Protein AF-0000000073605135 (afdb_homodimer)

Secondary structure (DSSP, 8-state):
-----S-EEEEEEE----TTT-SSS-GGG-EETTEEHHHHHHHHHHT-TTEEEEEEEE-GGGHHHHHHHHHHTT--SEEEEE--SSHHHHHHHHHHHHHS---SSS-PPPPSEEEE--TT-----HHHHHHHHHHHHHHSEEEEEEE-SSEEEEE-TTSBEEEE--GGGEEEEEEEEEEEHHHHHHHHHH--HHHHHH---HHHHHHHHH---PEEEEPPGGG----SHHHHHHHHHHHHHHHTTEEEEEE-S-HHHHHHHHHHHHHHTTTSEEEEEE----TT-HHHHHHHHTT--EEEEEESSPSS-HHHHHHHHHHHHHTGGGTSPEEEEEEEEE--SSS--EEEHHHHHHHHHHHHHHHTTTEEEEEEEEE--SHHHHHHHHHHHHHHHHHHHHH--GGGTT-EEE-/-----S-EEEEEEE----TTT-SSS-GGG-EETTEEHHHHHHHHHHT-TTEEEEEEEE-GGGHHHHHHHHHHTT--SEEEEE--SSHHHHHHHHHHHHHS--SSSS-PPPPSEEEE--TT-----HHHHHHHHHHHHHHSEEEEEEE-SSEEEEE-TTSBEEEE--GGGEEEEEEEEEEEHHHHHHHHHH--HHHHHH---HHHHHHHHH---PEEEEPPGGG----SHHHHHHHHHHHHHHHTTEEEEEE-S-HHHHHHHHHHHHHHTTTSEEEEEE----TT-HHHHHHHHTT--EEEEEESSPSS-HHHHHHHHHHHHHTGGGTSPEEEEEEEEEE-SSS--EEEHHHHHHHHHHHHHHHTTTEEEEEEEEEE-STHHHHHHHHHHHHHHHHHHHH--GGGTT-EEE-

Organism: Cairina moschata (NCBI:txid8855)

Sequence (822 aa):
MEPVSVAVSAVLPAGGSGERLGGATPKQFCGLQGRPLVSYAVRAMERVSWISDIIVVVSPENIETMKSIIEKYGHKRVTVVKGGVTRHRSIFNGLKVFAENQSSNRLLQKPEVVIIHDAVRPFVEEDILLKVVTAAKEHGAAGAIRPLVSTVIASGEDGCLDHSLERARYRASEMPQAFLFDIIYQAYQQCTDHDLDYGTECLHLALKYCKTNAKLVEGTADLWKVTYKRDLYAAESIIKDNLSQQICIITDLKEAVAQVGFLLHESLKSQVKVEAISISLSKNDSHLQNIFSGECYNFLCINDKEYATEEIQQLVDMLEKSNIPLLYPIVLILVHLSISENIFFSIELEELTKIKKFAREVKKKNILVYGLLIQCKDHFSLQETVNSAAALTMALIKDRNPELIGQLLVAMEPVSVAVSAVLPAGGSGERLGGATPKQFCGLQGRPLVSYAVRAMERVSWISDIIVVVSPENIETMKSIIEKYGHKRVTVVKGGVTRHRSIFNGLKVFAENQSSNRLLQKPEVVIIHDAVRPFVEEDILLKVVTAAKEHGAAGAIRPLVSTVIASGEDGCLDHSLERARYRASEMPQAFLFDIIYQAYQQCTDHDLDYGTECLHLALKYCKTNAKLVEGTADLWKVTYKRDLYAAESIIKDNLSQQICIITDLKEAVAQVGFLLHESLKSQVKVEAISISLSKNDSHLQNIFSGECYNFLCINDKEYATEEIQQLVDMLEKSNIPLLYPIVLILVHLSISENIFFSIELEELTKIKKFAREVKKKNILVYGLLIQCKDHFSLQETVNSAAALTMALIKDRNPELIGQLLVA

Nearest PDB structures (foldseek):
  6xht-assembly3_E  TM=8.960E-01  e=1.028E-17  Staphylococcus aureus
  6xhs-assembly1_B  TM=9.029E-01  e=2.037E-17  Staphylococcus aureus
  6xhr-assembly3_E  TM=8.830E-01  e=2.867E-17  Staphylococcus aureus
  4kt7-assembly1_A  TM=8.295E-01  e=2.708E-17  Anaerococcus prevotii DSM 20548
  4kt7-assembly1_B  TM=8.406E-01  e=1.261E-16  Anaerococcus prevotii DSM 20548

InterPro domains:
  IPR018294 4-diphosphocytidyl-2C-methyl-D-erythritol synthase, conserved site [PS01295] (114-121)
  IPR029044 Nucleotide-diphospho-sugar transferases [G3DSA:3.90.550.10] (6-249)
  IPR029044 Nucleotide-diphospho-sugar transferases [SSF53448] (8-240)
  IPR034683 Cytidylyltransferase IspD/TarI [PF01128] (8-240)
  IPR034683 Cytidylyltransferase IspD/TarI [cd02516] (8-235)
  IPR040635 D-ribitol-5-phosphate cytidylyltransferase, C-terminal [PF18706] (245-389)

Radius of gyration: 29.73 Å; Cα contacts (8 Å, |Δi|>4): 1706; chains: 2; bounding box: 79×82×63 Å

Structure (mmCIF, N/CA/C/O backbone):
data_AF-0000000073605135-model_v1
#
loop_
_entity.id
_entity.type
_entity.pdbx_description
1 polymer 'D-ribitol-5-phosphate cytidylyltransferase'
#
loop_
_atom_site.group_PDB
_atom_site.id
_atom_site.type_symbol
_atom_site.label_atom_id
_atom_site.label_alt_id
_atom_site.label_comp_id
_atom_site.label_asym_id
_atom_site.label_entity_id
_atom_site.label_seq_id
_atom_site.pdbx_PDB_ins_code
_atom_site.Cartn_x
_atom_site.Cartn_y
_atom_site.Cartn_z
_atom_site.occupancy
_atom_site.B_iso_or_equiv
_atom_site.auth_seq_id
_atom_site.auth_comp_id
_atom_site.auth_asym_id
_atom_site.auth_atom_id
_atom_site.pdbx_PDB_model_num
ATOM 1 N N . MET A 1 1 ? 27.062 -13.938 12.211 1 37.06 1 MET A N 1
ATOM 2 C CA . MET A 1 1 ? 27.25 -14.844 11.078 1 37.06 1 MET A CA 1
ATOM 3 C C . MET A 1 1 ? 28.609 -14.617 10.43 1 37.06 1 MET A C 1
ATOM 5 O O . MET A 1 1 ? 29.109 -13.484 10.375 1 37.06 1 MET A O 1
ATOM 9 N N . GLU A 1 2 ? 29.406 -15.523 10.266 1 46.75 2 GLU A N 1
ATOM 10 C CA . GLU A 1 2 ? 30.766 -15.461 9.734 1 46.75 2 GLU A CA 1
ATOM 11 C C . GLU A 1 2 ? 30.797 -14.734 8.398 1 46.75 2 GLU A C 1
ATOM 13 O O . GLU A 1 2 ? 29.875 -14.859 7.59 1 46.75 2 GLU A O 1
ATOM 18 N N . PRO A 1 3 ? 31.578 -13.648 8.281 1 54.5 3 PRO A N 1
ATOM 19 C CA . PRO A 1 3 ? 31.797 -12.992 6.988 1 54.5 3 PRO A CA 1
ATOM 20 C C . PRO A 1 3 ? 31.953 -13.992 5.848 1 54.5 3 PRO A C 1
ATOM 22 O O . PRO A 1 3 ? 32.469 -15.102 6.055 1 54.5 3 PRO A O 1
ATOM 25 N N . VAL A 1 4 ? 30.984 -13.984 4.883 1 63.31 4 VAL A N 1
ATOM 26 C CA . VAL A 1 4 ? 31.125 -14.805 3.682 1 63.31 4 VAL A CA 1
ATOM 27 C C . VAL A 1 4 ? 32.562 -14.719 3.162 1 63.31 4 VAL A C 1
ATOM 29 O O . VAL A 1 4 ? 33.094 -13.625 2.947 1 63.31 4 VAL A O 1
ATOM 32 N N . SER A 1 5 ? 33.375 -15.602 3.43 1 73.19 5 SER A N 1
ATOM 33 C CA . SER A 1 5 ? 34.781 -15.672 3.047 1 73.19 5 SER A CA 1
ATOM 34 C C . SER A 1 5 ? 34.938 -15.789 1.535 1 73.19 5 SER A C 1
ATOM 36 O O . SER A 1 5 ? 36.062 -15.945 1.032 1 73.19 5 SER A O 1
ATOM 38 N N . VAL A 1 6 ? 33.812 -15.641 0.83 1 82.94 6 VAL A N 1
ATOM 39 C CA . VAL A 1 6 ? 33.906 -15.82 -0.616 1 82.94 6 VAL A CA 1
ATOM 40 C C . VAL A 1 6 ? 33.562 -14.508 -1.322 1 82.94 6 VAL A C 1
ATOM 42 O O . VAL A 1 6 ? 32.875 -13.656 -0.767 1 82.94 6 VAL A O 1
ATOM 45 N N . ALA A 1 7 ? 34.094 -14.406 -2.508 1 92.5 7 ALA A N 1
ATOM 46 C CA . ALA A 1 7 ? 33.812 -13.242 -3.336 1 92.5 7 ALA A CA 1
ATOM 47 C C . ALA A 1 7 ? 32.406 -13.281 -3.867 1 92.5 7 ALA A C 1
ATOM 49 O O . ALA A 1 7 ? 32.031 -14.211 -4.582 1 92.5 7 ALA A O 1
ATOM 50 N N . VAL A 1 8 ? 31.594 -12.328 -3.482 1 97.88 8 VAL A N 1
ATOM 51 C CA . VAL A 1 8 ? 30.188 -12.305 -3.861 1 97.88 8 VAL A CA 1
ATOM 52 C C . VAL A 1 8 ? 29.875 -11.016 -4.617 1 97.88 8 VAL A C 1
ATOM 54 O O . VAL A 1 8 ? 30.328 -9.93 -4.23 1 97.88 8 VAL A O 1
ATOM 57 N N . SER A 1 9 ? 29.203 -11.078 -5.711 1 98.12 9 SER A N 1
ATOM 58 C CA . SER A 1 9 ? 28.688 -9.938 -6.461 1 98.12 9 SER A CA 1
ATOM 59 C C . SER A 1 9 ? 27.203 -10.062 -6.723 1 98.12 9 SER A C 1
ATOM 61 O O . SER A 1 9 ? 26.609 -11.125 -6.48 1 98.12 9 SER A O 1
ATOM 63 N N . ALA A 1 10 ? 26.578 -9.023 -7.121 1 98.69 10 ALA A N 1
ATOM 64 C CA . ALA A 1 10 ? 25.141 -9.023 -7.391 1 98.69 10 ALA A CA 1
ATOM 65 C C . ALA A 1 10 ? 24.844 -8.477 -8.789 1 98.69 10 ALA A C 1
ATOM 67 O O . ALA A 1 10 ? 25.516 -7.547 -9.25 1 98.69 10 ALA A O 1
ATOM 68 N N . VAL A 1 11 ? 23.922 -9.07 -9.492 1 98.75 11 VAL A N 1
ATOM 69 C CA . VAL A 1 11 ? 23.391 -8.594 -10.766 1 98.75 11 VAL A CA 1
ATOM 70 C C . VAL A 1 11 ? 21.906 -8.258 -10.602 1 98.75 11 VAL A C 1
ATOM 72 O O . VAL A 1 11 ? 21.109 -9.109 -10.211 1 98.75 11 VAL A O 1
ATOM 75 N N . LEU A 1 12 ? 21.547 -7.039 -10.875 1 98.75 12 LEU A N 1
ATOM 76 C CA . LEU A 1 12 ? 20.188 -6.559 -10.758 1 98.75 12 LEU A CA 1
ATOM 77 C C . LEU A 1 12 ? 19.609 -6.199 -12.133 1 98.75 12 LEU A C 1
ATOM 79 O O . LEU A 1 12 ? 19.891 -5.117 -12.656 1 98.75 12 LEU A O 1
ATOM 83 N N . PRO A 1 13 ? 18.828 -7.117 -12.695 1 98.19 13 PRO A N 1
ATOM 84 C CA . PRO A 1 13 ? 18.156 -6.75 -13.945 1 98.19 13 PRO A CA 1
ATOM 85 C C . PRO A 1 13 ? 17.125 -5.637 -13.758 1 98.19 13 PRO A C 1
ATOM 87 O O . PRO A 1 13 ? 16.234 -5.754 -12.914 1 98.19 13 PRO A O 1
ATOM 90 N N . ALA A 1 14 ? 17.188 -4.594 -14.484 1 96.75 14 ALA A N 1
ATOM 91 C CA . ALA A 1 14 ? 16.344 -3.416 -14.391 1 96.75 14 ALA A CA 1
ATOM 92 C C . ALA A 1 14 ? 15.984 -2.891 -15.781 1 96.75 14 ALA A C 1
ATOM 94 O O . ALA A 1 14 ? 15.828 -1.683 -15.977 1 96.75 14 ALA A O 1
ATOM 95 N N . GLY A 1 15 ? 15.906 -3.791 -16.734 1 92.69 15 GLY A N 1
ATOM 96 C CA . GLY A 1 15 ? 15.711 -3.367 -18.109 1 92.69 15 GLY A CA 1
ATOM 97 C C . GLY A 1 15 ? 14.258 -3.439 -18.547 1 92.69 15 GLY A C 1
ATOM 98 O O . GLY A 1 15 ? 13.93 -3.07 -19.672 1 92.69 15 GLY A O 1
ATOM 99 N N . GLY A 1 16 ? 13.398 -3.879 -17.672 1 87.81 16 GLY A N 1
ATOM 100 C CA . GLY A 1 16 ? 12.008 -4.062 -18.047 1 87.81 16 GLY A CA 1
ATOM 101 C C . GLY A 1 16 ? 11.273 -2.754 -18.266 1 87.81 16 GLY A C 1
ATOM 102 O O . GLY A 1 16 ? 11.609 -1.736 -17.656 1 87.81 16 GLY A O 1
ATOM 103 N N . SER A 1 17 ? 10.203 -2.797 -19.062 1 83.31 17 SER A N 1
ATOM 104 C CA . SER A 1 17 ? 9.438 -1.597 -19.391 1 83.31 17 SER A CA 1
ATOM 105 C C . SER A 1 17 ? 8.375 -1.31 -18.328 1 83.31 17 SER A C 1
ATOM 107 O O . SER A 1 17 ? 7.855 -0.195 -18.266 1 83.31 17 SER A O 1
ATOM 109 N N . GLY A 1 18 ? 8.016 -2.293 -17.594 1 81.88 18 GLY A N 1
ATOM 110 C CA . GLY A 1 18 ? 7 -2.107 -16.578 1 81.88 18 GLY A CA 1
ATOM 111 C C . GLY A 1 18 ? 5.598 -1.966 -17.141 1 81.88 18 GLY A C 1
ATOM 112 O O . GLY A 1 18 ? 4.82 -1.131 -16.672 1 81.88 18 GLY A O 1
ATOM 113 N N . GLU A 1 19 ? 5.191 -2.775 -18.047 1 82.5 19 GLU A N 1
ATOM 114 C CA . GLU A 1 19 ? 3.924 -2.666 -18.766 1 82.5 19 GLU A CA 1
ATOM 115 C C . GLU A 1 19 ? 2.738 -2.873 -17.828 1 82.5 19 GLU A C 1
ATOM 117 O O . GLU A 1 19 ? 1.712 -2.203 -17.953 1 82.5 19 GLU A O 1
ATOM 122 N N . ARG A 1 20 ? 2.811 -3.635 -16.828 1 80.25 20 ARG A N 1
ATOM 123 C CA . ARG A 1 20 ? 1.713 -3.986 -15.938 1 80.25 20 ARG A CA 1
ATOM 124 C C . ARG A 1 20 ? 1.376 -2.826 -15.008 1 80.25 20 ARG A C 1
ATOM 126 O O . ARG A 1 20 ? 0.245 -2.717 -14.531 1 80.25 20 ARG A O 1
ATOM 133 N N . LEU A 1 21 ? 2.299 -2.086 -14.68 1 83.31 21 LEU A N 1
ATOM 134 C CA . LEU A 1 21 ? 2.064 -0.922 -13.828 1 83.31 21 LEU A CA 1
ATOM 135 C C . LEU A 1 21 ? 1.376 0.191 -14.609 1 83.31 21 LEU A C 1
ATOM 137 O O . LEU A 1 21 ? 0.599 0.964 -14.047 1 83.31 21 LEU A O 1
ATOM 141 N N . GLY A 1 22 ? 1.683 0.14 -15.812 1 77.75 22 GLY A N 1
ATOM 142 C CA . GLY A 1 22 ? 1.156 1.211 -16.641 1 77.75 22 GLY A CA 1
ATOM 143 C C . GLY A 1 22 ? 1.899 2.521 -16.469 1 77.75 22 GLY A C 1
ATOM 144 O O . GLY A 1 22 ? 2.846 2.605 -15.688 1 77.75 22 GLY A O 1
ATOM 145 N N . GLY A 1 23 ? 1.722 3.494 -17.25 1 77.5 23 GLY A N 1
ATOM 146 C CA . GLY A 1 23 ? 2.357 4.801 -17.203 1 77.5 23 GLY A CA 1
ATOM 147 C C . GLY A 1 23 ? 3.514 4.945 -18.172 1 77.5 23 GLY A C 1
ATOM 148 O O . GLY A 1 23 ? 3.914 3.971 -18.812 1 77.5 23 GLY A O 1
ATOM 149 N N . ALA A 1 24 ? 4.094 6.059 -18.094 1 82.94 24 ALA A N 1
ATOM 150 C CA . ALA A 1 24 ? 5.16 6.371 -19.047 1 82.94 24 ALA A CA 1
ATOM 151 C C . ALA A 1 24 ? 6.531 6.035 -18.469 1 82.94 24 ALA A C 1
ATOM 153 O O . ALA A 1 24 ? 7.465 5.711 -19.203 1 82.94 24 ALA A O 1
ATOM 154 N N . THR A 1 25 ? 6.645 5.992 -17.203 1 88.56 25 THR A N 1
ATOM 155 C CA . THR A 1 25 ? 7.91 5.734 -16.531 1 88.56 25 THR A CA 1
ATOM 156 C C . THR A 1 25 ? 8.031 4.262 -16.141 1 88.56 25 THR A C 1
ATOM 158 O O . THR A 1 25 ? 7.152 3.723 -15.461 1 88.56 25 THR A O 1
ATOM 161 N N . PRO A 1 26 ? 9.102 3.656 -16.609 1 93 26 PRO A N 1
ATOM 162 C CA . PRO A 1 26 ? 9.305 2.279 -16.156 1 93 26 PRO A CA 1
ATOM 163 C C . PRO A 1 26 ? 9.266 2.146 -14.641 1 93 26 PRO A C 1
ATOM 165 O O . PRO A 1 26 ? 9.719 3.045 -13.922 1 93 26 PRO A O 1
ATOM 168 N N . LYS A 1 27 ? 8.781 1.013 -14.156 1 94 27 LYS A N 1
ATOM 169 C CA . LYS A 1 27 ? 8.461 0.85 -12.742 1 94 27 LYS A CA 1
ATOM 170 C C . LYS A 1 27 ? 9.703 1.008 -11.875 1 94 27 LYS A C 1
ATOM 172 O O . LYS A 1 27 ? 9.633 1.544 -10.766 1 94 27 LYS A O 1
ATOM 177 N N . GLN A 1 28 ? 10.906 0.542 -12.359 1 96.5 28 GLN A N 1
ATOM 178 C CA . GLN A 1 28 ? 12.117 0.605 -11.555 1 96.5 28 GLN A CA 1
ATOM 179 C C . GLN A 1 28 ? 12.555 2.051 -11.328 1 96.5 28 GLN A C 1
ATOM 181 O O . GLN A 1 28 ? 13.359 2.328 -10.438 1 96.5 28 GLN A O 1
ATOM 186 N N . PHE A 1 29 ? 11.969 3.014 -12.125 1 96.94 29 PHE A N 1
ATOM 187 C CA . PHE A 1 29 ? 12.375 4.41 -12 1 96.94 29 PHE A CA 1
ATOM 188 C C . PHE A 1 29 ? 11.266 5.242 -11.375 1 96.94 29 PHE A C 1
ATOM 190 O O . PHE A 1 29 ? 11.391 6.461 -11.258 1 96.94 29 PHE A O 1
ATOM 197 N N . CYS A 1 30 ? 10.172 4.57 -10.984 1 95.44 30 CYS A N 1
ATOM 198 C CA . CYS A 1 30 ? 9.109 5.273 -10.281 1 95.44 30 CYS A CA 1
ATOM 199 C C . CYS A 1 30 ? 9.586 5.75 -8.914 1 95.44 30 CYS A C 1
ATOM 201 O O . CYS A 1 30 ? 10.336 5.043 -8.227 1 95.44 30 CYS A O 1
ATOM 203 N N . GLY A 1 31 ? 9.164 6.93 -8.547 1 94.31 31 GLY A N 1
ATOM 204 C CA . GLY A 1 31 ? 9.633 7.559 -7.32 1 94.31 31 GLY A CA 1
ATOM 205 C C . GLY A 1 31 ? 8.852 7.113 -6.094 1 94.31 31 GLY A C 1
ATOM 206 O O . GLY A 1 31 ? 7.625 7.035 -6.125 1 94.31 31 GLY A O 1
ATOM 207 N N . LEU A 1 32 ? 9.523 6.789 -5.047 1 94.44 32 LEU A N 1
ATOM 208 C CA . LEU A 1 32 ? 9.023 6.543 -3.701 1 94.44 32 LEU A CA 1
ATOM 209 C C . LEU A 1 32 ? 9.688 7.477 -2.695 1 94.44 32 LEU A C 1
ATOM 211 O O . LEU A 1 32 ? 10.867 7.316 -2.377 1 94.44 32 LEU A O 1
ATOM 215 N N . GLN A 1 33 ? 8.93 8.383 -2.18 1 92 33 GLN A N 1
ATOM 216 C CA . GLN A 1 33 ? 9.484 9.422 -1.321 1 92 33 GLN A CA 1
ATOM 217 C C . GLN A 1 33 ? 10.609 10.18 -2.029 1 92 33 GLN A C 1
ATOM 219 O O . GLN A 1 33 ? 11.664 10.43 -1.439 1 92 33 GLN A O 1
ATOM 224 N N . GLY A 1 34 ? 10.445 10.359 -3.309 1 90.44 34 GLY A N 1
ATOM 225 C CA . GLY A 1 34 ? 11.359 11.156 -4.109 1 90.44 34 GLY A CA 1
ATOM 226 C C . GLY A 1 34 ? 12.555 10.367 -4.605 1 90.44 34 GLY A C 1
ATOM 227 O O . GLY A 1 34 ? 13.414 10.914 -5.305 1 90.44 34 GLY A O 1
ATOM 228 N N . ARG A 1 35 ? 12.672 9.219 -4.262 1 95.5 35 ARG A N 1
ATOM 229 C CA . ARG A 1 35 ? 13.797 8.359 -4.621 1 95.5 35 ARG A CA 1
ATOM 230 C C . ARG A 1 35 ? 13.344 7.211 -5.512 1 95.5 35 ARG A C 1
ATOM 232 O O . ARG A 1 35 ? 12.359 6.531 -5.203 1 95.5 35 ARG A O 1
ATOM 239 N N . PRO A 1 36 ? 14.023 6.988 -6.68 1 97.44 36 PRO A N 1
ATOM 240 C CA . PRO A 1 36 ? 13.578 5.926 -7.586 1 97.44 36 PRO A CA 1
ATOM 241 C C . PRO A 1 36 ? 13.672 4.539 -6.957 1 97.44 36 PRO A C 1
ATOM 243 O O . PRO A 1 36 ? 14.602 4.266 -6.188 1 97.44 36 PRO A O 1
ATOM 246 N N . LEU A 1 37 ? 12.766 3.664 -7.355 1 97.81 37 LEU A N 1
ATOM 247 C CA . LEU A 1 37 ? 12.641 2.312 -6.82 1 97.81 37 LEU A CA 1
ATOM 248 C C . LEU A 1 37 ? 13.953 1.549 -6.965 1 97.81 37 LEU A C 1
ATOM 250 O O . LEU A 1 37 ? 14.375 0.849 -6.039 1 97.81 37 LEU A O 1
ATOM 254 N N . VAL A 1 38 ? 14.672 1.71 -8.055 1 98.31 38 VAL A N 1
ATOM 255 C CA . VAL A 1 38 ? 15.906 0.98 -8.336 1 98.31 38 VAL A CA 1
ATOM 256 C C . VAL A 1 38 ? 16.984 1.363 -7.32 1 98.31 38 VAL A C 1
ATOM 258 O O . VAL A 1 38 ? 17.797 0.53 -6.934 1 98.31 38 VAL A O 1
ATOM 261 N N . SER A 1 39 ? 16.969 2.607 -6.887 1 98.25 39 SER A N 1
ATOM 262 C CA . SER A 1 39 ? 17.922 3.074 -5.891 1 98.25 39 SER A CA 1
ATOM 263 C C . SER A 1 39 ? 17.766 2.328 -4.57 1 98.25 39 SER A C 1
ATOM 265 O O . SER A 1 39 ? 18.75 2.004 -3.908 1 98.25 39 SER A O 1
ATOM 267 N N . TYR A 1 40 ? 16.547 2.035 -4.227 1 97.88 40 TYR A N 1
ATOM 268 C CA . TYR A 1 40 ? 16.281 1.269 -3.014 1 97.88 40 TYR A CA 1
ATOM 269 C C . TYR A 1 40 ? 16.859 -0.139 -3.123 1 97.88 40 TYR A C 1
ATOM 271 O O . TYR A 1 40 ? 17.453 -0.647 -2.174 1 97.88 40 TYR A O 1
ATOM 279 N N . ALA A 1 41 ? 16.625 -0.77 -4.246 1 98 41 ALA A N 1
ATOM 280 C CA . ALA A 1 41 ? 17.125 -2.123 -4.473 1 98 41 ALA A CA 1
ATOM 281 C C . ALA A 1 41 ? 18.656 -2.15 -4.453 1 98 41 ALA A C 1
ATOM 283 O O . ALA A 1 41 ? 19.25 -3.055 -3.871 1 98 41 ALA A O 1
ATOM 284 N N . VAL A 1 42 ? 19.266 -1.156 -5.086 1 98.38 42 VAL A N 1
ATOM 285 C CA . VAL A 1 42 ? 20.719 -1.06 -5.105 1 98.38 42 VAL A CA 1
ATOM 286 C C . VAL A 1 42 ? 21.25 -0.893 -3.684 1 98.38 42 VAL A C 1
ATOM 288 O O . VAL A 1 42 ? 22.203 -1.559 -3.289 1 98.38 42 VAL A O 1
ATOM 291 N N . ARG A 1 43 ? 20.609 -0.02 -2.916 1 96.81 43 ARG A N 1
ATOM 292 C CA . ARG A 1 43 ? 21.016 0.234 -1.541 1 96.81 43 ARG A CA 1
ATOM 293 C C . ARG A 1 43 ? 20.938 -1.034 -0.698 1 96.81 43 ARG A C 1
ATOM 295 O O . ARG A 1 43 ? 21.766 -1.264 0.18 1 96.81 43 ARG A O 1
ATOM 302 N N . ALA A 1 44 ? 19.938 -1.84 -0.955 1 96.69 44 ALA A N 1
ATOM 303 C CA . ALA A 1 44 ? 19.75 -3.088 -0.216 1 96.69 44 ALA A CA 1
ATOM 304 C C . ALA A 1 44 ? 20.953 -4.012 -0.393 1 96.69 44 ALA A C 1
ATOM 306 O O . ALA A 1 44 ? 21.344 -4.727 0.536 1 96.69 44 ALA A O 1
ATOM 307 N N . MET A 1 45 ? 21.594 -4.008 -1.585 1 97.88 45 MET A N 1
ATOM 308 C CA . MET A 1 45 ? 22.797 -4.781 -1.844 1 97.88 45 MET A CA 1
ATOM 309 C C . MET A 1 45 ? 24.031 -4.082 -1.27 1 97.88 45 MET A C 1
ATOM 311 O O . MET A 1 45 ? 24.906 -4.727 -0.682 1 97.88 45 MET A O 1
ATOM 315 N N . GLU A 1 46 ? 23.984 -2.809 -1.413 1 96.62 46 GLU A N 1
ATOM 316 C CA . GLU A 1 46 ? 25.125 -1.976 -1.053 1 96.62 46 GLU A CA 1
ATOM 317 C C . GLU A 1 46 ? 25.391 -2.021 0.449 1 96.62 46 GLU A C 1
ATOM 319 O O . GLU A 1 46 ? 26.547 -1.951 0.884 1 96.62 46 GLU A O 1
ATOM 324 N N . ARG A 1 47 ? 24.406 -2.082 1.226 1 94.12 47 ARG A N 1
ATOM 325 C CA . ARG A 1 47 ? 24.547 -2.064 2.678 1 94.12 47 ARG A CA 1
ATOM 326 C C . ARG A 1 47 ? 25.203 -3.348 3.176 1 94.12 47 ARG A C 1
ATOM 328 O O . ARG A 1 47 ? 25.625 -3.43 4.336 1 94.12 47 ARG A O 1
ATOM 335 N N . VAL A 1 48 ? 25.188 -4.379 2.33 1 96.62 48 VAL A N 1
ATOM 336 C CA . VAL A 1 48 ? 25.828 -5.645 2.674 1 96.62 48 VAL A CA 1
ATOM 337 C C . VAL A 1 48 ? 27.312 -5.59 2.32 1 96.62 48 VAL A C 1
ATOM 339 O O . VAL A 1 48 ? 27.672 -5.617 1.143 1 96.62 48 VAL A O 1
ATOM 342 N N . SER A 1 49 ? 28.156 -5.629 3.291 1 95.31 49 SER A N 1
ATOM 343 C CA . SER A 1 49 ? 29.562 -5.312 3.121 1 95.31 49 SER A CA 1
ATOM 344 C C . SER A 1 49 ? 30.281 -6.406 2.338 1 95.31 49 SER A C 1
ATOM 346 O O . SER A 1 49 ? 31.281 -6.141 1.669 1 95.31 49 SER A O 1
ATOM 348 N N . TRP A 1 50 ? 29.719 -7.609 2.406 1 96.12 50 TRP A N 1
ATOM 349 C CA . TRP A 1 50 ? 30.438 -8.711 1.772 1 96.12 50 TRP A CA 1
ATOM 350 C C . TRP A 1 50 ? 30.031 -8.844 0.306 1 96.12 50 TRP A C 1
ATOM 352 O O . TRP A 1 50 ? 30.5 -9.75 -0.388 1 96.12 50 TRP A O 1
ATOM 362 N N . ILE A 1 51 ? 29.203 -8.047 -0.217 1 97.62 51 ILE A N 1
ATOM 363 C CA . ILE A 1 51 ? 28.953 -7.953 -1.649 1 97.62 51 ILE A CA 1
ATOM 364 C C . ILE A 1 51 ? 29.922 -6.961 -2.285 1 97.62 51 ILE A C 1
ATOM 366 O O . ILE A 1 51 ? 29.875 -5.762 -1.999 1 97.62 51 ILE A O 1
ATOM 370 N N . SER A 1 52 ? 30.734 -7.406 -3.182 1 95.69 52 SER A N 1
ATOM 371 C CA . SER A 1 52 ? 31.859 -6.609 -3.66 1 95.69 52 SER A CA 1
ATOM 372 C C . SER A 1 52 ? 31.453 -5.711 -4.82 1 95.69 52 SER A C 1
ATOM 374 O O . SER A 1 52 ? 31.938 -4.586 -4.941 1 95.69 52 SER A O 1
ATOM 376 N N . ASP A 1 53 ? 30.625 -6.246 -5.719 1 96.62 53 ASP A N 1
ATOM 377 C CA . ASP A 1 53 ? 30.234 -5.516 -6.922 1 96.62 53 ASP A CA 1
ATOM 378 C C . ASP A 1 53 ? 28.734 -5.672 -7.191 1 96.62 53 ASP A C 1
ATOM 380 O O . ASP A 1 53 ? 28.172 -6.754 -6.996 1 96.62 53 ASP A O 1
ATOM 384 N N . ILE A 1 54 ? 28.172 -4.605 -7.59 1 98.44 54 ILE A N 1
ATOM 385 C CA . ILE A 1 54 ? 26.766 -4.586 -7.926 1 98.44 54 ILE A CA 1
ATOM 386 C C . ILE A 1 54 ? 26.578 -4.156 -9.383 1 98.44 54 ILE A C 1
ATOM 388 O O . ILE A 1 54 ? 26.906 -3.027 -9.75 1 98.44 54 ILE A O 1
ATOM 392 N N . ILE A 1 55 ? 26.094 -5.035 -10.211 1 98.31 55 ILE A N 1
ATOM 393 C CA . ILE A 1 55 ? 25.844 -4.758 -11.617 1 98.31 55 ILE A CA 1
ATOM 394 C C . ILE A 1 55 ? 24.359 -4.434 -11.82 1 98.31 55 ILE A C 1
ATOM 396 O O . ILE A 1 55 ? 23.484 -5.246 -11.492 1 98.31 55 ILE A O 1
ATOM 400 N N . VAL A 1 56 ? 24.047 -3.293 -12.297 1 98.69 56 VAL A N 1
ATOM 401 C CA . VAL A 1 56 ? 22.688 -2.918 -12.625 1 98.69 56 VAL A CA 1
ATOM 402 C C . VAL A 1 56 ? 22.5 -2.918 -14.141 1 98.69 56 VAL A C 1
ATOM 404 O O . VAL A 1 56 ? 23.219 -2.209 -14.859 1 98.69 56 VAL A O 1
ATOM 407 N N . VAL A 1 57 ? 21.578 -3.713 -14.617 1 98.5 57 VAL A N 1
ATOM 408 C CA . VAL A 1 57 ? 21.359 -3.883 -16.047 1 98.5 57 VAL A CA 1
ATOM 409 C C . VAL A 1 57 ? 20.109 -3.125 -16.484 1 98.5 57 VAL A C 1
ATOM 411 O O . VAL A 1 57 ? 19 -3.469 -16.078 1 98.5 57 VAL A O 1
ATOM 414 N N . VAL A 1 58 ? 20.25 -2.15 -17.297 1 98.06 58 VAL A N 1
ATOM 415 C CA . VAL A 1 58 ? 19.125 -1.315 -17.703 1 98.06 58 VAL A CA 1
ATOM 416 C C . VAL A 1 58 ? 19.016 -1.308 -19.234 1 98.06 58 VAL A C 1
ATOM 418 O O . VAL A 1 58 ? 19.938 -1.727 -19.922 1 98.06 58 VAL A O 1
ATOM 421 N N . SER A 1 59 ? 17.859 -0.929 -19.703 1 96.62 59 SER A N 1
ATOM 422 C CA . SER A 1 59 ? 17.688 -0.758 -21.141 1 96.62 59 SER A CA 1
ATOM 423 C C . SER A 1 59 ? 18.625 0.317 -21.688 1 96.62 59 SER A C 1
ATOM 425 O O . SER A 1 59 ? 19.031 1.222 -20.953 1 96.62 59 SER A O 1
ATOM 427 N N . PRO A 1 60 ? 18.906 0.229 -22.938 1 96 60 PRO A N 1
ATOM 428 C CA . PRO A 1 60 ? 19.859 1.182 -23.516 1 96 60 PRO A CA 1
ATOM 429 C C . PRO A 1 60 ? 19.438 2.635 -23.328 1 96 60 PRO A C 1
ATOM 431 O O . PRO A 1 60 ? 20.266 3.5 -23.062 1 96 60 PRO A O 1
ATOM 434 N N . GLU A 1 61 ? 18.188 2.908 -23.391 1 95.5 61 GLU A N 1
ATOM 435 C CA . GLU A 1 61 ? 17.688 4.277 -23.312 1 95.5 61 GLU A CA 1
ATOM 436 C C . GLU A 1 61 ? 17.766 4.816 -21.891 1 95.5 61 GLU A C 1
ATOM 438 O O . GLU A 1 61 ? 17.625 6.023 -21.672 1 95.5 61 GLU A O 1
ATOM 443 N N . ASN A 1 62 ? 18.062 3.93 -20.938 1 96.88 62 ASN A N 1
ATOM 444 C CA . ASN A 1 62 ? 18 4.367 -19.547 1 96.88 62 ASN A CA 1
ATOM 445 C C . ASN A 1 62 ? 19.391 4.328 -18.891 1 96.88 62 ASN A C 1
ATOM 447 O O . ASN A 1 62 ? 19.5 4.441 -17.672 1 96.88 62 ASN A O 1
ATOM 451 N N . ILE A 1 63 ? 20.453 4.184 -19.656 1 97.81 63 ILE A N 1
ATOM 452 C CA . ILE A 1 63 ? 21.812 4.113 -19.141 1 97.81 63 ILE A CA 1
ATOM 453 C C . ILE A 1 63 ? 22.172 5.418 -18.438 1 97.81 63 ILE A C 1
ATOM 455 O O . ILE A 1 63 ? 22.625 5.406 -17.281 1 97.81 63 ILE A O 1
ATOM 459 N N . GLU A 1 64 ? 21.891 6.516 -19.078 1 97.81 64 GLU A N 1
ATOM 460 C CA . GLU A 1 64 ? 22.25 7.809 -18.5 1 97.81 64 GLU A CA 1
ATOM 461 C C . GLU A 1 64 ? 21.391 8.117 -17.281 1 97.81 64 GLU A C 1
ATOM 463 O O . GLU A 1 64 ? 21.875 8.688 -16.297 1 97.81 64 GLU A O 1
ATOM 468 N N . THR A 1 65 ? 20.141 7.727 -17.391 1 97.5 65 THR A N 1
ATOM 469 C CA . THR A 1 65 ? 19.266 7.887 -16.234 1 97.5 65 THR A CA 1
ATOM 470 C C . THR A 1 65 ? 19.812 7.145 -15.023 1 97.5 65 THR A C 1
ATOM 472 O O . THR A 1 65 ? 19.891 7.703 -13.93 1 97.5 65 THR A O 1
ATOM 475 N N . MET A 1 66 ? 20.297 5.93 -15.219 1 98.38 66 MET A N 1
ATOM 476 C CA . MET A 1 66 ? 20.812 5.113 -14.117 1 98.38 66 MET A CA 1
ATOM 477 C C . MET A 1 66 ? 22.109 5.695 -13.57 1 98.38 66 MET A C 1
ATOM 479 O O . MET A 1 66 ? 22.312 5.727 -12.359 1 98.38 66 MET A O 1
ATOM 483 N N . LYS A 1 67 ? 22.953 6.156 -14.43 1 98.31 67 LYS A N 1
ATOM 484 C CA . LYS A 1 67 ? 24.203 6.785 -14 1 98.31 67 LYS A CA 1
ATOM 485 C C . LYS A 1 67 ? 23.922 8.008 -13.133 1 98.31 67 LYS A C 1
ATOM 487 O O . LYS A 1 67 ? 24.578 8.219 -12.109 1 98.31 67 LYS A O 1
ATOM 492 N N . SER A 1 68 ? 22.953 8.773 -13.539 1 98.12 68 SER A N 1
ATOM 493 C CA . SER A 1 68 ? 22.562 9.961 -12.781 1 98.12 68 SER A CA 1
ATOM 494 C C . SER A 1 68 ? 22.062 9.586 -11.391 1 98.12 68 SER A C 1
ATOM 496 O O . SER A 1 68 ? 22.344 10.281 -10.414 1 98.12 68 SER A O 1
ATOM 498 N N . ILE A 1 69 ? 21.344 8.547 -11.336 1 97.94 69 ILE A N 1
ATOM 499 C CA . ILE A 1 69 ? 20.828 8.07 -10.062 1 97.94 69 ILE A CA 1
ATOM 500 C C . ILE A 1 69 ? 21.984 7.656 -9.156 1 97.94 69 ILE A C 1
ATOM 502 O O . ILE A 1 69 ? 22 8.008 -7.973 1 97.94 69 ILE A O 1
ATOM 506 N N . ILE A 1 70 ? 22.938 6.93 -9.695 1 98 70 ILE A N 1
ATOM 507 C CA . ILE A 1 70 ? 24.109 6.477 -8.938 1 98 70 ILE A CA 1
ATOM 508 C C . ILE A 1 70 ? 24.844 7.68 -8.367 1 98 70 ILE A C 1
ATOM 510 O O . ILE A 1 70 ? 25.234 7.684 -7.191 1 98 70 ILE A O 1
ATOM 514 N N . GLU A 1 71 ? 24.984 8.664 -9.156 1 97.38 71 GLU A N 1
ATOM 515 C CA . GLU A 1 71 ? 25.688 9.875 -8.75 1 97.38 71 GLU A CA 1
ATOM 516 C C . GLU A 1 71 ? 24.891 10.656 -7.707 1 97.38 71 GLU A C 1
ATOM 518 O O . GLU A 1 71 ? 25.422 11.031 -6.66 1 97.38 71 GLU A O 1
ATOM 523 N N . LYS A 1 72 ? 23.688 10.828 -7.961 1 95.31 72 LYS A N 1
ATOM 524 C CA . LYS A 1 72 ? 22.828 11.641 -7.109 1 95.31 72 LYS A CA 1
ATOM 525 C C . LYS A 1 72 ? 22.75 11.062 -5.695 1 95.31 72 LYS A C 1
ATOM 527 O O . LYS A 1 72 ? 22.781 11.812 -4.715 1 95.31 72 LYS A O 1
ATOM 532 N N . TYR A 1 73 ? 22.656 9.797 -5.664 1 95.44 73 TYR A N 1
ATOM 533 C CA . TYR A 1 73 ? 22.406 9.188 -4.363 1 95.44 73 TYR A CA 1
ATOM 534 C C . TYR A 1 73 ? 23.672 8.562 -3.801 1 95.44 73 TYR A C 1
ATOM 536 O O . TYR A 1 73 ? 23.641 7.871 -2.783 1 95.44 73 TYR A O 1
ATOM 544 N N . GLY A 1 74 ? 24.766 8.719 -4.449 1 94.94 74 GLY A N 1
ATOM 545 C CA . GLY A 1 74 ? 26.078 8.344 -3.955 1 94.94 74 GLY A CA 1
ATOM 546 C C . GLY A 1 74 ? 26.266 6.844 -3.818 1 94.94 74 GLY A C 1
ATOM 547 O O . GLY A 1 74 ? 26.844 6.371 -2.844 1 94.94 74 GLY A O 1
ATOM 548 N N . HIS A 1 75 ? 25.625 6.074 -4.727 1 96.75 75 HIS A N 1
ATOM 549 C CA . HIS A 1 75 ? 25.797 4.625 -4.684 1 96.75 75 HIS A CA 1
ATOM 550 C C . HIS A 1 75 ? 27.234 4.242 -5.016 1 96.75 75 HIS A C 1
ATOM 552 O O . HIS A 1 75 ? 27.859 4.82 -5.914 1 96.75 75 HIS A O 1
ATOM 558 N N . LYS A 1 76 ? 27.672 3.248 -4.27 1 95.25 76 LYS A N 1
ATOM 559 C CA . LYS A 1 76 ? 29.031 2.773 -4.465 1 95.25 76 LYS A CA 1
ATOM 560 C C . LYS A 1 76 ? 29.047 1.337 -4.984 1 95.25 76 LYS A C 1
ATOM 562 O O . LYS A 1 76 ? 28.047 0.621 -4.871 1 95.25 76 LYS A O 1
ATOM 567 N N . ARG A 1 77 ? 30.172 0.962 -5.664 1 95.69 77 ARG A N 1
ATOM 568 C CA . ARG A 1 77 ? 30.422 -0.394 -6.148 1 95.69 77 ARG A CA 1
ATOM 569 C C . ARG A 1 77 ? 29.391 -0.782 -7.211 1 95.69 77 ARG A C 1
ATOM 571 O O . ARG A 1 77 ? 28.969 -1.938 -7.281 1 95.69 77 ARG A O 1
ATOM 578 N N . VAL A 1 78 ? 28.859 0.216 -7.914 1 97.81 78 VAL A N 1
ATOM 579 C CA . VAL A 1 78 ? 27.797 -0.058 -8.875 1 97.81 78 VAL A CA 1
ATOM 580 C C . VAL A 1 78 ? 28.312 0.121 -10.297 1 97.81 78 VAL A C 1
ATOM 582 O O . VAL A 1 78 ? 28.969 1.119 -10.602 1 97.81 78 VAL A O 1
ATOM 585 N N . THR A 1 79 ? 28.156 -0.83 -11.141 1 97 79 THR A N 1
ATOM 586 C CA . THR A 1 79 ? 28.438 -0.76 -12.57 1 97 79 THR A CA 1
ATOM 587 C C . THR A 1 79 ? 27.156 -0.868 -13.383 1 97 79 THR A C 1
ATOM 589 O O . THR A 1 79 ? 26.344 -1.761 -13.148 1 97 79 THR A O 1
ATOM 592 N N . VAL A 1 80 ? 26.953 0.04 -14.328 1 97.94 80 VAL A N 1
ATOM 593 C CA . VAL A 1 80 ? 25.766 0.032 -15.18 1 97.94 80 VAL A CA 1
ATOM 594 C C . VAL A 1 80 ? 26.062 -0.691 -16.484 1 97.94 80 VAL A C 1
ATOM 596 O O . VAL A 1 80 ? 27.094 -0.43 -17.125 1 97.94 80 VAL A O 1
ATOM 599 N N . VAL A 1 81 ? 25.203 -1.587 -16.828 1 97.06 81 VAL A N 1
ATOM 600 C CA . VAL A 1 81 ? 25.391 -2.398 -18.016 1 97.06 81 VAL A CA 1
ATOM 601 C C . VAL A 1 81 ? 24.156 -2.301 -18.906 1 97.06 81 VAL A C 1
ATOM 603 O O . VAL A 1 81 ? 23.031 -2.221 -18.406 1 97.06 81 VAL A O 1
ATOM 606 N N . LYS A 1 82 ? 24.375 -2.359 -20.203 1 97.12 82 LYS A N 1
ATOM 607 C CA . LYS A 1 82 ? 23.281 -2.377 -21.172 1 97.12 82 LYS A CA 1
ATOM 608 C C . LYS A 1 82 ? 22.594 -3.742 -21.203 1 97.12 82 LYS A C 1
ATOM 610 O O . LYS A 1 82 ? 23.266 -4.773 -21.312 1 97.12 82 LYS A O 1
ATOM 615 N N . GLY A 1 83 ? 21.266 -3.672 -21.016 1 95.88 83 GLY A N 1
ATOM 616 C CA . GLY A 1 83 ? 20.5 -4.91 -21.031 1 95.88 83 GLY A CA 1
ATOM 617 C C . GLY A 1 83 ? 20.094 -5.348 -22.422 1 95.88 83 GLY A C 1
ATOM 618 O O . GLY A 1 83 ? 20.422 -4.68 -23.406 1 95.88 83 GLY A O 1
ATOM 619 N N . GLY A 1 84 ? 19.516 -6.566 -22.484 1 94.5 84 GLY A N 1
ATOM 620 C CA . GLY A 1 84 ? 18.938 -7.09 -23.719 1 94.5 84 GLY A CA 1
ATOM 621 C C . GLY A 1 84 ? 17.438 -6.848 -23.812 1 94.5 84 GLY A C 1
ATOM 622 O O . GLY A 1 84 ? 16.891 -6.008 -23.109 1 94.5 84 GLY A O 1
ATOM 623 N N . VAL A 1 85 ? 16.812 -7.523 -24.719 1 93.38 85 VAL A N 1
ATOM 624 C CA . VAL A 1 85 ? 15.398 -7.328 -25.031 1 93.38 85 VAL A CA 1
ATOM 625 C C . VAL A 1 85 ? 14.539 -8.078 -24.016 1 93.38 85 VAL A C 1
ATOM 627 O O . VAL A 1 85 ? 13.352 -7.77 -23.844 1 93.38 85 VAL A O 1
ATOM 630 N N . THR A 1 86 ? 15.148 -9.055 -23.453 1 95.62 86 THR A N 1
ATOM 631 C CA . THR A 1 86 ? 14.391 -9.859 -22.5 1 95.62 86 THR A CA 1
ATOM 632 C C . THR A 1 86 ? 15.117 -9.922 -21.156 1 95.62 86 THR A C 1
ATOM 634 O O . THR A 1 86 ? 16.266 -9.5 -21.047 1 95.62 86 THR A O 1
ATOM 637 N N . ARG A 1 87 ? 14.445 -10.477 -20.234 1 95 87 ARG A N 1
ATOM 638 C CA . ARG A 1 87 ? 14.984 -10.594 -18.875 1 95 87 ARG A CA 1
ATOM 639 C C . ARG A 1 87 ? 16.25 -11.445 -18.859 1 95 87 ARG A C 1
ATOM 641 O O . ARG A 1 87 ? 17.281 -11.031 -18.328 1 95 87 ARG A O 1
ATOM 648 N N . HIS A 1 88 ? 16.219 -12.617 -19.438 1 97.62 88 HIS A N 1
ATOM 649 C CA . HIS A 1 88 ? 17.359 -13.523 -19.406 1 97.62 88 HIS A CA 1
ATOM 650 C C . HIS A 1 88 ? 18.531 -12.938 -20.188 1 97.62 88 HIS A C 1
ATOM 652 O O . HIS A 1 88 ? 19.688 -13.047 -19.734 1 97.62 88 HIS A O 1
ATOM 658 N N . ARG A 1 89 ? 18.203 -12.32 -21.312 1 97.69 89 ARG A N 1
ATOM 659 C CA . ARG A 1 89 ? 19.281 -11.711 -22.078 1 97.69 89 ARG A CA 1
ATOM 660 C C . ARG A 1 89 ? 19.938 -10.57 -21.297 1 97.69 89 ARG A C 1
ATOM 662 O O . ARG A 1 89 ? 21.156 -10.375 -21.375 1 97.69 89 ARG A O 1
ATOM 669 N N . SER A 1 90 ? 19.156 -9.828 -20.547 1 97.62 90 SER A N 1
ATOM 670 C CA . SER A 1 90 ? 19.672 -8.766 -19.688 1 97.62 90 SER A CA 1
ATOM 671 C C . SER A 1 90 ? 20.562 -9.328 -18.578 1 97.62 90 SER A C 1
ATOM 673 O O . SER A 1 90 ? 21.656 -8.82 -18.344 1 97.62 90 SER A O 1
ATOM 675 N N . ILE A 1 91 ? 20.094 -10.344 -17.922 1 98.5 91 ILE A N 1
ATOM 676 C CA . ILE A 1 91 ? 20.859 -10.969 -16.859 1 98.5 91 ILE A CA 1
ATOM 677 C C . ILE A 1 91 ? 22.188 -11.484 -17.406 1 98.5 91 ILE A C 1
ATOM 679 O O . ILE A 1 91 ? 23.25 -11.281 -16.812 1 98.5 91 ILE A O 1
ATOM 683 N N . PHE A 1 92 ? 22.109 -12.109 -18.562 1 98.25 92 PHE A N 1
ATOM 684 C CA . PHE A 1 92 ? 23.312 -12.641 -19.203 1 98.25 92 PHE A CA 1
ATOM 685 C C . PHE A 1 92 ? 24.312 -11.531 -19.484 1 98.25 92 PHE A C 1
ATOM 687 O O . PHE A 1 92 ? 25.516 -11.68 -19.219 1 98.25 92 PHE A O 1
ATOM 694 N N . ASN A 1 93 ? 23.828 -10.445 -20.031 1 97.19 93 ASN A N 1
ATOM 695 C CA . ASN A 1 93 ? 24.703 -9.297 -20.266 1 97.19 93 ASN A CA 1
ATOM 696 C C . ASN A 1 93 ? 25.391 -8.836 -18.984 1 97.19 93 ASN A C 1
ATOM 698 O O . ASN A 1 93 ? 26.562 -8.469 -19 1 97.19 93 ASN A O 1
ATOM 702 N N . GLY A 1 94 ? 24.656 -8.875 -17.891 1 97.75 94 GLY A N 1
ATOM 703 C CA . GLY A 1 94 ? 25.234 -8.508 -16.609 1 97.75 94 GLY A CA 1
ATOM 704 C C . GLY A 1 94 ? 26.312 -9.469 -16.141 1 97.75 94 GLY A C 1
ATOM 705 O O . GLY A 1 94 ? 27.312 -9.047 -15.547 1 97.75 94 GLY A O 1
ATOM 706 N N . LEU A 1 95 ? 26.109 -10.734 -16.422 1 97.56 95 LEU A N 1
ATOM 707 C CA . LEU A 1 95 ? 27.078 -11.75 -16.016 1 97.56 95 LEU A CA 1
ATOM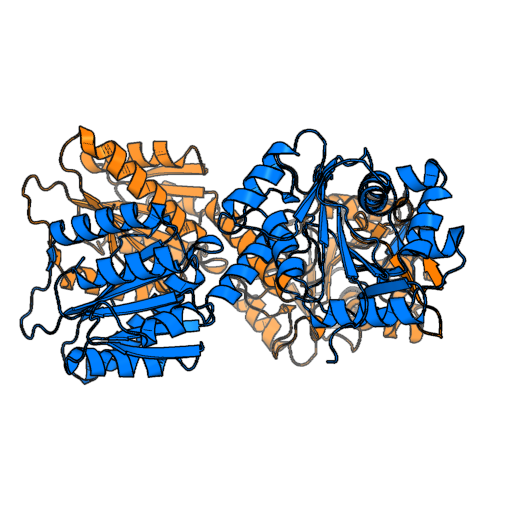 708 C C . LEU A 1 95 ? 28.344 -11.664 -16.859 1 97.56 95 LEU A C 1
ATOM 710 O O . LEU A 1 95 ? 29.438 -11.898 -16.359 1 97.56 95 LEU A O 1
ATOM 714 N N . LYS A 1 96 ? 28.219 -11.281 -18.062 1 96.31 96 LYS A N 1
ATOM 715 C CA . LYS A 1 96 ? 29.328 -11.242 -19.016 1 96.31 96 LYS A CA 1
ATOM 716 C C . LYS A 1 96 ? 30.406 -10.273 -18.547 1 96.31 96 LYS A C 1
ATOM 718 O O . LYS A 1 96 ? 31.594 -10.438 -18.891 1 96.31 96 LYS A O 1
ATOM 723 N N . VAL A 1 97 ? 30.016 -9.32 -17.766 1 94.31 97 VAL A N 1
ATOM 724 C CA . VAL A 1 97 ? 30.953 -8.273 -17.375 1 94.31 97 VAL A CA 1
ATOM 725 C C . VAL A 1 97 ? 32.062 -8.883 -16.5 1 94.31 97 VAL A C 1
ATOM 727 O O . VAL A 1 97 ? 33.156 -8.344 -16.438 1 94.31 97 VAL A O 1
ATOM 730 N N . PHE A 1 98 ? 31.766 -9.961 -15.82 1 94.12 98 PHE A N 1
ATOM 731 C CA . PHE A 1 98 ? 32.719 -10.617 -14.945 1 94.12 98 PHE A CA 1
ATOM 732 C C . PHE A 1 98 ? 33.625 -11.539 -15.734 1 94.12 98 PHE A C 1
ATOM 734 O O . PHE A 1 98 ? 34.688 -11.961 -15.242 1 94.12 98 PHE A O 1
ATOM 741 N N . ALA A 1 99 ? 33.219 -12.047 -16.844 1 88 99 ALA A N 1
ATOM 742 C CA . ALA A 1 99 ? 33.969 -13 -17.641 1 88 99 ALA A CA 1
ATOM 743 C C . ALA A 1 99 ? 34.844 -12.289 -18.672 1 88 99 ALA A C 1
ATOM 745 O O . ALA A 1 99 ? 35.938 -12.758 -19 1 88 99 ALA A O 1
ATOM 746 N N . GLU A 1 100 ? 34.219 -11.359 -19.484 1 71.38 100 GLU A N 1
ATOM 747 C CA . GLU A 1 100 ? 34.906 -10.727 -20.594 1 71.38 100 GLU A CA 1
ATOM 748 C C . GLU A 1 100 ? 36 -9.773 -20.109 1 71.38 100 GLU A C 1
ATOM 750 O O . 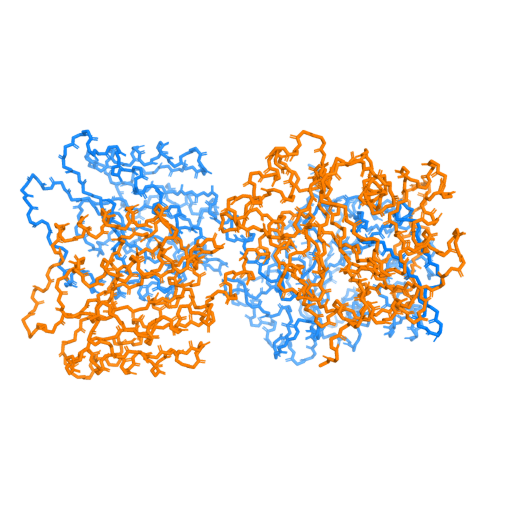GLU A 1 100 ? 35.781 -9.055 -19.125 1 71.38 100 GLU A O 1
ATOM 755 N N . ASN A 1 101 ? 37.25 -10.375 -20.125 1 57.34 101 ASN A N 1
ATOM 756 C CA . ASN A 1 101 ? 38.406 -9.547 -19.875 1 57.34 101 ASN A CA 1
ATOM 757 C C . ASN A 1 101 ? 38.281 -8.164 -20.516 1 57.34 101 ASN A C 1
ATOM 759 O O . ASN A 1 101 ? 38.812 -7.93 -21.609 1 57.34 101 ASN A O 1
ATOM 763 N N . GLN A 1 102 ? 37.062 -7.691 -20.516 1 50.53 102 GLN A N 1
ATOM 764 C CA . GLN A 1 102 ? 37.062 -6.418 -21.219 1 50.53 102 GLN A CA 1
ATOM 765 C C . GLN A 1 102 ? 38.094 -5.449 -20.641 1 50.53 102 GLN A C 1
ATOM 767 O O . GLN A 1 102 ? 38.438 -5.535 -19.453 1 50.53 102 GLN A O 1
ATOM 772 N N . SER A 1 103 ? 38.844 -4.82 -21.547 1 42.44 103 SER A N 1
ATOM 773 C CA . SER A 1 103 ? 39.938 -3.887 -21.516 1 42.44 103 SER A CA 1
ATOM 774 C C . SER A 1 103 ? 39.75 -2.838 -20.422 1 42.44 103 SER A C 1
ATOM 776 O O . SER A 1 103 ? 40.625 -1.977 -20.219 1 42.44 103 SER A O 1
ATOM 778 N N . SER A 1 104 ? 38.531 -2.41 -20.156 1 45.12 104 SER A N 1
ATOM 779 C CA . SER A 1 104 ? 38.625 -1.131 -19.469 1 45.12 104 SER A CA 1
ATOM 780 C C . SER A 1 104 ? 39.156 -1.307 -18.047 1 45.12 104 SER A C 1
ATOM 782 O O . SER A 1 104 ? 39.188 -2.424 -17.531 1 45.12 104 SER A O 1
ATOM 784 N N . ASN A 1 105 ? 39.531 -0.15 -17.25 1 49.03 105 ASN A N 1
ATOM 785 C CA . ASN A 1 105 ? 40.281 0.186 -16.062 1 49.03 105 ASN A CA 1
ATOM 786 C C . ASN A 1 105 ? 39.875 -0.669 -14.867 1 49.03 105 ASN A C 1
ATOM 788 O O . ASN A 1 105 ? 40.656 -0.879 -13.938 1 49.03 105 ASN A O 1
ATOM 792 N N . ARG A 1 106 ? 38.656 -0.553 -14.406 1 53.72 106 ARG A N 1
ATOM 793 C CA . ARG A 1 106 ? 38.406 -1.247 -13.141 1 53.72 106 ARG A CA 1
ATOM 794 C C . ARG A 1 106 ? 38.125 -2.723 -13.375 1 53.72 106 ARG A C 1
ATOM 796 O O . ARG A 1 106 ? 37 -3.076 -13.773 1 53.72 106 ARG A O 1
ATOM 803 N N . LEU A 1 107 ? 39.031 -3.67 -13.68 1 64.44 107 LEU A N 1
ATOM 804 C CA . LEU A 1 107 ? 38.906 -5.109 -13.875 1 64.44 107 LEU A CA 1
ATOM 805 C C . LEU A 1 107 ? 38.094 -5.75 -12.758 1 64.44 107 LEU A C 1
ATOM 807 O O . LEU A 1 107 ? 38.531 -5.75 -11.602 1 64.44 107 LEU A O 1
ATOM 811 N N . LEU A 1 108 ? 36.719 -5.895 -13.008 1 83.75 108 LEU A N 1
ATOM 812 C CA . LEU A 1 108 ? 35.906 -6.621 -12.031 1 83.75 108 LEU A CA 1
ATOM 813 C C . LEU A 1 108 ? 36.406 -8.062 -11.898 1 83.75 108 LEU A C 1
ATOM 815 O O . LEU A 1 108 ? 36.688 -8.719 -12.898 1 83.75 108 LEU A O 1
ATOM 819 N N . GLN A 1 109 ? 36.625 -8.391 -10.719 1 88 109 GLN A N 1
ATOM 820 C CA . GLN A 1 109 ? 37.031 -9.766 -10.43 1 88 109 GLN A CA 1
ATOM 821 C C . GLN A 1 109 ? 35.844 -10.703 -10.453 1 88 109 GLN A C 1
ATOM 823 O O . GLN A 1 109 ? 34.75 -10.367 -9.953 1 88 109 GLN A O 1
ATOM 828 N N . LYS A 1 110 ? 36.094 -11.805 -11.148 1 93.75 110 LYS A N 1
ATOM 829 C CA . LYS A 1 110 ? 35.062 -12.836 -11.18 1 93.75 110 LYS A CA 1
ATOM 830 C C . LYS A 1 110 ? 34.688 -13.289 -9.766 1 93.75 110 LYS A C 1
ATOM 832 O O . LYS A 1 110 ? 35.562 -13.719 -9.008 1 93.75 110 LYS A O 1
ATOM 837 N N . PRO A 1 111 ? 33.438 -13.258 -9.469 1 96.62 111 PRO A N 1
ATOM 838 C CA . PRO A 1 111 ? 33.062 -13.727 -8.141 1 96.62 111 PRO A CA 1
ATOM 839 C C . PRO A 1 111 ? 32.906 -15.25 -8.07 1 96.62 111 PRO A C 1
ATOM 841 O O . PRO A 1 111 ? 32.75 -15.906 -9.102 1 96.62 111 PRO A O 1
ATOM 844 N N . GLU A 1 112 ? 33 -15.727 -6.879 1 97.5 112 GLU A N 1
ATOM 845 C CA . GLU A 1 112 ? 32.688 -17.141 -6.66 1 97.5 112 GLU A CA 1
ATOM 846 C C . GLU A 1 112 ? 31.172 -17.375 -6.703 1 97.5 112 GLU A C 1
ATOM 848 O O . GLU A 1 112 ? 30.703 -18.344 -7.32 1 97.5 112 GLU A O 1
ATOM 853 N N . VAL A 1 113 ? 30.453 -16.531 -6.012 1 98.5 113 VAL A N 1
ATOM 854 C CA . VAL A 1 113 ? 29 -16.594 -5.973 1 98.5 113 VAL A CA 1
ATOM 855 C C . VAL A 1 113 ? 28.406 -15.297 -6.52 1 98.5 113 VAL A C 1
ATOM 857 O O . VAL A 1 113 ? 28.906 -14.211 -6.23 1 98.5 113 VAL A O 1
ATOM 860 N N . VAL A 1 114 ? 27.406 -15.414 -7.332 1 98.75 114 VAL A N 1
ATOM 861 C CA . VAL A 1 114 ? 26.703 -14.242 -7.855 1 98.75 114 VAL A CA 1
ATOM 862 C C . VAL A 1 114 ? 25.234 -14.281 -7.422 1 98.75 114 VAL A C 1
ATOM 864 O O . VAL A 1 114 ? 24.594 -15.328 -7.465 1 98.75 114 VAL A O 1
ATOM 867 N N . ILE A 1 115 ? 24.766 -13.195 -6.922 1 98.88 115 ILE A N 1
ATOM 868 C CA . ILE A 1 115 ? 23.375 -13.008 -6.551 1 98.88 115 ILE A CA 1
ATOM 869 C C . ILE A 1 115 ? 22.609 -12.367 -7.707 1 98.88 115 ILE A C 1
ATOM 871 O O . ILE A 1 115 ? 23.094 -11.414 -8.32 1 98.88 115 ILE A O 1
ATOM 875 N N . ILE A 1 116 ? 21.531 -12.883 -8.102 1 98.88 116 ILE A N 1
ATOM 876 C CA . ILE A 1 116 ? 20.609 -12.25 -9.031 1 98.88 116 ILE A CA 1
ATOM 877 C C . ILE A 1 116 ? 19.375 -11.773 -8.281 1 98.88 116 ILE A C 1
ATOM 879 O O . ILE A 1 116 ? 18.719 -12.555 -7.586 1 98.88 116 ILE A O 1
ATOM 883 N N . HIS A 1 117 ? 19.031 -10.547 -8.359 1 98.69 117 HIS A N 1
ATOM 884 C CA . HIS A 1 117 ? 17.938 -9.945 -7.609 1 98.69 117 HIS A CA 1
ATOM 885 C C . HIS A 1 117 ? 17.234 -8.875 -8.43 1 98.69 117 HIS A C 1
ATOM 887 O O . HIS A 1 117 ? 17.875 -8.055 -9.086 1 98.69 117 HIS A O 1
ATOM 893 N N . ASP A 1 118 ? 15.914 -8.906 -8.422 1 96.81 118 ASP A N 1
ATOM 894 C CA . ASP A 1 118 ? 15.133 -7.941 -9.195 1 96.81 118 ASP A CA 1
ATOM 895 C C . ASP A 1 118 ? 15.289 -6.531 -8.633 1 96.81 118 ASP A C 1
ATOM 897 O O . ASP A 1 118 ? 15.195 -6.328 -7.422 1 96.81 118 ASP A O 1
ATOM 901 N N . ALA A 1 119 ? 15.367 -5.566 -9.508 1 97.38 119 ALA A N 1
ATOM 902 C CA . ALA A 1 119 ? 15.594 -4.18 -9.117 1 97.38 119 ALA A CA 1
ATOM 903 C C . ALA A 1 119 ? 14.305 -3.535 -8.609 1 97.38 119 ALA A C 1
ATOM 905 O O . ALA A 1 119 ? 14.297 -2.371 -8.203 1 97.38 119 ALA A O 1
ATOM 906 N N . VAL A 1 120 ? 13.25 -4.27 -8.586 1 97.06 120 VAL A N 1
ATOM 907 C CA . VAL A 1 120 ? 11.969 -3.746 -8.117 1 97.06 120 VAL A CA 1
ATOM 908 C C . VAL A 1 120 ? 11.555 -4.457 -6.832 1 97.06 120 VAL A C 1
ATOM 910 O O . VAL A 1 120 ? 10.367 -4.516 -6.504 1 97.06 120 VAL A O 1
ATOM 913 N N . ARG A 1 121 ? 12.445 -5.117 -6.191 1 97.56 121 ARG A N 1
ATOM 914 C CA . ARG A 1 121 ? 12.305 -5.703 -4.863 1 97.56 121 ARG A CA 1
ATOM 915 C C . ARG A 1 121 ? 13.148 -4.941 -3.838 1 97.56 121 ARG A C 1
ATOM 917 O O . ARG A 1 121 ? 14.211 -5.406 -3.428 1 97.56 121 ARG A O 1
ATOM 924 N N . PRO A 1 122 ? 12.656 -3.857 -3.352 1 96.88 122 PRO A N 1
ATOM 925 C CA . PRO A 1 122 ? 13.484 -2.969 -2.529 1 96.88 122 PRO A CA 1
ATOM 926 C C . PRO A 1 122 ? 13.695 -3.504 -1.115 1 96.88 122 PRO A C 1
ATOM 928 O O . PRO A 1 122 ? 14.586 -3.033 -0.403 1 96.88 122 PRO A O 1
ATOM 931 N N . PHE A 1 123 ? 12.891 -4.496 -0.718 1 96.81 123 PHE A N 1
ATOM 932 C CA . PHE A 1 123 ? 12.945 -4.93 0.674 1 96.81 123 PHE A CA 1
ATOM 933 C C . PHE A 1 123 ? 13.641 -6.281 0.792 1 96.81 123 PHE A C 1
ATOM 935 O O . PHE A 1 123 ? 13.023 -7.324 0.583 1 96.81 123 PHE A O 1
ATOM 942 N N . VAL A 1 124 ? 14.867 -6.332 0.927 1 96.94 124 VAL A N 1
ATOM 943 C CA . VAL A 1 124 ? 15.625 -7.566 1.126 1 96.94 124 VAL A CA 1
ATOM 944 C C . VAL A 1 124 ? 16.625 -7.383 2.268 1 96.94 124 VAL A C 1
ATOM 946 O O . VAL A 1 124 ? 17.344 -6.391 2.309 1 96.94 124 VAL A O 1
ATOM 949 N N . GLU A 1 125 ? 16.594 -8.289 3.156 1 95.81 125 GLU A N 1
ATOM 950 C CA . GLU A 1 125 ? 17.469 -8.211 4.32 1 95.81 125 GLU A CA 1
ATOM 951 C C . GLU A 1 125 ? 18.766 -9.008 4.098 1 95.81 125 GLU A C 1
ATOM 953 O O . GLU A 1 125 ? 18.781 -9.945 3.293 1 95.81 125 GLU A O 1
ATOM 958 N N . GLU A 1 126 ? 19.703 -8.656 4.859 1 97.31 126 GLU A N 1
ATOM 959 C CA . GLU A 1 126 ? 21 -9.312 4.738 1 97.31 126 GLU A CA 1
ATOM 960 C C . GLU A 1 126 ? 20.906 -10.789 5.09 1 97.31 126 GLU A C 1
ATOM 962 O O . GLU A 1 126 ? 21.594 -11.625 4.488 1 97.31 126 GLU A O 1
ATOM 967 N N . ASP A 1 127 ? 20.062 -11.094 6.027 1 97.38 127 ASP A N 1
ATOM 968 C CA . ASP A 1 127 ? 19.938 -12.477 6.488 1 97.38 127 ASP A CA 1
ATOM 969 C C . ASP A 1 127 ? 19.531 -13.406 5.348 1 97.38 127 ASP A C 1
ATOM 971 O O . ASP A 1 127 ? 20.094 -14.492 5.195 1 97.38 127 ASP A O 1
ATOM 975 N N . ILE A 1 128 ? 18.547 -13.008 4.566 1 97.81 128 ILE A N 1
ATOM 976 C CA . ILE A 1 128 ? 18.094 -13.844 3.465 1 97.81 128 ILE A CA 1
ATOM 977 C C . ILE A 1 128 ? 19.172 -13.945 2.398 1 97.81 128 ILE A C 1
ATOM 979 O O . ILE A 1 128 ? 19.359 -15 1.792 1 97.81 128 ILE A O 1
ATOM 983 N N . LEU A 1 129 ? 19.938 -12.883 2.158 1 98.19 129 LEU A N 1
ATOM 984 C CA . LEU A 1 129 ? 21.047 -12.898 1.209 1 98.19 129 LEU A CA 1
ATOM 985 C C . LEU A 1 129 ? 22.125 -13.883 1.654 1 98.19 129 LEU A C 1
ATOM 987 O O . LEU A 1 129 ? 22.625 -14.664 0.849 1 98.19 129 LEU A O 1
ATOM 991 N N . LEU A 1 130 ? 22.375 -13.844 2.918 1 98.06 130 LEU A N 1
ATOM 992 C CA . LEU A 1 130 ? 23.391 -14.734 3.471 1 98.06 130 LEU A CA 1
ATOM 993 C C . LEU A 1 130 ? 22.953 -16.188 3.338 1 98.06 130 LEU A C 1
ATOM 995 O O . LEU A 1 130 ? 23.766 -17.047 2.947 1 98.06 130 LEU A O 1
ATOM 999 N N . LYS A 1 131 ? 21.703 -16.453 3.625 1 98.19 131 LYS A N 1
ATOM 1000 C CA . LYS A 1 131 ? 21.172 -17.812 3.545 1 98.19 131 LYS A CA 1
ATOM 1001 C C . LYS A 1 131 ? 21.25 -18.344 2.117 1 98.19 131 LYS A C 1
ATOM 1003 O O . LYS A 1 131 ? 21.703 -19.469 1.893 1 98.19 131 LYS A O 1
ATOM 1008 N N . VAL A 1 132 ? 20.859 -17.547 1.179 1 98.31 132 VAL A N 1
ATOM 1009 C CA . VAL A 1 132 ? 20.828 -17.984 -0.213 1 98.31 132 VAL A CA 1
ATOM 1010 C C . VAL A 1 132 ? 22.25 -18.156 -0.74 1 98.31 132 VAL A C 1
ATOM 1012 O O . VAL A 1 132 ? 22.531 -19.125 -1.462 1 98.31 132 VAL A O 1
ATOM 1015 N N . VAL A 1 133 ? 23.172 -17.297 -0.397 1 98.56 133 VAL A N 1
ATOM 1016 C CA . VAL A 1 133 ? 24.562 -17.359 -0.849 1 98.56 133 VAL A CA 1
ATOM 1017 C C . VAL A 1 133 ? 25.234 -18.594 -0.251 1 98.56 133 VAL A C 1
ATOM 1019 O O . VAL A 1 133 ? 25.922 -19.328 -0.954 1 98.56 133 VAL A O 1
ATOM 1022 N N . THR A 1 134 ? 25.016 -18.812 1.056 1 98.25 134 THR A N 1
ATOM 1023 C CA . THR A 1 134 ? 25.594 -19.969 1.727 1 98.25 134 THR A CA 1
ATOM 1024 C C . THR A 1 134 ? 25.078 -21.266 1.102 1 98.25 134 THR A C 1
ATOM 1026 O O . THR A 1 134 ? 25.875 -22.188 0.827 1 98.25 134 THR A O 1
ATOM 1029 N N . ALA A 1 135 ? 23.812 -21.281 0.842 1 98.44 135 ALA A N 1
ATOM 1030 C CA . ALA A 1 135 ? 23.219 -22.469 0.218 1 98.44 135 ALA A CA 1
ATOM 1031 C C . ALA A 1 135 ? 23.75 -22.672 -1.197 1 98.44 135 ALA A C 1
ATOM 1033 O O . ALA A 1 135 ? 24 -23.797 -1.617 1 98.44 135 ALA A O 1
ATOM 1034 N N . ALA A 1 136 ? 23.891 -21.625 -1.913 1 98.56 136 ALA A N 1
ATOM 1035 C CA . ALA A 1 136 ? 24.406 -21.719 -3.275 1 98.56 136 ALA A CA 1
ATOM 1036 C C . ALA A 1 136 ? 25.844 -22.219 -3.285 1 98.56 136 ALA A C 1
ATOM 1038 O O . ALA A 1 136 ? 26.234 -22.984 -4.18 1 98.56 136 ALA A O 1
ATOM 1039 N N . LYS A 1 137 ? 26.625 -21.766 -2.363 1 97.75 137 LYS A N 1
ATOM 1040 C CA . LYS A 1 137 ? 28 -22.234 -2.25 1 97.75 137 LYS A CA 1
ATOM 1041 C C . LYS A 1 137 ? 28.062 -23.734 -2.045 1 97.75 137 LYS A C 1
ATOM 1043 O O . LYS A 1 137 ? 28.906 -24.422 -2.629 1 97.75 137 LYS A O 1
ATOM 1048 N N . GLU A 1 138 ? 27.109 -24.203 -1.312 1 97.19 138 GLU A N 1
ATOM 1049 C CA . GLU A 1 138 ? 27.094 -25.625 -0.952 1 97.19 138 GLU A CA 1
ATOM 1050 C C . GLU A 1 138 ? 26.469 -26.469 -2.059 1 97.19 138 GLU A C 1
ATOM 1052 O O . GLU A 1 138 ? 26.938 -27.578 -2.34 1 97.19 138 GLU A O 1
ATOM 1057 N N . HIS A 1 139 ? 25.453 -25.969 -2.77 1 98 139 HIS A N 1
ATOM 1058 C CA . HIS A 1 139 ? 24.641 -26.797 -3.654 1 98 139 HIS A CA 1
ATOM 1059 C C . HIS A 1 139 ? 24.797 -26.375 -5.109 1 98 139 HIS A C 1
ATOM 1061 O O . HIS A 1 139 ? 24.25 -27.016 -6.012 1 98 139 HIS A O 1
ATOM 1067 N N . GLY A 1 140 ? 25.531 -25.25 -5.324 1 98.62 140 GLY A N 1
ATOM 1068 C CA . GLY A 1 140 ? 25.719 -24.734 -6.668 1 98.62 140 GLY A CA 1
ATOM 1069 C C . GLY A 1 140 ? 24.75 -23.625 -7.02 1 98.62 140 GLY A C 1
ATOM 1070 O O . GLY A 1 140 ? 25.078 -22.734 -7.805 1 98.62 140 GLY A O 1
ATOM 1071 N N . ALA A 1 141 ? 23.516 -23.75 -6.504 1 98.81 141 ALA A N 1
ATOM 1072 C CA . ALA A 1 141 ? 22.453 -22.766 -6.719 1 98.81 141 ALA A CA 1
ATOM 1073 C C . ALA A 1 141 ? 21.453 -22.766 -5.562 1 98.81 141 ALA A C 1
ATOM 1075 O O . ALA A 1 141 ? 21.281 -23.781 -4.887 1 98.81 141 ALA A O 1
ATOM 1076 N N . ALA A 1 142 ? 20.859 -21.656 -5.379 1 98.88 142 ALA A N 1
ATOM 1077 C CA . ALA A 1 142 ? 19.828 -21.531 -4.348 1 98.88 142 ALA A CA 1
ATOM 1078 C C . ALA A 1 142 ? 18.891 -20.375 -4.645 1 98.88 142 ALA A C 1
ATOM 1080 O O . ALA A 1 142 ? 19.266 -19.406 -5.312 1 98.88 142 ALA A O 1
ATOM 1081 N N . GLY A 1 143 ? 17.688 -20.484 -4.211 1 98.69 143 GLY A N 1
ATOM 1082 C CA . GLY A 1 143 ? 16.734 -19.422 -4.414 1 98.69 143 GLY A CA 1
ATOM 1083 C C . GLY A 1 143 ? 15.703 -19.312 -3.301 1 98.69 143 GLY A C 1
ATOM 1084 O O . GLY A 1 143 ? 15.367 -20.328 -2.666 1 98.69 143 GLY A O 1
ATOM 1085 N N . ALA A 1 144 ? 15.234 -18.125 -3.082 1 98.62 144 ALA A N 1
ATOM 1086 C CA . ALA A 1 144 ? 14.172 -17.891 -2.102 1 98.62 144 ALA A CA 1
ATOM 1087 C C . ALA A 1 144 ? 12.812 -18.312 -2.645 1 98.62 144 ALA A C 1
ATOM 1089 O O . ALA A 1 144 ? 12.531 -18.141 -3.832 1 98.62 144 ALA A O 1
ATOM 1090 N N . ILE A 1 145 ? 12.008 -18.875 -1.812 1 98.25 145 ILE A N 1
ATOM 1091 C CA . ILE A 1 145 ? 10.656 -19.297 -2.193 1 98.25 145 ILE A CA 1
ATOM 1092 C C . ILE A 1 145 ? 9.648 -18.797 -1.161 1 98.25 145 ILE A C 1
ATOM 1094 O O . ILE A 1 145 ? 10.023 -18.484 -0.026 1 98.25 145 ILE A O 1
ATOM 1098 N N . ARG A 1 146 ? 8.484 -18.688 -1.557 1 96.69 146 ARG A N 1
ATOM 1099 C CA . ARG A 1 146 ? 7.355 -18.328 -0.698 1 96.69 146 ARG A CA 1
ATOM 1100 C C . ARG A 1 146 ? 6.133 -19.188 -1.012 1 96.69 146 ARG A C 1
ATOM 1102 O O . ARG A 1 146 ? 5.973 -19.656 -2.141 1 96.69 146 ARG A O 1
ATOM 1109 N N . PRO A 1 147 ? 5.262 -19.406 0 1 94.56 147 PRO A N 1
ATOM 1110 C CA . PRO A 1 147 ? 4.012 -20.109 -0.308 1 94.56 147 PRO A CA 1
ATOM 1111 C C . PRO A 1 147 ? 3.166 -19.391 -1.348 1 94.56 147 PRO A C 1
ATOM 1113 O O . PRO A 1 147 ? 3.223 -18.156 -1.442 1 94.56 147 PRO A O 1
ATOM 1116 N N . LEU A 1 148 ? 2.42 -20.156 -2.094 1 95 148 LEU A N 1
ATOM 1117 C CA . LEU A 1 148 ? 1.49 -19.562 -3.045 1 95 148 LEU A CA 1
ATOM 1118 C C . LEU A 1 148 ? 0.349 -18.859 -2.316 1 95 148 LEU A C 1
ATOM 1120 O O . LEU A 1 148 ? -0.141 -19.344 -1.298 1 95 148 LEU A O 1
ATOM 1124 N N . VAL A 1 149 ? -0.03 -17.734 -2.885 1 91 149 VAL A N 1
ATOM 1125 C CA . VAL A 1 149 ? -1.164 -17 -2.33 1 91 149 VAL A CA 1
ATOM 1126 C C . VAL A 1 149 ? -2.455 -17.469 -3 1 91 149 VAL A C 1
ATOM 1128 O O . VAL A 1 149 ? -3.447 -17.75 -2.322 1 91 149 VAL A O 1
ATOM 1131 N N . SER A 1 150 ? -2.477 -17.609 -4.297 1 93.25 150 SER A N 1
ATOM 1132 C CA . SER A 1 150 ? -3.621 -18.094 -5.066 1 93.25 150 SER A CA 1
ATOM 1133 C C . SER A 1 150 ? -3.369 -19.484 -5.629 1 93.25 150 SER A C 1
ATOM 1135 O O . SER A 1 150 ? -2.219 -19.875 -5.828 1 93.25 150 SER A O 1
ATOM 1137 N N . THR A 1 151 ? -4.453 -20.172 -5.793 1 96.06 151 THR A N 1
ATOM 1138 C CA . THR A 1 151 ? -4.332 -21.453 -6.48 1 96.06 151 THR A CA 1
ATOM 1139 C C . THR A 1 151 ? -3.955 -21.25 -7.945 1 96.06 151 THR A C 1
ATOM 1141 O O . THR A 1 151 ? -4.406 -20.297 -8.578 1 96.06 151 THR A O 1
ATOM 1144 N N . VAL A 1 152 ? -3.084 -22.141 -8.367 1 97.69 152 VAL A N 1
ATOM 1145 C CA . VAL A 1 152 ? -2.629 -22.062 -9.75 1 97.69 152 VAL A CA 1
ATOM 1146 C C . VAL A 1 152 ? -3.396 -23.078 -10.609 1 97.69 152 VAL A C 1
ATOM 1148 O O . VAL A 1 152 ? -3.57 -24.234 -10.211 1 97.69 152 VAL A O 1
ATOM 1151 N N . ILE A 1 153 ? -3.891 -22.562 -11.766 1 97.81 153 ILE A N 1
ATOM 1152 C CA . ILE A 1 153 ? -4.668 -23.438 -12.641 1 97.81 153 ILE A CA 1
ATOM 1153 C C . ILE A 1 153 ? -4.109 -23.359 -14.062 1 97.81 153 ILE A C 1
ATOM 1155 O O . ILE A 1 153 ? -3.377 -22.438 -14.406 1 97.81 153 ILE A O 1
ATOM 1159 N N . ALA A 1 154 ? -4.426 -24.391 -14.805 1 96.75 154 ALA A N 1
ATOM 1160 C CA . ALA A 1 154 ? -4.105 -24.438 -16.234 1 96.75 154 ALA A CA 1
ATOM 1161 C C . ALA A 1 154 ? -5.355 -24.219 -17.078 1 96.75 154 ALA A C 1
ATOM 1163 O O . ALA A 1 154 ? -6.422 -24.75 -16.766 1 96.75 154 ALA A O 1
ATOM 1164 N N . SER A 1 155 ? -5.227 -23.406 -18 1 94.75 155 SER A N 1
ATOM 1165 C CA . SER A 1 155 ? -6.32 -23.156 -18.922 1 94.75 155 SER A CA 1
ATOM 1166 C C . SER A 1 155 ? -6.219 -24.047 -20.156 1 94.75 155 SER A C 1
ATOM 1168 O O . SER A 1 155 ? -5.129 -24.266 -20.688 1 94.75 155 SER A O 1
ATOM 1170 N N . GLY A 1 156 ? -7.355 -24.531 -20.594 1 93.56 156 GLY A N 1
ATOM 1171 C CA . GLY A 1 156 ? -7.387 -25.281 -21.844 1 93.56 156 GLY A CA 1
ATOM 1172 C C . GLY A 1 156 ? -7.434 -24.391 -23.062 1 93.56 156 GLY A C 1
ATOM 1173 O O . GLY A 1 156 ? -7.574 -23.172 -22.938 1 93.56 156 GLY A O 1
ATOM 1174 N N . GLU A 1 157 ? -7.297 -24.969 -24.234 1 92.25 157 GLU A N 1
ATOM 1175 C CA . GLU A 1 157 ? -7.344 -24.234 -25.484 1 92.25 157 GLU A CA 1
ATOM 1176 C C . GLU A 1 157 ? -8.703 -23.562 -25.688 1 92.25 157 GLU A C 1
ATOM 1178 O O . GLU A 1 157 ? -8.797 -22.531 -26.344 1 92.25 157 GLU A O 1
ATOM 1183 N N . ASP A 1 158 ? -9.703 -24.094 -25.062 1 93.81 158 ASP A N 1
ATOM 1184 C CA . ASP A 1 158 ? -11.055 -23.578 -25.219 1 93.81 158 ASP A CA 1
ATOM 1185 C C . ASP A 1 158 ? -11.336 -22.469 -24.219 1 93.81 158 ASP A C 1
ATOM 1187 O O . ASP A 1 158 ? -12.453 -21.938 -24.172 1 93.81 158 ASP A O 1
ATOM 1191 N N . GLY A 1 159 ? -10.398 -22.188 -23.406 1 94.94 159 GLY A N 1
ATOM 1192 C CA . GLY A 1 159 ? -10.578 -21.125 -22.438 1 94.94 159 GLY A CA 1
ATOM 1193 C C . GLY A 1 159 ? -11.234 -21.594 -21.156 1 94.94 159 GLY A C 1
ATOM 1194 O O . GLY A 1 159 ? -11.656 -20.781 -20.328 1 94.94 159 GLY A O 1
ATOM 1195 N N . CYS A 1 160 ? -11.328 -22.891 -21.031 1 97.69 160 CYS A N 1
ATOM 1196 C CA . CYS A 1 160 ? -11.922 -23.469 -19.828 1 97.69 160 CYS A CA 1
ATOM 1197 C C . CYS A 1 160 ? -10.859 -24.125 -18.953 1 97.69 160 CYS A C 1
ATOM 1199 O O . CYS A 1 160 ? -9.719 -24.312 -19.391 1 97.69 160 CYS A O 1
ATOM 1201 N N . LEU A 1 161 ? -11.258 -24.406 -17.734 1 97.88 161 LEU A N 1
ATOM 1202 C CA . LEU A 1 161 ? -10.352 -25.016 -16.766 1 97.88 161 LEU A CA 1
ATOM 1203 C C . LEU A 1 161 ? -9.891 -26.391 -17.25 1 97.88 161 LEU A C 1
ATOM 1205 O O . LEU A 1 161 ? -10.711 -27.234 -17.594 1 97.88 161 LEU A O 1
ATOM 1209 N N . ASP A 1 162 ? -8.578 -26.516 -17.391 1 96.62 162 ASP A N 1
ATOM 1210 C CA . ASP A 1 162 ? -8.016 -27.828 -17.688 1 96.62 162 ASP A CA 1
ATOM 1211 C C . ASP A 1 162 ? -7.781 -28.625 -16.406 1 96.62 162 ASP A C 1
ATOM 1213 O O . ASP A 1 162 ? -8.352 -29.703 -16.219 1 96.62 162 ASP A O 1
ATOM 1217 N N . HIS A 1 163 ? -6.957 -28.094 -15.555 1 95.88 163 HIS A N 1
ATOM 1218 C CA . HIS A 1 163 ? -6.754 -28.688 -14.242 1 95.88 163 HIS A CA 1
ATOM 1219 C C . HIS A 1 163 ? -6.262 -27.656 -13.234 1 95.88 163 HIS A C 1
ATOM 1221 O O . HIS A 1 163 ? -5.863 -26.562 -13.609 1 95.88 163 HIS A O 1
ATOM 1227 N N . SER A 1 164 ? -6.422 -28.047 -11.977 1 95.56 164 SER A N 1
ATOM 1228 C CA . SER A 1 164 ? -5.969 -27.234 -10.859 1 95.56 164 SER A CA 1
ATOM 1229 C C . SER A 1 164 ? -4.777 -27.875 -10.148 1 95.56 164 SER A C 1
ATOM 1231 O O . SER A 1 164 ? -4.727 -29.094 -9.992 1 95.56 164 SER A O 1
ATOM 1233 N N . LEU A 1 165 ? -3.803 -27.047 -9.789 1 94.62 165 LEU A N 1
ATOM 1234 C CA . LEU A 1 165 ? -2.656 -27.562 -9.047 1 94.62 165 LEU A CA 1
ATOM 1235 C C . LEU A 1 165 ? -2.945 -27.578 -7.551 1 94.62 165 LEU A C 1
ATOM 1237 O O . LEU A 1 165 ? -3.658 -26.719 -7.039 1 94.62 165 LEU A O 1
ATOM 1241 N N . GLU A 1 166 ? -2.35 -28.609 -6.953 1 90.12 166 GLU A N 1
ATOM 1242 C CA . GLU A 1 166 ? -2.416 -28.641 -5.496 1 90.12 166 GLU A CA 1
ATOM 1243 C C . GLU A 1 166 ? -1.488 -27.594 -4.883 1 90.12 166 GLU A C 1
ATOM 1245 O O . GLU A 1 166 ? -0.266 -27.75 -4.906 1 90.12 166 GLU A O 1
ATOM 1250 N N . ARG A 1 167 ? -2.027 -26.672 -4.355 1 89.44 167 ARG A N 1
ATOM 1251 C CA . ARG A 1 167 ? -1.312 -25.484 -3.898 1 89.44 167 ARG A CA 1
ATOM 1252 C C . ARG A 1 167 ? -0.182 -25.859 -2.945 1 89.44 167 ARG A C 1
ATOM 1254 O O . ARG A 1 167 ? 0.899 -25.266 -2.99 1 89.44 167 ARG A O 1
ATOM 1261 N N . ALA A 1 168 ? -0.353 -26.875 -2.098 1 88.38 168 ALA A N 1
ATOM 1262 C CA . ALA A 1 168 ? 0.607 -27.234 -1.06 1 88.38 168 ALA A CA 1
ATOM 1263 C C . ALA A 1 168 ? 1.882 -27.812 -1.67 1 88.38 168 ALA A C 1
ATOM 1265 O O . ALA A 1 168 ? 2.936 -27.828 -1.028 1 88.38 168 ALA A O 1
ATOM 1266 N N . ARG A 1 169 ? 1.836 -28.219 -2.898 1 91.44 169 ARG A N 1
ATOM 1267 C CA . ARG A 1 169 ? 2.959 -28.906 -3.537 1 91.44 169 ARG A CA 1
ATOM 1268 C C . ARG A 1 169 ? 3.84 -27.922 -4.293 1 91.44 169 ARG A C 1
ATOM 1270 O O . ARG A 1 169 ? 4.914 -28.281 -4.773 1 91.44 169 ARG A O 1
ATOM 1277 N N . TYR A 1 170 ? 3.404 -26.719 -4.367 1 96.38 170 TYR A N 1
ATOM 1278 C CA . TYR A 1 170 ? 4.109 -25.75 -5.199 1 96.38 170 TYR A CA 1
ATOM 1279 C C . TYR A 1 170 ? 4.438 -24.5 -4.406 1 96.38 170 TYR A C 1
ATOM 1281 O O . TYR A 1 170 ? 3.873 -24.266 -3.336 1 96.38 170 TYR A O 1
ATOM 1289 N N . ARG A 1 171 ? 5.438 -23.828 -4.859 1 97.5 171 ARG A N 1
ATOM 1290 C CA . ARG A 1 171 ? 5.906 -22.594 -4.238 1 97.5 171 ARG A CA 1
ATOM 1291 C C . ARG A 1 171 ? 6.121 -21.5 -5.281 1 97.5 171 ARG A C 1
ATOM 1293 O O . ARG A 1 171 ? 6.32 -21.797 -6.461 1 97.5 171 ARG A O 1
ATOM 1300 N N . ALA A 1 172 ? 5.965 -20.281 -4.84 1 97.12 172 ALA A N 1
ATOM 1301 C CA . ALA A 1 172 ? 6.375 -19.156 -5.672 1 97.12 172 ALA A CA 1
ATOM 1302 C C . ALA A 1 172 ? 7.891 -18.984 -5.648 1 97.12 172 ALA A C 1
ATOM 1304 O O . ALA A 1 172 ? 8.5 -18.906 -4.574 1 97.12 172 ALA A O 1
ATOM 1305 N N . SER A 1 173 ? 8.484 -18.984 -6.797 1 97.94 173 SER A N 1
ATOM 1306 C CA . SER A 1 173 ? 9.906 -18.672 -6.902 1 97.94 173 SER A CA 1
ATOM 1307 C C . SER A 1 173 ? 10.148 -17.172 -6.805 1 97.94 173 SER A C 1
ATOM 1309 O O . SER A 1 173 ? 9.625 -16.406 -7.613 1 97.94 173 SER A O 1
ATOM 1311 N N . GLU A 1 174 ? 10.867 -16.781 -5.824 1 97.31 174 GLU A N 1
ATOM 1312 C CA . GLU A 1 174 ? 11.156 -15.359 -5.609 1 97.31 174 GLU A CA 1
ATOM 1313 C C . GLU A 1 174 ? 12.648 -15.07 -5.719 1 97.31 174 GLU A C 1
ATOM 1315 O O . GLU A 1 174 ? 13.422 -15.938 -6.117 1 97.31 174 GLU A O 1
ATOM 1320 N N . MET A 1 175 ? 12.992 -13.859 -5.637 1 97.94 175 MET A N 1
ATOM 1321 C CA . MET A 1 175 ? 14.383 -13.406 -5.543 1 97.94 175 MET A CA 1
ATOM 1322 C C . MET A 1 175 ? 14.656 -12.797 -4.172 1 97.94 175 MET A C 1
ATOM 1324 O O . MET A 1 175 ? 13.742 -12.305 -3.508 1 97.94 175 MET A O 1
ATOM 1328 N N . PRO A 1 176 ? 15.922 -12.953 -3.695 1 98.56 176 PRO A N 1
ATOM 1329 C CA . PRO A 1 176 ? 17.188 -13.203 -4.402 1 98.56 176 PRO A CA 1
ATOM 1330 C C . PRO A 1 176 ? 17.406 -14.68 -4.699 1 98.56 176 PRO A C 1
ATOM 1332 O O . PRO A 1 176 ? 16.844 -15.547 -4.031 1 98.56 176 PRO A O 1
ATOM 1335 N N . GLN A 1 177 ? 18.125 -14.867 -5.719 1 98.88 177 GLN A N 1
ATOM 1336 C CA . GLN A 1 177 ? 18.719 -16.156 -6.059 1 98.88 177 GLN A CA 1
ATOM 1337 C C . GLN A 1 177 ? 20.234 -16.062 -6.16 1 98.88 177 GLN A C 1
ATOM 1339 O O . GLN A 1 177 ? 20.781 -14.992 -6.43 1 98.88 177 GLN A O 1
ATOM 1344 N N . ALA A 1 178 ? 20.875 -17.109 -5.852 1 98.88 178 ALA A N 1
ATOM 1345 C CA . ALA A 1 178 ? 22.328 -17.109 -5.887 1 98.88 178 ALA A CA 1
ATOM 1346 C C . ALA A 1 178 ? 22.859 -18.375 -6.574 1 98.88 178 ALA A C 1
ATOM 1348 O O . ALA A 1 178 ? 22.234 -19.422 -6.523 1 98.88 178 ALA A O 1
ATOM 1349 N N . PHE A 1 179 ? 24.016 -18.203 -7.18 1 98.88 179 PHE A N 1
ATOM 1350 C CA . PHE A 1 179 ? 24.625 -19.266 -7.961 1 98.88 179 PHE A CA 1
ATOM 1351 C C . PHE A 1 179 ? 26.141 -19.234 -7.832 1 98.88 179 PHE A C 1
ATOM 1353 O O . PHE A 1 179 ? 26.734 -18.156 -7.746 1 98.88 179 PHE A O 1
ATOM 1360 N N . LEU A 1 180 ? 26.719 -20.391 -7.785 1 98.75 180 LEU A N 1
ATOM 1361 C CA . LEU A 1 180 ? 28.109 -20.344 -8.234 1 98.75 180 LEU A CA 1
ATOM 1362 C C . LEU A 1 180 ? 28.219 -19.703 -9.609 1 98.75 180 LEU A C 1
ATOM 1364 O O . LEU A 1 180 ? 27.469 -20.062 -10.531 1 98.75 180 LEU A O 1
ATOM 1368 N N . PHE A 1 181 ? 29.172 -18.812 -9.719 1 98.38 181 PHE A N 1
ATOM 1369 C CA . PHE A 1 181 ? 29.25 -18.016 -10.938 1 98.38 181 PHE A CA 1
ATOM 1370 C C . PHE A 1 181 ? 29.391 -18.906 -12.164 1 98.38 181 PHE A C 1
ATOM 1372 O O . PHE A 1 181 ? 28.656 -18.75 -13.148 1 98.38 181 PHE A O 1
ATOM 1379 N N . ASP A 1 182 ? 30.203 -19.859 -12.094 1 98.06 182 ASP A N 1
ATOM 1380 C CA . ASP A 1 182 ? 30.5 -20.719 -13.234 1 98.06 182 ASP A CA 1
ATOM 1381 C C . ASP A 1 182 ? 29.266 -21.516 -13.648 1 98.06 182 ASP A C 1
ATOM 1383 O O . ASP A 1 182 ? 29.047 -21.766 -14.836 1 98.06 182 ASP A O 1
ATOM 1387 N N . ILE A 1 183 ? 28.484 -21.875 -12.719 1 98.62 183 ILE A N 1
ATOM 1388 C CA . ILE A 1 183 ? 27.297 -22.672 -13.008 1 98.62 183 ILE A CA 1
ATOM 1389 C C . ILE A 1 183 ? 26.281 -21.844 -13.789 1 98.62 183 ILE A C 1
ATOM 1391 O O . ILE A 1 183 ? 25.844 -22.25 -14.867 1 98.62 183 ILE A O 1
ATOM 1395 N N . ILE A 1 184 ? 25.984 -20.688 -13.352 1 98.81 184 ILE A N 1
ATOM 1396 C CA . ILE A 1 184 ? 24.938 -19.906 -13.992 1 98.81 184 ILE A CA 1
ATOM 1397 C C . ILE A 1 184 ? 25.453 -19.328 -15.305 1 98.81 184 ILE A C 1
ATOM 1399 O O . ILE A 1 184 ? 24.719 -19.219 -16.281 1 98.81 184 ILE A O 1
ATOM 1403 N N . TYR A 1 185 ? 26.719 -18.953 -15.297 1 98.38 185 TYR A N 1
ATOM 1404 C CA . TYR A 1 185 ? 27.297 -18.422 -16.531 1 98.38 185 TYR A CA 1
ATOM 1405 C C . TYR A 1 185 ? 27.312 -19.484 -17.625 1 98.38 185 TYR A C 1
ATOM 1407 O O . TYR A 1 185 ? 26.922 -19.219 -18.766 1 98.38 185 TYR A O 1
ATOM 1415 N N . GLN A 1 186 ? 27.703 -20.672 -17.25 1 98.25 186 GLN A N 1
ATOM 1416 C CA . GLN A 1 186 ? 27.703 -21.781 -18.203 1 98.25 186 GLN A CA 1
ATOM 1417 C C . GLN A 1 186 ? 26.297 -22.094 -18.688 1 98.25 186 GLN A C 1
ATOM 1419 O O . GLN A 1 186 ? 26.078 -22.375 -19.875 1 98.25 186 GLN A O 1
ATOM 1424 N N . ALA A 1 187 ? 25.359 -22.062 -17.75 1 98.56 187 ALA A N 1
ATOM 1425 C CA . ALA A 1 187 ? 23.969 -22.281 -18.141 1 98.56 187 ALA A CA 1
ATOM 1426 C C . ALA A 1 187 ? 23.531 -21.281 -19.203 1 98.56 187 ALA A C 1
ATOM 1428 O O . ALA A 1 187 ? 22.969 -21.672 -20.234 1 98.56 187 ALA A O 1
ATOM 1429 N N . TYR A 1 188 ? 23.828 -20.047 -19.016 1 98.38 188 TYR A N 1
ATOM 1430 C CA . TYR A 1 188 ? 23.438 -19.016 -19.969 1 98.38 188 TYR A CA 1
ATOM 1431 C C . TYR A 1 188 ? 24.156 -19.188 -21.312 1 98.38 188 TYR A C 1
ATOM 1433 O O . TYR A 1 188 ? 23.578 -18.953 -22.375 1 98.38 188 TYR A O 1
ATOM 1441 N N . GLN A 1 189 ? 25.375 -19.609 -21.266 1 97.62 189 GLN A N 1
ATOM 1442 C CA . GLN A 1 189 ? 26.125 -19.844 -22.5 1 97.62 189 GLN A CA 1
ATOM 1443 C C . GLN A 1 189 ? 25.484 -20.938 -23.328 1 97.62 189 GLN A C 1
ATOM 1445 O O . GLN A 1 189 ? 25.562 -20.922 -24.562 1 97.62 189 GLN A O 1
ATOM 1450 N N . GLN A 1 190 ? 24.828 -21.797 -22.656 1 98.06 190 GLN A N 1
ATOM 1451 C CA . GLN A 1 190 ? 24.266 -22.984 -23.312 1 98.06 190 GLN A CA 1
ATOM 1452 C C . GLN A 1 190 ? 22.797 -22.781 -23.656 1 98.06 190 GLN A C 1
ATOM 1454 O O . GLN A 1 190 ? 22.203 -23.578 -24.391 1 98.06 190 GLN A O 1
ATOM 1459 N N . CYS A 1 191 ? 22.172 -21.734 -23.172 1 96.81 191 CYS A N 1
ATOM 1460 C CA . CYS A 1 191 ? 20.734 -21.516 -23.312 1 96.81 191 CYS A CA 1
ATOM 1461 C C . CYS A 1 191 ? 20.344 -21.391 -24.781 1 96.81 191 CYS A C 1
ATOM 1463 O O . CYS A 1 191 ? 21.062 -20.766 -25.562 1 96.81 191 CYS A O 1
ATOM 1465 N N . THR A 1 192 ? 19.219 -21.875 -25.141 1 97.44 192 THR A N 1
ATOM 1466 C CA . THR A 1 192 ? 18.641 -21.656 -26.469 1 97.44 192 THR A CA 1
ATOM 1467 C C . THR A 1 192 ? 18.016 -20.266 -26.547 1 97.44 192 THR A C 1
ATOM 1469 O O . THR A 1 192 ? 17.703 -19.656 -25.531 1 97.44 192 THR A O 1
ATOM 1472 N N . ASP A 1 193 ? 17.781 -19.875 -27.734 1 96.88 193 ASP A N 1
ATOM 1473 C CA . ASP A 1 193 ? 17.109 -18.609 -27.953 1 96.88 193 ASP A CA 1
ATOM 1474 C C . ASP A 1 193 ? 15.695 -18.625 -27.359 1 96.88 193 ASP A C 1
ATOM 1476 O O . ASP A 1 193 ? 15.211 -17.625 -26.844 1 96.88 193 ASP A O 1
ATOM 1480 N N . HIS A 1 194 ? 15.125 -19.766 -27.469 1 95.31 194 HIS A N 1
ATOM 1481 C CA . HIS A 1 194 ? 13.781 -19.891 -26.922 1 95.31 194 HIS A CA 1
ATOM 1482 C C . HIS A 1 194 ? 13.766 -19.625 -25.422 1 95.31 194 HIS A C 1
ATOM 1484 O O . HIS A 1 194 ? 12.922 -18.875 -24.922 1 95.31 194 HIS A O 1
ATOM 1490 N N . ASP A 1 195 ? 14.695 -20.25 -24.766 1 95.75 195 ASP A N 1
ATOM 1491 C CA . ASP A 1 195 ? 14.766 -20.062 -23.312 1 95.75 195 ASP A CA 1
ATOM 1492 C C . ASP A 1 195 ? 15.125 -18.609 -22.969 1 95.75 195 ASP A C 1
ATOM 1494 O O . ASP A 1 195 ? 14.602 -18.047 -22.016 1 95.75 195 ASP A O 1
ATOM 1498 N N . LEU A 1 196 ? 16 -18.031 -23.734 1 97.12 196 LEU A N 1
ATOM 1499 C CA . LEU A 1 196 ? 16.406 -16.656 -23.5 1 97.12 196 LEU A CA 1
ATOM 1500 C C . LEU A 1 196 ? 15.242 -15.695 -23.75 1 97.12 196 LEU A C 1
ATOM 1502 O O . LEU A 1 196 ? 15.094 -14.695 -23.062 1 97.12 196 LEU A O 1
ATOM 1506 N N . ASP A 1 197 ? 14.398 -16.016 -24.641 1 94.81 197 ASP A N 1
ATOM 1507 C CA . ASP A 1 197 ? 13.344 -15.109 -25.078 1 94.81 197 ASP A CA 1
ATOM 1508 C C . ASP A 1 197 ? 12.078 -15.305 -24.25 1 94.81 197 ASP A C 1
ATOM 1510 O O . ASP A 1 197 ? 11.32 -14.352 -24.031 1 94.81 197 ASP A O 1
ATOM 1514 N N . TYR A 1 198 ? 11.82 -16.531 -23.703 1 92 198 TYR A N 1
ATOM 1515 C CA . TYR A 1 198 ? 10.516 -16.797 -23.125 1 92 198 TYR A CA 1
ATOM 1516 C C . TYR A 1 198 ? 10.656 -17.344 -21.703 1 92 198 TYR A C 1
ATOM 1518 O O . TYR A 1 198 ? 9.68 -17.406 -20.953 1 92 198 TYR A O 1
ATOM 1526 N N . GLY A 1 199 ? 11.836 -17.734 -21.359 1 92.75 199 GLY A N 1
ATOM 1527 C CA . GLY A 1 199 ? 12.047 -18.234 -20.016 1 92.75 199 GLY A CA 1
ATOM 1528 C C . GLY A 1 199 ? 11.984 -17.125 -18.969 1 92.75 199 GLY A C 1
ATOM 1529 O O . GLY A 1 199 ? 12.211 -15.961 -19.266 1 92.75 199 GLY A O 1
ATOM 1530 N N . THR A 1 200 ? 11.664 -17.594 -17.672 1 92.19 200 THR A N 1
ATOM 1531 C CA . THR A 1 200 ? 11.539 -16.578 -16.625 1 92.19 200 THR A CA 1
ATOM 1532 C C . THR A 1 200 ? 12.297 -17 -15.367 1 92.19 200 THR A C 1
ATOM 1534 O O . THR A 1 200 ? 12.539 -16.188 -14.469 1 92.19 200 THR A O 1
ATOM 1537 N N . GLU A 1 201 ? 12.766 -18.219 -15.305 1 97 201 GLU A N 1
ATOM 1538 C CA . GLU A 1 201 ? 13.305 -18.766 -14.062 1 97 201 GLU A CA 1
ATOM 1539 C C . GLU A 1 201 ? 14.781 -19.125 -14.211 1 97 201 GLU A C 1
ATOM 1541 O O . GLU A 1 201 ? 15.141 -20.031 -14.953 1 97 201 GLU A O 1
ATOM 1546 N N . CYS A 1 202 ? 15.594 -18.453 -13.461 1 98.19 202 CYS A N 1
ATOM 1547 C CA . CYS A 1 202 ? 17.031 -18.703 -13.508 1 98.19 202 CYS A CA 1
ATOM 1548 C C . CYS A 1 202 ? 17.375 -20.078 -12.945 1 98.19 202 CYS A C 1
ATOM 1550 O O . CYS A 1 202 ? 18.266 -20.75 -13.461 1 98.19 202 CYS A O 1
ATOM 1552 N N . LEU A 1 203 ? 16.703 -20.469 -11.898 1 98.62 203 LEU A N 1
ATOM 1553 C CA . LEU A 1 203 ? 16.953 -21.781 -11.305 1 98.62 203 LEU A CA 1
ATOM 1554 C C . LEU A 1 203 ? 16.703 -22.891 -12.312 1 98.62 203 LEU A C 1
ATOM 1556 O O . LEU A 1 203 ? 17.391 -23.906 -12.305 1 98.62 203 LEU A O 1
ATOM 1560 N N . HIS A 1 204 ? 15.703 -22.656 -13.125 1 97.69 204 HIS A N 1
ATOM 1561 C CA . HIS A 1 204 ? 15.391 -23.625 -14.172 1 97.69 204 HIS A CA 1
ATOM 1562 C C . HIS A 1 204 ? 16.547 -23.766 -15.156 1 97.69 204 HIS A C 1
ATOM 1564 O O . HIS A 1 204 ? 16.844 -24.875 -15.609 1 97.69 204 HIS A O 1
ATOM 1570 N N . LEU A 1 205 ? 17.188 -22.656 -15.547 1 98.19 205 LEU A N 1
ATOM 1571 C CA . LEU A 1 205 ? 18.312 -22.703 -16.469 1 98.19 205 LEU A CA 1
ATOM 1572 C C . LEU A 1 205 ? 19.469 -23.5 -15.867 1 98.19 205 LEU A C 1
ATOM 1574 O O . LEU A 1 205 ? 20.078 -24.312 -16.562 1 98.19 205 LEU A O 1
ATOM 1578 N N . ALA A 1 206 ? 19.781 -23.25 -14.57 1 98.62 206 ALA A N 1
ATOM 1579 C CA . ALA A 1 206 ? 20.844 -24 -13.891 1 98.62 206 ALA A CA 1
ATOM 1580 C C . ALA A 1 206 ? 20.547 -25.484 -13.875 1 98.62 206 ALA A C 1
ATOM 1582 O O . ALA A 1 206 ? 21.438 -26.312 -14.062 1 98.62 206 ALA A O 1
ATOM 1583 N N . LEU A 1 207 ? 19.297 -25.812 -13.633 1 98.31 207 LEU A N 1
ATOM 1584 C CA . LEU A 1 207 ? 18.875 -27.219 -13.617 1 98.31 207 LEU A CA 1
ATOM 1585 C C . LEU A 1 207 ? 18.984 -27.828 -15.016 1 98.31 207 LEU A C 1
ATOM 1587 O O . LEU A 1 207 ? 19.594 -28.891 -15.188 1 98.31 207 LEU A O 1
ATOM 1591 N N . LYS A 1 208 ? 18.422 -27.172 -16 1 97.94 208 LYS A N 1
ATOM 1592 C CA . LYS A 1 208 ? 18.281 -27.688 -17.359 1 97.94 208 LYS A CA 1
ATOM 1593 C C . LYS A 1 208 ? 19.641 -27.844 -18.031 1 97.94 208 LYS A C 1
ATOM 1595 O O . LYS A 1 208 ? 19.922 -28.844 -18.688 1 97.94 208 LYS A O 1
ATOM 1600 N N . TYR A 1 209 ? 20.562 -26.922 -17.828 1 98.31 209 TYR A N 1
ATOM 1601 C CA . TYR A 1 209 ? 21.766 -26.859 -18.656 1 98.31 209 TYR A CA 1
ATOM 1602 C C . TYR A 1 209 ? 23 -27.281 -17.859 1 98.31 209 TYR A C 1
ATOM 1604 O O . TYR A 1 209 ? 24.031 -27.609 -18.438 1 98.31 209 TYR A O 1
ATOM 1612 N N . CYS A 1 210 ? 22.922 -27.281 -16.484 1 98.31 210 CYS A N 1
ATOM 1613 C CA . CYS A 1 210 ? 24.078 -27.625 -15.68 1 98.31 210 CYS A CA 1
ATOM 1614 C C . CYS A 1 210 ? 23.75 -28.734 -14.688 1 98.31 210 CYS A C 1
ATOM 1616 O O . CYS A 1 210 ? 24.562 -29.078 -13.836 1 98.31 210 CYS A O 1
ATOM 1618 N N . LYS A 1 211 ? 22.516 -29.234 -14.727 1 98 211 LYS A N 1
ATOM 1619 C CA . LYS A 1 211 ? 22.062 -30.328 -13.875 1 98 211 LYS A CA 1
ATOM 1620 C C . LYS A 1 211 ? 22.234 -30 -12.398 1 98 211 LYS A C 1
ATOM 1622 O O . LYS A 1 211 ? 22.609 -30.875 -11.609 1 98 211 LYS A O 1
ATOM 1627 N N . THR A 1 212 ? 22.047 -28.766 -12.094 1 98.06 212 THR A N 1
ATOM 1628 C CA . THR A 1 212 ? 22.172 -28.312 -10.711 1 98.06 212 THR A CA 1
ATOM 1629 C C . THR A 1 212 ? 20.797 -28.141 -10.07 1 98.06 212 THR A C 1
ATOM 1631 O O . THR A 1 212 ? 20 -27.312 -10.508 1 98.06 212 THR A O 1
ATOM 1634 N N . ASN A 1 213 ? 20.5 -28.938 -9.047 1 97.38 213 ASN A N 1
ATOM 1635 C CA . ASN A 1 213 ? 19.266 -28.781 -8.273 1 97.38 213 ASN A CA 1
ATOM 1636 C C . ASN A 1 213 ? 19.422 -27.719 -7.184 1 97.38 213 ASN A C 1
ATOM 1638 O O . ASN A 1 213 ? 20 -28 -6.133 1 97.38 213 ASN A O 1
ATOM 1642 N N . ALA A 1 214 ? 18.844 -26.672 -7.406 1 98.75 214 ALA A N 1
ATOM 1643 C CA . ALA A 1 214 ? 19.016 -25.531 -6.504 1 98.75 214 ALA A CA 1
ATOM 1644 C C . ALA A 1 214 ? 18.375 -25.812 -5.148 1 98.75 214 ALA A C 1
ATOM 1646 O O . ALA A 1 214 ? 17.297 -26.406 -5.074 1 98.75 214 ALA A O 1
ATOM 1647 N N . LYS A 1 215 ? 19.062 -25.438 -4.086 1 98.81 215 LYS A N 1
ATOM 1648 C CA . LYS A 1 215 ? 18.469 -25.453 -2.752 1 98.81 215 LYS A CA 1
ATOM 1649 C C . LYS A 1 215 ? 17.422 -24.359 -2.6 1 98.81 215 LYS A C 1
ATOM 1651 O O . LYS A 1 215 ? 17.656 -23.203 -2.973 1 98.81 215 LYS A O 1
ATOM 1656 N N . LEU A 1 216 ? 16.266 -24.719 -2.154 1 98.62 216 LEU A N 1
ATOM 1657 C CA . LEU A 1 216 ? 15.188 -23.766 -1.958 1 98.62 216 LEU A CA 1
ATOM 1658 C C . LEU A 1 216 ? 15.164 -23.25 -0.519 1 98.62 216 LEU A C 1
ATOM 1660 O O . LEU A 1 216 ? 15.102 -24.047 0.421 1 98.62 216 LEU A O 1
ATOM 1664 N N . VAL A 1 217 ? 15.258 -21.938 -0.367 1 98.31 217 VAL A N 1
ATOM 1665 C CA . VAL A 1 217 ? 15.336 -21.297 0.941 1 98.31 217 VAL A CA 1
ATOM 1666 C C . VAL A 1 217 ? 14.039 -20.547 1.228 1 98.31 217 VAL A C 1
ATOM 1668 O O . VAL A 1 217 ? 13.586 -19.75 0.405 1 98.31 217 VAL A O 1
ATOM 1671 N N . GLU A 1 218 ? 13.438 -20.797 2.391 1 97.38 218 GLU A N 1
ATOM 1672 C CA . GLU A 1 218 ? 12.219 -20.078 2.764 1 97.38 218 GLU A CA 1
ATOM 1673 C C . GLU A 1 218 ? 12.492 -18.594 2.986 1 97.38 218 GLU A C 1
ATOM 1675 O O . GLU A 1 218 ? 13.328 -18.234 3.82 1 97.38 218 GLU A O 1
ATOM 1680 N N . GLY A 1 219 ? 11.844 -17.781 2.189 1 96.62 219 GLY A N 1
ATOM 1681 C CA . GLY A 1 219 ? 12.016 -16.344 2.301 1 96.62 219 GLY A CA 1
ATOM 1682 C C . GLY A 1 219 ? 10.992 -15.695 3.215 1 96.62 219 GLY A C 1
ATOM 1683 O O . GLY A 1 219 ? 10.047 -16.344 3.658 1 96.62 219 GLY A O 1
ATOM 1684 N N . THR A 1 220 ? 11.195 -14.469 3.479 1 94.38 220 THR A N 1
ATOM 1685 C CA . THR A 1 220 ? 10.266 -13.688 4.289 1 94.38 220 THR A CA 1
ATOM 1686 C C . THR A 1 220 ? 9.148 -13.109 3.424 1 94.38 220 THR A C 1
ATOM 1688 O O . THR A 1 220 ? 9.25 -13.086 2.195 1 94.38 220 THR A O 1
ATOM 1691 N N . ALA A 1 221 ? 8.109 -12.578 4.055 1 91.94 221 ALA A N 1
ATOM 1692 C CA . ALA A 1 221 ? 6.969 -12 3.355 1 91.94 221 ALA A CA 1
ATOM 1693 C C . ALA A 1 221 ? 7.352 -10.703 2.658 1 91.94 221 ALA A C 1
ATOM 1695 O O . ALA A 1 221 ? 6.609 -10.203 1.811 1 91.94 221 ALA A O 1
ATOM 1696 N N . ASP A 1 222 ? 8.516 -10.227 2.848 1 92.81 222 ASP A N 1
ATOM 1697 C CA . ASP A 1 222 ? 8.938 -8.938 2.32 1 92.81 222 ASP A CA 1
ATOM 1698 C C . ASP A 1 222 ? 9.602 -9.086 0.955 1 92.81 222 ASP A C 1
ATOM 1700 O O . ASP A 1 222 ? 9.977 -8.094 0.326 1 92.81 222 ASP A O 1
ATOM 1704 N N . LEU A 1 223 ? 9.672 -10.281 0.43 1 95.88 223 LEU A N 1
ATOM 1705 C CA . LEU A 1 223 ? 10.43 -10.516 -0.794 1 95.88 223 LEU A CA 1
ATOM 1706 C C . LEU A 1 223 ? 9.562 -10.281 -2.025 1 95.88 223 LEU A C 1
ATOM 1708 O O . LEU A 1 223 ? 9.945 -10.641 -3.139 1 95.88 223 LEU A O 1
ATOM 1712 N N . TRP A 1 224 ? 8.469 -9.609 -1.865 1 94.69 224 TRP A N 1
ATOM 1713 C CA . TRP A 1 224 ? 7.57 -9.32 -2.982 1 94.69 224 TRP A CA 1
ATOM 1714 C C . TRP A 1 224 ? 8.156 -8.242 -3.883 1 94.69 224 TRP A C 1
ATOM 1716 O O . TRP A 1 224 ? 9.055 -7.504 -3.479 1 94.69 224 TRP A O 1
ATOM 1726 N N . LYS A 1 225 ? 7.738 -8.203 -5.148 1 94.56 225 LYS A N 1
ATOM 1727 C CA . LYS A 1 225 ? 8.219 -7.199 -6.094 1 94.56 225 LYS A CA 1
ATOM 1728 C C . LYS A 1 225 ? 7.125 -6.199 -6.445 1 94.56 225 LYS A C 1
ATOM 1730 O O . LYS A 1 225 ? 5.938 -6.512 -6.34 1 94.56 225 LYS A O 1
ATOM 1735 N N . VAL A 1 226 ? 7.504 -5.059 -6.809 1 96.06 226 VAL A N 1
ATOM 1736 C CA . VAL A 1 226 ? 6.582 -4.055 -7.328 1 96.06 226 VAL A CA 1
ATOM 1737 C C . VAL A 1 226 ? 6.223 -4.387 -8.773 1 96.06 226 VAL A C 1
ATOM 1739 O O . VAL A 1 226 ? 7.086 -4.375 -9.656 1 96.06 226 VAL A O 1
ATOM 1742 N N . THR A 1 227 ? 4.984 -4.738 -8.984 1 94.19 227 THR A N 1
ATOM 1743 C CA . THR A 1 227 ? 4.527 -5.121 -10.32 1 94.19 227 THR A CA 1
ATOM 1744 C C . THR A 1 227 ? 3.361 -4.246 -10.766 1 94.19 227 THR A C 1
ATOM 1746 O O . THR A 1 227 ? 3.299 -3.824 -11.922 1 94.19 227 THR A O 1
ATOM 1749 N N . TYR A 1 228 ? 2.449 -3.996 -9.812 1 93.81 228 TYR A N 1
ATOM 1750 C CA . TYR A 1 228 ? 1.26 -3.197 -10.086 1 93.81 228 TYR A CA 1
ATOM 1751 C C . TYR A 1 228 ? 1.256 -1.924 -9.25 1 93.81 228 TYR A C 1
ATOM 1753 O O . TYR A 1 228 ? 2.078 -1.767 -8.344 1 93.81 228 TYR A O 1
ATOM 1761 N N . LYS A 1 229 ? 0.34 -1.068 -9.547 1 92.62 229 LYS A N 1
ATOM 1762 C CA . LYS A 1 229 ? 0.232 0.21 -8.852 1 92.62 229 LYS A CA 1
ATOM 1763 C C . LYS A 1 229 ? 0.027 0.004 -7.352 1 92.62 229 LYS A C 1
ATOM 1765 O O . LYS A 1 229 ? 0.597 0.732 -6.535 1 92.62 229 LYS A O 1
ATOM 1770 N N . ARG A 1 230 ? -0.721 -0.984 -6.973 1 94.69 230 ARG A N 1
ATOM 1771 C CA . ARG A 1 230 ? -0.976 -1.261 -5.562 1 94.69 230 ARG A CA 1
ATOM 1772 C C . ARG A 1 230 ? 0.324 -1.544 -4.816 1 94.69 230 ARG A C 1
ATOM 1774 O O . ARG A 1 230 ? 0.44 -1.245 -3.627 1 94.69 230 ARG A O 1
ATOM 1781 N N . ASP A 1 231 ? 1.241 -2.168 -5.523 1 96.19 231 ASP A N 1
ATOM 1782 C CA . ASP A 1 231 ? 2.521 -2.492 -4.906 1 96.19 231 ASP A CA 1
ATOM 1783 C C . ASP A 1 231 ? 3.311 -1.226 -4.578 1 96.19 231 ASP A C 1
ATOM 1785 O O . ASP A 1 231 ? 4.027 -1.177 -3.578 1 96.19 231 ASP A O 1
ATOM 1789 N N . LEU A 1 232 ? 3.174 -0.21 -5.461 1 95.94 232 LEU A N 1
ATOM 1790 C CA . LEU A 1 232 ? 3.826 1.066 -5.188 1 95.94 232 LEU A CA 1
ATOM 1791 C C . LEU A 1 232 ? 3.264 1.708 -3.924 1 95.94 232 LEU A C 1
ATOM 1793 O O . LEU A 1 232 ? 4.02 2.221 -3.096 1 95.94 232 LEU A O 1
ATOM 1797 N N . TYR A 1 233 ? 1.95 1.628 -3.789 1 95.75 233 TYR A N 1
ATOM 1798 C CA . TYR A 1 233 ? 1.302 2.15 -2.59 1 95.75 233 TYR A CA 1
ATOM 1799 C C . TYR A 1 233 ? 1.807 1.436 -1.343 1 95.75 233 TYR A C 1
ATOM 1801 O O . TYR A 1 233 ? 2.115 2.076 -0.335 1 95.75 233 TYR A O 1
ATOM 1809 N N . ALA A 1 234 ? 1.893 0.172 -1.475 1 96.94 234 ALA A N 1
ATOM 1810 C CA . ALA A 1 234 ? 2.367 -0.621 -0.344 1 96.94 234 ALA A CA 1
ATOM 1811 C C . ALA A 1 234 ? 3.811 -0.272 0.004 1 96.94 234 ALA A C 1
ATOM 1813 O O . ALA A 1 234 ? 4.141 -0.062 1.173 1 96.94 234 ALA A O 1
ATOM 1814 N N . ALA A 1 235 ? 4.629 -0.198 -1.035 1 97.56 235 ALA A N 1
ATOM 1815 C CA . ALA A 1 235 ? 6.047 0.096 -0.828 1 97.56 235 ALA A CA 1
ATOM 1816 C C . ALA A 1 235 ? 6.23 1.452 -0.154 1 97.56 235 ALA A C 1
ATOM 1818 O O . ALA A 1 235 ? 7.008 1.58 0.795 1 97.56 235 ALA A O 1
ATOM 1819 N N . GLU A 1 236 ? 5.527 2.4 -0.626 1 96.75 236 GLU A N 1
ATOM 1820 C CA . GLU A 1 236 ? 5.625 3.742 -0.059 1 96.75 236 GLU A CA 1
ATOM 1821 C C . GLU A 1 236 ? 5.215 3.754 1.41 1 96.75 236 GLU A C 1
ATOM 1823 O O . GLU A 1 236 ? 5.887 4.355 2.246 1 96.75 236 GLU A O 1
ATOM 1828 N N . SER A 1 237 ? 4.164 3.1 1.717 1 96.38 237 SER A N 1
ATOM 1829 C CA . SER A 1 237 ? 3.666 3.053 3.088 1 96.38 237 SER A CA 1
ATOM 1830 C C . SER A 1 237 ? 4.648 2.336 4.008 1 96.38 237 SER A C 1
ATOM 1832 O O . SER A 1 237 ? 4.859 2.758 5.148 1 96.38 237 SER A O 1
ATOM 1834 N N . ILE A 1 238 ? 5.195 1.307 3.516 1 96.62 238 ILE A N 1
ATOM 1835 C CA . ILE A 1 238 ? 6.16 0.549 4.305 1 96.62 238 ILE A CA 1
ATOM 1836 C C . ILE A 1 238 ? 7.387 1.414 4.59 1 96.62 238 ILE A C 1
ATOM 1838 O O . ILE A 1 238 ? 7.883 1.444 5.719 1 96.62 238 ILE A O 1
ATOM 1842 N N . ILE A 1 239 ? 7.84 2.107 3.588 1 96.69 239 ILE A N 1
ATOM 1843 C CA . ILE A 1 239 ? 8.992 2.988 3.746 1 96.69 239 ILE A CA 1
ATOM 1844 C C . ILE A 1 239 ? 8.688 4.059 4.789 1 96.69 239 ILE A C 1
ATOM 1846 O O . ILE A 1 239 ? 9.477 4.289 5.707 1 96.69 239 ILE A O 1
ATOM 1850 N N . LYS A 1 240 ? 7.535 4.664 4.668 1 96.56 240 LYS A N 1
ATOM 1851 C CA . LYS A 1 240 ? 7.141 5.699 5.617 1 96.56 240 LYS A CA 1
ATOM 1852 C C . LYS A 1 240 ? 7.062 5.145 7.035 1 96.56 240 LYS A C 1
ATOM 1854 O O . LYS A 1 240 ? 7.516 5.789 7.988 1 96.56 240 LYS A O 1
ATOM 1859 N N . ASP A 1 241 ? 6.504 4.02 7.152 1 95.44 241 ASP A N 1
ATOM 1860 C CA . ASP A 1 241 ? 6.383 3.383 8.461 1 95.44 241 ASP A CA 1
ATOM 1861 C C 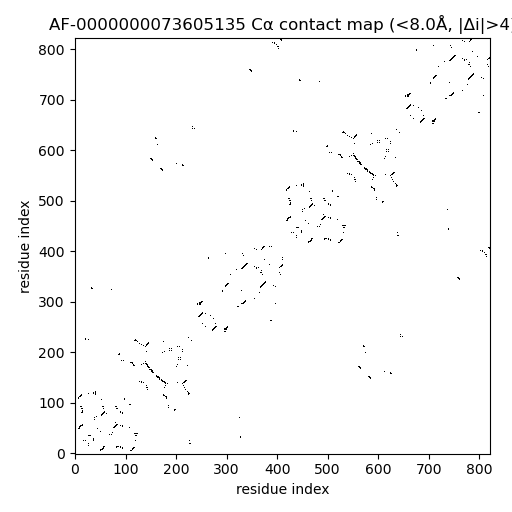. ASP A 1 241 ? 7.754 3.125 9.07 1 95.44 241 ASP A C 1
ATOM 1863 O O . ASP A 1 241 ? 7.973 3.396 10.258 1 95.44 241 ASP A O 1
ATOM 1867 N N . ASN A 1 242 ? 8.656 2.645 8.273 1 94.44 242 ASN A N 1
ATOM 1868 C CA . ASN A 1 242 ? 10.008 2.375 8.742 1 94.44 242 ASN A CA 1
ATOM 1869 C C . ASN A 1 242 ? 10.719 3.654 9.188 1 94.44 242 ASN A C 1
ATOM 1871 O O . ASN A 1 242 ? 11.406 3.666 10.203 1 94.44 242 ASN A O 1
ATOM 1875 N N . LEU A 1 243 ? 10.539 4.695 8.461 1 95.38 243 LEU A N 1
ATOM 1876 C CA . LEU A 1 243 ? 11.188 5.969 8.75 1 95.38 243 LEU A CA 1
ATOM 1877 C C . LEU A 1 243 ? 10.625 6.594 10.023 1 95.38 243 LEU A C 1
ATOM 1879 O O . LEU A 1 243 ? 11.266 7.445 10.633 1 95.38 243 LEU A O 1
ATOM 1883 N N . SER A 1 244 ? 9.453 6.234 10.438 1 96.81 244 SER A N 1
ATOM 1884 C CA . SER A 1 244 ? 8.75 6.906 11.523 1 96.81 244 SER A CA 1
ATOM 1885 C C . SER A 1 244 ? 9.047 6.238 12.867 1 96.81 244 SER A C 1
ATOM 1887 O O . SER A 1 244 ? 8.516 6.648 13.898 1 96.81 244 SER A O 1
ATOM 1889 N N . GLN A 1 245 ? 9.984 5.273 12.875 1 95.5 245 GLN A N 1
ATOM 1890 C CA . GLN A 1 245 ? 10.125 4.41 14.047 1 95.5 245 GLN A CA 1
ATOM 1891 C C . GLN A 1 245 ? 11.055 5.035 15.078 1 95.5 245 GLN A C 1
ATOM 1893 O O . GLN A 1 245 ? 11.188 4.52 16.188 1 95.5 245 GLN A O 1
ATOM 1898 N N . GLN A 1 246 ? 11.656 6.121 14.789 1 94.69 246 GLN A N 1
ATOM 1899 C CA . GLN A 1 246 ? 12.594 6.746 15.711 1 94.69 246 GLN A CA 1
ATOM 1900 C C . GLN A 1 246 ? 12.477 8.266 15.672 1 94.69 246 GLN A C 1
ATOM 1902 O O . GLN A 1 246 ? 12.352 8.859 14.602 1 94.69 246 GLN A O 1
ATOM 1907 N N . ILE A 1 247 ? 12.508 8.836 16.844 1 95.75 247 ILE A N 1
ATOM 1908 C CA . ILE A 1 247 ? 12.445 10.281 16.984 1 95.75 247 ILE A CA 1
ATOM 1909 C C . ILE A 1 247 ? 13.578 10.766 17.891 1 95.75 247 ILE A C 1
ATOM 1911 O O . ILE A 1 247 ? 13.891 10.117 18.891 1 95.75 247 ILE A O 1
ATOM 1915 N N . CYS A 1 248 ? 14.211 11.812 17.531 1 93.44 248 CYS A N 1
ATOM 1916 C CA . CYS A 1 248 ? 15.188 12.492 18.391 1 93.44 248 CYS A CA 1
ATOM 1917 C C . CYS A 1 248 ? 14.641 13.828 18.891 1 93.44 248 CYS A C 1
ATOM 1919 O O . CYS A 1 248 ? 14.32 14.703 18.078 1 93.44 248 CYS A O 1
ATOM 1921 N N . ILE A 1 249 ? 14.523 13.969 20.188 1 93 249 ILE A N 1
ATOM 1922 C CA . ILE A 1 249 ? 14.07 15.219 20.797 1 93 249 ILE A CA 1
ATOM 1923 C C . ILE A 1 249 ? 15.281 16.047 21.234 1 93 249 ILE A C 1
ATOM 1925 O O . ILE A 1 249 ? 16.125 15.57 22 1 93 249 ILE A O 1
ATOM 1929 N N . ILE A 1 250 ? 15.312 17.234 20.703 1 88.88 250 ILE A N 1
ATOM 1930 C CA . ILE A 1 250 ? 16.406 18.141 21.016 1 88.88 250 ILE A CA 1
ATOM 1931 C C . ILE A 1 250 ? 15.867 19.312 21.859 1 88.88 250 ILE A C 1
ATOM 1933 O O . ILE A 1 250 ? 14.93 20 21.453 1 88.88 250 ILE A O 1
ATOM 1937 N N . THR A 1 251 ? 16.344 19.469 23.016 1 86.56 251 THR A N 1
ATOM 1938 C CA . THR A 1 251 ? 15.906 20.531 23.922 1 86.56 251 THR A CA 1
ATOM 1939 C C . THR A 1 251 ? 17.094 21.391 24.344 1 86.56 251 THR A C 1
ATOM 1941 O O . THR A 1 251 ? 18.234 20.953 24.266 1 86.56 251 THR A O 1
ATOM 1944 N N . ASP A 1 252 ? 16.719 22.594 24.625 1 76.38 252 ASP A N 1
ATOM 1945 C CA . ASP A 1 252 ? 17.719 23.422 25.297 1 76.38 252 ASP A CA 1
ATOM 1946 C C . ASP A 1 252 ? 17.672 23.219 26.812 1 76.38 252 ASP A C 1
ATOM 1948 O O . ASP A 1 252 ? 16.922 22.375 27.312 1 76.38 252 ASP A O 1
ATOM 1952 N N . LEU A 1 253 ? 18.594 23.844 27.562 1 69.44 253 LEU A N 1
ATOM 1953 C CA . LEU A 1 253 ? 18.797 23.562 28.984 1 69.44 253 LEU A CA 1
ATOM 1954 C C . LEU A 1 253 ? 17.844 24.375 29.844 1 69.44 253 LEU A C 1
ATOM 1956 O O . LEU A 1 253 ? 17.859 24.25 31.078 1 69.44 253 LEU A O 1
ATOM 1960 N N . LYS A 1 254 ? 16.922 25.078 29.25 1 78.88 254 LYS A N 1
ATOM 1961 C CA . LYS A 1 254 ? 15.961 25.812 30.062 1 78.88 254 LYS A CA 1
ATOM 1962 C C . LYS A 1 254 ? 14.953 24.875 30.719 1 78.88 254 LYS A C 1
ATOM 1964 O O . LYS A 1 254 ? 14.5 23.906 30.109 1 78.88 254 LYS A O 1
ATOM 1969 N N . GLU A 1 255 ? 14.586 25.172 31.859 1 78 255 GLU A N 1
ATOM 1970 C CA . GLU A 1 255 ? 13.797 24.297 32.719 1 78 255 GLU A CA 1
ATOM 1971 C C . GLU A 1 255 ? 12.461 23.953 32.062 1 78 255 GLU A C 1
ATOM 1973 O O . GLU A 1 255 ? 12.094 22.781 31.953 1 78 255 GLU A O 1
ATOM 1978 N N . ALA A 1 256 ? 11.695 24.984 31.641 1 77.06 256 ALA A N 1
ATOM 1979 C CA . ALA A 1 256 ? 10.383 24.734 31.062 1 77.06 256 ALA A CA 1
ATOM 1980 C C . ALA A 1 256 ? 10.5 23.875 29.797 1 77.06 256 ALA A C 1
ATOM 1982 O O . ALA A 1 256 ? 9.672 22.984 29.562 1 77.06 256 ALA A O 1
ATOM 1983 N N . VAL A 1 257 ? 11.484 24.125 29.062 1 82.38 257 VAL A N 1
ATOM 1984 C CA . VAL A 1 257 ? 11.734 23.391 27.828 1 82.38 257 VAL A CA 1
ATOM 1985 C C . VAL A 1 257 ? 12.086 21.938 28.156 1 82.38 257 VAL A C 1
ATOM 1987 O O . VAL A 1 257 ? 11.578 21.016 27.516 1 82.38 257 VAL A O 1
ATOM 1990 N N . ALA A 1 258 ? 12.828 21.797 29.141 1 84.38 258 ALA A N 1
ATOM 1991 C CA . ALA A 1 258 ? 13.242 20.453 29.547 1 84.38 258 ALA A CA 1
ATOM 1992 C C . ALA A 1 258 ? 12.047 19.641 30.047 1 84.38 258 ALA A C 1
ATOM 1994 O O . ALA A 1 258 ? 11.961 18.438 29.781 1 84.38 258 ALA A O 1
ATOM 1995 N N . GLN A 1 259 ? 11.211 20.297 30.766 1 86.69 259 GLN A N 1
ATOM 1996 C CA . GLN A 1 259 ? 10.039 19.609 31.297 1 86.69 259 GLN A CA 1
ATOM 1997 C C . GLN A 1 259 ? 9.141 19.109 30.172 1 86.69 259 GLN A C 1
ATOM 1999 O O . GLN A 1 259 ? 8.695 17.953 30.172 1 86.69 259 GLN A O 1
ATOM 2004 N N . VAL A 1 260 ? 8.875 20 29.203 1 88.75 260 VAL A N 1
ATOM 2005 C CA . VAL A 1 260 ? 8.039 19.625 28.078 1 88.75 260 VAL A CA 1
ATOM 2006 C C . VAL A 1 260 ? 8.719 18.516 27.266 1 88.75 260 VAL A C 1
ATOM 2008 O O . VAL A 1 260 ? 8.062 17.578 26.812 1 88.75 260 VAL A O 1
ATOM 2011 N N . GLY A 1 261 ? 10.062 18.625 27.125 1 90.69 261 GLY A N 1
ATOM 2012 C CA . GLY A 1 261 ? 10.812 17.578 26.453 1 90.69 261 GLY A CA 1
ATOM 2013 C C . GLY A 1 261 ? 10.672 16.219 27.109 1 90.69 261 GLY A C 1
ATOM 2014 O O . GLY A 1 261 ? 10.516 15.211 26.422 1 90.69 261 GLY A O 1
ATOM 2015 N N . PHE A 1 262 ? 10.672 16.297 28.359 1 91.5 262 PHE A N 1
ATOM 2016 C CA . PHE A 1 262 ? 10.539 15.055 29.109 1 91.5 262 PHE A CA 1
ATOM 2017 C C . PHE A 1 262 ? 9.141 14.461 28.938 1 91.5 262 PHE A C 1
ATOM 2019 O O . PHE A 1 262 ? 9 13.258 28.719 1 91.5 262 PHE A O 1
ATOM 2026 N N . LEU A 1 263 ? 8.188 15.289 29.078 1 92.31 263 LEU A N 1
ATOM 2027 C CA . LEU A 1 263 ? 6.805 14.82 28.953 1 92.31 263 LEU A CA 1
ATOM 2028 C C . LEU A 1 263 ? 6.543 14.266 27.562 1 92.31 263 LEU A C 1
ATOM 2030 O O . LEU A 1 263 ? 5.859 13.25 27.406 1 92.31 263 LEU A O 1
ATOM 2034 N N . LEU A 1 264 ? 7.043 14.922 26.547 1 94.38 264 LEU A N 1
ATOM 2035 C CA . LEU A 1 264 ? 6.902 14.438 25.172 1 94.38 264 LEU A CA 1
ATOM 2036 C C . LEU A 1 264 ? 7.578 13.086 25 1 94.38 264 LEU A C 1
ATOM 2038 O O . LEU A 1 264 ? 7.027 12.18 24.375 1 94.38 264 LEU A O 1
ATOM 2042 N N . HIS A 1 265 ? 8.766 12.977 25.562 1 95.06 265 HIS A N 1
ATOM 2043 C CA . HIS A 1 265 ? 9.477 11.703 25.531 1 95.06 265 HIS A CA 1
ATOM 2044 C C . HIS A 1 265 ? 8.633 10.578 26.109 1 95.06 265 HIS A C 1
ATOM 2046 O O . HIS A 1 265 ? 8.477 9.523 25.484 1 95.06 265 HIS A O 1
ATOM 2052 N N . GLU A 1 266 ? 8.023 10.859 27.156 1 95.12 266 GLU A N 1
ATOM 2053 C CA . GLU A 1 266 ? 7.223 9.852 27.844 1 95.12 266 GLU A CA 1
ATOM 2054 C C . GLU A 1 266 ? 5.988 9.477 27.031 1 95.12 266 GLU A C 1
ATOM 2056 O O . GLU A 1 266 ? 5.582 8.312 27.016 1 95.12 266 GLU A O 1
ATOM 2061 N N . SER A 1 267 ? 5.457 10.445 26.453 1 95.5 267 SER A N 1
ATOM 2062 C CA . SER A 1 267 ? 4.254 10.203 25.672 1 95.5 267 SER A CA 1
ATOM 2063 C C . SER A 1 267 ? 4.574 9.43 24.391 1 95.5 267 SER A C 1
ATOM 2065 O O . SER A 1 267 ? 3.807 8.555 23.984 1 95.5 267 SER A O 1
ATOM 2067 N N . LEU A 1 268 ? 5.719 9.656 23.75 1 96.88 268 LEU A N 1
ATOM 2068 C CA . LEU A 1 268 ? 6.062 9.117 22.438 1 96.88 268 LEU A CA 1
ATOM 2069 C C . LEU A 1 268 ? 6.73 7.75 22.578 1 96.88 268 LEU A C 1
ATOM 2071 O O . LEU A 1 268 ? 6.645 6.922 21.656 1 96.88 268 LEU A O 1
ATOM 2075 N N . LYS A 1 269 ? 7.336 7.457 23.703 1 95.31 269 LYS A N 1
ATOM 2076 C CA . LYS A 1 269 ? 8.172 6.273 23.859 1 95.31 269 LYS A CA 1
ATOM 2077 C C . LYS A 1 269 ? 7.352 4.996 23.75 1 95.31 269 LYS A C 1
ATOM 2079 O O . LYS A 1 269 ? 7.895 3.922 23.469 1 95.31 269 LYS A O 1
ATOM 2084 N N . SER A 1 270 ? 6.07 5.09 24.016 1 93 270 SER A N 1
ATOM 2085 C CA . SER A 1 270 ? 5.211 3.916 23.906 1 93 270 SER A CA 1
ATOM 2086 C C . SER A 1 270 ? 5 3.516 22.453 1 93 270 SER A C 1
ATOM 2088 O O . SER A 1 270 ? 4.648 2.369 22.172 1 93 270 SER A O 1
ATOM 2090 N N . GLN A 1 271 ? 5.266 4.375 21.531 1 92.94 271 GLN A N 1
ATOM 2091 C CA . GLN A 1 271 ? 4.941 4.133 20.125 1 92.94 271 GLN A CA 1
ATOM 2092 C C . GLN A 1 271 ? 6.207 3.98 19.297 1 92.94 271 GLN A C 1
ATOM 2094 O O . GLN A 1 271 ? 6.23 3.219 18.328 1 92.94 271 GLN A O 1
ATOM 2099 N N . VAL A 1 272 ? 7.176 4.707 19.672 1 95.5 272 VAL A N 1
ATOM 2100 C CA . VAL A 1 272 ? 8.375 4.766 18.844 1 95.5 272 VAL A CA 1
ATOM 2101 C C . VAL A 1 272 ? 9.617 4.828 19.734 1 95.5 272 VAL A C 1
ATOM 2103 O O . VAL A 1 272 ? 9.516 5.113 20.922 1 95.5 272 VAL A O 1
ATOM 2106 N N . LYS A 1 273 ? 10.773 4.539 19.172 1 94.56 273 LYS A N 1
ATOM 2107 C CA . LYS A 1 273 ? 12.039 4.754 19.875 1 94.56 273 LYS A CA 1
ATOM 2108 C C . LYS A 1 273 ? 12.359 6.242 19.969 1 94.56 273 LYS A C 1
ATOM 2110 O O . LYS A 1 273 ? 12.352 6.957 18.969 1 94.56 273 LYS A O 1
ATOM 2115 N N . VAL A 1 274 ? 12.602 6.676 21.188 1 94.62 274 VAL A N 1
ATOM 2116 C CA . VAL A 1 274 ? 12.836 8.102 21.391 1 94.62 274 VAL A CA 1
ATOM 2117 C C . VAL A 1 274 ? 14.203 8.312 22.031 1 94.62 274 VAL A C 1
ATOM 2119 O O . VAL A 1 274 ? 14.547 7.656 23.016 1 94.62 274 VAL A O 1
ATOM 2122 N N . GLU A 1 275 ? 14.953 9.125 21.422 1 90 275 GLU A N 1
ATOM 2123 C CA . GLU A 1 275 ? 16.219 9.594 22 1 90 275 GLU A CA 1
ATOM 2124 C C . GLU A 1 275 ? 16.141 11.086 22.328 1 90 275 GLU A C 1
ATOM 2126 O O . GLU A 1 275 ? 15.633 11.875 21.531 1 90 275 GLU A O 1
ATOM 2131 N N . ALA A 1 276 ? 16.562 11.445 23.484 1 87.69 276 ALA A N 1
ATOM 2132 C CA . ALA A 1 276 ? 16.531 12.836 23.922 1 87.69 276 ALA A CA 1
ATOM 2133 C C . ALA A 1 276 ? 17.953 13.383 24.094 1 87.69 276 ALA A C 1
ATOM 2135 O O . ALA A 1 276 ? 18.812 12.719 24.672 1 87.69 276 ALA A O 1
ATOM 2136 N N . ILE A 1 277 ? 18.125 14.508 23.547 1 82.19 277 ILE A N 1
ATOM 2137 C CA . ILE A 1 277 ? 19.422 15.164 23.672 1 82.19 277 ILE A CA 1
ATOM 2138 C C . ILE A 1 277 ? 19.219 16.594 24.188 1 82.19 277 ILE A C 1
ATOM 2140 O O . ILE A 1 277 ? 18.359 17.328 23.703 1 82.19 277 ILE A O 1
ATOM 2144 N N . SER A 1 278 ? 19.828 16.844 25.25 1 75.31 278 SER A N 1
ATOM 2145 C CA . SER A 1 278 ? 19.828 18.219 25.781 1 75.31 278 SER A CA 1
ATOM 2146 C C . SER A 1 278 ? 21.094 18.969 25.375 1 75.31 278 SER A C 1
ATOM 2148 O O . SER A 1 278 ? 22.203 18.547 25.734 1 75.31 278 SER A O 1
ATOM 2150 N N . ILE A 1 279 ? 21.062 19.672 24.312 1 63 279 ILE A N 1
ATOM 2151 C CA . ILE A 1 279 ? 22.312 20.266 23.859 1 63 279 ILE A CA 1
ATOM 2152 C C . ILE A 1 279 ? 22.281 21.781 24.094 1 63 279 ILE A C 1
ATOM 2154 O O . ILE A 1 279 ? 21.234 22.406 23.969 1 63 279 ILE A O 1
ATOM 2158 N N . SER A 1 280 ? 23.203 22.344 24.812 1 56.97 280 SER A N 1
ATOM 2159 C CA . SER A 1 280 ? 23.531 23.719 24.469 1 56.97 280 SER A CA 1
ATOM 2160 C C . SER A 1 280 ? 24.062 23.828 23.047 1 56.97 280 SER A C 1
ATOM 2162 O O . SER A 1 280 ? 25.047 23.172 22.703 1 56.97 280 SER A O 1
ATOM 2164 N N . LEU A 1 281 ? 23.188 23.641 21.984 1 51.78 281 LEU A N 1
ATOM 2165 C CA . LEU A 1 281 ? 23.516 23.516 20.562 1 51.78 281 LEU A CA 1
ATOM 2166 C C . LEU A 1 281 ? 24.797 24.266 20.234 1 51.78 281 LEU A C 1
ATOM 2168 O O . LEU A 1 281 ? 24.75 25.438 19.859 1 51.78 281 LEU A O 1
ATOM 2172 N N . SER A 1 282 ? 25.844 24.328 21.047 1 50.72 282 SER A N 1
ATOM 2173 C CA . SER A 1 282 ? 27.109 24.875 20.594 1 50.72 282 SER A CA 1
ATOM 2174 C C . SER A 1 282 ? 27.703 24.016 19.484 1 50.72 282 SER A C 1
ATOM 2176 O O . SER A 1 282 ? 27.422 22.812 19.391 1 50.72 282 SER A O 1
ATOM 2178 N N . LYS A 1 283 ? 28.297 24.641 18.391 1 54.97 283 LYS A N 1
ATOM 2179 C CA . LYS A 1 283 ? 28.844 24.281 17.078 1 54.97 283 LYS A CA 1
ATOM 2180 C C . LYS A 1 283 ? 29.438 22.875 17.094 1 54.97 283 LYS A C 1
ATOM 2182 O O . LYS A 1 283 ? 29.406 22.172 16.078 1 54.97 283 LYS A O 1
ATOM 2187 N N . ASN A 1 284 ? 30.109 22.391 18.203 1 52.81 284 ASN A N 1
ATOM 2188 C CA . ASN A 1 284 ? 30.953 21.219 18.078 1 52.81 284 ASN A CA 1
ATOM 2189 C C . ASN A 1 284 ? 30.406 20.047 18.875 1 52.81 284 ASN A C 1
ATOM 2191 O O . ASN A 1 284 ? 31.172 19.281 19.469 1 52.81 284 ASN A O 1
ATOM 2195 N N . ASP A 1 285 ? 29.047 19.922 18.828 1 56.69 285 ASP A N 1
ATOM 2196 C CA . ASP A 1 285 ? 28.609 18.938 19.812 1 56.69 285 ASP A CA 1
ATOM 2197 C C . ASP A 1 285 ? 28.656 17.516 19.25 1 56.69 285 ASP A C 1
ATOM 2199 O O . ASP A 1 285 ? 27.922 17.188 18.328 1 56.69 285 ASP A O 1
ATOM 2203 N N . SER A 1 286 ? 29.75 16.703 19.531 1 59.62 286 SER A N 1
ATOM 2204 C CA . SER A 1 286 ? 30.016 15.312 19.203 1 59.62 286 SER A CA 1
ATOM 2205 C C . SER A 1 286 ? 28.781 14.445 19.391 1 59.62 286 SER A C 1
ATOM 2207 O O . SER A 1 286 ? 28.578 13.484 18.656 1 59.62 286 SER A O 1
ATOM 2209 N N . HIS A 1 287 ? 27.953 14.906 20.281 1 61.34 287 HIS A N 1
ATOM 2210 C CA . HIS A 1 287 ? 26.781 14.086 20.547 1 61.34 287 HIS A CA 1
ATOM 2211 C C . HIS A 1 287 ? 25.797 14.141 19.391 1 61.34 287 HIS A C 1
ATOM 2213 O O . HIS A 1 287 ? 25.219 13.117 19.016 1 61.34 287 HIS A O 1
ATOM 2219 N N . LEU A 1 288 ? 25.641 15.258 18.844 1 64.25 288 LEU A N 1
ATOM 2220 C CA . LEU A 1 288 ? 24.719 15.398 17.719 1 64.25 288 LEU A CA 1
ATOM 2221 C C . LEU A 1 288 ? 25.219 14.617 16.5 1 64.25 288 LEU A C 1
ATOM 2223 O O . LEU A 1 288 ? 24.438 14.016 15.773 1 64.25 288 LEU A O 1
ATOM 2227 N N . GLN A 1 289 ? 26.547 14.57 16.438 1 65.62 289 GLN A N 1
ATOM 2228 C CA . GLN A 1 289 ? 27.125 13.836 15.32 1 65.62 289 GLN A CA 1
ATOM 2229 C C . GLN A 1 289 ? 26.812 12.344 15.422 1 65.62 289 GLN A C 1
ATOM 2231 O O . GLN A 1 289 ? 26.562 11.688 14.414 1 65.62 289 GLN A O 1
ATOM 2236 N N . ASN A 1 290 ? 26.797 11.914 16.609 1 64.38 290 ASN A N 1
ATOM 2237 C CA . ASN A 1 290 ? 26.5 10.5 16.812 1 64.38 290 ASN A CA 1
ATOM 2238 C C . ASN A 1 290 ? 25.047 10.188 16.469 1 64.38 290 ASN A C 1
ATOM 2240 O O . ASN A 1 290 ? 24.734 9.102 15.977 1 64.38 290 ASN A O 1
ATOM 2244 N N . ILE A 1 291 ? 24.266 11.109 16.766 1 64.56 291 ILE A N 1
ATOM 2245 C CA . ILE A 1 291 ? 22.844 10.898 16.484 1 64.56 291 ILE A CA 1
ATOM 2246 C C . ILE A 1 291 ? 22.625 10.844 14.984 1 64.56 291 ILE A C 1
ATOM 2248 O O . ILE A 1 291 ? 21.859 10.016 14.492 1 64.56 291 ILE A O 1
ATOM 2252 N N . PHE A 1 292 ? 23.344 11.648 14.375 1 66.75 292 PHE A N 1
ATOM 2253 C CA . PHE A 1 292 ? 23.172 11.727 12.93 1 66.75 292 PHE A CA 1
ATOM 2254 C C . PHE A 1 292 ? 23.719 10.469 12.25 1 66.75 292 PHE A C 1
ATOM 2256 O O . PHE A 1 292 ? 23.281 10.102 11.156 1 66.75 292 PHE A O 1
ATOM 2263 N N . SER A 1 293 ? 24.562 9.766 13.062 1 62.44 293 SER A N 1
ATOM 2264 C CA . SER A 1 293 ? 25.094 8.523 12.516 1 62.44 293 SER A CA 1
ATOM 2265 C C . SER A 1 293 ? 24.062 7.402 12.602 1 62.44 293 SER A C 1
ATOM 2267 O O . SER A 1 293 ? 24.156 6.406 11.875 1 62.44 293 SER A O 1
ATOM 2269 N N . GLY A 1 294 ? 23 7.594 13.539 1 64.12 294 GLY A N 1
ATOM 2270 C CA . GLY A 1 294 ? 22.109 6.508 13.906 1 64.12 294 GLY A CA 1
ATOM 2271 C C . GLY A 1 294 ? 20.891 6.402 13.008 1 64.12 294 GLY A C 1
ATOM 2272 O O . GLY A 1 294 ? 19.969 5.645 13.297 1 64.12 294 GLY A O 1
ATOM 2273 N N . GLU A 1 295 ? 20.797 6.816 11.734 1 80 295 GLU A N 1
ATOM 2274 C CA . GLU A 1 295 ? 19.719 6.66 10.766 1 80 295 GLU A CA 1
ATOM 2275 C C . GLU A 1 295 ? 18.406 7.23 11.312 1 80 295 GLU A C 1
ATOM 2277 O O . GLU A 1 295 ? 17.344 6.605 11.188 1 80 295 GLU A O 1
ATOM 2282 N N . CYS A 1 296 ? 18.375 8.141 12.148 1 89.88 296 CYS A N 1
ATOM 2283 C CA . CYS A 1 296 ? 17.188 8.867 12.562 1 89.88 296 CYS A CA 1
ATOM 2284 C C . CYS A 1 296 ? 16.812 9.938 11.547 1 89.88 296 CYS A C 1
ATOM 2286 O O . CYS A 1 296 ? 17.656 10.727 11.133 1 89.88 296 CYS A O 1
ATOM 2288 N N . TYR A 1 297 ? 15.562 9.914 11.203 1 94.5 297 TYR A N 1
ATOM 2289 C CA . TYR A 1 297 ? 15.133 10.844 10.164 1 94.5 297 TYR A CA 1
ATOM 2290 C C . TYR A 1 297 ? 14.094 11.82 10.703 1 94.5 297 TYR A C 1
ATOM 2292 O O . TYR A 1 297 ? 13.5 12.594 9.938 1 94.5 297 TYR A O 1
ATOM 2300 N N . ASN A 1 298 ? 13.828 11.727 12.031 1 96.44 298 ASN A N 1
ATOM 2301 C CA . ASN A 1 298 ? 12.828 12.586 12.648 1 96.44 298 ASN A CA 1
ATOM 2302 C C . ASN A 1 298 ? 13.391 13.328 13.859 1 96.44 298 ASN A C 1
ATOM 2304 O O . ASN A 1 298 ? 13.883 12.703 14.797 1 96.44 298 ASN A O 1
ATOM 2308 N N . PHE A 1 299 ? 13.258 14.656 13.836 1 94.19 299 PHE A N 1
ATOM 2309 C CA . PHE A 1 299 ? 13.828 15.484 14.891 1 94.19 299 PHE A CA 1
ATOM 2310 C C . PHE A 1 299 ? 12.789 16.469 15.414 1 94.19 299 PHE A C 1
ATOM 2312 O O . PHE A 1 299 ? 12.078 17.109 14.641 1 94.19 299 PHE A O 1
ATOM 2319 N N . LEU A 1 300 ? 12.664 16.5 16.656 1 94.5 300 LEU A N 1
ATOM 2320 C CA . LEU A 1 300 ? 11.844 17.484 17.359 1 94.5 300 LEU A CA 1
ATOM 2321 C C . LEU A 1 300 ? 12.719 18.469 18.141 1 94.5 300 LEU A C 1
ATOM 2323 O O . LEU A 1 300 ? 13.445 18.062 19.047 1 94.5 300 LEU A O 1
ATOM 2327 N N . CYS A 1 301 ? 12.664 19.719 17.766 1 91.19 301 CYS A N 1
ATOM 2328 C CA . CYS A 1 301 ? 13.43 20.75 18.453 1 91.19 301 CYS A CA 1
ATOM 2329 C C . CYS A 1 301 ? 12.516 21.641 19.297 1 91.19 301 CYS A C 1
ATOM 2331 O O . CYS A 1 301 ? 11.68 22.359 18.75 1 91.19 301 CYS A O 1
ATOM 2333 N N . ILE A 1 302 ? 12.672 21.609 20.547 1 89.38 302 ILE A N 1
ATOM 2334 C CA . ILE A 1 302 ? 11.859 22.391 21.453 1 89.38 302 ILE A CA 1
ATOM 2335 C C . ILE A 1 302 ? 12.617 23.656 21.875 1 89.38 302 ILE A C 1
ATOM 2337 O O . ILE A 1 302 ? 13.742 23.562 22.359 1 89.38 302 ILE A O 1
ATOM 2341 N N . ASN A 1 303 ? 12.016 24.766 21.562 1 79.06 303 ASN A N 1
ATOM 2342 C CA . ASN A 1 303 ? 12.641 26.047 21.906 1 79.06 303 ASN A CA 1
ATOM 2343 C C . ASN A 1 303 ? 11.633 27.031 22.469 1 79.06 303 ASN A C 1
ATOM 2345 O O . ASN A 1 303 ? 10.43 26.922 22.203 1 79.06 303 ASN A O 1
ATOM 2349 N N . ASP A 1 304 ? 12.016 27.875 23.438 1 72.5 304 ASP A N 1
ATOM 2350 C CA . ASP A 1 304 ? 11.156 28.922 24 1 72.5 304 ASP A CA 1
ATOM 2351 C C . ASP A 1 304 ? 11.336 30.234 23.25 1 72.5 304 ASP A C 1
ATOM 2353 O O . ASP A 1 304 ? 10.625 31.203 23.531 1 72.5 304 ASP A O 1
ATOM 2357 N N . LYS A 1 305 ? 12.367 30.156 22.406 1 64.94 305 LYS A N 1
ATOM 2358 C CA . LYS A 1 305 ? 12.672 31.406 21.688 1 64.94 305 LYS A CA 1
ATOM 2359 C C . LYS A 1 305 ? 11.883 31.484 20.391 1 64.94 305 LYS A C 1
ATOM 2361 O O . LYS A 1 305 ? 11.156 30.562 20.031 1 64.94 305 LYS A O 1
ATOM 2366 N N . GLU A 1 306 ? 12 32.688 19.766 1 61.94 306 GLU A N 1
ATOM 2367 C CA . GLU A 1 306 ? 11.398 32.938 18.469 1 61.94 306 GLU A CA 1
ATOM 2368 C C . GLU A 1 306 ? 11.914 31.969 17.406 1 61.94 306 GLU A C 1
ATOM 2370 O O . GLU A 1 306 ? 12.961 31.344 17.594 1 61.94 306 GLU A O 1
ATOM 2375 N N . TYR A 1 307 ? 11.102 31.812 16.281 1 59.09 307 TYR A N 1
ATOM 2376 C CA . TYR A 1 307 ? 11.367 30.922 15.148 1 59.09 307 TYR A CA 1
ATOM 2377 C C . TYR A 1 307 ? 12.672 31.297 14.469 1 59.09 307 TYR A C 1
ATOM 2379 O O . TYR A 1 307 ? 13.133 32.438 14.562 1 59.09 307 TYR A O 1
ATOM 2387 N N . ALA A 1 308 ? 13.336 30.25 13.797 1 58.53 308 ALA A N 1
ATOM 2388 C CA . ALA A 1 308 ? 14.445 30.359 12.852 1 58.53 308 ALA A CA 1
ATOM 2389 C C . ALA A 1 308 ? 15.664 31 13.508 1 58.53 308 ALA A C 1
ATOM 2391 O O . ALA A 1 308 ? 16.297 31.891 12.922 1 58.53 308 ALA A O 1
ATOM 2392 N N . THR A 1 309 ? 15.922 30.422 14.68 1 72.38 309 THR A N 1
ATOM 2393 C CA . THR A 1 309 ? 17.062 30.891 15.477 1 72.38 309 THR A CA 1
ATOM 2394 C C . THR A 1 309 ? 18.375 30.344 14.906 1 72.38 309 THR A C 1
ATOM 2396 O O . THR A 1 309 ? 18.359 29.453 14.07 1 72.38 309 THR A O 1
ATOM 2399 N N . GLU A 1 310 ? 19.438 31.047 15.055 1 74.56 310 GLU A N 1
ATOM 2400 C CA . GLU A 1 310 ? 20.797 30.625 14.727 1 74.56 310 GLU A CA 1
ATOM 2401 C C . GLU A 1 310 ? 21.016 29.156 15.07 1 74.56 310 GLU A C 1
ATOM 2403 O O . GLU A 1 310 ? 21.703 28.438 14.352 1 74.56 310 GLU A O 1
ATOM 2408 N N . GLU A 1 311 ? 20.328 28.688 15.977 1 75.81 311 GLU A N 1
ATOM 2409 C CA . GLU A 1 311 ? 20.484 27.312 16.422 1 75.81 311 GLU A CA 1
ATOM 2410 C C . GLU A 1 311 ? 19.859 26.344 15.43 1 75.81 311 GLU A C 1
ATOM 2412 O O . GLU A 1 311 ? 20.422 25.281 15.148 1 75.81 311 GLU A O 1
ATOM 2417 N N . ILE A 1 312 ? 18.766 26.672 14.875 1 83.88 312 ILE A N 1
ATOM 2418 C CA . ILE A 1 312 ? 18.078 25.812 13.914 1 83.88 312 ILE A CA 1
ATOM 2419 C C . ILE A 1 312 ? 18.891 25.734 12.625 1 83.88 312 ILE A C 1
ATOM 2421 O O . ILE A 1 312 ? 19 24.672 12.016 1 83.88 312 ILE A O 1
ATOM 2425 N N . GLN A 1 313 ? 19.422 26.891 12.305 1 85.5 313 GLN A N 1
ATOM 2426 C CA . GLN A 1 313 ? 20.25 26.922 11.102 1 85.5 313 GLN A CA 1
ATOM 2427 C C . GLN A 1 313 ? 21.469 26.016 11.258 1 85.5 313 GLN A C 1
ATOM 2429 O O . GLN A 1 313 ? 21.875 25.328 10.312 1 85.5 313 GLN A O 1
ATOM 2434 N N . GLN A 1 314 ? 22.047 26.047 12.43 1 83.38 314 GLN A N 1
ATOM 2435 C CA . GLN A 1 314 ? 23.188 25.172 12.695 1 83.38 314 GLN A CA 1
ATOM 2436 C C . GLN A 1 314 ? 22.797 23.703 12.578 1 83.38 314 GLN A C 1
ATOM 2438 O O . GLN A 1 314 ? 23.547 22.906 12.023 1 83.38 314 GLN A O 1
ATOM 2443 N N . LEU A 1 315 ? 21.672 23.406 13.133 1 85.12 315 LEU A N 1
ATOM 2444 C CA . LEU A 1 315 ? 21.172 22.031 13.047 1 85.12 315 LEU A CA 1
ATOM 2445 C C . LEU A 1 315 ? 20.984 21.625 11.594 1 85.12 315 LEU A C 1
ATOM 2447 O O . LEU A 1 315 ? 21.406 20.531 11.195 1 85.12 315 LEU A O 1
ATOM 2451 N N . VAL A 1 316 ? 20.406 22.438 10.797 1 89.69 316 VAL A N 1
ATOM 2452 C CA . VAL A 1 316 ? 20.156 22.188 9.383 1 89.69 316 VAL A CA 1
ATOM 2453 C C . VAL A 1 316 ? 21.484 21.969 8.656 1 89.69 316 VAL A C 1
ATOM 2455 O O . VAL A 1 316 ? 21.609 21.062 7.836 1 89.69 316 VAL A O 1
ATOM 2458 N N . ASP A 1 317 ? 22.422 22.812 9 1 87.38 317 ASP A N 1
ATOM 2459 C CA . ASP A 1 317 ? 23.734 22.703 8.375 1 87.38 317 ASP A CA 1
ATOM 2460 C C . ASP A 1 317 ? 24.391 21.375 8.719 1 87.38 317 ASP A C 1
ATOM 2462 O O . ASP A 1 317 ? 25.016 20.734 7.863 1 87.38 317 ASP A O 1
ATOM 2466 N N . MET A 1 318 ? 24.234 20.984 9.922 1 85.06 318 MET A N 1
ATOM 2467 C CA . MET A 1 318 ? 24.797 19.703 10.359 1 85.06 318 MET A CA 1
ATOM 2468 C C . MET A 1 318 ? 24.125 18.547 9.633 1 85.06 318 MET A C 1
ATOM 2470 O O . MET A 1 318 ? 24.797 17.594 9.219 1 85.06 318 MET A O 1
ATOM 2474 N N . LEU A 1 319 ? 22.844 18.625 9.508 1 87.31 319 LEU A N 1
ATOM 2475 C CA . LEU A 1 319 ? 22.094 17.578 8.812 1 87.31 319 LEU A CA 1
ATOM 2476 C C . LEU A 1 319 ? 22.5 17.5 7.348 1 87.31 319 LEU A C 1
ATOM 2478 O O . LEU A 1 319 ? 22.688 16.406 6.809 1 87.31 319 LEU A O 1
ATOM 2482 N N . GLU A 1 320 ? 22.641 18.609 6.754 1 86.31 320 GLU A N 1
ATOM 2483 C CA . GLU A 1 320 ? 23.047 18.672 5.352 1 86.31 320 GLU A CA 1
ATOM 2484 C C . GLU A 1 320 ? 24.422 18.047 5.148 1 86.31 320 GLU A C 1
ATOM 2486 O O . GLU A 1 320 ? 24.641 17.312 4.176 1 86.31 320 GLU A O 1
ATOM 2491 N N . LYS A 1 321 ? 25.312 18.25 6.121 1 84.06 321 LYS A N 1
ATOM 2492 C CA . LYS A 1 321 ? 26.672 17.75 6.02 1 84.06 321 LYS A CA 1
ATOM 2493 C C . LYS A 1 321 ? 26.719 16.25 6.277 1 84.06 321 LYS A C 1
ATOM 2495 O O . LYS A 1 321 ? 27.625 15.555 5.789 1 84.06 321 LYS A O 1
ATOM 2500 N N . SER A 1 322 ? 25.828 15.734 7.074 1 82.12 322 SER A N 1
ATOM 2501 C CA . SER A 1 322 ? 25.812 14.32 7.422 1 82.12 322 SER A CA 1
ATOM 2502 C C . SER A 1 322 ? 25.359 13.469 6.242 1 82.12 322 SER A C 1
ATOM 2504 O O . SER A 1 322 ? 25.547 12.25 6.234 1 82.12 322 SER A O 1
ATOM 2506 N N . ASN A 1 323 ? 24.781 13.844 5.156 1 81.06 323 ASN A N 1
ATOM 2507 C CA . ASN A 1 323 ? 24.266 13.156 3.982 1 81.06 323 ASN A CA 1
ATOM 2508 C C . ASN A 1 323 ? 23.031 12.32 4.324 1 81.06 323 ASN A C 1
ATOM 2510 O O . ASN A 1 323 ? 22.594 11.492 3.52 1 81.06 323 ASN A O 1
ATOM 2514 N N . ILE A 1 324 ? 22.547 12.5 5.559 1 85.19 324 ILE A N 1
ATOM 2515 C CA . ILE A 1 324 ? 21.328 11.789 5.965 1 85.19 324 ILE A CA 1
ATOM 2516 C C . ILE A 1 324 ? 20.188 12.133 5.023 1 85.19 324 ILE A C 1
ATOM 2518 O O . ILE A 1 324 ? 19.422 11.25 4.613 1 85.19 324 ILE A O 1
ATOM 2522 N N . PRO A 1 325 ? 20.094 13.383 4.609 1 88.94 325 PRO A N 1
ATOM 2523 C CA . PRO A 1 325 ? 18.984 13.773 3.748 1 88.94 325 PRO A CA 1
ATOM 2524 C C . PRO A 1 325 ? 19.125 13.25 2.32 1 88.94 325 PRO A C 1
ATOM 2526 O O . PRO A 1 325 ? 18.203 13.383 1.515 1 88.94 325 PRO A O 1
ATOM 2529 N N . LEU A 1 326 ? 20.203 12.609 2.059 1 89.69 326 LEU A N 1
ATOM 2530 C CA . LEU A 1 326 ? 20.469 12.125 0.708 1 89.69 326 LEU A CA 1
ATOM 2531 C C . LEU A 1 326 ? 19.484 11.039 0.313 1 89.69 326 LEU A C 1
ATOM 2533 O O . LEU A 1 326 ? 18.984 11.031 -0.813 1 89.69 326 LEU A O 1
ATOM 2537 N N . LEU A 1 327 ? 19.141 10.203 1.268 1 89.62 327 LEU A N 1
ATOM 2538 C CA . LEU A 1 327 ? 18.359 9.023 0.925 1 89.62 327 LEU A CA 1
ATOM 2539 C C . LEU A 1 327 ? 16.875 9.266 1.177 1 89.62 327 LEU A C 1
ATOM 2541 O O . LEU A 1 327 ? 16.031 8.852 0.383 1 89.62 327 LEU A O 1
ATOM 2545 N N . TYR A 1 328 ? 16.609 9.938 2.316 1 92.94 328 TYR A N 1
ATOM 2546 C CA . TYR A 1 328 ? 15.211 10.18 2.676 1 92.94 328 TYR A CA 1
ATOM 2547 C C . TYR A 1 328 ? 15.023 11.602 3.209 1 92.94 328 TYR A C 1
ATOM 2549 O O . TYR A 1 328 ? 15.953 12.18 3.777 1 92.94 328 TYR A O 1
ATOM 2557 N N . PRO A 1 329 ? 13.828 12.102 2.994 1 94.94 329 PRO A N 1
ATOM 2558 C CA . PRO A 1 329 ? 13.562 13.406 3.604 1 94.94 329 PRO A CA 1
ATOM 2559 C C . PRO A 1 329 ? 13.609 13.367 5.129 1 94.94 329 PRO A C 1
ATOM 2561 O O . PRO A 1 329 ? 13.102 12.422 5.738 1 94.94 329 PRO A O 1
ATOM 2564 N N . ILE A 1 330 ? 14.25 14.344 5.715 1 95.88 330 ILE A N 1
ATOM 2565 C CA . ILE A 1 330 ? 14.281 14.508 7.164 1 95.88 330 ILE A CA 1
ATOM 2566 C C . ILE A 1 330 ? 13.086 15.336 7.617 1 95.88 330 ILE A C 1
ATOM 2568 O O . ILE A 1 330 ? 12.719 16.312 6.973 1 95.88 330 ILE A O 1
ATOM 2572 N N . VAL A 1 331 ? 12.414 14.906 8.656 1 97.38 331 VAL A N 1
ATOM 2573 C CA . VAL A 1 331 ? 11.352 15.695 9.273 1 97.38 331 VAL A CA 1
ATOM 2574 C C . VAL A 1 331 ? 11.906 16.469 10.469 1 97.38 331 VAL A C 1
ATOM 2576 O O . VAL A 1 331 ? 12.508 15.875 11.367 1 97.38 331 VAL A O 1
ATOM 2579 N N . LEU A 1 332 ? 11.852 17.719 10.391 1 95.88 332 LEU A N 1
ATOM 2580 C CA . LEU A 1 332 ? 12.234 18.609 11.477 1 95.88 332 LEU A CA 1
ATOM 2581 C C . LEU A 1 332 ? 11.031 19.391 12.008 1 95.88 332 LEU A C 1
ATOM 2583 O O . LEU A 1 332 ? 10.477 20.234 11.305 1 95.88 332 LEU A O 1
ATOM 2587 N N . ILE A 1 333 ? 10.617 19.062 13.188 1 96.38 333 ILE A N 1
ATOM 2588 C CA . ILE A 1 333 ? 9.492 19.75 13.812 1 96.38 333 ILE A CA 1
ATOM 2589 C C . ILE A 1 333 ? 10 20.766 14.82 1 96.38 333 ILE A C 1
ATOM 2591 O O . ILE A 1 333 ? 10.633 20.406 15.812 1 96.38 333 ILE A O 1
ATOM 2595 N N . LEU A 1 334 ? 9.75 22 14.539 1 93.19 334 LEU A N 1
ATOM 2596 C CA . LEU A 1 334 ? 10.109 23.078 15.445 1 93.19 334 LEU A CA 1
ATOM 2597 C C . LEU A 1 334 ? 8.992 23.328 16.453 1 93.19 334 LEU A C 1
ATOM 2599 O O . LEU A 1 334 ? 7.906 23.781 16.094 1 93.19 334 LEU A O 1
ATOM 2603 N N . VAL A 1 335 ? 9.242 23.031 17.703 1 91.44 335 VAL A N 1
ATOM 2604 C CA . VAL A 1 335 ? 8.25 23.156 18.766 1 91.44 335 VAL A CA 1
ATOM 2605 C C . VAL A 1 335 ? 8.445 24.484 19.5 1 91.44 335 VAL A C 1
ATOM 2607 O O . VAL A 1 335 ? 9.5 24.734 20.078 1 91.44 335 VAL A O 1
ATOM 2610 N N . HIS A 1 336 ? 7.398 25.281 19.469 1 85.31 336 HIS A N 1
ATOM 2611 C CA . HIS A 1 336 ? 7.395 26.547 20.172 1 85.31 336 HIS A CA 1
ATOM 2612 C C . HIS A 1 336 ? 6.543 26.484 21.438 1 85.31 336 HIS A C 1
ATOM 2614 O O . HIS A 1 336 ? 5.371 26.109 21.375 1 85.31 336 HIS A O 1
ATOM 2620 N N . LEU A 1 337 ? 7.188 26.906 22.531 1 84.5 337 LEU A N 1
ATOM 2621 C CA . LEU A 1 337 ? 6.469 26.922 23.797 1 84.5 337 LEU A CA 1
ATOM 2622 C C . LEU A 1 337 ? 5.957 28.328 24.109 1 84.5 337 LEU A C 1
ATOM 2624 O O . LEU A 1 337 ? 6.715 29.297 24.062 1 84.5 337 LEU A O 1
ATOM 2628 N N . SER A 1 338 ? 4.723 28.422 24.219 1 78.88 338 SER A N 1
ATOM 2629 C CA . SER A 1 338 ? 4.125 29.656 24.688 1 78.88 338 SER A CA 1
ATOM 2630 C C . SER A 1 338 ? 3.752 29.594 26.156 1 78.88 338 SER A C 1
ATOM 2632 O O . SER A 1 338 ? 2.781 28.922 26.531 1 78.88 338 SER A O 1
ATOM 2634 N N . ILE A 1 339 ? 4.645 30.156 27.094 1 66.88 339 ILE A N 1
ATOM 2635 C CA . ILE A 1 339 ? 4.445 30.109 28.547 1 66.88 339 ILE A CA 1
ATOM 2636 C C . ILE A 1 339 ? 3.666 31.344 29 1 66.88 339 ILE A C 1
ATOM 2638 O O . ILE A 1 339 ? 3.352 31.484 30.188 1 66.88 339 ILE A O 1
ATOM 2642 N N . SER A 1 340 ? 2.947 32.062 28.266 1 58.25 340 SER A N 1
ATOM 2643 C CA . SER A 1 340 ? 2.402 33.344 28.719 1 58.25 340 SER A CA 1
ATOM 2644 C C . SER A 1 340 ? 1.153 33.156 29.562 1 58.25 340 SER A C 1
ATOM 2646 O O . SER A 1 340 ? 0.334 32.281 29.281 1 58.25 340 SER A O 1
ATOM 2648 N N . GLU A 1 341 ? 1.268 33.531 30.969 1 51.34 341 GLU A N 1
ATOM 2649 C CA . GLU A 1 341 ? 0.102 33.688 31.828 1 51.34 341 GLU A CA 1
ATOM 2650 C C . GLU A 1 341 ? -1.046 34.375 31.078 1 51.34 341 GLU A C 1
ATOM 2652 O O . GLU A 1 341 ? -2.193 34.344 31.531 1 51.34 341 GLU A O 1
ATOM 2657 N N . ASN A 1 342 ? -0.786 35.531 30.5 1 48.84 342 ASN A N 1
ATOM 2658 C CA . ASN A 1 342 ? -1.798 36.438 29.922 1 48.84 342 ASN A CA 1
ATOM 2659 C C . ASN A 1 342 ? -2.414 35.812 28.656 1 48.84 342 ASN A C 1
ATOM 2661 O O . ASN A 1 342 ? -1.807 34.969 28.016 1 48.84 342 ASN A O 1
ATOM 2665 N N . ILE A 1 343 ? -3.658 36.219 28.328 1 46.16 343 ILE A N 1
ATOM 2666 C CA . ILE A 1 343 ? -4.738 35.812 27.438 1 46.16 343 ILE A CA 1
ATOM 2667 C C . ILE A 1 343 ? -4.188 35.562 26.031 1 46.16 343 ILE A C 1
ATOM 2669 O O . ILE A 1 343 ? -4.449 34.531 25.438 1 46.16 343 ILE A O 1
ATOM 2673 N N . PHE A 1 344 ? -4.066 36.781 25.141 1 49.47 344 PHE A N 1
ATOM 2674 C CA . PHE A 1 344 ? -4.324 36.875 23.703 1 49.47 344 PHE A CA 1
ATOM 2675 C C . PHE A 1 344 ? -3.117 36.375 22.906 1 49.47 344 PHE A C 1
ATOM 2677 O O . PHE A 1 344 ? -2.172 37.156 22.688 1 49.47 344 PHE A O 1
ATOM 2684 N N . PHE A 1 345 ? -2.678 35.156 23.078 1 53.91 345 PHE A N 1
ATOM 2685 C CA . PHE A 1 345 ? -1.642 34.656 22.188 1 53.91 345 PHE A CA 1
ATOM 2686 C C . PHE A 1 345 ? -2.137 34.656 20.734 1 53.91 345 PHE A C 1
ATOM 2688 O O . PHE A 1 345 ? -3.242 34.188 20.469 1 53.91 345 PHE A O 1
ATOM 2695 N N . SER A 1 346 ? -1.622 35.625 19.875 1 62.66 346 SER A N 1
ATOM 2696 C CA . SER A 1 346 ? -1.906 35.625 18.438 1 62.66 346 SER A CA 1
ATOM 2697 C C . SER A 1 346 ? -0.676 35.219 17.641 1 62.66 346 SER A C 1
ATOM 2699 O O . SER A 1 346 ? 0.456 35.469 18.047 1 62.66 346 SER A O 1
ATOM 2701 N N . ILE A 1 347 ? -0.818 34.219 16.938 1 65.5 347 ILE A N 1
ATOM 2702 C CA . ILE A 1 347 ? 0.225 33.906 15.961 1 65.5 347 ILE A CA 1
ATOM 2703 C C . ILE A 1 347 ? 0.35 35.031 14.938 1 65.5 347 ILE A C 1
ATOM 2705 O O . ILE A 1 347 ? -0.624 35.375 14.266 1 65.5 347 ILE A O 1
ATOM 2709 N N . GLU A 1 348 ? 1.551 35.75 15.117 1 72.12 348 GLU A N 1
ATOM 2710 C CA . GLU A 1 348 ? 1.774 36.812 14.141 1 72.12 348 GLU A CA 1
ATOM 2711 C C . GLU A 1 348 ? 2.033 36.219 12.75 1 72.12 348 GLU A C 1
ATOM 2713 O O . GLU A 1 348 ? 2.842 35.312 12.594 1 72.12 348 GLU A O 1
ATOM 2718 N N . LEU A 1 349 ? 1.328 36.625 11.82 1 73.06 349 LEU A N 1
ATOM 2719 C CA . LEU A 1 349 ? 1.444 36.125 10.445 1 73.06 349 LEU A CA 1
ATOM 2720 C C . LEU A 1 349 ? 2.852 36.375 9.906 1 73.06 349 LEU A C 1
ATOM 2722 O O . LEU A 1 349 ? 3.334 35.625 9.07 1 73.06 349 LEU A O 1
ATOM 2726 N N . GLU A 1 350 ? 3.504 37.406 10.477 1 74 350 GLU A N 1
ATOM 2727 C CA . GLU A 1 350 ? 4.871 37.656 10.047 1 74 350 GLU A CA 1
ATOM 2728 C C . GLU A 1 350 ? 5.812 36.531 10.438 1 74 350 GLU A C 1
ATOM 2730 O O . GLU A 1 350 ? 6.691 36.156 9.664 1 74 350 GLU A O 1
ATOM 2735 N N . GLU A 1 351 ? 5.582 36.062 11.609 1 76 351 GLU A N 1
ATOM 2736 C CA . GLU A 1 351 ? 6.406 34.938 12.07 1 76 351 GLU A CA 1
ATOM 2737 C C . GLU A 1 351 ? 6.141 33.688 11.258 1 76 351 GLU A C 1
ATOM 2739 O O . GLU A 1 351 ? 7.066 32.938 10.938 1 76 351 GLU A O 1
ATOM 2744 N N . LEU A 1 352 ? 4.926 33.5 10.922 1 81.69 352 LEU A N 1
ATOM 2745 C CA . LEU A 1 352 ? 4.559 32.344 10.117 1 81.69 352 LEU A CA 1
ATOM 2746 C C . LEU A 1 352 ? 5.176 32.438 8.727 1 81.69 352 LEU A C 1
ATOM 2748 O O . LEU A 1 352 ? 5.617 31.422 8.172 1 81.69 352 LEU A O 1
ATOM 2752 N N . THR A 1 353 ? 5.18 33.594 8.219 1 83.75 353 THR A N 1
ATOM 2753 C CA . THR A 1 353 ? 5.773 33.812 6.898 1 83.75 353 THR A CA 1
ATOM 2754 C C . THR A 1 353 ? 7.266 33.5 6.922 1 83.75 353 THR A C 1
ATOM 2756 O O . THR A 1 353 ? 7.793 32.906 5.973 1 83.75 353 THR A O 1
ATOM 2759 N N . LYS A 1 354 ? 7.863 33.844 8.023 1 84 354 LYS A N 1
ATOM 2760 C CA . LYS A 1 354 ? 9.289 33.562 8.172 1 84 354 LYS A CA 1
ATOM 2761 C C . LYS A 1 354 ? 9.531 32.062 8.227 1 84 354 LYS A C 1
ATOM 2763 O O . LYS A 1 354 ? 10.461 31.547 7.59 1 84 354 LYS A O 1
ATOM 2768 N N . ILE A 1 355 ? 8.727 31.359 8.914 1 86 355 ILE A N 1
ATOM 2769 C CA . ILE A 1 355 ? 8.867 29.922 9.031 1 86 355 ILE A CA 1
ATOM 2770 C C . ILE A 1 355 ? 8.648 29.266 7.672 1 86 355 ILE A C 1
ATOM 2772 O O . ILE A 1 355 ? 9.375 28.344 7.297 1 86 355 ILE A O 1
ATOM 2776 N N . LYS A 1 356 ? 7.68 29.734 6.957 1 91.19 356 LYS A N 1
ATOM 2777 C CA . LYS A 1 356 ? 7.359 29.172 5.645 1 91.19 356 LYS A CA 1
ATOM 2778 C C . LYS A 1 356 ? 8.508 29.375 4.664 1 91.19 356 LYS A C 1
ATOM 2780 O O . LYS A 1 356 ? 8.859 28.469 3.914 1 91.19 356 LYS A O 1
ATOM 2785 N N . LYS A 1 357 ? 9.047 30.609 4.711 1 91.44 357 LYS A N 1
ATOM 2786 C CA . LYS A 1 357 ? 10.188 30.891 3.84 1 91.44 357 LYS A CA 1
ATOM 2787 C C . LYS A 1 357 ? 11.375 30 4.176 1 91.44 357 LYS A C 1
ATOM 2789 O O . LYS A 1 357 ? 12 29.438 3.279 1 91.44 357 LYS A O 1
ATOM 2794 N N . PHE A 1 358 ? 11.633 29.906 5.473 1 93.06 358 PHE A N 1
ATOM 2795 C CA . PHE A 1 358 ? 12.703 29.031 5.945 1 93.06 358 PHE A CA 1
ATOM 2796 C C . PHE A 1 358 ? 12.469 27.594 5.504 1 93.06 358 PHE A C 1
ATOM 2798 O O . PHE A 1 358 ? 13.383 26.938 4.992 1 93.06 358 PHE A O 1
ATOM 2805 N N . ALA A 1 359 ? 11.242 27.094 5.68 1 95.62 359 ALA A N 1
ATOM 2806 C CA . ALA A 1 359 ? 10.875 25.734 5.336 1 95.62 359 ALA A CA 1
ATOM 2807 C C . ALA A 1 359 ? 11.07 25.469 3.842 1 95.62 359 ALA A C 1
ATOM 2809 O O . ALA A 1 359 ? 11.555 24.406 3.447 1 95.62 359 ALA A O 1
ATOM 2810 N N . ARG A 1 360 ? 10.695 26.422 3.049 1 95.19 360 ARG A N 1
ATOM 2811 C CA . ARG A 1 360 ? 10.852 26.281 1.604 1 95.19 360 ARG A CA 1
ATOM 2812 C C . ARG A 1 360 ? 12.328 26.188 1.223 1 95.19 360 ARG A C 1
ATOM 2814 O O . ARG A 1 360 ? 12.688 25.391 0.351 1 95.19 360 ARG A O 1
ATOM 2821 N N . GLU A 1 361 ? 13.117 26.938 1.913 1 94.94 361 GLU A N 1
ATOM 2822 C CA . GLU A 1 361 ? 14.547 26.938 1.633 1 94.94 361 GLU A CA 1
ATOM 2823 C C . GLU A 1 361 ? 15.18 25.594 2.004 1 94.94 361 GLU A C 1
ATOM 2825 O O . GLU A 1 361 ? 15.961 25.031 1.229 1 94.94 361 GLU A O 1
ATOM 2830 N N . VAL A 1 362 ? 14.836 25.141 3.15 1 95.31 362 VAL A N 1
ATOM 2831 C CA . VAL A 1 362 ? 15.484 23.938 3.656 1 95.31 362 VAL A CA 1
ATOM 2832 C C . VAL A 1 362 ? 14.922 22.703 2.943 1 95.31 362 VAL A C 1
ATOM 2834 O O . VAL A 1 362 ? 15.547 21.641 2.932 1 95.31 362 VAL A O 1
ATOM 2837 N N . LYS A 1 363 ? 13.695 22.828 2.357 1 96.5 363 LYS A N 1
ATOM 2838 C CA . LYS A 1 363 ? 13.133 21.75 1.56 1 96.5 363 LYS A CA 1
ATOM 2839 C C . LYS A 1 363 ? 14.062 21.359 0.415 1 96.5 363 LYS A C 1
ATOM 2841 O O . LYS A 1 363 ? 14.141 20.188 0.041 1 96.5 363 LYS A O 1
ATOM 2846 N N . LYS A 1 364 ? 14.758 22.344 -0.105 1 94.5 364 LYS A N 1
ATOM 2847 C CA . LYS A 1 364 ? 15.719 22.094 -1.175 1 94.5 364 LYS A CA 1
ATOM 2848 C C . LYS A 1 364 ? 16.828 21.156 -0.709 1 94.5 364 LYS A C 1
ATOM 2850 O O . LYS A 1 364 ? 17.5 20.516 -1.528 1 94.5 364 LYS A O 1
ATOM 2855 N N . LYS A 1 365 ? 17.047 21.094 0.554 1 94.19 365 LYS A N 1
ATOM 2856 C CA . LYS A 1 365 ? 18.047 20.203 1.151 1 94.19 365 LYS A CA 1
ATOM 2857 C C . LYS A 1 365 ? 17.406 18.891 1.608 1 94.19 365 LYS A C 1
ATOM 2859 O O . LYS A 1 365 ? 18 18.141 2.377 1 94.19 365 LYS A O 1
ATOM 2864 N N . ASN A 1 366 ? 16.188 18.641 1.268 1 95.44 366 ASN A N 1
ATOM 2865 C CA . ASN A 1 366 ? 15.438 17.438 1.57 1 95.44 366 ASN A CA 1
ATOM 2866 C C . ASN A 1 366 ? 15.094 17.344 3.055 1 95.44 366 ASN A C 1
ATOM 2868 O O . ASN A 1 366 ? 15.133 16.266 3.643 1 95.44 366 ASN A O 1
ATOM 2872 N N . ILE A 1 367 ? 14.844 18.5 3.621 1 96.44 367 ILE A N 1
ATOM 2873 C CA . ILE A 1 367 ? 14.398 18.594 5.008 1 96.44 367 ILE A CA 1
ATOM 2874 C C . ILE A 1 367 ? 13.008 19.219 5.062 1 96.44 367 ILE A C 1
ATOM 2876 O O . ILE A 1 367 ? 12.797 20.312 4.539 1 96.44 367 ILE A O 1
ATOM 2880 N N . LEU A 1 368 ? 12.047 18.531 5.598 1 97.81 368 LEU A N 1
ATOM 2881 C CA . LEU A 1 368 ? 10.688 19.016 5.762 1 97.81 368 LEU A CA 1
ATOM 2882 C C . LEU A 1 368 ? 10.492 19.625 7.145 1 97.81 368 LEU A C 1
ATOM 2884 O O . LEU A 1 368 ? 10.516 18.922 8.156 1 97.81 368 LEU A O 1
ATOM 2888 N N . VAL A 1 369 ? 10.281 20.906 7.152 1 96.56 369 VAL A N 1
ATOM 2889 C CA . VAL A 1 369 ? 10.164 21.609 8.414 1 96.56 369 VAL A CA 1
ATOM 2890 C C . VAL A 1 369 ? 8.695 21.906 8.719 1 96.56 369 VAL A C 1
ATOM 2892 O O . VAL A 1 369 ? 7.98 22.453 7.879 1 96.56 369 VAL A O 1
ATOM 2895 N N . TYR A 1 370 ? 8.258 21.484 9.859 1 96.69 370 TYR A N 1
ATOM 2896 C CA . TYR A 1 370 ? 6.926 21.797 10.375 1 96.69 370 TYR A CA 1
ATOM 2897 C C . TYR A 1 370 ? 7.016 22.547 11.695 1 96.69 370 TYR A C 1
ATOM 2899 O O . TYR A 1 370 ? 8.016 22.438 12.406 1 96.69 370 TYR A O 1
ATOM 2907 N N . GLY A 1 371 ? 6.012 23.297 11.977 1 93.38 371 GLY A N 1
ATOM 2908 C CA . GLY A 1 371 ? 5.918 23.984 13.258 1 93.38 371 GLY A CA 1
ATOM 2909 C C . GLY A 1 371 ? 4.867 23.406 14.18 1 93.38 371 GLY A C 1
ATOM 2910 O O . GLY A 1 371 ? 3.814 22.953 13.719 1 93.38 371 GLY A O 1
ATOM 2911 N N . LEU A 1 372 ? 5.125 23.422 15.43 1 92.94 372 LEU A N 1
ATOM 2912 C CA . LEU A 1 372 ? 4.199 22.969 16.469 1 92.94 372 LEU A CA 1
ATOM 2913 C C . LEU A 1 372 ? 4.211 23.906 17.656 1 92.94 372 LEU A C 1
ATOM 2915 O O . LEU A 1 372 ? 5.27 24.188 18.219 1 92.94 372 LEU A O 1
ATOM 2919 N N . LEU A 1 373 ? 3.088 24.453 17.953 1 89.75 373 LEU A N 1
ATOM 2920 C CA . LEU A 1 373 ? 2.941 25.344 19.094 1 89.75 373 LEU A CA 1
ATOM 2921 C C . LEU A 1 373 ? 2.314 24.625 20.281 1 89.75 373 LEU A C 1
ATOM 2923 O O . LEU A 1 373 ? 1.271 23.984 20.141 1 89.75 373 LEU A O 1
ATOM 2927 N N . ILE A 1 374 ? 2.959 24.672 21.391 1 88.12 374 ILE A N 1
ATOM 2928 C CA . ILE A 1 374 ? 2.439 24.109 22.641 1 88.12 374 ILE A CA 1
ATOM 2929 C C . ILE A 1 374 ? 2.135 25.234 23.625 1 88.12 374 ILE A C 1
ATOM 2931 O O . ILE A 1 374 ? 3.035 25.984 24.016 1 88.12 374 ILE A O 1
ATOM 2935 N N . GLN A 1 375 ? 0.935 25.328 23.969 1 80.25 375 GLN A N 1
ATOM 2936 C CA . GLN A 1 375 ? 0.529 26.328 24.938 1 80.25 375 GLN A CA 1
ATOM 2937 C C . GLN A 1 375 ? 0.571 25.766 26.359 1 80.25 375 GLN A C 1
ATOM 2939 O O . GLN A 1 375 ? -0.189 24.859 26.703 1 80.25 375 GLN A O 1
ATOM 2944 N N . CYS A 1 376 ? 1.541 26.328 27.172 1 75 376 CYS A N 1
ATOM 2945 C CA . CYS A 1 376 ? 1.697 25.875 28.547 1 75 376 CYS A CA 1
ATOM 2946 C C . CYS A 1 376 ? 0.94 26.781 29.516 1 75 376 CYS A C 1
ATOM 2948 O O . CYS A 1 376 ? 1.327 27.938 29.719 1 75 376 CYS A O 1
ATOM 2950 N N . LYS A 1 377 ? -0.328 26.609 29.734 1 68.94 377 LYS A N 1
ATOM 2951 C CA . LYS A 1 377 ? -1.032 27.453 30.688 1 68.94 377 LYS A CA 1
ATOM 2952 C C . LYS A 1 377 ? -0.878 26.906 32.125 1 68.94 377 LYS A C 1
ATOM 2954 O O . LYS A 1 377 ? -0.254 27.547 32.969 1 68.94 377 LYS A O 1
ATOM 2959 N N . ASP A 1 378 ? -1.869 26.109 32.594 1 61.62 378 ASP A N 1
ATOM 2960 C CA . ASP A 1 378 ? -1.878 25.484 33.906 1 61.62 378 ASP A CA 1
ATOM 2961 C C . ASP A 1 378 ? -1.373 24.047 33.844 1 61.62 378 ASP A C 1
ATOM 2963 O O . ASP A 1 378 ? -1.416 23.422 32.781 1 61.62 378 ASP A O 1
ATOM 2967 N N . HIS A 1 379 ? -0.739 23.578 34.906 1 56.47 379 HIS A N 1
ATOM 2968 C CA . HIS A 1 379 ? -0.163 22.25 34.969 1 56.47 379 HIS A CA 1
ATOM 2969 C C . HIS A 1 379 ? -1.146 21.188 34.5 1 56.47 379 HIS A C 1
ATOM 2971 O O . HIS A 1 379 ? -0.766 20.266 33.781 1 56.47 379 HIS A O 1
ATOM 2977 N N . PHE A 1 380 ? -2.402 21.156 35 1 57.53 380 PHE A N 1
ATOM 2978 C CA . PHE A 1 380 ? -3.375 20.125 34.656 1 57.53 380 PHE A CA 1
ATOM 2979 C C . PHE A 1 380 ? -3.672 20.109 33.156 1 57.53 380 PHE A C 1
ATOM 2981 O O . PHE A 1 380 ? -3.811 19.047 32.562 1 57.53 380 PHE A O 1
ATOM 2988 N N . SER A 1 381 ? -3.41 21.172 32.531 1 80.19 381 SER A N 1
ATOM 2989 C CA . SER A 1 381 ? -3.74 21.344 31.109 1 80.19 381 SER A CA 1
ATOM 2990 C C . SER A 1 381 ? -2.527 21.078 30.219 1 80.19 381 SER A C 1
ATOM 2992 O O . SER A 1 381 ? -2.674 20.75 29.047 1 80.19 381 SER A O 1
ATOM 2994 N N . LEU A 1 382 ? -1.439 20.734 31.047 1 84.5 382 LEU A N 1
ATOM 2995 C CA . LEU A 1 382 ? -0.207 20.609 30.266 1 84.5 382 LEU A CA 1
ATOM 2996 C C . LEU A 1 382 ? -0.071 19.203 29.688 1 84.5 382 LEU A C 1
ATOM 2998 O O . LEU A 1 382 ? 0.342 19.031 28.547 1 84.5 382 LEU A O 1
ATOM 3002 N N . GLN A 1 383 ? -0.533 18.203 30.516 1 88 383 GLN A N 1
ATOM 3003 C CA . GLN A 1 383 ? -0.422 16.812 30.047 1 88 383 GLN A CA 1
ATOM 3004 C C . GLN A 1 383 ? -1.293 16.594 28.812 1 88 383 GLN A C 1
ATOM 3006 O O . GLN A 1 383 ? -0.873 15.922 27.859 1 88 383 GLN A O 1
ATOM 3011 N N . GLU A 1 384 ? -2.443 17.078 28.828 1 89.69 384 GLU A N 1
ATOM 3012 C CA . GLU A 1 384 ? -3.344 16.938 27.688 1 89.69 384 GLU A CA 1
ATOM 3013 C C . GLU A 1 384 ? -2.771 17.609 26.453 1 89.69 384 GLU A C 1
ATOM 3015 O O . GLU A 1 384 ? -2.859 17.062 25.344 1 89.69 384 GLU A O 1
ATOM 3020 N N . THR A 1 385 ? -2.225 18.766 26.703 1 91.44 385 THR A N 1
ATOM 3021 C CA . THR A 1 385 ? -1.616 19.516 25.609 1 91.44 385 THR A CA 1
ATOM 3022 C C . THR A 1 385 ? -0.415 18.766 25.047 1 91.44 385 THR A C 1
ATOM 3024 O O . THR A 1 385 ? -0.231 18.703 23.828 1 91.44 385 THR A O 1
ATOM 3027 N N . VAL A 1 386 ? 0.33 18.141 25.922 1 93.12 386 VAL A N 1
ATOM 3028 C CA . VAL A 1 386 ? 1.51 17.391 25.5 1 93.12 386 VAL A CA 1
ATOM 3029 C C . VAL A 1 386 ? 1.082 16.141 24.734 1 93.12 386 VAL A C 1
ATOM 3031 O O . VAL A 1 386 ? 1.712 15.758 23.75 1 93.12 386 VAL A O 1
ATOM 3034 N N . ASN A 1 387 ? 0.025 15.516 25.203 1 94.31 387 ASN A N 1
ATOM 3035 C CA . ASN A 1 387 ? -0.5 14.367 24.484 1 94.31 387 ASN A CA 1
ATOM 3036 C C . ASN A 1 387 ? -0.947 14.742 23.078 1 94.31 387 ASN A C 1
ATOM 3038 O O . ASN A 1 387 ? -0.708 14 22.125 1 94.31 387 ASN A O 1
ATOM 3042 N N . SER A 1 388 ? -1.594 15.891 23.031 1 94.5 388 SER A N 1
ATOM 3043 C CA . SER A 1 388 ? -1.993 16.406 21.719 1 94.5 388 SER A CA 1
ATOM 3044 C C . SER A 1 388 ? -0.778 16.672 20.844 1 94.5 388 SER A C 1
ATOM 3046 O O . SER A 1 388 ? -0.772 16.344 19.656 1 94.5 388 SER A O 1
ATOM 3048 N N . ALA A 1 389 ? 0.227 17.219 21.438 1 95.94 389 ALA A N 1
ATOM 3049 C CA . ALA A 1 389 ? 1.463 17.516 20.719 1 95.94 389 ALA A CA 1
ATOM 3050 C C . ALA A 1 389 ? 2.121 16.234 20.219 1 95.94 389 ALA A C 1
ATOM 3052 O O . ALA A 1 389 ? 2.611 16.188 19.078 1 95.94 389 ALA A O 1
ATOM 3053 N N . ALA A 1 390 ? 2.105 15.234 21.031 1 97.25 390 ALA A N 1
ATOM 3054 C CA . ALA A 1 390 ? 2.668 13.945 20.656 1 97.25 390 ALA A CA 1
ATOM 3055 C C . ALA A 1 390 ? 1.907 13.344 19.484 1 97.25 390 ALA A C 1
ATOM 3057 O O . ALA A 1 390 ? 2.514 12.82 18.531 1 97.25 390 ALA A O 1
ATOM 3058 N N . ALA A 1 391 ? 0.602 13.453 19.516 1 97.31 391 ALA A N 1
ATOM 3059 C CA . ALA A 1 391 ? -0.229 12.922 18.438 1 97.31 391 ALA A CA 1
ATOM 3060 C C . ALA A 1 391 ? 0.046 13.656 17.125 1 97.31 391 ALA A C 1
ATOM 3062 O O . ALA A 1 391 ? 0.159 13.031 16.078 1 97.31 391 ALA A O 1
ATOM 3063 N N . LEU A 1 392 ? 0.121 14.969 17.203 1 97.81 392 LEU A N 1
ATOM 3064 C CA . LEU A 1 392 ? 0.417 15.773 16.016 1 97.81 392 LEU A CA 1
ATOM 3065 C C . LEU A 1 392 ? 1.802 15.438 15.477 1 97.81 392 LEU A C 1
ATOM 3067 O O . LEU A 1 392 ? 1.985 15.344 14.258 1 97.81 392 LEU A O 1
ATOM 3071 N N . THR A 1 393 ? 2.748 15.273 16.375 1 97.94 393 THR A N 1
ATOM 3072 C CA . THR A 1 393 ? 4.105 14.898 15.984 1 97.94 393 THR A CA 1
ATOM 3073 C C . THR A 1 393 ? 4.102 13.594 15.195 1 97.94 393 THR A C 1
ATOM 3075 O O . THR A 1 393 ? 4.672 13.523 14.102 1 97.94 393 THR A O 1
ATOM 3078 N N . MET A 1 394 ? 3.416 12.633 15.719 1 97.94 394 MET A N 1
ATOM 3079 C CA . MET A 1 394 ? 3.344 11.336 15.047 1 97.94 394 MET A CA 1
ATOM 3080 C C . MET A 1 394 ? 2.656 11.461 13.688 1 97.94 394 MET A C 1
ATOM 3082 O O . MET A 1 394 ? 3.066 10.82 12.719 1 97.94 394 MET A O 1
ATOM 3086 N N . ALA A 1 395 ? 1.625 12.266 13.641 1 97.81 395 ALA A N 1
ATOM 3087 C CA . ALA A 1 395 ? 0.916 12.477 12.375 1 97.81 395 ALA A CA 1
ATOM 3088 C C . ALA A 1 395 ? 1.845 13.062 11.32 1 97.81 395 ALA A C 1
ATOM 3090 O O . ALA A 1 395 ? 1.869 12.586 10.18 1 97.81 395 ALA A O 1
ATOM 3091 N N . LEU A 1 396 ? 2.641 14.062 11.695 1 98.12 396 LEU A N 1
ATOM 3092 C CA . LEU A 1 396 ? 3.551 14.734 10.773 1 98.12 396 LEU A CA 1
ATOM 3093 C C . LEU A 1 396 ? 4.648 13.781 10.305 1 98.12 396 LEU A C 1
ATOM 3095 O O . LEU A 1 396 ? 4.977 13.75 9.117 1 98.12 396 LEU A O 1
ATOM 3099 N N . ILE A 1 397 ? 5.16 13 11.258 1 97.62 397 ILE A N 1
ATOM 3100 C CA . ILE A 1 397 ? 6.266 12.094 10.969 1 97.62 397 ILE A CA 1
ATOM 3101 C C . ILE A 1 397 ? 5.777 10.953 10.078 1 97.62 397 ILE A C 1
ATOM 3103 O O . ILE A 1 397 ? 6.465 10.555 9.133 1 97.62 397 ILE A O 1
ATOM 3107 N N . LYS A 1 398 ? 4.617 10.43 10.281 1 96.62 398 LYS A N 1
ATOM 3108 C CA . LYS A 1 398 ? 4.09 9.289 9.531 1 96.62 398 LYS A CA 1
ATOM 3109 C C . LYS A 1 398 ? 3.646 9.711 8.133 1 96.62 398 LYS A C 1
ATOM 3111 O O . LYS A 1 398 ? 3.885 8.992 7.16 1 96.62 398 LYS A O 1
ATOM 3116 N N . ASP A 1 399 ? 3 10.852 8.008 1 96 399 ASP A N 1
ATOM 3117 C CA . ASP A 1 399 ? 2.496 11.281 6.707 1 96 399 ASP A CA 1
ATOM 3118 C C . ASP A 1 399 ? 3.615 11.875 5.852 1 96 399 ASP A C 1
ATOM 3120 O O . ASP A 1 399 ? 3.678 11.625 4.645 1 96 399 ASP A O 1
ATOM 3124 N N . ARG A 1 400 ? 4.488 12.703 6.527 1 96.75 400 ARG A N 1
ATOM 3125 C CA . ARG A 1 400 ? 5.617 13.328 5.844 1 96.75 400 ARG A CA 1
ATOM 3126 C C . ARG A 1 400 ? 5.152 14.086 4.605 1 96.75 400 ARG A C 1
ATOM 3128 O O . ARG A 1 400 ? 5.711 13.914 3.52 1 96.75 400 ARG A O 1
ATOM 3135 N N . ASN A 1 401 ? 4.137 14.859 4.707 1 96.81 401 ASN A N 1
ATOM 3136 C CA . ASN A 1 401 ? 3.545 15.555 3.568 1 96.81 401 ASN A CA 1
ATOM 3137 C C . ASN A 1 401 ? 4.289 16.859 3.258 1 96.81 401 ASN A C 1
ATOM 3139 O O . ASN A 1 401 ? 4.301 17.781 4.074 1 96.81 401 ASN A O 1
ATOM 3143 N N . PRO A 1 402 ? 4.891 16.969 2.102 1 96.81 402 PRO A N 1
ATOM 3144 C CA . PRO A 1 402 ? 5.668 18.156 1.779 1 96.81 402 PRO A CA 1
ATOM 3145 C C . PRO A 1 402 ? 4.797 19.406 1.623 1 96.81 402 PRO A C 1
ATOM 3147 O O . PRO A 1 402 ? 5.301 20.531 1.685 1 96.81 402 PRO A O 1
ATOM 3150 N N . GLU A 1 403 ? 3.539 19.25 1.463 1 96.75 403 GLU A N 1
ATOM 3151 C CA . GLU A 1 403 ? 2.648 20.391 1.282 1 96.75 403 GLU A CA 1
ATOM 3152 C C . GLU A 1 403 ? 2.379 21.094 2.607 1 96.75 403 GLU A C 1
ATOM 3154 O O . GLU A 1 403 ? 1.867 22.219 2.629 1 96.75 403 GLU A O 1
ATOM 3159 N N . LEU A 1 404 ? 2.711 20.438 3.697 1 97.5 404 LEU A N 1
ATOM 3160 C CA . LEU A 1 404 ? 2.416 21.016 5.008 1 97.5 404 LEU A CA 1
ATOM 3161 C C . LEU A 1 404 ? 3.648 21.688 5.598 1 97.5 404 LEU A C 1
ATOM 3163 O O . LEU A 1 404 ? 3.609 22.188 6.723 1 97.5 404 LEU A O 1
ATOM 3167 N N . ILE A 1 405 ? 4.727 21.781 4.855 1 97.5 405 ILE A N 1
ATOM 3168 C CA . ILE A 1 405 ? 5.93 22.406 5.391 1 97.5 405 ILE A CA 1
ATOM 3169 C C . ILE A 1 405 ? 5.652 23.875 5.699 1 97.5 405 ILE A C 1
ATOM 3171 O O . ILE A 1 405 ? 4.918 24.547 4.969 1 97.5 405 ILE A O 1
ATOM 3175 N N . GLY A 1 406 ? 6.246 24.375 6.758 1 94.75 406 GLY A N 1
ATOM 3176 C CA . GLY A 1 406 ? 6.129 25.766 7.148 1 94.75 406 GLY A CA 1
ATOM 3177 C C . GLY A 1 406 ? 4.848 26.062 7.906 1 94.75 406 GLY A C 1
ATOM 3178 O O . GLY A 1 406 ? 4.688 27.156 8.453 1 94.75 406 GLY A O 1
ATOM 3179 N N . GLN A 1 407 ? 3.918 25.078 7.992 1 94.62 407 GLN A N 1
ATOM 3180 C CA . GLN A 1 407 ? 2.691 25.281 8.758 1 94.62 407 GLN A CA 1
ATOM 3181 C C . GLN A 1 407 ? 2.963 25.219 10.258 1 94.62 407 GLN A C 1
ATOM 3183 O O . GLN A 1 407 ? 3.908 24.547 10.695 1 94.62 407 GLN A O 1
ATOM 3188 N N . LEU A 1 408 ? 2.176 25.938 10.984 1 92 408 LEU A N 1
ATOM 3189 C CA . LEU A 1 408 ? 2.229 25.906 12.438 1 92 408 LEU A CA 1
ATOM 3190 C C . LEU A 1 408 ? 0.976 25.25 13.016 1 92 408 LEU A C 1
ATOM 3192 O O . LEU A 1 408 ? -0.116 25.812 12.945 1 92 408 LEU A O 1
ATOM 3196 N N . LEU A 1 409 ? 1.17 24.062 13.5 1 93.94 409 LEU A N 1
ATOM 3197 C CA . LEU A 1 409 ? 0.071 23.359 14.164 1 93.94 409 LEU A CA 1
ATOM 3198 C C . LEU A 1 409 ? 0.014 23.703 15.641 1 93.94 409 LEU A C 1
ATOM 3200 O O . LEU A 1 409 ? 1.035 24.047 16.25 1 93.94 409 LEU A O 1
ATOM 3204 N N . VAL A 1 410 ? -1.141 23.641 16.188 1 91.06 410 VAL A N 1
ATOM 3205 C CA . VAL A 1 410 ? -1.326 24.062 17.578 1 91.06 410 VAL A CA 1
ATOM 3206 C C . VAL A 1 410 ? -1.837 22.891 18.406 1 91.06 410 VAL A C 1
ATOM 3208 O O . VAL A 1 410 ? -2.852 22.281 18.062 1 91.06 410 VAL A O 1
ATOM 3211 N N . ALA A 1 411 ? -1.103 22.562 19.406 1 92.25 411 ALA A N 1
ATOM 3212 C CA . ALA A 1 411 ? -1.5 21.5 20.328 1 92.25 411 ALA A CA 1
ATOM 3213 C C . ALA A 1 411 ? -2.367 22.031 21.453 1 92.25 411 ALA A C 1
ATOM 3215 O O . ALA A 1 411 ? -2.188 23.172 21.891 1 92.25 411 ALA A O 1
ATOM 3216 N N . MET B 1 1 ? -25.75 -3.213 -20 1 36.84 1 MET B N 1
ATOM 3217 C CA . MET B 1 1 ? -25.766 -4.672 -19.922 1 36.84 1 MET B CA 1
ATOM 3218 C C . MET B 1 1 ? -27.109 -5.168 -19.391 1 36.84 1 MET B C 1
ATOM 3220 O O . MET B 1 1 ? -27.719 -4.535 -18.531 1 36.84 1 MET B O 1
ATOM 3224 N N . GLU B 1 2 ? -27.781 -5.98 -20.016 1 46.62 2 GLU B N 1
ATOM 3225 C CA . GLU B 1 2 ? -29.109 -6.484 -19.688 1 46.62 2 GLU B CA 1
ATOM 3226 C C . GLU B 1 2 ? -29.156 -7.012 -18.25 1 46.62 2 GLU B C 1
ATOM 3228 O O . GLU B 1 2 ? -28.188 -7.574 -17.75 1 46.62 2 GLU B O 1
ATOM 3233 N N . PRO B 1 3 ? -30.078 -6.48 -17.406 1 54.44 3 PRO B N 1
ATOM 3234 C CA . PRO B 1 3 ? -30.297 -7.039 -16.062 1 54.44 3 PRO B CA 1
ATOM 3235 C C . PRO B 1 3 ? -30.266 -8.562 -16.062 1 54.44 3 PRO B C 1
ATOM 3237 O O . PRO B 1 3 ? -30.625 -9.203 -17.047 1 54.44 3 PRO B O 1
ATOM 3240 N N . VAL B 1 4 ? -29.25 -9.141 -15.367 1 63.28 4 VAL B N 1
ATOM 3241 C CA . VAL B 1 4 ? -29.219 -10.586 -15.172 1 63.28 4 VAL B CA 1
ATOM 3242 C C . VAL B 1 4 ? -30.625 -11.094 -14.844 1 63.28 4 VAL B C 1
ATOM 3244 O O . VAL B 1 4 ? -31.266 -10.594 -13.906 1 63.28 4 VAL B O 1
ATOM 3247 N N . SER B 1 5 ? -31.328 -11.57 -15.727 1 72.88 5 SER B N 1
ATOM 3248 C CA . SER B 1 5 ? -32.688 -12.062 -15.594 1 72.88 5 SER B CA 1
ATOM 3249 C C . SER B 1 5 ? -32.75 -13.281 -14.688 1 72.88 5 SER B C 1
ATOM 3251 O O . SER B 1 5 ? -33.812 -13.883 -14.523 1 72.88 5 SER B O 1
ATOM 3253 N N . VAL B 1 6 ? -31.625 -13.594 -14.055 1 82.88 6 VAL B N 1
ATOM 3254 C CA . VAL B 1 6 ? -31.609 -14.797 -13.242 1 82.88 6 VAL B CA 1
ATOM 3255 C C . VAL B 1 6 ? -31.391 -14.43 -11.773 1 82.88 6 VAL B C 1
ATOM 3257 O O . VAL B 1 6 ? -30.828 -13.375 -11.469 1 82.88 6 VAL B O 1
ATOM 3260 N N . ALA B 1 7 ? -31.906 -15.305 -10.945 1 92.5 7 ALA B N 1
ATOM 3261 C CA . ALA B 1 7 ? -31.719 -15.117 -9.508 1 92.5 7 ALA B CA 1
ATOM 3262 C C . ALA B 1 7 ? -30.266 -15.375 -9.109 1 92.5 7 ALA B C 1
ATOM 3264 O O . ALA B 1 7 ? -29.734 -16.469 -9.305 1 92.5 7 ALA B O 1
ATOM 3265 N N . VAL B 1 8 ? -29.594 -14.367 -8.602 1 97.88 8 VAL B N 1
ATOM 3266 C CA . VAL B 1 8 ? -28.188 -14.469 -8.258 1 97.88 8 VAL B CA 1
ATOM 3267 C C . VAL B 1 8 ? -27.984 -14.156 -6.777 1 97.88 8 VAL B C 1
ATOM 3269 O O . VAL B 1 8 ? -28.578 -13.211 -6.258 1 97.88 8 VAL B O 1
ATOM 3272 N N . SER B 1 9 ? -27.25 -14.938 -6.062 1 98.12 9 SER B N 1
ATOM 3273 C CA . SER B 1 9 ? -26.844 -14.68 -4.688 1 98.12 9 SER B CA 1
ATOM 3274 C C . SER B 1 9 ? -25.328 -14.781 -4.531 1 98.12 9 SER B C 1
ATOM 3276 O O . SER B 1 9 ? -24.641 -15.219 -5.449 1 98.12 9 SER B O 1
ATOM 3278 N N . ALA B 1 10 ? -24.812 -14.328 -3.457 1 98.69 10 ALA B N 1
ATOM 3279 C CA . ALA B 1 10 ? -23.375 -14.359 -3.201 1 98.69 10 ALA B CA 1
ATOM 3280 C C . ALA B 1 10 ? -23.078 -15.008 -1.851 1 98.69 10 ALA B C 1
ATOM 3282 O O . ALA B 1 10 ? -23.812 -14.812 -0.885 1 98.69 10 ALA B O 1
ATOM 3283 N N . VAL B 1 11 ? -22.062 -15.82 -1.771 1 98.75 11 VAL B N 1
ATOM 3284 C CA . VAL B 1 11 ? -21.516 -16.391 -0.543 1 98.75 11 VAL B CA 1
ATOM 3285 C C . VAL B 1 11 ? -20.094 -15.875 -0.317 1 98.75 11 VAL B C 1
ATOM 3287 O O . VAL B 1 11 ? -19.219 -16.047 -1.172 1 98.75 11 VAL B O 1
ATOM 3290 N N . LEU B 1 12 ? -19.875 -15.242 0.789 1 98.75 12 LEU B N 1
ATOM 3291 C CA . LEU B 1 12 ? -18.578 -14.68 1.144 1 98.75 12 LEU B CA 1
ATOM 3292 C C . LEU B 1 12 ? -17.984 -15.398 2.352 1 98.75 12 LEU B C 1
ATOM 3294 O O . LEU B 1 12 ? -18.344 -15.117 3.492 1 98.75 12 LEU B O 1
ATOM 3298 N N . PRO B 1 13 ? -17.062 -16.328 2.084 1 98.19 13 PRO B N 1
ATOM 3299 C CA . PRO B 1 13 ? -16.375 -16.938 3.225 1 98.19 13 PRO B CA 1
ATOM 3300 C C . PRO B 1 13 ? -15.5 -15.945 3.984 1 98.19 13 PRO B C 1
ATOM 3302 O O . PRO B 1 13 ? -14.648 -15.289 3.383 1 98.19 13 PRO B O 1
ATOM 3305 N N . ALA B 1 14 ? -15.641 -15.812 5.238 1 96.75 14 ALA B N 1
ATOM 3306 C CA . ALA B 1 14 ? -14.938 -14.875 6.109 1 96.75 14 ALA B CA 1
ATOM 3307 C C . ALA B 1 14 ? -14.57 -15.531 7.438 1 96.75 14 ALA B C 1
ATOM 3309 O O . ALA B 1 14 ? -14.547 -14.867 8.477 1 96.75 14 ALA B O 1
ATOM 3310 N N . GLY B 1 15 ? -14.352 -16.812 7.395 1 92.56 15 GLY B N 1
ATOM 3311 C CA . GLY B 1 15 ? -14.125 -17.547 8.633 1 92.56 15 GLY B CA 1
ATOM 3312 C C . GLY B 1 15 ? -12.656 -17.75 8.953 1 92.56 15 GLY B C 1
ATOM 3313 O O . GLY B 1 15 ? -12.32 -18.312 9.992 1 92.56 15 GLY B O 1
ATOM 3314 N N . GLY B 1 16 ? -11.797 -17.281 8.094 1 87.69 16 GLY B N 1
ATOM 3315 C CA . GLY B 1 16 ? -10.375 -17.531 8.281 1 87.69 16 GLY B CA 1
ATOM 3316 C C . GLY B 1 16 ? -9.789 -16.75 9.445 1 87.69 16 GLY B C 1
ATOM 3317 O O . GLY B 1 16 ? -10.273 -15.664 9.773 1 87.69 16 GLY B O 1
ATOM 3318 N N . SER B 1 17 ? -8.688 -17.234 10.008 1 83.31 17 SER B N 1
ATOM 3319 C CA . SER B 1 17 ? -8.055 -16.609 11.164 1 83.31 17 SER B CA 1
ATOM 3320 C C . SER B 1 17 ? -7.094 -15.516 10.734 1 83.31 17 SER B C 1
ATOM 3322 O O . SER B 1 17 ? -6.707 -14.672 11.547 1 83.31 17 SER B O 1
ATOM 3324 N N . GLY B 1 18 ? -6.656 -15.562 9.531 1 82.25 18 GLY B N 1
ATOM 3325 C CA . GLY B 1 18 ? -5.73 -14.547 9.039 1 82.25 18 GLY B CA 1
ATOM 3326 C C . GLY B 1 18 ? -4.328 -14.711 9.594 1 82.25 18 GLY B C 1
ATOM 3327 O O . GLY B 1 18 ? -3.676 -13.727 9.953 1 82.25 18 GLY B O 1
ATOM 3328 N N . GLU B 1 19 ? -3.783 -15.875 9.617 1 82.56 19 GLU B N 1
ATOM 3329 C CA . GLU B 1 19 ? -2.5 -16.188 10.242 1 82.56 19 GLU B CA 1
ATOM 3330 C C . GLU B 1 19 ? -1.352 -15.484 9.523 1 82.56 19 GLU B C 1
ATOM 3332 O O . GLU B 1 19 ? -0.408 -15.016 10.164 1 82.56 19 GLU B O 1
ATOM 3337 N N . ARG B 1 20 ? -1.373 -15.25 8.297 1 80.06 20 ARG B N 1
ATOM 3338 C CA . ARG B 1 20 ? -0.291 -14.68 7.496 1 80.06 20 ARG B CA 1
ATOM 3339 C C . ARG B 1 20 ? -0.145 -13.188 7.762 1 80.06 20 ARG B C 1
ATOM 3341 O O . ARG B 1 20 ? 0.939 -12.625 7.598 1 80.06 20 ARG B O 1
ATOM 3348 N N . LEU B 1 21 ? -1.169 -12.562 8.047 1 83.69 21 LEU B N 1
ATOM 3349 C CA . LEU B 1 21 ? -1.123 -11.141 8.367 1 83.69 21 LEU B CA 1
ATOM 3350 C C . LEU B 1 21 ? -0.534 -10.914 9.75 1 83.69 21 LEU B C 1
ATOM 3352 O O . LEU B 1 21 ? 0.114 -9.891 10 1 83.69 21 LEU B O 1
ATOM 3356 N N . GLY B 1 22 ? -0.77 -11.883 10.508 1 77.75 22 GLY B N 1
ATOM 3357 C CA . GLY B 1 22 ? -0.334 -11.734 11.883 1 77.75 22 GLY B CA 1
ATOM 3358 C C . GLY B 1 22 ? -1.239 -10.836 12.703 1 77.75 22 GLY B C 1
ATOM 3359 O O . GLY B 1 22 ? -2.221 -10.297 12.188 1 77.75 22 GLY B O 1
ATOM 3360 N N . GLY B 1 23 ? -1.125 -10.758 13.961 1 77.56 23 GLY B N 1
ATOM 3361 C CA . GLY B 1 23 ? -1.917 -9.938 14.867 1 77.56 23 GLY B CA 1
ATOM 3362 C C . GLY B 1 23 ? -3.031 -10.711 15.547 1 77.56 23 GLY B C 1
ATOM 3363 O O . GLY B 1 23 ? -3.277 -11.875 15.227 1 77.56 23 GLY B O 1
ATOM 3364 N N . ALA B 1 24 ? -3.744 -10.008 16.312 1 82.94 24 ALA B N 1
ATOM 3365 C CA . ALA B 1 24 ? -4.789 -10.641 17.109 1 82.94 24 ALA B CA 1
ATOM 3366 C C . ALA B 1 24 ? -6.137 -10.578 16.406 1 82.94 24 ALA B C 1
ATOM 3368 O O . ALA B 1 24 ? -6.988 -11.445 16.594 1 82.94 24 ALA B O 1
ATOM 3369 N N . THR B 1 25 ? -6.316 -9.68 15.523 1 88.44 25 THR B N 1
ATOM 3370 C CA . THR B 1 25 ? -7.578 -9.492 14.812 1 88.44 25 THR B CA 1
ATOM 3371 C C . THR B 1 25 ? -7.539 -10.18 13.453 1 88.44 25 THR B C 1
ATOM 3373 O O . THR B 1 25 ? -6.648 -9.922 12.641 1 88.44 25 THR B O 1
ATOM 3376 N N . PRO B 1 26 ? -8.5 -11.055 13.258 1 92.94 26 PRO B N 1
ATOM 3377 C CA . PRO B 1 26 ? -8.57 -11.641 11.922 1 92.94 26 PRO B CA 1
ATOM 3378 C C . PRO B 1 26 ? -8.586 -10.594 10.812 1 92.94 26 PRO B C 1
ATOM 3380 O O . PRO B 1 26 ? -9.18 -9.523 10.984 1 92.94 26 PRO B O 1
ATOM 3383 N N . LYS B 1 27 ? -8.008 -10.922 9.68 1 93.94 27 LYS B N 1
ATOM 3384 C CA . LYS B 1 27 ? -7.738 -9.938 8.633 1 93.94 27 LYS B CA 1
ATOM 3385 C C . LYS B 1 27 ? -9.039 -9.328 8.109 1 93.94 27 LYS B C 1
ATOM 3387 O O . LYS B 1 27 ? -9.078 -8.141 7.773 1 93.94 27 LYS B O 1
ATOM 3392 N N . GLN B 1 28 ? -10.148 -10.133 8.016 1 96.44 28 GLN B N 1
ATOM 3393 C CA . GLN B 1 28 ? -11.406 -9.633 7.457 1 96.44 28 GLN B CA 1
ATOM 3394 C C . GLN B 1 28 ? -12.016 -8.562 8.359 1 96.44 28 GLN B C 1
ATOM 3396 O O . GLN B 1 28 ? -12.891 -7.812 7.938 1 96.44 28 GLN B O 1
ATOM 3401 N N . PHE B 1 29 ? -11.508 -8.461 9.648 1 96.94 29 PHE B N 1
ATOM 3402 C CA . PHE B 1 29 ? -12.078 -7.496 10.578 1 96.94 29 PHE B CA 1
ATOM 3403 C C . PHE B 1 29 ? -11.109 -6.355 10.844 1 96.94 29 PHE B C 1
ATOM 3405 O O . PHE B 1 29 ? -11.383 -5.48 11.672 1 96.94 29 PHE B O 1
ATOM 3412 N N . CYS B 1 30 ? -9.961 -6.395 10.148 1 95.5 30 CYS B N 1
ATOM 3413 C CA . CYS B 1 30 ? -9.031 -5.277 10.258 1 95.5 30 CYS B CA 1
ATOM 3414 C C . CYS B 1 30 ? -9.633 -4.004 9.68 1 95.5 30 CYS B C 1
ATOM 3416 O O . CYS B 1 30 ? -10.328 -4.047 8.664 1 95.5 30 CYS B O 1
ATOM 3418 N N . GLY B 1 31 ? -9.367 -2.9 10.336 1 94.25 31 GLY B N 1
ATOM 3419 C CA . GLY B 1 31 ? -9.961 -1.629 9.961 1 94.25 31 GLY B CA 1
ATOM 3420 C C . GLY B 1 31 ? -9.211 -0.917 8.852 1 94.25 31 GLY B C 1
ATOM 3421 O O . GLY B 1 31 ? -7.977 -0.848 8.883 1 94.25 31 GLY B O 1
ATOM 3422 N N . LEU B 1 32 ? -9.883 -0.426 7.887 1 94.38 32 LEU B N 1
ATOM 3423 C CA . LEU B 1 32 ? -9.43 0.479 6.836 1 94.38 32 LEU B CA 1
ATOM 3424 C C . LEU B 1 32 ? -10.258 1.764 6.836 1 94.38 32 LEU B C 1
ATOM 3426 O O . LEU B 1 32 ? -11.422 1.76 6.434 1 94.38 32 LEU B O 1
ATOM 3430 N N . GLN B 1 33 ? -9.625 2.836 7.211 1 91.81 33 GLN B N 1
ATOM 3431 C CA . GLN B 1 33 ? -10.344 4.094 7.387 1 91.81 33 GLN B CA 1
ATOM 3432 C C . GLN B 1 33 ? -11.516 3.926 8.352 1 91.81 33 GLN B C 1
ATOM 3434 O O . GLN B 1 33 ? -12.617 4.41 8.086 1 91.81 33 GLN B O 1
ATOM 3439 N N . GLY B 1 34 ? -11.312 3.104 9.344 1 90.25 34 GLY B N 1
ATOM 3440 C CA . GLY B 1 34 ? -12.273 2.922 10.422 1 90.25 34 GLY B CA 1
ATOM 3441 C C . GLY B 1 34 ? -13.352 1.901 10.094 1 90.25 34 GLY B C 1
ATOM 3442 O O . GLY B 1 34 ? -14.234 1.641 10.914 1 90.25 34 GLY B O 1
ATOM 3443 N N . ARG B 1 35 ? -13.352 1.391 9.008 1 95.44 35 ARG B N 1
ATOM 3444 C CA . ARG B 1 35 ? -14.344 0.428 8.539 1 95.44 35 ARG B CA 1
ATOM 3445 C C . ARG B 1 35 ? -13.703 -0.938 8.297 1 95.44 35 ARG B C 1
ATOM 3447 O O . ARG B 1 35 ? -12.664 -1.037 7.645 1 95.44 35 ARG B O 1
ATOM 3454 N N . PRO B 1 36 ? -14.297 -2.025 8.875 1 97.44 36 PRO B N 1
ATOM 3455 C CA . PRO B 1 36 ? -13.688 -3.348 8.711 1 97.44 36 PRO B CA 1
ATOM 3456 C C . PRO B 1 36 ? -13.648 -3.801 7.25 1 97.44 36 PRO B C 1
ATOM 3458 O O . PRO B 1 36 ? -14.57 -3.514 6.484 1 97.44 36 PRO B O 1
ATOM 3461 N N . LEU B 1 37 ? -12.625 -4.559 6.918 1 97.75 37 LEU B N 1
ATOM 3462 C CA . LEU B 1 37 ? -12.367 -5.035 5.562 1 97.75 37 LEU B CA 1
ATOM 3463 C C . LEU B 1 37 ? -13.57 -5.797 5.016 1 97.75 37 LEU B C 1
ATOM 3465 O O . LEU B 1 37 ? -13.953 -5.613 3.857 1 97.75 37 LEU B O 1
ATOM 3469 N N . VAL B 1 38 ? -14.25 -6.59 5.816 1 98.31 38 VAL B N 1
ATOM 3470 C CA . VAL B 1 38 ? -15.367 -7.422 5.395 1 98.31 38 VAL B CA 1
ATOM 3471 C C . VAL B 1 38 ? -16.531 -6.535 4.945 1 98.31 38 VAL B C 1
ATOM 3473 O O . VAL B 1 38 ? -17.266 -6.891 4.023 1 98.31 38 VAL B O 1
ATOM 3476 N N . SER B 1 39 ? -16.688 -5.395 5.59 1 98.25 39 SER B N 1
ATOM 3477 C CA . SER B 1 39 ? -17.75 -4.457 5.227 1 98.25 39 SER B CA 1
ATOM 3478 C C . SER B 1 39 ? -17.562 -3.941 3.803 1 98.25 39 SER B C 1
ATOM 3480 O O . SER B 1 39 ? -18.531 -3.779 3.064 1 98.25 39 SER B O 1
ATOM 3482 N N . TYR B 1 40 ? -16.328 -3.734 3.418 1 97.81 40 TYR B N 1
ATOM 3483 C CA . TYR B 1 40 ? -16.047 -3.303 2.055 1 97.81 40 TYR B CA 1
ATOM 3484 C C . TYR B 1 40 ? -16.438 -4.375 1.047 1 97.81 40 TYR B C 1
ATOM 3486 O O . TYR B 1 40 ? -17.031 -4.07 0.006 1 97.81 40 TYR B O 1
ATOM 3494 N N . ALA B 1 41 ? -16.078 -5.602 1.336 1 98 41 ALA B N 1
ATOM 3495 C CA . ALA B 1 41 ? -16.406 -6.711 0.448 1 98 41 ALA B CA 1
ATOM 3496 C C . ALA B 1 41 ? -17.922 -6.895 0.33 1 98 41 ALA B C 1
ATOM 3498 O O . ALA B 1 41 ? -18.438 -7.125 -0.764 1 98 41 ALA B O 1
ATOM 3499 N N . VAL B 1 42 ? -18.609 -6.789 1.458 1 98.38 42 VAL B N 1
ATOM 3500 C CA . VAL B 1 42 ? -20.062 -6.914 1.466 1 98.38 42 VAL B CA 1
ATOM 3501 C C . VAL B 1 42 ? -20.688 -5.805 0.616 1 98.38 42 VAL B C 1
ATOM 3503 O O . VAL B 1 42 ? -21.578 -6.059 -0.196 1 98.38 42 VAL B O 1
ATOM 3506 N N . ARG B 1 43 ? -20.203 -4.586 0.796 1 96.75 43 ARG B N 1
ATOM 3507 C CA . ARG B 1 43 ? -20.703 -3.439 0.05 1 96.75 43 ARG B CA 1
ATOM 3508 C C . ARG B 1 43 ? -20.516 -3.631 -1.449 1 96.75 43 ARG B C 1
ATOM 3510 O O . ARG B 1 43 ? -21.359 -3.225 -2.25 1 96.75 43 ARG B O 1
ATOM 3517 N N . ALA B 1 44 ? -19.422 -4.234 -1.824 1 96.62 44 ALA B N 1
ATOM 3518 C CA . ALA B 1 44 ? -19.125 -4.477 -3.234 1 96.62 44 ALA B CA 1
ATOM 3519 C C . ALA B 1 44 ? -20.203 -5.355 -3.871 1 96.62 44 ALA B C 1
ATOM 3521 O O . ALA B 1 44 ? -20.547 -5.172 -5.039 1 96.62 44 ALA B O 1
ATOM 3522 N N . MET B 1 45 ? -20.766 -6.316 -3.117 1 97.81 45 MET B N 1
ATOM 3523 C CA . MET B 1 45 ? -21.859 -7.16 -3.59 1 97.81 45 MET B CA 1
ATOM 3524 C C . MET B 1 45 ? -23.188 -6.418 -3.518 1 97.81 45 MET B C 1
ATOM 3526 O O . MET B 1 45 ? -24 -6.508 -4.438 1 97.81 45 MET B O 1
ATOM 3530 N N . GLU B 1 46 ? -23.297 -5.688 -2.471 1 96.56 46 GLU B N 1
ATOM 3531 C CA . GLU B 1 46 ? -24.547 -5.008 -2.156 1 96.56 46 GLU B CA 1
ATOM 3532 C C . GLU B 1 46 ? -24.875 -3.949 -3.205 1 96.56 46 GLU B C 1
ATOM 3534 O O . GLU B 1 46 ? -26.047 -3.715 -3.506 1 96.56 46 GLU B O 1
ATOM 3539 N N . ARG B 1 47 ? -23.922 -3.293 -3.709 1 94 47 ARG B N 1
ATOM 3540 C CA . ARG B 1 47 ? -24.141 -2.219 -4.672 1 94 47 ARG B CA 1
ATOM 3541 C C . ARG B 1 47 ? -24.656 -2.768 -5.996 1 94 47 ARG B C 1
ATOM 3543 O O . ARG B 1 47 ? -25.125 -2.008 -6.848 1 94 47 ARG B O 1
ATOM 3550 N N . VAL B 1 48 ? -24.469 -4.07 -6.199 1 96.62 48 VAL B N 1
ATOM 3551 C CA . VAL B 1 48 ? -24.969 -4.719 -7.406 1 96.62 48 VAL B CA 1
ATOM 3552 C C . VAL B 1 48 ? -26.438 -5.121 -7.215 1 96.62 48 VAL B C 1
ATOM 3554 O O . VAL B 1 48 ? -26.734 -6.059 -6.473 1 96.62 48 VAL B O 1
ATOM 3557 N N . SER B 1 49 ? -27.312 -4.512 -7.926 1 95.31 49 SER B N 1
ATOM 3558 C CA . SER B 1 49 ? -28.75 -4.598 -7.656 1 95.31 49 SER B CA 1
ATOM 3559 C C . SER B 1 49 ? -29.297 -5.984 -7.988 1 95.31 49 SER B C 1
ATOM 3561 O O . SER B 1 49 ? -30.281 -6.422 -7.402 1 95.31 49 SER B O 1
ATOM 3563 N N . TRP B 1 50 ? -28.594 -6.656 -8.898 1 96.12 50 TRP B N 1
ATOM 3564 C CA . TRP B 1 50 ? -29.141 -7.934 -9.344 1 96.12 50 TRP B CA 1
ATOM 3565 C C . TRP B 1 50 ? -28.656 -9.07 -8.445 1 96.12 50 TRP B C 1
ATOM 3567 O O . TRP B 1 50 ? -28.969 -10.234 -8.68 1 96.12 50 TRP B O 1
ATOM 3577 N N . ILE B 1 51 ? -27.906 -8.844 -7.449 1 97.62 51 ILE B N 1
ATOM 3578 C CA . ILE B 1 51 ? -27.594 -9.82 -6.414 1 97.62 51 ILE B CA 1
ATOM 3579 C C . ILE B 1 51 ? -28.641 -9.758 -5.305 1 97.62 51 ILE B C 1
ATOM 3581 O O . ILE B 1 51 ? -28.75 -8.75 -4.602 1 97.62 51 ILE B O 1
ATOM 3585 N N . SER B 1 52 ? -29.328 -10.812 -5.086 1 95.75 52 SER B N 1
ATOM 3586 C CA . SER B 1 52 ? -30.516 -10.773 -4.238 1 95.75 52 SER B CA 1
ATOM 3587 C C . SER B 1 52 ? -30.156 -11.008 -2.773 1 95.75 52 SER B C 1
ATOM 3589 O O . SER B 1 52 ? -30.766 -10.422 -1.878 1 95.75 52 SER B O 1
ATOM 3591 N N . ASP B 1 53 ? -29.234 -11.938 -2.527 1 96.62 53 ASP B N 1
ATOM 3592 C CA . ASP B 1 53 ? -28.875 -12.312 -1.166 1 96.62 53 ASP B CA 1
ATOM 3593 C C . ASP B 1 53 ? -27.359 -12.438 -1.025 1 96.62 53 ASP B C 1
ATOM 3595 O O . ASP B 1 53 ? -26.688 -12.938 -1.931 1 96.62 53 ASP B O 1
ATOM 3599 N N . ILE B 1 54 ? -26.906 -11.969 0.067 1 98.44 54 ILE B N 1
ATOM 3600 C CA . ILE B 1 54 ? -25.484 -12.039 0.38 1 98.44 54 ILE B CA 1
ATOM 3601 C C . ILE B 1 54 ? -25.281 -12.82 1.674 1 98.44 54 ILE B C 1
ATOM 3603 O O . ILE B 1 54 ? -25.719 -12.398 2.742 1 98.44 54 ILE B O 1
ATOM 3607 N N . ILE B 1 55 ? -24.641 -13.961 1.6 1 98.31 55 ILE B N 1
ATOM 3608 C CA . ILE B 1 55 ? -24.344 -14.797 2.756 1 98.31 55 ILE B CA 1
ATOM 3609 C C . ILE B 1 55 ? -22.906 -14.562 3.209 1 98.31 55 ILE B C 1
ATOM 3611 O O . ILE B 1 55 ? -21.969 -14.75 2.434 1 98.31 55 ILE B O 1
ATOM 3615 N N . VAL B 1 56 ? -22.719 -14.133 4.391 1 98.69 56 VAL B N 1
ATOM 3616 C CA . VAL B 1 56 ? -21.391 -13.977 4.969 1 98.69 56 VAL B CA 1
ATOM 3617 C C . VAL B 1 56 ? -21.125 -15.086 5.984 1 98.69 56 VAL B C 1
ATOM 3619 O O . VAL B 1 56 ? -21.875 -15.242 6.949 1 98.69 56 VAL B O 1
ATOM 3622 N N . VAL B 1 57 ? -20.078 -15.844 5.754 1 98.5 57 VAL B N 1
ATOM 3623 C CA . VAL B 1 57 ? -19.781 -17 6.59 1 98.5 57 VAL B CA 1
ATOM 3624 C C . VAL B 1 57 ? -18.609 -16.672 7.512 1 98.5 57 VAL B C 1
ATOM 3626 O O . VAL B 1 57 ? -17.484 -16.469 7.047 1 98.5 57 VAL B O 1
ATOM 3629 N N . VAL B 1 58 ? -18.828 -16.672 8.773 1 98.06 58 VAL B N 1
ATOM 3630 C CA . VAL B 1 58 ? -17.781 -16.297 9.734 1 98.06 58 VAL B CA 1
ATOM 3631 C C . VAL B 1 58 ? -17.594 -17.406 10.75 1 98.06 58 VAL B C 1
ATOM 3633 O O . VAL B 1 58 ? -18.422 -18.312 10.852 1 98.06 58 VAL B O 1
ATOM 3636 N N . SER B 1 59 ? -16.469 -17.375 11.414 1 96.62 59 SER B N 1
ATOM 3637 C CA . SER B 1 59 ? -16.25 -18.328 12.508 1 96.62 59 SER B CA 1
ATOM 3638 C C . SER B 1 59 ? -17.281 -18.141 13.617 1 96.62 59 SER B C 1
ATOM 3640 O O . SER B 1 59 ? -17.828 -17.047 13.781 1 96.62 59 SER B O 1
ATOM 3642 N N . PRO B 1 60 ? -17.5 -19.156 14.367 1 96 60 PRO B N 1
ATOM 3643 C CA . PRO B 1 60 ? -18.516 -19.094 15.414 1 96 60 PRO B CA 1
ATOM 3644 C C . PRO B 1 60 ? -18.281 -17.938 16.391 1 96 60 PRO B C 1
ATOM 3646 O O . PRO B 1 60 ? -19.219 -17.266 16.812 1 96 60 PRO B O 1
ATOM 3649 N N . GLU B 1 61 ? -17.078 -17.656 16.703 1 95.5 61 GLU B N 1
ATOM 3650 C CA . GLU B 1 61 ? -16.75 -16.641 17.703 1 95.5 61 GLU B CA 1
ATOM 3651 C C . GLU B 1 61 ? -16.953 -15.234 17.156 1 95.5 61 GLU B C 1
ATOM 3653 O O . GLU B 1 61 ? -16.969 -14.266 17.922 1 95.5 61 GLU B O 1
ATOM 3658 N N . ASN B 1 62 ? -17.188 -15.141 15.844 1 96.88 62 ASN B N 1
ATOM 3659 C CA . ASN B 1 62 ? -17.266 -13.812 15.25 1 96.88 62 ASN B CA 1
ATOM 3660 C C . ASN B 1 62 ? -18.656 -13.508 14.711 1 96.88 62 ASN B C 1
ATOM 3662 O O . ASN B 1 62 ? -18.844 -12.539 13.977 1 96.88 62 ASN B O 1
ATOM 3666 N N . ILE B 1 63 ? -19.656 -14.305 15.047 1 97.81 63 ILE B N 1
ATOM 3667 C CA . ILE B 1 63 ? -21.031 -14.125 14.578 1 97.81 63 ILE B CA 1
ATOM 3668 C C . ILE B 1 63 ? -21.578 -12.789 15.062 1 97.81 63 ILE B C 1
ATOM 3670 O O . ILE B 1 63 ? -22.078 -11.992 14.266 1 97.81 63 ILE B O 1
ATOM 3674 N N . GLU B 1 64 ? -21.391 -12.516 16.344 1 97.88 64 GLU B N 1
ATOM 3675 C CA . GLU B 1 64 ? -21.922 -11.273 16.891 1 97.88 64 GLU B CA 1
ATOM 3676 C C . GLU B 1 64 ? -21.172 -10.062 16.359 1 97.88 64 GLU B C 1
ATOM 3678 O O . GLU B 1 64 ? -21.781 -9.016 16.109 1 97.88 64 GLU B O 1
ATOM 3683 N N . THR B 1 65 ? -19.891 -10.25 16.203 1 97.5 65 THR B N 1
ATOM 3684 C CA . THR B 1 65 ? -19.094 -9.188 15.609 1 97.5 65 THR B CA 1
ATOM 3685 C C . THR B 1 65 ? -19.625 -8.828 14.219 1 97.5 65 THR B C 1
ATOM 3687 O O . THR B 1 65 ? -19.812 -7.652 13.906 1 97.5 65 THR B O 1
ATOM 3690 N N . MET B 1 66 ? -19.938 -9.82 13.414 1 98.31 66 MET B N 1
ATOM 3691 C CA . MET B 1 66 ? -20.406 -9.602 12.047 1 98.31 66 MET B CA 1
ATOM 3692 C C . MET B 1 66 ? -21.797 -8.961 12.047 1 98.31 66 MET B C 1
ATOM 3694 O O . MET B 1 66 ? -22.062 -8.062 11.258 1 98.31 66 MET B O 1
ATOM 3698 N N . LYS B 1 67 ? -22.641 -9.406 12.914 1 98.31 67 LYS B N 1
ATOM 3699 C CA . LYS B 1 67 ? -23.984 -8.82 13.031 1 98.31 67 LYS B CA 1
ATOM 3700 C C . LYS B 1 67 ? -23.891 -7.336 13.383 1 98.31 67 LYS B C 1
ATOM 3702 O O . LYS B 1 67 ? -24.625 -6.516 12.828 1 98.31 67 LYS B O 1
ATOM 3707 N N . SER B 1 68 ? -23 -7.027 14.281 1 98.12 68 SER B N 1
ATOM 3708 C CA . SER B 1 68 ? -22.797 -5.637 14.688 1 98.12 68 SER B CA 1
ATOM 3709 C C . SER B 1 68 ? -22.328 -4.785 13.508 1 98.12 68 SER B C 1
ATOM 3711 O O . SER B 1 68 ? -22.75 -3.633 13.367 1 98.12 68 SER B O 1
ATOM 3713 N N . ILE B 1 69 ? -21.5 -5.344 12.742 1 97.88 69 ILE B N 1
ATOM 3714 C CA . ILE B 1 69 ? -20.984 -4.645 11.57 1 97.88 69 ILE B CA 1
ATOM 3715 C C . ILE B 1 69 ? -22.141 -4.371 10.594 1 97.88 69 ILE B C 1
ATOM 3717 O O . ILE B 1 69 ? -22.266 -3.262 10.07 1 97.88 69 ILE B O 1
ATOM 3721 N N . ILE B 1 70 ? -22.984 -5.355 10.352 1 97.94 70 ILE B N 1
ATOM 3722 C CA . ILE B 1 70 ? -24.109 -5.223 9.445 1 97.94 70 ILE B CA 1
ATOM 3723 C C . ILE B 1 70 ? -25.031 -4.098 9.922 1 97.94 70 ILE B C 1
ATOM 3725 O O . ILE B 1 70 ? -25.469 -3.262 9.133 1 97.94 70 ILE B O 1
ATOM 3729 N N . GLU B 1 71 ? -25.234 -4.062 11.18 1 97.38 71 GLU B N 1
ATOM 3730 C CA . GLU B 1 71 ? -26.094 -3.047 11.773 1 97.38 71 GLU B CA 1
ATOM 3731 C C . GLU B 1 71 ? -25.453 -1.667 11.703 1 97.38 71 GLU B C 1
ATOM 3733 O O . GLU B 1 71 ? -26.078 -0.703 11.258 1 97.38 71 GLU B O 1
ATOM 3738 N N . LYS B 1 72 ? -24.281 -1.604 12.07 1 95.25 72 LYS B N 1
ATOM 3739 C CA . LYS B 1 72 ? -23.562 -0.332 12.164 1 95.25 72 LYS B CA 1
ATOM 3740 C C . LYS B 1 72 ? -23.484 0.354 10.805 1 95.25 72 LYS B C 1
ATOM 3742 O O . LYS B 1 72 ? -23.672 1.57 10.703 1 95.25 72 LYS B O 1
ATOM 3747 N N . TYR B 1 73 ? -23.25 -0.445 9.836 1 95.38 73 TYR B N 1
ATOM 3748 C CA . TYR B 1 73 ? -23 0.161 8.531 1 95.38 73 TYR B CA 1
ATOM 3749 C C . TYR B 1 73 ? -24.219 0.024 7.629 1 95.38 73 TYR B C 1
ATOM 3751 O O . TYR B 1 73 ? -24.156 0.333 6.438 1 95.38 73 TYR B O 1
ATOM 3759 N N . GLY B 1 74 ? -25.281 -0.48 8.109 1 94.94 74 GLY B N 1
ATOM 3760 C CA . GLY B 1 74 ? -26.562 -0.511 7.434 1 94.94 74 GLY B CA 1
ATOM 3761 C C . GLY B 1 74 ? -26.562 -1.41 6.211 1 94.94 74 GLY B C 1
ATOM 3762 O O . GLY B 1 74 ? -27.141 -1.06 5.18 1 94.94 74 GLY B O 1
ATOM 3763 N N . HIS B 1 75 ? -25.797 -2.521 6.27 1 96.69 75 HIS B N 1
ATOM 3764 C CA . HIS B 1 75 ? -25.797 -3.459 5.152 1 96.69 75 HIS B CA 1
ATOM 3765 C C . HIS B 1 75 ? -27.172 -4.125 5.008 1 96.69 75 HIS B C 1
ATOM 3767 O O . HIS B 1 75 ? -27.797 -4.484 6.004 1 96.69 75 HIS B O 1
ATOM 3773 N N . LYS B 1 76 ? -27.5 -4.277 3.74 1 95.25 76 LYS B N 1
ATOM 3774 C CA . LYS B 1 76 ? -28.797 -4.895 3.439 1 95.25 76 LYS B CA 1
ATOM 3775 C C . LYS B 1 76 ? -28.609 -6.223 2.711 1 95.25 76 LYS B C 1
ATOM 3777 O O . LYS B 1 76 ? -27.547 -6.488 2.148 1 95.25 76 LYS B O 1
ATOM 3782 N N . ARG B 1 77 ? -29.656 -7.113 2.834 1 95.75 77 ARG B N 1
ATOM 3783 C CA . ARG B 1 77 ? -29.703 -8.391 2.133 1 95.75 77 ARG B CA 1
ATOM 3784 C C . ARG B 1 77 ? -28.594 -9.32 2.604 1 95.75 77 ARG B C 1
ATOM 3786 O O . ARG B 1 77 ? -28.031 -10.078 1.81 1 95.75 77 ARG B O 1
ATOM 3793 N N . VAL B 1 78 ? -28.141 -9.133 3.842 1 97.88 78 VAL B N 1
ATOM 3794 C CA . VAL B 1 78 ? -27 -9.898 4.328 1 97.88 78 VAL B CA 1
ATOM 3795 C C . VAL B 1 78 ? -27.469 -10.906 5.379 1 97.88 78 VAL B C 1
ATOM 3797 O O . VAL B 1 78 ? -28.219 -10.562 6.293 1 97.88 78 VAL B O 1
ATOM 3800 N N . THR B 1 79 ? -27.156 -12.141 5.242 1 97.06 79 THR B N 1
ATOM 3801 C CA . THR B 1 79 ? -27.359 -13.195 6.223 1 97.06 79 THR B CA 1
ATOM 3802 C C . THR B 1 79 ? -26.031 -13.719 6.754 1 97.06 79 THR B C 1
ATOM 3804 O O . THR B 1 79 ? -25.125 -14.031 5.977 1 97.06 79 THR B O 1
ATOM 3807 N N . VAL B 1 80 ? -25.891 -13.812 8.07 1 98 80 VAL B N 1
ATOM 3808 C CA . VAL B 1 80 ? -24.672 -14.312 8.695 1 98 80 VAL B CA 1
ATOM 3809 C C . VAL B 1 80 ? -24.812 -15.797 9.008 1 98 80 VAL B C 1
ATOM 3811 O O . VAL B 1 80 ? -25.828 -16.219 9.57 1 98 80 VAL B O 1
ATOM 3814 N N . VAL B 1 81 ? -23.844 -16.531 8.617 1 97.06 81 VAL B N 1
ATOM 3815 C CA . VAL B 1 81 ? -23.859 -17.984 8.797 1 97.06 81 VAL B CA 1
ATOM 3816 C C . VAL B 1 81 ? -22.594 -18.438 9.523 1 97.06 81 VAL B C 1
ATOM 3818 O O . VAL B 1 81 ? -21.516 -17.875 9.312 1 97.06 81 VAL B O 1
ATOM 3821 N N . LYS B 1 82 ? -22.734 -19.453 10.328 1 97.12 82 LYS B N 1
ATOM 3822 C CA . LYS B 1 82 ? -21.594 -20.062 11.016 1 97.12 82 LYS B CA 1
ATOM 3823 C C . LYS B 1 82 ? -20.75 -20.891 10.055 1 97.12 82 LYS B C 1
ATOM 3825 O O . LYS B 1 82 ? -21.281 -21.734 9.32 1 97.12 82 LYS B O 1
ATOM 3830 N N . GLY B 1 83 ? -19.453 -20.562 10.062 1 95.94 83 GLY B N 1
ATOM 3831 C CA . GLY B 1 83 ? -18.547 -21.297 9.195 1 95.94 83 GLY B CA 1
ATOM 3832 C C . GLY B 1 83 ? -18.031 -22.578 9.82 1 95.94 83 GLY B C 1
ATOM 3833 O O . GLY B 1 83 ? -18.375 -22.906 10.953 1 95.94 83 GLY B O 1
ATOM 3834 N N . GLY B 1 84 ? -17.312 -23.344 8.969 1 94.56 84 GLY B N 1
ATOM 3835 C CA . GLY B 1 84 ? -16.609 -24.547 9.43 1 94.56 84 GLY B CA 1
ATOM 3836 C C . GLY B 1 84 ? -15.156 -24.297 9.758 1 94.56 84 GLY B C 1
ATOM 3837 O O . GLY B 1 84 ? -14.742 -23.141 9.938 1 94.56 84 GLY B O 1
ATOM 3838 N N . VAL B 1 85 ? -14.406 -25.344 9.891 1 93.38 85 VAL B N 1
ATOM 3839 C CA . VAL B 1 85 ? -13.016 -25.281 10.32 1 93.38 85 VAL B CA 1
ATOM 3840 C C . VAL B 1 85 ? -12.125 -24.922 9.141 1 93.38 85 VAL B C 1
ATOM 3842 O O . VAL B 1 85 ? -11 -24.453 9.32 1 93.38 85 VAL B O 1
ATOM 3845 N N . THR B 1 86 ? -12.641 -25.219 8 1 95.62 86 THR B N 1
ATOM 3846 C CA . THR B 1 86 ? -11.844 -24.938 6.805 1 95.62 86 THR B CA 1
ATOM 3847 C C . THR B 1 86 ? -12.625 -24.062 5.828 1 95.62 86 THR B C 1
ATOM 3849 O O . THR B 1 86 ? -13.82 -23.844 6.004 1 95.62 86 THR B O 1
ATOM 3852 N N . ARG B 1 87 ? -11.938 -23.656 4.84 1 94.94 87 ARG B N 1
ATOM 3853 C CA . ARG B 1 87 ? -12.523 -22.781 3.828 1 94.94 87 ARG B CA 1
ATOM 3854 C C . ARG B 1 87 ? -13.68 -23.469 3.111 1 94.94 87 ARG B C 1
ATOM 3856 O O . ARG B 1 87 ? -14.781 -22.922 3.01 1 94.94 87 ARG B O 1
ATOM 3863 N N . HIS B 1 88 ? -13.477 -24.656 2.615 1 97.62 88 HIS B N 1
ATOM 3864 C CA . HIS B 1 88 ? -14.508 -25.375 1.861 1 97.62 88 HIS B CA 1
ATOM 3865 C C . HIS B 1 88 ? -15.711 -25.703 2.742 1 97.62 88 HIS B C 1
ATOM 3867 O O . HIS B 1 88 ? -16.859 -25.562 2.307 1 97.62 88 HIS B O 1
ATOM 3873 N N . ARG B 1 89 ? -15.406 -26.094 3.977 1 97.69 89 ARG B N 1
ATOM 3874 C CA . ARG B 1 89 ? -16.516 -26.391 4.883 1 97.69 89 ARG B CA 1
ATOM 3875 C C . ARG B 1 89 ? -17.328 -25.141 5.172 1 97.69 89 ARG B C 1
ATOM 3877 O O . ARG B 1 89 ? -18.547 -25.203 5.305 1 97.69 89 ARG B O 1
ATOM 3884 N N . SER B 1 90 ? -16.672 -24 5.27 1 97.62 90 SER B N 1
ATOM 3885 C CA . SER B 1 90 ? -17.359 -22.734 5.469 1 97.62 90 SER B CA 1
ATOM 3886 C C . SER B 1 90 ? -18.219 -22.375 4.262 1 97.62 90 SER B C 1
ATOM 3888 O O . SER B 1 90 ? -19.391 -21.984 4.418 1 97.62 90 SER B O 1
ATOM 3890 N N . ILE B 1 91 ? -17.672 -22.5 3.09 1 98.5 91 ILE B N 1
ATOM 3891 C CA . ILE B 1 91 ? -18.422 -22.188 1.873 1 98.5 91 ILE B CA 1
ATOM 3892 C C . ILE B 1 91 ? -19.656 -23.094 1.782 1 98.5 91 ILE B C 1
ATOM 3894 O O . ILE B 1 91 ? -20.75 -22.641 1.473 1 98.5 91 ILE B O 1
ATOM 3898 N N . PHE B 1 92 ? -19.438 -24.375 2.088 1 98.25 92 PHE B N 1
ATOM 3899 C CA . PHE B 1 92 ? -20.531 -25.328 2.043 1 98.25 92 PHE B CA 1
ATOM 3900 C C . PHE B 1 92 ? -21.641 -24.922 3.01 1 98.25 92 PHE B C 1
ATOM 3902 O O . PHE B 1 92 ? -22.828 -24.969 2.658 1 98.25 92 PHE B O 1
ATOM 3909 N N . ASN B 1 93 ? -21.266 -24.562 4.203 1 97.19 93 ASN B N 1
ATOM 3910 C CA . ASN B 1 93 ? -22.25 -24.094 5.172 1 97.19 93 ASN B CA 1
ATOM 3911 C C . ASN B 1 93 ? -23.047 -22.906 4.629 1 97.19 93 ASN B C 1
ATOM 3913 O O . ASN B 1 93 ? -24.25 -22.828 4.855 1 97.19 93 ASN B O 1
ATOM 3917 N N . GLY B 1 94 ? -22.375 -22.047 3.914 1 97.75 94 GLY B N 1
ATOM 3918 C CA . GLY B 1 94 ? -23.047 -20.906 3.305 1 97.75 94 GLY B CA 1
ATOM 3919 C C . GLY B 1 94 ? -24.031 -21.312 2.219 1 97.75 94 GLY B C 1
ATOM 3920 O O . GLY B 1 94 ? -25.094 -20.719 2.094 1 97.75 94 GLY B O 1
ATOM 3921 N N . LEU B 1 95 ? -23.672 -22.328 1.467 1 97.56 95 LEU B N 1
ATOM 3922 C CA . LEU B 1 95 ? -24.531 -22.797 0.386 1 97.56 95 LEU B CA 1
ATOM 3923 C C . LEU B 1 95 ? -25.75 -23.516 0.941 1 97.56 95 LEU B C 1
ATOM 3925 O O . LEU B 1 95 ? -26.844 -23.422 0.372 1 97.56 95 LEU B O 1
ATOM 3929 N N . LYS B 1 96 ? -25.625 -24.156 2.029 1 96.31 96 LYS B N 1
ATOM 3930 C CA . LYS B 1 96 ? -26.672 -24.969 2.631 1 96.31 96 LYS B CA 1
ATOM 3931 C C . LYS B 1 96 ? -27.891 -24.109 2.994 1 96.31 96 LYS B C 1
ATOM 3933 O O . LYS B 1 96 ? -29.016 -24.609 3.033 1 96.31 96 LYS B O 1
ATOM 3938 N N . VAL B 1 97 ? -27.641 -22.859 3.219 1 94.38 97 VAL B N 1
ATOM 3939 C CA . VAL B 1 97 ? -28.719 -21.984 3.678 1 94.38 97 VAL B CA 1
ATOM 3940 C C . VAL B 1 97 ? -29.781 -21.859 2.592 1 94.38 97 VAL B C 1
ATOM 3942 O O . VAL B 1 97 ? -30.938 -21.594 2.887 1 94.38 97 VAL B O 1
ATOM 3945 N N . PHE B 1 98 ? -29.406 -22.031 1.344 1 94.12 98 PHE B N 1
ATOM 3946 C CA . PHE B 1 98 ? -30.328 -21.922 0.22 1 94.12 98 PHE B CA 1
ATOM 3947 C C . PHE B 1 98 ? -31.078 -23.219 0.009 1 94.12 98 PHE B C 1
ATOM 3949 O O . PHE B 1 98 ? -32.094 -23.25 -0.681 1 94.12 98 PHE B O 1
ATOM 3956 N N . ALA B 1 99 ? -30.547 -24.328 0.394 1 88 99 ALA B N 1
ATOM 3957 C CA . ALA B 1 99 ? -31.141 -25.641 0.176 1 88 99 ALA B CA 1
ATOM 3958 C C . ALA B 1 99 ? -32.031 -26.047 1.342 1 88 99 ALA B C 1
ATOM 3960 O O . ALA B 1 99 ? -33.062 -26.719 1.149 1 88 99 ALA B O 1
ATOM 3961 N N . GLU B 1 100 ? -31.469 -25.969 2.613 1 71.25 100 GLU B N 1
ATOM 3962 C CA . GLU B 1 100 ? -32.188 -26.469 3.787 1 71.25 100 GLU B CA 1
ATOM 3963 C C . GLU B 1 100 ? -33.375 -25.609 4.109 1 71.25 100 GLU B C 1
ATOM 3965 O O . GLU B 1 100 ? -33.312 -24.375 4.012 1 71.25 100 GLU B O 1
ATOM 3970 N N . ASN B 1 101 ? -34.562 -26.172 3.633 1 57.5 101 ASN B N 1
ATOM 3971 C CA . ASN B 1 101 ? -35.844 -25.594 4.023 1 57.5 101 ASN B CA 1
ATOM 3972 C C . ASN B 1 101 ? -35.812 -25.156 5.488 1 57.5 101 ASN B C 1
ATOM 3974 O O . ASN B 1 101 ? -36.312 -25.891 6.355 1 57.5 101 ASN B O 1
ATOM 3978 N N . GLN B 1 102 ? -34.688 -24.703 5.91 1 50.59 102 GLN B N 1
ATOM 3979 C CA . GLN B 1 102 ? -34.781 -24.406 7.332 1 50.59 102 GLN B CA 1
ATOM 3980 C C . GLN B 1 102 ? -35.969 -23.469 7.617 1 50.59 102 GLN B C 1
ATOM 3982 O O . GLN B 1 102 ? -36.375 -22.688 6.754 1 50.59 102 GLN B O 1
ATOM 3987 N N . SER B 1 103 ? -36.75 -23.859 8.641 1 42.28 103 SER B N 1
ATOM 3988 C CA . SER B 1 103 ? -37.969 -23.359 9.242 1 42.28 103 SER B CA 1
ATOM 3989 C C . SER B 1 103 ? -38 -21.828 9.305 1 42.28 103 SER B C 1
ATOM 3991 O O . SER B 1 103 ? -38.969 -21.219 9.742 1 42.28 103 SER B O 1
ATOM 3993 N N . SER B 1 104 ? -36.844 -21.219 9.594 1 45.09 104 SER B N 1
ATOM 3994 C CA . SER B 1 104 ? -37.125 -19.875 10.078 1 45.09 104 SER B CA 1
ATOM 3995 C C . SER B 1 104 ? -37.688 -18.984 8.961 1 45.09 104 SER B C 1
ATOM 3997 O O . SER B 1 104 ? -37.562 -19.328 7.781 1 45.09 104 SER B O 1
ATOM 3999 N N . ASN B 1 105 ? -38.188 -17.672 9.242 1 49.59 105 ASN B N 1
ATOM 4000 C CA . ASN B 1 105 ? -39 -16.641 8.633 1 49.59 105 ASN B CA 1
ATOM 4001 C C . ASN B 1 105 ? -38.562 -16.328 7.211 1 49.59 105 ASN B C 1
ATOM 4003 O O . ASN B 1 105 ? -39.375 -16.016 6.348 1 49.59 105 ASN B O 1
ATOM 4007 N N . ARG B 1 106 ? -37.438 -15.656 7.051 1 53.5 106 ARG B N 1
ATOM 4008 C CA . ARG B 1 106 ? -37.188 -15.148 5.703 1 53.5 106 ARG B CA 1
ATOM 4009 C C . ARG B 1 106 ? -36.688 -16.25 4.785 1 53.5 106 ARG B C 1
ATOM 4011 O O . ARG B 1 106 ? -35.5 -16.641 4.848 1 53.5 106 ARG B O 1
ATOM 4018 N N . LEU B 1 107 ? -37.469 -17.219 4.219 1 64.56 107 LEU B N 1
ATOM 4019 C CA . LEU B 1 107 ? -37.156 -18.297 3.283 1 64.56 107 LEU B CA 1
ATOM 4020 C C . LEU B 1 107 ? -36.344 -17.766 2.105 1 64.56 107 LEU B C 1
ATOM 4022 O O . LEU B 1 107 ? -36.812 -16.953 1.322 1 64.56 107 LEU B O 1
ATOM 4026 N N . LEU B 1 108 ? -34.938 -17.875 2.24 1 83.69 108 LEU B N 1
ATOM 4027 C CA . LEU B 1 108 ? -34.094 -17.516 1.092 1 83.69 108 LEU B CA 1
ATOM 4028 C C . LEU B 1 108 ? -34.406 -18.406 -0.103 1 83.69 108 LEU B C 1
ATOM 4030 O O . LEU B 1 108 ? -34.562 -19.625 0.051 1 83.69 108 LEU B O 1
ATOM 4034 N N . GLN B 1 109 ? -34.688 -17.766 -1.143 1 88.06 109 GLN B N 1
ATOM 4035 C CA . GLN B 1 109 ? -34.938 -18.5 -2.381 1 88.06 109 GLN B CA 1
ATOM 4036 C C . GLN B 1 109 ? -33.625 -19 -3 1 88.06 109 GLN B C 1
ATOM 4038 O O . GLN B 1 109 ? -32.625 -18.281 -3.021 1 88.06 109 GLN B O 1
ATOM 4043 N N . LYS B 1 110 ? -33.719 -20.266 -3.367 1 93.81 110 LYS B N 1
ATOM 4044 C CA . LYS B 1 110 ? -32.562 -20.844 -4.062 1 93.81 110 LYS B CA 1
ATOM 4045 C C . LYS B 1 110 ? -32.219 -20.047 -5.32 1 93.81 110 LYS B C 1
ATOM 4047 O O . LYS B 1 110 ? -33.094 -19.875 -6.191 1 93.81 110 LYS B O 1
ATOM 4052 N N . PRO B 1 111 ? -31.016 -19.672 -5.43 1 96.69 111 PRO B N 1
ATOM 4053 C CA . PRO B 1 111 ? -30.641 -18.938 -6.641 1 96.69 111 PRO B CA 1
ATOM 4054 C C . PRO B 1 111 ? -30.328 -19.859 -7.812 1 96.69 111 PRO B C 1
ATOM 4056 O O . PRO B 1 111 ? -30.047 -21.047 -7.613 1 96.69 111 PRO B O 1
ATOM 4059 N N . GLU B 1 112 ? -30.391 -19.297 -8.961 1 97.56 112 GLU B N 1
ATOM 4060 C CA . GLU B 1 112 ? -29.922 -20.031 -10.141 1 97.56 112 GLU B CA 1
ATOM 4061 C C . GLU B 1 112 ? -28.406 -20.047 -10.211 1 97.56 112 GLU B C 1
ATOM 4063 O O . GLU B 1 112 ? -27.797 -21.078 -10.5 1 97.56 112 GLU B O 1
ATOM 4068 N N . VAL B 1 113 ? -27.828 -18.891 -10 1 98.5 113 VAL B N 1
ATOM 4069 C CA . VAL B 1 113 ? -26.375 -18.734 -10 1 98.5 113 VAL B CA 1
ATOM 4070 C C . VAL B 1 113 ? -25.922 -18.219 -8.633 1 98.5 113 VAL B C 1
ATOM 4072 O O . VAL B 1 113 ? -26.562 -17.344 -8.039 1 98.5 113 VAL B O 1
ATOM 4075 N N . VAL B 1 114 ? -24.859 -18.781 -8.133 1 98.75 114 VAL B N 1
ATOM 4076 C CA . VAL B 1 114 ? -24.281 -18.312 -6.871 1 98.75 114 VAL B CA 1
ATOM 4077 C C . VAL B 1 114 ? -22.844 -17.844 -7.105 1 98.75 114 VAL B C 1
ATOM 4079 O O . VAL B 1 114 ? -22.094 -18.5 -7.828 1 98.75 114 VAL B O 1
ATOM 4082 N N . ILE B 1 115 ? -22.531 -16.703 -6.598 1 98.88 115 ILE B N 1
ATOM 4083 C CA . ILE B 1 115 ? -21.188 -16.141 -6.633 1 98.88 115 ILE B CA 1
ATOM 4084 C C . ILE B 1 115 ? -20.453 -16.5 -5.34 1 98.88 115 ILE B C 1
ATOM 4086 O O . ILE B 1 115 ? -21.016 -16.391 -4.25 1 98.88 115 ILE B O 1
ATOM 4090 N N . ILE B 1 116 ? -19.312 -17 -5.406 1 98.88 116 ILE B N 1
ATOM 4091 C CA . ILE B 1 116 ? -18.422 -17.172 -4.266 1 98.88 116 ILE B CA 1
ATOM 4092 C C . ILE B 1 116 ? -17.281 -16.141 -4.34 1 98.88 116 ILE B C 1
ATOM 4094 O O . ILE B 1 116 ? -16.578 -16.062 -5.352 1 98.88 116 ILE B O 1
ATOM 4098 N N . HIS B 1 117 ? -17.094 -15.359 -3.355 1 98.69 117 HIS B N 1
ATOM 4099 C CA . HIS B 1 117 ? -16.125 -14.281 -3.344 1 98.69 117 HIS B CA 1
ATOM 4100 C C . HIS B 1 117 ? -15.508 -14.109 -1.958 1 98.69 117 HIS B C 1
ATOM 4102 O O . HIS B 1 117 ? -16.219 -14.133 -0.952 1 98.69 117 HIS B O 1
ATOM 4108 N N . ASP B 1 118 ? -14.195 -13.969 -1.909 1 96.81 118 ASP B N 1
ATOM 4109 C CA . ASP B 1 118 ? -13.5 -13.82 -0.633 1 96.81 118 ASP B CA 1
ATOM 4110 C C . ASP B 1 118 ? -13.852 -12.5 0.036 1 96.81 118 ASP B C 1
ATOM 4112 O O . ASP B 1 118 ? -13.836 -11.445 -0.61 1 96.81 118 ASP B O 1
ATOM 4116 N N . ALA B 1 119 ? -14.008 -12.516 1.324 1 97.38 119 ALA B N 1
ATOM 4117 C CA . ALA B 1 119 ? -14.414 -11.344 2.088 1 97.38 119 ALA B CA 1
ATOM 4118 C C . ALA B 1 119 ? -13.234 -10.398 2.311 1 97.38 119 ALA B C 1
ATOM 4120 O O . ALA B 1 119 ? -13.391 -9.336 2.922 1 97.38 119 ALA B O 1
ATOM 4121 N N . VAL B 1 120 ? -12.102 -10.727 1.798 1 97.06 120 VAL B N 1
ATOM 4122 C CA . VAL B 1 120 ? -10.922 -9.883 1.951 1 97.06 120 VAL B CA 1
ATOM 4123 C C . VAL B 1 120 ? -10.492 -9.344 0.59 1 97.06 120 VAL B C 1
ATOM 4125 O O . VAL B 1 120 ? -9.328 -8.992 0.394 1 97.06 120 VAL B O 1
ATOM 4128 N N . ARG B 1 121 ? -11.344 -9.406 -0.372 1 97.56 121 ARG B N 1
ATOM 4129 C CA . ARG B 1 121 ? -11.203 -8.781 -1.687 1 97.56 121 ARG B CA 1
ATOM 4130 C C . ARG B 1 121 ? -12.172 -7.617 -1.848 1 97.56 121 ARG B C 1
ATOM 4132 O O . ARG B 1 121 ? -13.195 -7.746 -2.525 1 97.56 121 ARG B O 1
ATOM 4139 N N . PRO B 1 122 ? -11.844 -6.488 -1.342 1 96.88 122 PRO B N 1
ATOM 4140 C CA . PRO B 1 122 ? -12.805 -5.387 -1.275 1 96.88 122 PRO B CA 1
ATOM 4141 C C . PRO B 1 122 ? -13.023 -4.715 -2.627 1 96.88 122 PRO B C 1
ATOM 4143 O O . PRO B 1 122 ? -14 -3.979 -2.805 1 96.88 122 PRO B O 1
ATOM 4146 N N . PHE B 1 123 ? -12.125 -4.977 -3.588 1 96.81 123 PHE B N 1
ATOM 4147 C CA . PHE B 1 123 ? -12.195 -4.234 -4.84 1 96.81 123 PHE B CA 1
ATOM 4148 C C . PHE B 1 123 ? -12.734 -5.113 -5.965 1 96.81 123 PHE B C 1
ATOM 4150 O O . PHE B 1 123 ? -11.977 -5.879 -6.57 1 96.81 123 PHE B O 1
ATOM 4157 N N . VAL B 1 124 ? -13.953 -5.18 -6.152 1 96.94 124 VAL B N 1
ATOM 4158 C CA . VAL B 1 124 ? -14.562 -5.93 -7.242 1 96.94 124 VAL B CA 1
ATOM 4159 C C . VAL B 1 124 ? -15.633 -5.074 -7.918 1 96.94 124 VAL B C 1
ATOM 4161 O O . VAL B 1 124 ? -16.484 -4.48 -7.246 1 96.94 124 VAL B O 1
ATOM 4164 N N . GLU B 1 125 ? -15.555 -4.996 -9.188 1 95.81 125 GLU B N 1
ATOM 4165 C CA . GLU B 1 125 ? -16.484 -4.188 -9.961 1 95.81 125 GLU B CA 1
ATOM 4166 C C . GLU B 1 125 ? -17.656 -5.027 -10.469 1 95.81 125 GLU B C 1
ATOM 4168 O O . GLU B 1 125 ? -17.531 -6.246 -10.633 1 95.81 125 GLU B O 1
ATOM 4173 N N . GLU B 1 126 ? -18.672 -4.332 -10.766 1 97.31 126 GLU B N 1
ATOM 4174 C CA . GLU B 1 126 ? -19.875 -5.008 -11.242 1 97.31 126 GLU B CA 1
ATOM 4175 C C . GLU B 1 126 ? -19.625 -5.707 -12.578 1 97.31 126 GLU B C 1
ATOM 4177 O O . GLU B 1 126 ? -20.172 -6.781 -12.836 1 97.31 126 GLU B O 1
ATOM 4182 N N . ASP B 1 127 ? -18.797 -5.113 -13.391 1 97.38 127 ASP B N 1
ATOM 4183 C CA . ASP B 1 127 ? -18.547 -5.66 -14.719 1 97.38 127 ASP B CA 1
ATOM 4184 C C . ASP B 1 127 ? -17.969 -7.074 -14.625 1 97.38 127 ASP B C 1
ATOM 4186 O O . ASP B 1 127 ? -18.391 -7.969 -15.367 1 97.38 127 ASP B O 1
ATOM 4190 N N . ILE B 1 128 ? -17 -7.273 -13.758 1 97.81 128 ILE B N 1
ATOM 4191 C CA . ILE B 1 128 ? -16.375 -8.586 -13.617 1 97.81 128 ILE B CA 1
ATOM 4192 C C . ILE B 1 128 ? -17.391 -9.578 -13.047 1 97.81 128 ILE B C 1
ATOM 4194 O O . ILE B 1 128 ? -17.422 -10.742 -13.438 1 97.81 128 ILE B O 1
ATOM 4198 N N . LEU B 1 129 ? -18.25 -9.148 -12.141 1 98.19 129 LEU B N 1
ATOM 4199 C CA . LEU B 1 129 ? -19.297 -10 -11.578 1 98.19 129 LEU B CA 1
ATOM 4200 C C . LEU B 1 129 ? -20.281 -10.438 -12.664 1 98.19 129 LEU B C 1
ATOM 4202 O O . LEU B 1 129 ? -20.641 -11.609 -12.742 1 98.19 129 LEU B O 1
ATOM 4206 N N . LEU B 1 130 ? -20.609 -9.5 -13.492 1 98 130 LEU B N 1
ATOM 4207 C CA . LEU B 1 130 ? -21.531 -9.797 -14.578 1 98 130 LEU B CA 1
ATOM 4208 C C . LEU B 1 130 ? -20.922 -10.797 -15.555 1 98 130 LEU B C 1
ATOM 4210 O O . LEU B 1 130 ? -21.594 -11.742 -15.977 1 98 130 LEU B O 1
ATOM 4214 N N . LYS B 1 131 ? -19.656 -10.602 -15.867 1 98.19 131 LYS B N 1
ATOM 4215 C CA . LYS B 1 131 ? -18.969 -11.492 -16.797 1 98.19 131 LYS B CA 1
ATOM 4216 C C . LYS B 1 131 ? -18.906 -12.914 -16.25 1 98.19 131 LYS B C 1
ATOM 4218 O O . LYS B 1 131 ? -19.203 -13.875 -16.969 1 98.19 131 LYS B O 1
ATOM 4223 N N . VAL B 1 132 ? -18.578 -13.047 -15.016 1 98.31 132 VAL B N 1
ATOM 4224 C CA . VAL B 1 132 ? -18.406 -14.367 -14.406 1 98.31 132 VAL B CA 1
ATOM 4225 C C . VAL B 1 132 ? -19.766 -15.047 -14.266 1 98.31 132 VAL B C 1
ATOM 4227 O O . VAL B 1 132 ? -19.891 -16.25 -14.523 1 98.31 132 VAL B O 1
ATOM 4230 N N . VAL B 1 133 ? -20.797 -14.328 -13.914 1 98.56 133 VAL B N 1
ATOM 4231 C CA . VAL B 1 133 ? -22.141 -14.875 -13.742 1 98.56 133 VAL B CA 1
ATOM 4232 C C . VAL B 1 133 ? -22.688 -15.32 -15.094 1 98.56 133 VAL B C 1
ATOM 4234 O O . VAL B 1 133 ? -23.266 -16.406 -15.211 1 98.56 133 VAL B O 1
ATOM 4237 N N . THR B 1 134 ? -22.531 -14.461 -16.109 1 98.25 134 THR B N 1
ATOM 4238 C CA . THR B 1 134 ? -23 -14.797 -17.453 1 98.25 134 THR B CA 1
ATOM 4239 C C . THR B 1 134 ? -22.312 -16.047 -17.969 1 98.25 134 THR B C 1
ATOM 4241 O O . THR B 1 134 ? -22.953 -16.953 -18.516 1 98.25 134 THR B O 1
ATOM 4244 N N . ALA B 1 135 ? -21.016 -16.109 -17.734 1 98.44 135 ALA B N 1
ATOM 4245 C CA . ALA B 1 135 ? -20.266 -17.281 -18.172 1 98.44 135 ALA B CA 1
ATOM 4246 C C . ALA B 1 135 ? -20.703 -18.531 -17.406 1 98.44 135 ALA B C 1
ATOM 4248 O O . ALA B 1 135 ? -20.797 -19.609 -17.984 1 98.44 135 ALA B O 1
ATOM 4249 N N . ALA B 1 136 ? -20.922 -18.391 -16.172 1 98.56 136 ALA B N 1
ATOM 4250 C CA . ALA B 1 136 ? -21.359 -19.531 -15.352 1 98.56 136 ALA B CA 1
ATOM 4251 C C . ALA B 1 136 ? -22.719 -20.031 -15.805 1 98.56 136 ALA B C 1
ATOM 4253 O O . ALA B 1 136 ? -22.984 -21.25 -15.789 1 98.56 136 ALA B O 1
ATOM 4254 N N . LYS B 1 137 ? -23.594 -19.141 -16.109 1 97.75 137 LYS B N 1
ATOM 4255 C CA . LYS B 1 137 ? -24.906 -19.516 -16.609 1 97.75 137 LYS B CA 1
ATOM 4256 C C . LYS B 1 137 ? -24.797 -20.359 -17.875 1 97.75 137 LYS B C 1
ATOM 4258 O O . LYS B 1 137 ? -25.516 -21.344 -18.047 1 97.75 137 LYS B O 1
ATOM 4263 N N . GLU B 1 138 ? -23.844 -20.016 -18.656 1 97.19 138 GLU B N 1
ATOM 4264 C CA . GLU B 1 138 ? -23.688 -20.672 -19.953 1 97.19 138 GLU B CA 1
ATOM 4265 C C . GLU B 1 138 ? -22.906 -21.984 -19.812 1 97.19 138 GLU B C 1
ATOM 4267 O O . GLU B 1 138 ? -23.219 -22.969 -20.469 1 97.19 138 GLU B O 1
ATOM 4272 N N . HIS B 1 139 ? -21.906 -22.062 -18.922 1 98 139 HIS B N 1
ATOM 4273 C CA . HIS B 1 139 ? -20.969 -23.172 -18.906 1 98 139 HIS B CA 1
ATOM 4274 C C . HIS B 1 139 ? -21.094 -24 -17.625 1 98 139 HIS B C 1
ATOM 4276 O O . HIS B 1 139 ? -20.438 -25.031 -17.484 1 98 139 HIS B O 1
ATOM 4282 N N . GLY B 1 140 ? -21.953 -23.516 -16.688 1 98.62 140 GLY B N 1
ATOM 4283 C CA . GLY B 1 140 ? -22.141 -24.203 -15.422 1 98.62 140 GLY B CA 1
ATOM 4284 C C . GLY B 1 140 ? -21.281 -23.609 -14.305 1 98.62 140 GLY B C 1
ATOM 4285 O O . GLY B 1 140 ? -21.672 -23.656 -13.141 1 98.62 140 GLY B O 1
ATOM 4286 N N . ALA B 1 141 ? -20.062 -23.156 -14.672 1 98.81 141 ALA B N 1
ATOM 4287 C CA . ALA B 1 141 ? -19.125 -22.562 -13.734 1 98.81 141 ALA B CA 1
ATOM 4288 C C . ALA B 1 141 ? -18.188 -21.578 -14.453 1 98.81 141 ALA B C 1
ATOM 4290 O O . ALA B 1 141 ? -17.938 -21.719 -15.648 1 98.81 141 ALA B O 1
ATOM 4291 N N . ALA B 1 142 ? -17.734 -20.641 -13.711 1 98.88 142 ALA B N 1
ATOM 4292 C CA . ALA B 1 142 ? -16.781 -19.688 -14.25 1 98.88 142 ALA B CA 1
ATOM 4293 C C . ALA B 1 142 ? -15.969 -19.031 -13.133 1 98.88 142 ALA B C 1
ATOM 4295 O O . ALA B 1 142 ? -16.438 -18.938 -11.992 1 98.88 142 ALA B O 1
ATOM 4296 N N . GLY B 1 143 ? -14.797 -18.641 -13.445 1 98.69 143 GLY B N 1
ATOM 4297 C CA . GLY B 1 143 ? -13.953 -17.969 -12.461 1 98.69 143 GLY B CA 1
ATOM 4298 C C . GLY B 1 143 ? -13.008 -16.953 -13.062 1 98.69 143 GLY B C 1
ATOM 4299 O O . GLY B 1 143 ? -12.586 -17.094 -14.219 1 98.69 143 GLY B O 1
ATOM 4300 N N . ALA B 1 144 ? -12.703 -15.953 -12.297 1 98.56 144 ALA B N 1
ATOM 4301 C CA . ALA B 1 144 ? -11.734 -14.945 -12.719 1 98.56 144 ALA B CA 1
ATOM 4302 C C . ALA B 1 144 ? -10.305 -15.477 -12.602 1 98.56 144 ALA B C 1
ATOM 4304 O O . ALA B 1 144 ? -9.984 -16.203 -11.672 1 98.56 144 ALA B O 1
ATOM 4305 N N . ILE B 1 145 ? -9.484 -15.125 -13.531 1 98.25 145 ILE B N 1
ATOM 4306 C CA . ILE B 1 145 ? -8.078 -15.523 -13.516 1 98.25 145 ILE B CA 1
ATOM 4307 C C . ILE B 1 145 ? -7.191 -14.305 -13.766 1 98.25 145 ILE B C 1
ATOM 4309 O O . ILE B 1 145 ? -7.652 -13.297 -14.312 1 98.25 145 ILE B O 1
ATOM 4313 N N . ARG B 1 146 ? -6.02 -14.391 -13.359 1 96.62 146 ARG B N 1
ATOM 4314 C CA . ARG B 1 146 ? -4.992 -13.391 -13.602 1 96.62 146 ARG B CA 1
ATOM 4315 C C . ARG B 1 146 ? -3.662 -14.039 -13.961 1 96.62 146 ARG B C 1
ATOM 4317 O O . ARG B 1 146 ? -3.389 -15.172 -13.555 1 96.62 146 ARG B O 1
ATOM 4324 N N . PRO B 1 147 ? -2.82 -13.32 -14.758 1 94.56 147 PRO B N 1
ATOM 4325 C CA . PRO B 1 147 ? -1.483 -13.867 -15.008 1 94.56 147 PRO B CA 1
ATOM 4326 C C . PRO B 1 147 ? -0.677 -14.062 -13.719 1 94.56 147 PRO B C 1
ATOM 4328 O O . PRO B 1 147 ? -0.875 -13.336 -12.75 1 94.56 147 PRO B O 1
ATOM 4331 N N . LEU B 1 148 ? 0.194 -15.047 -13.766 1 95 148 LEU B N 1
ATOM 4332 C CA . LEU B 1 148 ? 1.094 -15.258 -12.641 1 95 148 LEU B CA 1
ATOM 4333 C C . LEU B 1 148 ? 2.104 -14.117 -12.531 1 95 148 LEU B C 1
ATOM 4335 O O . LEU B 1 148 ? 2.596 -13.625 -13.547 1 95 148 LEU B O 1
ATOM 4339 N N . VAL B 1 149 ? 2.383 -13.758 -11.297 1 91 149 VAL B N 1
ATOM 4340 C CA . VAL B 1 149 ? 3.395 -12.727 -11.055 1 91 149 VAL B CA 1
ATOM 4341 C C . VAL B 1 149 ? 4.766 -13.383 -10.891 1 91 149 VAL B C 1
ATOM 4343 O O . VAL B 1 149 ? 5.746 -12.938 -11.484 1 91 149 VAL B O 1
ATOM 4346 N N . SER B 1 150 ? 4.859 -14.461 -10.148 1 93.19 150 SER B N 1
ATOM 4347 C CA . SER B 1 150 ? 6.09 -15.211 -9.938 1 93.19 150 SER B CA 1
ATOM 4348 C C . SER B 1 150 ? 6.035 -16.578 -10.609 1 93.19 150 SER B C 1
ATOM 4350 O O . SER B 1 150 ? 4.949 -17.125 -10.828 1 93.19 150 SER B O 1
ATOM 4352 N N . THR B 1 151 ? 7.207 -17.016 -10.969 1 96 151 THR B N 1
ATOM 4353 C CA . THR B 1 151 ? 7.273 -18.375 -11.477 1 96 151 THR B CA 1
ATOM 4354 C C . THR B 1 151 ? 6.953 -19.391 -10.375 1 96 151 THR B C 1
ATOM 4356 O O . THR B 1 151 ? 7.32 -19.172 -9.211 1 96 151 THR B O 1
ATOM 4359 N N . VAL B 1 152 ? 6.215 -20.391 -10.797 1 97.62 152 VAL B N 1
ATOM 4360 C CA . VAL B 1 152 ? 5.832 -21.422 -9.844 1 97.62 152 VAL B CA 1
ATOM 4361 C C . VAL B 1 152 ? 6.758 -22.641 -9.992 1 97.62 152 VAL B C 1
ATOM 4363 O O . VAL B 1 152 ? 7.047 -23.078 -11.102 1 97.62 152 VAL B O 1
ATOM 4366 N N . ILE B 1 153 ? 7.254 -23.094 -8.82 1 97.75 153 ILE B N 1
ATOM 4367 C CA . ILE B 1 153 ? 8.18 -24.234 -8.844 1 97.75 153 ILE B CA 1
ATOM 4368 C C . ILE B 1 153 ? 7.691 -25.312 -7.879 1 97.75 153 ILE B C 1
ATOM 4370 O O . ILE B 1 153 ? 6.871 -25.047 -7 1 97.75 153 ILE B O 1
ATOM 4374 N N . ALA B 1 154 ? 8.172 -26.5 -8.141 1 96.69 154 ALA B N 1
ATOM 4375 C CA . ALA B 1 154 ? 7.938 -27.625 -7.234 1 96.69 154 ALA B CA 1
ATOM 4376 C C . ALA B 1 154 ? 9.195 -27.969 -6.441 1 96.69 154 ALA B C 1
ATOM 4378 O O . ALA B 1 154 ? 10.305 -27.953 -6.984 1 96.69 154 ALA B O 1
ATOM 4379 N N . SER B 1 155 ? 9.023 -28.141 -5.238 1 94.69 155 SER B N 1
ATOM 4380 C CA . SER B 1 155 ? 10.125 -28.531 -4.371 1 94.69 155 SER B CA 1
ATOM 4381 C C . SER B 1 155 ? 10.195 -30.047 -4.223 1 94.69 155 SER B C 1
ATOM 4383 O O . SER B 1 155 ? 9.164 -30.719 -4.086 1 94.69 155 SER B O 1
ATOM 4385 N N . GLY B 1 156 ? 11.414 -30.562 -4.234 1 93.69 156 GLY B N 1
ATOM 4386 C CA . GLY B 1 156 ? 11.594 -31.969 -3.959 1 93.69 156 GLY B CA 1
ATOM 4387 C C . GLY B 1 156 ? 11.602 -32.312 -2.479 1 93.69 156 GLY B C 1
ATOM 4388 O O . GLY B 1 156 ? 11.594 -31.391 -1.64 1 93.69 156 GLY B O 1
ATOM 4389 N N . GLU B 1 157 ? 11.594 -33.562 -2.148 1 92.38 157 GLU B N 1
ATOM 4390 C CA . GLU B 1 157 ? 11.625 -34.031 -0.761 1 92.38 157 GLU B CA 1
ATOM 4391 C C . GLU B 1 157 ? 12.906 -33.562 -0.061 1 92.38 157 GLU B C 1
ATOM 4393 O O . GLU B 1 157 ? 12.914 -33.375 1.155 1 92.38 157 GLU B O 1
ATOM 4398 N N . ASP B 1 158 ? 13.914 -33.344 -0.821 1 93.94 158 ASP B N 1
ATOM 4399 C CA . ASP B 1 158 ? 15.203 -32.938 -0.258 1 93.94 158 ASP B CA 1
ATOM 4400 C C . ASP B 1 158 ? 15.305 -31.438 -0.08 1 93.94 158 ASP B C 1
ATOM 4402 O O . ASP B 1 158 ? 16.344 -30.922 0.336 1 93.94 158 ASP B O 1
ATOM 4406 N N . GLY B 1 159 ? 14.289 -30.766 -0.449 1 95 159 GLY B N 1
ATOM 4407 C CA . GLY B 1 159 ? 14.297 -29.312 -0.297 1 95 159 GLY B CA 1
ATOM 4408 C C . GLY B 1 159 ? 14.938 -28.594 -1.471 1 95 159 GLY B C 1
ATOM 4409 O O . GLY B 1 159 ? 15.219 -27.391 -1.392 1 95 159 GLY B O 1
ATOM 4410 N N . CYS B 1 160 ? 15.172 -29.328 -2.512 1 97.69 160 CYS B N 1
ATOM 4411 C CA . CYS B 1 160 ? 15.773 -28.75 -3.711 1 97.69 160 CYS B CA 1
ATOM 4412 C C . CYS B 1 160 ? 14.75 -28.656 -4.836 1 97.69 160 CYS B C 1
ATOM 4414 O O . CYS B 1 160 ? 13.664 -29.234 -4.75 1 97.69 160 CYS B O 1
ATOM 4416 N N . LEU B 1 161 ? 15.109 -27.891 -5.836 1 97.94 161 LEU B N 1
ATOM 4417 C CA . LEU B 1 161 ? 14.227 -27.672 -6.984 1 97.94 161 LEU B CA 1
ATOM 4418 C C . LEU B 1 161 ? 13.953 -29 -7.707 1 97.94 161 LEU B C 1
ATOM 4420 O O . LEU B 1 161 ? 14.891 -29.719 -8.062 1 97.94 161 LEU B O 1
ATOM 4424 N N . ASP B 1 162 ? 12.688 -29.328 -7.785 1 96.62 162 ASP B N 1
ATOM 4425 C CA . ASP B 1 162 ? 12.297 -30.469 -8.602 1 96.62 162 ASP B CA 1
ATOM 4426 C C . ASP B 1 162 ? 12.094 -30.078 -10.055 1 96.62 162 ASP B C 1
ATOM 4428 O O . ASP B 1 162 ? 12.781 -30.578 -10.945 1 96.62 162 ASP B O 1
ATOM 4432 N N . HIS B 1 163 ? 11.164 -29.188 -10.258 1 95.81 163 HIS B N 1
ATOM 4433 C CA . HIS B 1 163 ? 10.969 -28.625 -11.594 1 95.81 163 HIS B CA 1
ATOM 4434 C C . HIS B 1 163 ? 10.297 -27.25 -11.516 1 95.81 163 HIS B C 1
ATOM 4436 O O . HIS B 1 163 ? 9.781 -26.859 -10.469 1 95.81 163 HIS B O 1
ATOM 4442 N N . SER B 1 164 ? 10.445 -26.562 -12.625 1 95.62 164 SER B N 1
ATOM 4443 C CA . SER B 1 164 ? 9.836 -25.234 -12.781 1 95.62 164 SER B CA 1
ATOM 4444 C C . SER B 1 164 ? 8.695 -25.281 -13.789 1 95.62 164 SER B C 1
ATOM 4446 O O . SER B 1 164 ? 8.781 -25.969 -14.805 1 95.62 164 SER B O 1
ATOM 4448 N N . LEU B 1 165 ? 7.605 -24.578 -13.469 1 94.62 165 LEU B N 1
ATOM 4449 C CA . LEU B 1 165 ? 6.488 -24.5 -14.398 1 94.62 165 LEU B CA 1
ATOM 4450 C C . LEU B 1 165 ? 6.691 -23.359 -15.398 1 94.62 165 LEU B C 1
ATOM 4452 O O . LEU B 1 165 ? 7.266 -22.328 -15.055 1 94.62 165 LEU B O 1
ATOM 4456 N N . GLU B 1 166 ? 6.195 -23.672 -16.594 1 90.06 166 GLU B N 1
ATOM 4457 C CA . GLU B 1 166 ? 6.18 -22.594 -17.594 1 90.06 166 GLU B CA 1
ATOM 4458 C C . GLU B 1 166 ? 5.105 -21.562 -17.266 1 90.06 166 GLU B C 1
ATOM 4460 O O . GLU B 1 166 ? 3.912 -21.828 -17.422 1 90.06 166 GLU B O 1
ATOM 4465 N N . ARG B 1 167 ? 5.492 -20.5 -16.891 1 89.56 167 ARG B N 1
ATOM 4466 C CA . ARG B 1 167 ? 4.617 -19.469 -16.359 1 89.56 167 ARG B CA 1
ATOM 4467 C C . ARG B 1 167 ? 3.49 -19.141 -17.328 1 89.56 167 ARG B C 1
ATOM 4469 O O . ARG B 1 167 ? 2.352 -18.906 -16.906 1 89.56 167 ARG B O 1
ATOM 4476 N N . ALA B 1 168 ? 3.738 -19.141 -18.641 1 88.31 168 ALA B N 1
ATOM 4477 C CA . ALA B 1 168 ? 2.773 -18.734 -19.656 1 88.31 168 ALA B CA 1
ATOM 4478 C C . ALA B 1 168 ? 1.608 -19.719 -19.734 1 88.31 168 ALA B C 1
ATOM 4480 O O . ALA B 1 168 ? 0.531 -19.359 -20.234 1 88.31 168 ALA B O 1
ATOM 4481 N N . ARG B 1 169 ? 1.767 -20.891 -19.219 1 91.5 169 ARG B N 1
ATOM 4482 C CA . ARG B 1 169 ? 0.766 -21.938 -19.359 1 91.5 169 ARG B CA 1
ATOM 4483 C C . ARG B 1 169 ? -0.179 -21.953 -18.156 1 91.5 169 ARG B C 1
ATOM 4485 O O . ARG B 1 169 ? -1.173 -22.688 -18.156 1 91.5 169 ARG B O 1
ATOM 4492 N N . TYR B 1 170 ? 0.112 -21.172 -17.219 1 96.38 170 TYR B N 1
ATOM 4493 C CA . TYR B 1 170 ? -0.652 -21.234 -15.969 1 96.38 170 TYR B CA 1
ATOM 4494 C C . TYR B 1 170 ? -1.167 -19.859 -15.578 1 96.38 170 TYR B C 1
ATOM 4496 O O . TYR B 1 170 ? -0.688 -18.844 -16.078 1 96.38 170 TYR B O 1
ATOM 4504 N N . ARG B 1 171 ? -2.209 -19.875 -14.828 1 97.5 171 ARG B N 1
ATOM 4505 C CA . ARG B 1 171 ? -2.854 -18.656 -14.352 1 97.5 171 ARG B CA 1
ATOM 4506 C C . ARG B 1 171 ? -3.146 -18.75 -12.859 1 97.5 171 ARG B C 1
ATOM 4508 O O . ARG B 1 171 ? -3.246 -19.844 -12.305 1 97.5 171 ARG B O 1
ATOM 4515 N N . ALA B 1 172 ? -3.162 -17.594 -12.234 1 97.12 172 ALA B N 1
ATOM 4516 C CA . ALA B 1 172 ? -3.662 -17.531 -10.867 1 97.12 172 ALA B CA 1
ATOM 4517 C C . ALA B 1 172 ? -5.188 -17.578 -10.836 1 97.12 172 ALA B C 1
ATOM 4519 O O . ALA B 1 172 ? -5.852 -16.797 -11.523 1 97.12 172 ALA B O 1
ATOM 4520 N N . SER B 1 173 ? -5.715 -18.5 -10.109 1 97.94 173 SER B N 1
ATOM 4521 C CA . SER B 1 173 ? -7.156 -18.547 -9.891 1 97.94 173 SER B CA 1
ATOM 4522 C C . SER B 1 173 ? -7.582 -17.516 -8.844 1 97.94 173 SER B C 1
ATOM 4524 O O . SER B 1 173 ? -7.117 -17.562 -7.703 1 97.94 173 SER B O 1
ATOM 4526 N N . GLU B 1 174 ? -8.391 -16.609 -9.234 1 97.31 174 GLU B N 1
ATOM 4527 C CA . GLU B 1 174 ? -8.844 -15.555 -8.336 1 97.31 174 GLU B CA 1
ATOM 4528 C C . GLU B 1 174 ? -10.359 -15.625 -8.133 1 97.31 174 GLU B C 1
ATOM 4530 O O . GLU B 1 174 ? -11 -16.594 -8.523 1 97.31 174 GLU B O 1
ATOM 4535 N N . MET B 1 175 ? -10.844 -14.797 -7.309 1 97.94 175 MET B N 1
ATOM 4536 C CA . MET B 1 175 ? -12.281 -14.594 -7.109 1 97.94 175 MET B CA 1
ATOM 4537 C C . MET B 1 175 ? -12.703 -13.203 -7.582 1 97.94 175 MET B C 1
ATOM 4539 O O . MET B 1 175 ? -11.891 -12.281 -7.609 1 97.94 175 MET B O 1
ATOM 4543 N N . PRO B 1 176 ? -13.961 -13.102 -8.078 1 98.56 176 PRO B N 1
ATOM 4544 C CA . PRO B 1 176 ? -15.141 -13.938 -7.863 1 98.56 176 PRO B CA 1
ATOM 4545 C C . PRO B 1 176 ? -15.18 -15.156 -8.781 1 98.56 176 PRO B C 1
ATOM 4547 O O . PRO B 1 176 ? -14.539 -15.164 -9.836 1 98.56 176 PRO B O 1
ATOM 4550 N N . GLN B 1 177 ? -15.812 -16.125 -8.273 1 98.88 177 GLN B N 1
ATOM 4551 C CA . GLN B 1 177 ? -16.219 -17.297 -9.039 1 98.88 177 GLN B CA 1
ATOM 4552 C C . GLN B 1 177 ? -17.734 -17.484 -8.992 1 98.88 177 GLN B C 1
ATOM 4554 O O . GLN B 1 177 ? -18.391 -17.047 -8.047 1 98.88 177 GLN B O 1
ATOM 4559 N N . ALA B 1 178 ? -18.266 -18.016 -10.016 1 98.88 178 ALA B N 1
ATOM 4560 C CA . ALA B 1 178 ? -19.719 -18.219 -10.078 1 98.88 178 ALA B CA 1
ATOM 4561 C C . ALA B 1 178 ? -20.047 -19.625 -10.578 1 98.88 178 ALA B C 1
ATOM 4563 O O . ALA B 1 178 ? -19.312 -20.203 -11.375 1 98.88 178 ALA B O 1
ATOM 4564 N N . PHE B 1 179 ? -21.172 -20.094 -10.117 1 98.88 179 PHE B N 1
ATOM 4565 C CA . PHE B 1 179 ? -21.625 -21.453 -10.43 1 98.88 179 PHE B CA 1
ATOM 4566 C C . PHE B 1 179 ? -23.141 -21.5 -10.562 1 98.88 179 PHE B C 1
ATOM 4568 O O . PHE B 1 179 ? -23.859 -20.797 -9.852 1 98.88 179 PHE B O 1
ATOM 4575 N N . LEU B 1 180 ? -23.578 -22.297 -11.508 1 98.75 180 LEU B N 1
ATOM 4576 C CA . LEU B 1 180 ? -24.938 -22.766 -11.25 1 98.75 180 LEU B CA 1
ATOM 4577 C C . LEU B 1 180 ? -25.047 -23.375 -9.859 1 98.75 180 LEU B C 1
ATOM 4579 O O . LEU B 1 180 ? -24.219 -24.219 -9.484 1 98.75 180 LEU B O 1
ATOM 4583 N N . PHE B 1 181 ? -26.094 -22.984 -9.172 1 98.38 181 PHE B N 1
ATOM 4584 C CA . PHE B 1 181 ? -26.203 -23.391 -7.773 1 98.38 181 PHE B CA 1
ATOM 4585 C C . PHE B 1 181 ? -26.172 -24.906 -7.637 1 98.38 181 PHE B C 1
ATOM 4587 O O . PHE B 1 181 ? -25.422 -25.438 -6.824 1 98.38 181 PHE B O 1
ATOM 4594 N N . ASP B 1 182 ? -26.891 -25.562 -8.438 1 98.06 182 ASP B N 1
ATOM 4595 C CA . ASP B 1 182 ? -27.016 -27.016 -8.336 1 98.06 182 ASP B CA 1
ATOM 4596 C C . ASP B 1 182 ? -25.688 -27.703 -8.594 1 98.06 182 ASP B C 1
ATOM 4598 O O . ASP B 1 182 ? -25.375 -28.719 -7.977 1 98.06 182 ASP B O 1
ATOM 4602 N N . ILE B 1 183 ? -24.891 -27.156 -9.43 1 98.62 183 ILE B N 1
ATOM 4603 C CA . ILE B 1 183 ? -23.609 -27.75 -9.773 1 98.62 183 ILE B CA 1
ATOM 4604 C C . ILE B 1 183 ? -22.672 -27.688 -8.578 1 98.62 183 ILE B C 1
ATOM 4606 O O . ILE B 1 183 ? -22.125 -28.703 -8.141 1 98.62 183 ILE B O 1
ATOM 4610 N N . ILE B 1 184 ? -22.516 -26.547 -7.992 1 98.81 184 ILE B N 1
ATOM 4611 C CA . ILE B 1 184 ? -21.547 -26.406 -6.922 1 98.81 184 ILE B CA 1
ATOM 4612 C C . ILE B 1 184 ? -22.062 -27.047 -5.645 1 98.81 184 ILE B C 1
ATOM 4614 O O . ILE B 1 184 ? -21.297 -27.625 -4.875 1 98.81 184 ILE B O 1
ATOM 4618 N N . TYR B 1 185 ? -23.359 -26.953 -5.445 1 98.38 185 TYR B N 1
ATOM 4619 C CA . TYR B 1 185 ? -23.922 -27.594 -4.266 1 98.38 185 TYR B CA 1
ATOM 4620 C C . TYR B 1 185 ? -23.75 -29.109 -4.332 1 98.38 185 TYR B C 1
ATOM 4622 O O . TYR B 1 185 ? -23.359 -29.734 -3.348 1 98.38 185 TYR B O 1
ATOM 4630 N N . GLN B 1 186 ? -24.031 -29.672 -5.477 1 98.25 186 GLN B N 1
ATOM 4631 C CA . GLN B 1 186 ? -23.859 -31.094 -5.672 1 98.25 186 GLN B CA 1
ATOM 4632 C C . GLN B 1 186 ? -22.391 -31.5 -5.5 1 98.25 186 GLN B C 1
ATOM 4634 O O . GLN B 1 186 ? -22.094 -32.531 -4.914 1 98.25 186 GLN B O 1
ATOM 4639 N N . ALA B 1 187 ? -21.531 -30.672 -6.055 1 98.56 187 ALA B N 1
ATOM 4640 C CA . ALA B 1 187 ? -20.094 -30.938 -5.887 1 98.56 187 ALA B CA 1
ATOM 4641 C C . ALA B 1 187 ? -19.719 -31.031 -4.41 1 98.56 187 ALA B C 1
ATOM 4643 O O . ALA B 1 187 ? -19.062 -31.984 -3.986 1 98.56 187 ALA B O 1
ATOM 4644 N N . TYR B 1 188 ? -20.188 -30.109 -3.621 1 98.38 188 TYR B N 1
ATOM 4645 C CA . TYR B 1 188 ? -19.859 -30.094 -2.199 1 98.38 188 TYR B CA 1
ATOM 4646 C C . TYR B 1 188 ? -20.484 -31.297 -1.487 1 98.38 188 TYR B C 1
ATOM 4648 O O . TYR B 1 188 ? -19.891 -31.859 -0.566 1 98.38 188 TYR B O 1
ATOM 4656 N N . GLN B 1 189 ? -21.656 -31.672 -1.886 1 97.56 189 GLN B N 1
ATOM 4657 C CA . GLN B 1 189 ? -22.312 -32.812 -1.287 1 97.56 189 GLN B CA 1
ATOM 4658 C C . GLN B 1 189 ? -21.5 -34.094 -1.519 1 97.56 189 GLN B C 1
ATOM 4660 O O . GLN B 1 189 ? -21.516 -35 -0.686 1 97.56 189 GLN B O 1
ATOM 4665 N N . GLN B 1 190 ? -20.781 -34.094 -2.576 1 98.06 190 GLN B N 1
ATOM 4666 C CA . GLN B 1 190 ? -20.062 -35.281 -2.979 1 98.06 190 GLN B CA 1
ATOM 4667 C C . GLN B 1 190 ? -18.594 -35.25 -2.525 1 98.06 190 GLN B C 1
ATOM 4669 O O . GLN B 1 190 ? -17.891 -36.25 -2.596 1 98.06 190 GLN B O 1
ATOM 4674 N N . CYS B 1 191 ? -18.125 -34.125 -2.047 1 96.69 191 CYS B N 1
ATOM 4675 C CA . CYS B 1 191 ? -16.734 -33.906 -1.708 1 96.69 191 CYS B CA 1
ATOM 4676 C C . CYS B 1 191 ? -16.281 -34.875 -0.617 1 96.69 191 CYS B C 1
ATOM 4678 O O . CYS B 1 191 ? -17.016 -35.125 0.334 1 96.69 191 CYS B O 1
ATOM 4680 N N . THR B 1 192 ? -15.094 -35.344 -0.673 1 97.38 192 THR B N 1
ATOM 4681 C CA . THR B 1 192 ? -14.477 -36.125 0.4 1 97.38 192 THR B CA 1
ATOM 4682 C C . THR B 1 192 ? -14.016 -35.188 1.532 1 97.38 192 THR B C 1
ATOM 4684 O O . THR B 1 192 ? -13.836 -34 1.329 1 97.38 192 THR B O 1
ATOM 4687 N N . ASP B 1 193 ? -13.773 -35.812 2.623 1 96.88 193 ASP B N 1
ATOM 4688 C CA . ASP B 1 193 ? -13.242 -35.031 3.754 1 96.88 193 ASP B CA 1
ATOM 4689 C C . ASP B 1 193 ? -11.867 -34.469 3.432 1 96.88 193 ASP B C 1
ATOM 4691 O O . ASP B 1 193 ? -11.531 -33.375 3.867 1 96.88 193 ASP B O 1
ATOM 4695 N N . HIS B 1 194 ? -11.164 -35.219 2.689 1 95.38 194 HIS B N 1
ATOM 4696 C CA . HIS B 1 194 ? -9.844 -34.75 2.311 1 95.38 194 HIS B CA 1
ATOM 4697 C C . HIS B 1 194 ? -9.93 -33.469 1.506 1 95.38 194 HIS B C 1
ATOM 4699 O O . HIS B 1 194 ? -9.203 -32.5 1.783 1 95.38 194 HIS B O 1
ATOM 4705 N N . ASP B 1 195 ? -10.812 -33.469 0.548 1 95.81 195 ASP B N 1
ATOM 4706 C CA . ASP B 1 195 ? -10.977 -32.281 -0.271 1 95.81 195 ASP B CA 1
ATOM 4707 C C . ASP B 1 195 ? -11.523 -31.109 0.555 1 95.81 195 ASP B C 1
ATOM 4709 O O . ASP B 1 195 ? -11.109 -29.969 0.372 1 95.81 195 ASP B O 1
ATOM 4713 N N . LEU B 1 196 ? -12.414 -31.406 1.444 1 97.06 196 LEU B N 1
ATOM 4714 C CA . LEU B 1 196 ? -12.992 -30.359 2.295 1 97.06 196 LEU B CA 1
ATOM 4715 C C . LEU B 1 196 ? -11.938 -29.797 3.238 1 97.06 196 LEU B C 1
ATOM 4717 O O . LEU B 1 196 ? -11.945 -28.594 3.531 1 97.06 196 LEU B O 1
ATOM 4721 N N . ASP B 1 197 ? -11.023 -30.578 3.637 1 94.81 197 ASP B N 1
ATOM 4722 C CA . ASP B 1 197 ? -10.062 -30.172 4.66 1 94.81 197 ASP B CA 1
ATOM 4723 C C . ASP B 1 197 ? -8.82 -29.547 4.035 1 94.81 197 ASP B C 1
ATOM 4725 O O . ASP B 1 197 ? -8.195 -28.672 4.637 1 94.81 197 ASP B O 1
ATOM 4729 N N . TYR B 1 198 ? -8.453 -29.906 2.766 1 92.06 198 TYR B N 1
ATOM 4730 C CA . TYR B 1 198 ? -7.156 -29.5 2.248 1 92.06 198 TYR B CA 1
ATOM 4731 C C . TYR B 1 198 ? -7.301 -28.812 0.893 1 92.06 198 TYR B C 1
ATOM 4733 O O . TYR B 1 198 ? -6.367 -28.172 0.409 1 92.06 198 TYR B O 1
ATOM 4741 N N . GLY B 1 199 ? -8.453 -28.953 0.311 1 92.81 199 GLY B N 1
ATOM 4742 C CA . GLY B 1 199 ? -8.672 -28.281 -0.964 1 92.81 199 GLY B CA 1
ATOM 4743 C C . GLY B 1 199 ? -8.789 -26.781 -0.839 1 92.81 199 GLY B C 1
ATOM 4744 O O . GLY B 1 199 ? -9.141 -26.266 0.225 1 92.81 199 GLY B O 1
ATOM 4745 N N . THR B 1 200 ? -8.469 -26.062 -2.023 1 92.38 200 THR B N 1
ATOM 4746 C CA . THR B 1 200 ? -8.516 -24.609 -1.963 1 92.38 200 THR B CA 1
ATOM 4747 C C . THR B 1 200 ? -9.273 -24.047 -3.156 1 92.38 200 THR B C 1
ATOM 4749 O O . THR B 1 200 ? -9.648 -22.875 -3.162 1 92.38 200 THR B O 1
ATOM 4752 N N . GLU B 1 201 ? -9.602 -24.859 -4.125 1 96.94 201 GLU B N 1
ATOM 4753 C CA . GLU B 1 201 ? -10.133 -24.344 -5.391 1 96.94 201 GLU B CA 1
ATOM 4754 C C . GLU B 1 201 ? -11.555 -24.859 -5.633 1 96.94 201 GLU B C 1
ATOM 4756 O O . GLU B 1 201 ? -11.766 -26.047 -5.852 1 96.94 201 GLU B O 1
ATOM 4761 N N . CYS B 1 202 ? -12.469 -23.953 -5.676 1 98.12 202 CYS B N 1
ATOM 4762 C CA . CYS B 1 202 ? -13.867 -24.312 -5.898 1 98.12 202 CYS B CA 1
ATOM 4763 C C . CYS B 1 202 ? -14.078 -24.844 -7.316 1 98.12 202 CYS B C 1
ATOM 4765 O O . CYS B 1 202 ? -14.852 -25.781 -7.531 1 98.12 202 CYS B O 1
ATOM 4767 N N . LEU B 1 203 ? -13.422 -24.234 -8.273 1 98.62 203 LEU B N 1
ATOM 4768 C CA . LEU B 1 203 ? -13.547 -24.688 -9.664 1 98.62 203 LEU B CA 1
ATOM 4769 C C . LEU B 1 203 ? -13.117 -26.141 -9.805 1 98.62 203 LEU B C 1
ATOM 4771 O O . LEU B 1 203 ? -13.688 -26.875 -10.609 1 98.62 203 LEU B O 1
ATOM 4775 N N . HIS B 1 204 ? -12.109 -26.484 -9.031 1 97.69 204 HIS B N 1
ATOM 4776 C CA . HIS B 1 204 ? -11.633 -27.859 -9.055 1 97.69 204 HIS B CA 1
ATOM 4777 C C . HIS B 1 204 ? -12.711 -28.812 -8.562 1 97.69 204 HIS B C 1
ATOM 4779 O O . HIS B 1 204 ? -12.867 -29.922 -9.102 1 97.69 204 HIS B O 1
ATOM 4785 N N . LEU B 1 205 ? -13.461 -28.453 -7.508 1 98.19 205 LEU B N 1
ATOM 4786 C CA . LEU B 1 205 ? -14.531 -29.297 -6.992 1 98.19 205 LEU B CA 1
ATOM 4787 C C . LEU B 1 205 ? -15.609 -29.516 -8.047 1 98.19 205 LEU B C 1
ATOM 4789 O O . LEU B 1 205 ? -16.078 -30.641 -8.234 1 98.19 205 LEU B O 1
ATOM 4793 N N . ALA B 1 206 ? -16.016 -28.422 -8.75 1 98.62 206 ALA B N 1
ATOM 4794 C CA . ALA B 1 206 ? -17.016 -28.531 -9.812 1 98.62 206 ALA B CA 1
ATOM 4795 C C . ALA B 1 206 ? -16.531 -29.469 -10.922 1 98.62 206 ALA B C 1
ATOM 4797 O O . ALA B 1 206 ? -17.312 -30.25 -11.461 1 98.62 206 ALA B O 1
ATOM 4798 N N . LEU B 1 207 ? -15.266 -29.359 -11.258 1 98.31 207 LEU B N 1
ATOM 4799 C CA . LEU B 1 207 ? -14.695 -30.219 -12.289 1 98.31 207 LEU B CA 1
ATOM 4800 C C . LEU B 1 207 ? -14.656 -31.672 -11.82 1 98.31 207 LEU B C 1
ATOM 4802 O O . LEU B 1 207 ? -15.133 -32.562 -12.523 1 98.31 207 LEU B O 1
ATOM 4806 N N . LYS B 1 208 ? -14.133 -31.906 -10.656 1 97.88 208 LYS B N 1
ATOM 4807 C CA . LYS B 1 208 ? -13.867 -33.25 -10.125 1 97.88 208 LYS B CA 1
ATOM 4808 C C . LYS B 1 208 ? -15.164 -34 -9.859 1 97.88 208 LYS B C 1
ATOM 4810 O O . LYS B 1 208 ? -15.281 -35.188 -10.195 1 97.88 208 LYS B O 1
ATOM 4815 N N . TYR B 1 209 ? -16.188 -33.344 -9.359 1 98.31 209 TYR B N 1
ATOM 4816 C CA . TYR B 1 209 ? -17.344 -34.062 -8.836 1 98.31 209 TYR B CA 1
ATOM 4817 C C . TYR B 1 209 ? -18.562 -33.875 -9.742 1 98.31 209 TYR B C 1
ATOM 4819 O O . TYR B 1 209 ? -19.531 -34.656 -9.656 1 98.31 209 TYR B O 1
ATOM 4827 N N . CYS B 1 210 ? -18.562 -32.844 -10.648 1 98.31 210 CYS B N 1
ATOM 4828 C CA . CYS B 1 210 ? -19.703 -32.625 -11.508 1 98.31 210 CYS B CA 1
ATOM 4829 C C . CYS B 1 210 ? -19.297 -32.562 -12.977 1 98.31 210 CYS B C 1
ATOM 4831 O O . CYS B 1 210 ? -20.109 -32.25 -13.844 1 98.31 210 CYS B O 1
ATOM 4833 N N . LYS B 1 211 ? -18.016 -32.781 -13.258 1 97.94 211 LYS B N 1
ATOM 4834 C CA . LYS B 1 211 ? -17.469 -32.812 -14.617 1 97.94 211 LYS B CA 1
ATOM 4835 C C . LYS B 1 211 ? -17.766 -31.516 -15.359 1 97.94 211 LYS B C 1
ATOM 4837 O O . LYS B 1 211 ? -18.078 -31.547 -16.562 1 97.94 211 LYS B O 1
ATOM 4842 N N . THR B 1 212 ? -17.734 -30.453 -14.625 1 98.06 212 THR B N 1
ATOM 4843 C CA . THR B 1 212 ? -17.984 -29.141 -15.211 1 98.06 212 THR B CA 1
ATOM 4844 C C . THR B 1 212 ? -16.672 -28.391 -15.438 1 98.06 212 THR B C 1
ATOM 4846 O O . THR B 1 212 ? -15.953 -28.078 -14.484 1 98.06 212 THR B O 1
ATOM 4849 N N . ASN B 1 213 ? -16.328 -28.125 -16.688 1 97.38 213 ASN B N 1
ATOM 4850 C CA . ASN B 1 213 ? -15.164 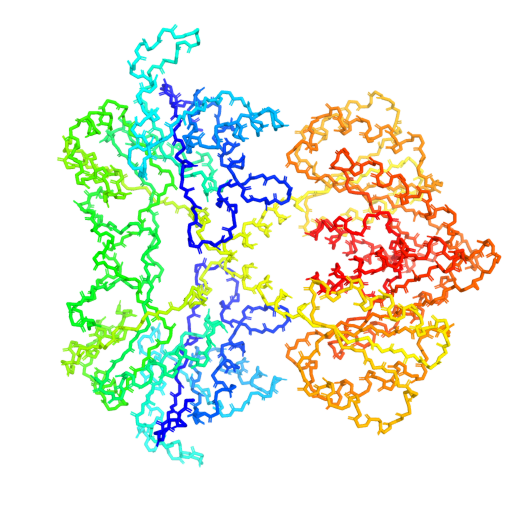-27.297 -17.016 1 97.38 213 ASN B CA 1
ATOM 4851 C C . ASN B 1 213 ? -15.5 -25.812 -16.969 1 97.38 213 ASN B C 1
ATOM 4853 O O . ASN B 1 213 ? -16.094 -25.266 -17.891 1 97.38 213 ASN B O 1
ATOM 4857 N N . ALA B 1 214 ? -15.047 -25.219 -15.992 1 98.75 214 ALA B N 1
ATOM 4858 C CA . ALA B 1 214 ? -15.391 -23.812 -15.758 1 98.75 214 ALA B CA 1
ATOM 4859 C C . ALA B 1 214 ? -14.797 -22.906 -16.828 1 98.75 214 ALA B C 1
ATOM 4861 O O . ALA B 1 214 ? -13.656 -23.109 -17.25 1 98.75 214 ALA B O 1
ATOM 4862 N N . LYS B 1 215 ? -15.57 -21.953 -17.297 1 98.81 215 LYS B N 1
ATOM 4863 C CA . LYS B 1 215 ? -15.055 -20.906 -18.172 1 98.81 215 LYS B CA 1
ATOM 4864 C C . LYS B 1 215 ? -14.148 -19.938 -17.391 1 98.81 215 LYS B C 1
ATOM 4866 O O . LYS B 1 215 ? -14.508 -19.484 -16.297 1 98.81 215 LYS B O 1
ATOM 4871 N N . LEU B 1 216 ? -12.984 -19.719 -17.891 1 98.62 216 LEU B N 1
ATOM 4872 C CA . LEU B 1 216 ? -12.039 -18.812 -17.25 1 98.62 216 LEU B CA 1
ATOM 4873 C C . LEU B 1 216 ? -12.148 -17.406 -17.828 1 98.62 216 LEU B C 1
ATOM 4875 O O . LEU B 1 216 ? -12.047 -17.219 -19.031 1 98.62 216 LEU B O 1
ATOM 4879 N N . VAL B 1 217 ? -12.414 -16.438 -16.953 1 98.31 217 VAL B N 1
ATOM 4880 C CA . VAL B 1 217 ? -12.633 -15.055 -17.344 1 98.31 217 VAL B CA 1
ATOM 4881 C C . VAL B 1 217 ? -11.453 -14.195 -16.891 1 98.31 217 VAL B C 1
ATOM 4883 O O . VAL B 1 217 ? -11.055 -14.227 -15.734 1 98.31 217 VAL B O 1
ATOM 4886 N N . GLU B 1 218 ? -10.891 -13.422 -17.828 1 97.31 218 GLU B N 1
ATOM 4887 C CA . GLU B 1 218 ? -9.781 -12.539 -17.469 1 97.31 218 GLU B CA 1
ATOM 4888 C C . GLU B 1 218 ? -10.242 -11.43 -16.531 1 97.31 218 GLU B C 1
ATOM 4890 O O . GLU B 1 218 ? -11.148 -10.664 -16.859 1 97.31 218 GLU B O 1
ATOM 4895 N N . GLY B 1 219 ? -9.648 -11.414 -15.359 1 96.62 219 GLY B N 1
ATOM 4896 C CA . GLY B 1 219 ? -10 -10.406 -14.367 1 96.62 219 GLY B CA 1
ATOM 4897 C C . GLY B 1 219 ? -9.117 -9.18 -14.438 1 96.62 219 GLY B C 1
ATOM 4898 O O . GLY B 1 219 ? -8.117 -9.164 -15.164 1 96.62 219 GLY B O 1
ATOM 4899 N N . THR B 1 220 ? -9.477 -8.195 -13.711 1 94.25 220 THR B N 1
ATOM 4900 C CA . THR B 1 220 ? -8.688 -6.969 -13.617 1 94.25 220 THR B CA 1
ATOM 4901 C C . THR B 1 220 ? -7.605 -7.098 -12.555 1 94.25 220 THR B C 1
ATOM 4903 O O . THR B 1 220 ? -7.648 -8.008 -11.719 1 94.25 220 THR B O 1
ATOM 4906 N N . ALA B 1 221 ? -6.68 -6.156 -12.531 1 91.81 221 ALA B N 1
ATOM 4907 C CA . ALA B 1 221 ? -5.574 -6.156 -11.57 1 91.81 221 ALA B CA 1
ATOM 4908 C C . ALA B 1 221 ? -6.074 -5.863 -10.156 1 91.81 221 ALA B C 1
ATOM 4910 O O . ALA B 1 221 ? -5.352 -6.07 -9.18 1 91.81 221 ALA B O 1
ATOM 4911 N N . ASP B 1 222 ? -7.297 -5.555 -10 1 92.75 222 ASP B N 1
ATOM 4912 C CA . ASP B 1 222 ? -7.84 -5.148 -8.711 1 92.75 222 ASP B CA 1
ATOM 4913 C C . ASP B 1 222 ? -8.406 -6.348 -7.949 1 92.75 222 ASP B C 1
ATOM 4915 O O . ASP B 1 222 ? -8.852 -6.211 -6.809 1 92.75 222 ASP B O 1
ATOM 4919 N N . LEU B 1 223 ? -8.312 -7.523 -8.5 1 95.81 223 LEU B N 1
ATOM 4920 C CA . LEU B 1 223 ? -8.969 -8.68 -7.898 1 95.81 223 LEU B CA 1
ATOM 4921 C C . LEU B 1 223 ? -8.062 -9.344 -6.867 1 95.81 223 LEU B C 1
ATOM 4923 O O . LEU B 1 223 ? -8.32 -10.469 -6.438 1 95.81 223 LEU B O 1
ATOM 4927 N N . TRP B 1 224 ? -7.086 -8.648 -6.391 1 94.62 224 TRP B N 1
ATOM 4928 C CA . TRP B 1 224 ? -6.176 -9.195 -5.391 1 94.62 224 TRP B CA 1
ATOM 4929 C C . TRP B 1 224 ? -6.832 -9.227 -4.016 1 94.62 224 TRP B C 1
ATOM 4931 O O . TRP B 1 224 ? -7.844 -8.562 -3.787 1 94.62 224 TRP B O 1
ATOM 4941 N N . LYS B 1 225 ? -6.352 -10.094 -3.119 1 94.62 225 LYS B N 1
ATOM 4942 C CA . LYS B 1 225 ? -6.902 -10.203 -1.771 1 94.62 225 LYS B CA 1
ATOM 4943 C C . LYS B 1 225 ? -5.914 -9.68 -0.73 1 94.62 225 LYS B C 1
ATOM 4945 O O . LYS B 1 225 ? -4.707 -9.664 -0.971 1 94.62 225 LYS B O 1
ATOM 4950 N N . VAL B 1 226 ? -6.406 -9.266 0.346 1 96.12 226 VAL B N 1
ATOM 4951 C CA . VAL B 1 226 ? -5.582 -8.891 1.491 1 96.12 226 VAL B CA 1
ATOM 4952 C C . VAL B 1 226 ? -5.109 -10.148 2.223 1 96.12 226 VAL B C 1
ATOM 4954 O O . VAL B 1 226 ? -5.918 -10.898 2.766 1 96.12 226 VAL B O 1
ATOM 4957 N N . THR B 1 227 ? -3.828 -10.383 2.164 1 94.25 227 THR B N 1
ATOM 4958 C CA . THR B 1 227 ? -3.258 -11.578 2.781 1 94.25 227 THR B CA 1
ATOM 4959 C C . THR B 1 227 ? -2.176 -11.195 3.789 1 94.25 227 THR B C 1
ATOM 4961 O O . THR B 1 227 ? -2.094 -11.781 4.871 1 94.25 227 THR B O 1
ATOM 4964 N N . TYR B 1 228 ? -1.357 -10.211 3.395 1 93.81 228 TYR B N 1
ATOM 4965 C CA . TYR B 1 228 ? -0.256 -9.75 4.23 1 93.81 228 TYR B CA 1
ATOM 4966 C C . TYR B 1 228 ? -0.448 -8.289 4.629 1 93.81 228 TYR B C 1
ATOM 4968 O O . TYR B 1 228 ? -1.33 -7.609 4.102 1 93.81 228 TYR B O 1
ATOM 4976 N N . LYS B 1 229 ? 0.379 -7.848 5.512 1 92.69 229 LYS B N 1
ATOM 4977 C CA . LYS B 1 229 ? 0.297 -6.477 6.008 1 92.69 229 LYS B CA 1
ATOM 4978 C C . LYS B 1 229 ? 0.447 -5.469 4.871 1 92.69 229 LYS B C 1
ATOM 4980 O O . LYS B 1 229 ? -0.245 -4.449 4.844 1 92.69 229 LYS B O 1
ATOM 4985 N N . ARG B 1 230 ? 1.284 -5.746 3.926 1 94.75 230 ARG B N 1
ATOM 4986 C CA . ARG B 1 230 ? 1.496 -4.848 2.797 1 94.75 230 ARG B CA 1
ATOM 4987 C C . ARG B 1 230 ? 0.202 -4.625 2.02 1 94.75 230 ARG B C 1
ATOM 4989 O O . ARG B 1 230 ? -0.008 -3.559 1.443 1 94.75 230 ARG B O 1
ATOM 4996 N N . ASP B 1 231 ? -0.6 -5.668 1.975 1 96.19 231 ASP B N 1
ATOM 4997 C CA . ASP B 1 231 ? -1.864 -5.57 1.252 1 96.19 231 ASP B CA 1
ATOM 4998 C C . ASP B 1 231 ? -2.812 -4.586 1.937 1 96.19 231 ASP B C 1
ATOM 5000 O O . ASP B 1 231 ? -3.582 -3.893 1.27 1 96.19 231 ASP B O 1
ATOM 5004 N N . LEU B 1 232 ? -2.75 -4.559 3.287 1 95.94 232 LEU B N 1
ATOM 5005 C CA . LEU B 1 232 ? -3.562 -3.596 4.023 1 95.94 232 LEU B CA 1
ATOM 5006 C C . LEU B 1 232 ? -3.143 -2.168 3.691 1 95.94 232 LEU B C 1
ATOM 5008 O O . LEU B 1 232 ? -3.992 -1.299 3.486 1 95.94 232 LEU B O 1
ATOM 5012 N N . TYR B 1 233 ? -1.837 -1.966 3.613 1 95.81 233 TYR B N 1
ATOM 5013 C CA . TYR B 1 233 ? -1.316 -0.655 3.242 1 95.81 233 TYR B CA 1
ATOM 5014 C C . TYR B 1 233 ? -1.798 -0.251 1.853 1 95.81 233 TYR B C 1
ATOM 5016 O O . TYR B 1 233 ? -2.229 0.886 1.645 1 95.81 233 TYR B O 1
ATOM 5024 N N . ALA B 1 234 ? -1.728 -1.188 0.991 1 97 234 ALA B N 1
ATOM 5025 C CA . ALA B 1 234 ? -2.164 -0.921 -0.378 1 97 234 ALA B CA 1
ATOM 5026 C C . ALA B 1 234 ? -3.654 -0.6 -0.426 1 97 234 ALA B C 1
ATOM 5028 O O . ALA B 1 234 ? -4.066 0.373 -1.062 1 97 234 ALA B O 1
ATOM 5029 N N . ALA B 1 235 ? -4.426 -1.419 0.278 1 97.56 235 ALA B N 1
ATOM 5030 C CA . ALA B 1 235 ? -5.875 -1.236 0.282 1 97.56 235 ALA B CA 1
ATOM 5031 C C . ALA B 1 235 ? -6.254 0.134 0.837 1 97.56 235 ALA B C 1
ATOM 5033 O O . ALA B 1 235 ? -7.086 0.835 0.26 1 97.56 235 ALA B O 1
ATOM 5034 N N . GLU B 1 236 ? -5.637 0.484 1.897 1 96.75 236 GLU B N 1
ATOM 5035 C CA . GLU B 1 236 ? -5.922 1.775 2.516 1 96.75 236 GLU B CA 1
ATOM 5036 C C . GLU B 1 236 ? -5.59 2.926 1.568 1 96.75 236 GLU B C 1
ATOM 5038 O O . GLU B 1 236 ? -6.375 3.865 1.426 1 96.75 236 GLU B O 1
ATOM 5043 N N . SER B 1 237 ? -4.488 2.854 0.933 1 96.38 237 SER B N 1
ATOM 5044 C CA . SER B 1 237 ? -4.062 3.902 0.013 1 96.38 237 SER B CA 1
ATOM 5045 C C . SER B 1 237 ? -4.996 4.004 -1.186 1 96.38 237 SER B C 1
ATOM 5047 O O . SER B 1 237 ? -5.316 5.102 -1.642 1 96.38 237 SER B O 1
ATOM 5049 N N . ILE B 1 238 ? -5.395 2.898 -1.655 1 96.62 238 ILE B N 1
ATOM 5050 C CA . ILE B 1 238 ? -6.305 2.877 -2.797 1 96.62 238 ILE B CA 1
ATOM 5051 C C . ILE B 1 238 ? -7.637 3.514 -2.406 1 96.62 238 ILE B C 1
ATOM 5053 O O . ILE B 1 238 ? -8.195 4.316 -3.16 1 96.62 238 ILE B O 1
ATOM 5057 N N . ILE B 1 239 ? -8.109 3.168 -1.246 1 96.69 239 ILE B N 1
ATOM 5058 C CA . ILE B 1 239 ? -9.367 3.727 -0.757 1 96.69 239 ILE B CA 1
ATOM 5059 C C . ILE B 1 239 ? -9.242 5.242 -0.632 1 96.69 239 ILE B C 1
ATOM 5061 O O . ILE B 1 239 ? -10.102 5.984 -1.113 1 96.69 239 ILE B O 1
ATOM 5065 N N . LYS B 1 240 ? -8.164 5.684 -0.036 1 96.56 240 LYS B N 1
ATOM 5066 C CA . LYS B 1 240 ? -7.945 7.117 0.129 1 96.56 240 LYS B CA 1
ATOM 5067 C C . LYS B 1 240 ? -7.875 7.824 -1.224 1 96.56 240 LYS B C 1
ATOM 5069 O O . LYS B 1 240 ? -8.453 8.898 -1.399 1 96.56 240 LYS B O 1
ATOM 5074 N N . ASP B 1 241 ? -7.195 7.234 -2.115 1 95.44 241 ASP B N 1
ATOM 5075 C CA . ASP B 1 241 ? -7.07 7.809 -3.451 1 95.44 241 ASP B CA 1
ATOM 5076 C C . ASP B 1 241 ? -8.438 7.938 -4.125 1 95.44 241 ASP B C 1
ATOM 5078 O O . ASP B 1 241 ? -8.742 8.969 -4.719 1 95.44 241 ASP B O 1
ATOM 5082 N N . ASN B 1 242 ? -9.234 6.922 -3.992 1 94.38 242 ASN B N 1
ATOM 5083 C CA . ASN B 1 242 ? -10.57 6.941 -4.578 1 94.38 242 ASN B CA 1
ATOM 5084 C C . ASN B 1 242 ? -11.445 8.031 -3.953 1 94.38 242 ASN B C 1
ATOM 5086 O O . ASN B 1 242 ? -12.18 8.719 -4.66 1 94.38 242 ASN B O 1
ATOM 5090 N N . LEU B 1 243 ? -11.344 8.188 -2.689 1 95.31 243 LEU B N 1
ATOM 5091 C CA . LEU B 1 243 ? -12.156 9.164 -1.966 1 95.31 243 LEU B CA 1
ATOM 5092 C C . LEU B 1 243 ? -11.734 10.586 -2.311 1 95.31 243 LEU B C 1
ATOM 5094 O O . LEU B 1 243 ? -12.5 11.531 -2.113 1 95.31 243 LEU B O 1
ATOM 5098 N N . SER B 1 244 ? -10.555 10.789 -2.789 1 96.81 244 SER B N 1
ATOM 5099 C CA . SER B 1 244 ? -9.992 12.125 -2.975 1 96.81 244 SER B CA 1
ATOM 5100 C C . SER B 1 244 ? -10.281 12.656 -4.375 1 96.81 244 SER B C 1
ATOM 5102 O O . SER B 1 244 ? -9.859 13.766 -4.723 1 96.81 244 SER B O 1
ATOM 5104 N N . GLN B 1 245 ? -11.094 11.922 -5.156 1 95.5 245 GLN B N 1
ATOM 5105 C CA . GLN B 1 245 ? -11.203 12.219 -6.582 1 95.5 245 GLN B CA 1
ATOM 5106 C C . GLN B 1 245 ? -12.258 13.289 -6.848 1 95.5 245 GLN B C 1
ATOM 5108 O O . GLN B 1 245 ? -12.391 13.766 -7.977 1 95.5 245 GLN B O 1
ATOM 5113 N N . GLN B 1 246 ? -12.961 13.703 -5.875 1 94.62 246 GLN B N 1
ATOM 5114 C CA . GLN B 1 246 ? -14.016 14.695 -6.074 1 94.62 246 GLN B CA 1
ATOM 5115 C C . GLN B 1 246 ? -14.078 15.672 -4.902 1 94.62 246 GLN B C 1
ATOM 5117 O O . GLN B 1 246 ? -13.961 15.273 -3.744 1 94.62 246 GLN B O 1
ATOM 5122 N N . ILE B 1 247 ? -14.242 16.922 -5.254 1 95.69 247 ILE B N 1
ATOM 5123 C CA . ILE B 1 247 ? -14.359 17.984 -4.262 1 95.69 247 ILE B CA 1
ATOM 5124 C C . ILE B 1 247 ? -15.586 18.844 -4.562 1 95.69 247 ILE B C 1
ATOM 5126 O O . ILE B 1 247 ? -15.875 19.125 -5.727 1 95.69 247 ILE B O 1
ATOM 5130 N N . CYS B 1 248 ? -16.312 19.188 -3.584 1 93.44 248 CYS B N 1
ATOM 5131 C CA . CYS B 1 248 ? -17.406 20.156 -3.695 1 93.44 248 CYS B CA 1
ATOM 5132 C C . CYS B 1 248 ? -17.047 21.453 -2.996 1 93.44 248 CYS B C 1
ATOM 5134 O O . CYS B 1 248 ? -16.781 21.469 -1.792 1 93.44 248 CYS B O 1
ATOM 5136 N N . ILE B 1 249 ? -17.016 22.531 -3.752 1 92.94 249 ILE B N 1
ATOM 5137 C CA . ILE B 1 249 ? -16.75 23.859 -3.199 1 92.94 249 ILE B CA 1
ATOM 5138 C C . ILE B 1 249 ? -18.062 24.578 -2.938 1 92.94 249 ILE B C 1
ATOM 5140 O O . ILE B 1 249 ? -18.875 24.75 -3.846 1 92.94 249 ILE B O 1
ATOM 5144 N N . ILE B 1 250 ? -18.203 24.969 -1.699 1 88.81 250 ILE B N 1
ATOM 5145 C CA . ILE B 1 250 ? -19.406 25.688 -1.285 1 88.81 250 ILE B CA 1
ATOM 5146 C C . ILE B 1 250 ? -19.047 27.125 -0.948 1 88.81 250 ILE B C 1
ATOM 5148 O O . ILE B 1 250 ? -18.188 27.391 -0.107 1 88.81 250 ILE B O 1
ATOM 5152 N N . THR B 1 251 ? -19.594 28.047 -1.62 1 86.5 251 THR B N 1
ATOM 5153 C CA . THR B 1 251 ? -19.328 29.469 -1.404 1 86.5 251 THR B CA 1
ATOM 5154 C C . THR B 1 251 ? -20.625 30.219 -1.104 1 86.5 251 THR B C 1
ATOM 5156 O O . THR B 1 251 ? -21.719 29.75 -1.446 1 86.5 251 THR B O 1
ATOM 5159 N N . ASP B 1 252 ? -20.406 31.25 -0.373 1 76.31 252 ASP B N 1
ATOM 5160 C CA . ASP B 1 252 ? -21.531 32.188 -0.259 1 76.31 252 ASP B CA 1
ATOM 5161 C C . ASP B 1 252 ? -21.531 33.188 -1.411 1 76.31 252 ASP B C 1
ATOM 5163 O O . ASP B 1 252 ? -20.719 33.094 -2.326 1 76.31 252 ASP B O 1
ATOM 5167 N N . LEU B 1 253 ? -22.547 34.062 -1.472 1 69.69 253 LEU B N 1
ATOM 5168 C CA . LEU B 1 253 ? -22.797 34.906 -2.637 1 69.69 253 LEU B CA 1
ATOM 5169 C C . LEU B 1 253 ? -21.969 36.188 -2.557 1 69.69 253 LEU B C 1
ATOM 5171 O O . LEU B 1 253 ? -22.016 37 -3.475 1 69.69 253 LEU B O 1
ATOM 5175 N N . LYS B 1 254 ? -21.125 36.312 -1.584 1 79 254 LYS B N 1
ATOM 5176 C CA . LYS B 1 254 ? -20.297 37.531 -1.516 1 79 254 LYS B CA 1
ATOM 5177 C C . LYS B 1 254 ? -19.219 37.531 -2.598 1 79 254 LYS B C 1
ATOM 5179 O O . LYS B 1 254 ? -18.641 36.469 -2.887 1 79 254 LYS B O 1
ATOM 5184 N N . GLU B 1 255 ? -18.953 38.625 -3.115 1 77.94 255 GLU B N 1
ATOM 5185 C CA . GLU B 1 255 ? -18.109 38.75 -4.297 1 77.94 255 GLU B CA 1
ATOM 5186 C C . GLU B 1 255 ? -16.719 38.188 -4.051 1 77.94 255 GLU B C 1
ATOM 5188 O O . GLU B 1 255 ? -16.219 37.375 -4.836 1 77.94 255 GLU B O 1
ATOM 5193 N N . ALA B 1 256 ? -16.047 38.656 -2.967 1 77.12 256 ALA B N 1
ATOM 5194 C CA . ALA B 1 256 ? -14.688 38.188 -2.695 1 77.12 256 ALA B CA 1
ATOM 5195 C C . ALA B 1 256 ? -14.648 36.688 -2.51 1 77.12 256 ALA B C 1
ATOM 5197 O O . ALA B 1 256 ? -13.719 36 -2.977 1 77.12 256 ALA B O 1
ATOM 5198 N N . VAL B 1 257 ? -15.617 36.156 -1.885 1 82.38 257 VAL B N 1
ATOM 5199 C CA . VAL B 1 257 ? -15.719 34.75 -1.624 1 82.38 257 VAL B CA 1
ATOM 5200 C C . VAL B 1 257 ? -15.922 34 -2.938 1 82.38 257 VAL B C 1
ATOM 5202 O O . VAL B 1 257 ? -15.273 32.969 -3.18 1 82.38 257 VAL B O 1
ATOM 5205 N N . ALA B 1 258 ? -16.703 34.562 -3.73 1 84.31 258 ALA B N 1
ATOM 5206 C CA . ALA B 1 258 ? -16.984 33.938 -5.023 1 84.31 258 ALA B CA 1
ATOM 5207 C C . ALA B 1 258 ? -15.734 33.906 -5.902 1 84.31 258 ALA B C 1
ATOM 5209 O O . ALA B 1 258 ? -15.492 32.938 -6.621 1 84.31 258 ALA B O 1
ATOM 5210 N N . GLN B 1 259 ? -15.008 34.969 -5.859 1 86.62 259 GLN B N 1
ATOM 5211 C CA . GLN B 1 259 ? -13.797 35.031 -6.668 1 86.62 259 GLN B CA 1
ATOM 5212 C C . GLN B 1 259 ? -12.789 33.969 -6.246 1 86.62 259 GLN B C 1
ATOM 5214 O O . GLN B 1 259 ? -12.219 33.281 -7.094 1 86.62 259 GLN B O 1
ATOM 5219 N N . VAL B 1 260 ? -12.578 33.875 -4.934 1 88.69 260 VAL B N 1
ATOM 5220 C CA . VAL B 1 260 ? -11.641 32.875 -4.418 1 88.69 260 VAL B CA 1
ATOM 5221 C C . VAL B 1 260 ? -12.141 31.484 -4.742 1 88.69 260 VAL B C 1
ATOM 5223 O O . VAL B 1 260 ? -11.359 30.609 -5.117 1 88.69 260 VAL B O 1
ATOM 5226 N N . GLY B 1 261 ? -13.484 31.297 -4.633 1 90.62 261 GLY B N 1
ATOM 5227 C CA . GLY B 1 261 ? -14.078 30.016 -5 1 90.62 261 GLY B CA 1
ATOM 5228 C C . GLY B 1 261 ? -13.82 29.641 -6.445 1 90.62 261 GLY B C 1
ATOM 5229 O O . GLY B 1 261 ? -13.5 28.484 -6.742 1 90.62 261 GLY B O 1
ATOM 5230 N N . PHE B 1 262 ? -13.898 30.625 -7.223 1 91.44 262 PHE B N 1
ATOM 5231 C CA . PHE B 1 262 ? -13.664 30.391 -8.648 1 91.44 262 PHE B CA 1
ATOM 5232 C C . PHE B 1 262 ? -12.211 30.031 -8.906 1 91.44 262 PHE B C 1
ATOM 5234 O O . PHE B 1 262 ? -11.914 29.094 -9.648 1 91.44 262 PHE B O 1
ATOM 5241 N N . LEU B 1 263 ? -11.344 30.781 -8.328 1 92.31 263 LEU B N 1
ATOM 5242 C CA . LEU B 1 263 ? -9.914 30.547 -8.523 1 92.31 263 LEU B CA 1
ATOM 5243 C C . LEU B 1 263 ? -9.516 29.172 -8 1 92.31 263 LEU B C 1
ATOM 5245 O O . LEU B 1 263 ? -8.711 28.469 -8.625 1 92.31 263 LEU B O 1
ATOM 5249 N N . LEU B 1 264 ? -10.031 28.797 -6.863 1 94.31 264 LEU B N 1
ATOM 5250 C CA . LEU B 1 264 ? -9.758 27.469 -6.309 1 94.31 264 LEU B CA 1
ATOM 5251 C C . LEU B 1 264 ? -10.266 26.375 -7.242 1 94.31 264 LEU B C 1
ATOM 5253 O O . LEU B 1 264 ? -9.578 25.375 -7.461 1 94.31 264 LEU B O 1
ATOM 5257 N N . HIS B 1 265 ? -11.461 26.562 -7.75 1 95 265 HIS B N 1
ATOM 5258 C CA . HIS B 1 265 ? -12.023 25.625 -8.711 1 95 265 HIS B CA 1
ATOM 5259 C C . HIS B 1 265 ? -11.086 25.422 -9.898 1 95 265 HIS B C 1
ATOM 5261 O O . HIS B 1 265 ? -10.781 24.297 -10.266 1 95 265 HIS B O 1
ATOM 5267 N N . GLU B 1 266 ? -10.578 26.453 -10.352 1 95.06 266 GLU B N 1
ATOM 5268 C CA . GLU B 1 266 ? -9.703 26.406 -11.523 1 95.06 266 GLU B CA 1
ATOM 5269 C C . GLU B 1 266 ? -8.391 25.703 -11.203 1 95.06 266 GLU B C 1
ATOM 5271 O O . GLU B 1 266 ? -7.855 24.969 -12.047 1 95.06 266 GLU B O 1
ATOM 5276 N N . SER B 1 267 ? -7.941 25.969 -10.062 1 95.31 267 SER B N 1
ATOM 5277 C CA . SER B 1 267 ? -6.676 25.359 -9.664 1 95.31 267 SER B CA 1
ATOM 5278 C C . SER B 1 267 ? -6.836 23.859 -9.406 1 95.31 267 SER B C 1
ATOM 5280 O O . SER B 1 267 ? -5.957 23.078 -9.75 1 95.31 267 SER B O 1
ATOM 5282 N N . LEU B 1 268 ? -7.961 23.406 -8.875 1 96.88 268 LEU B N 1
ATOM 5283 C CA . LEU B 1 268 ? -8.172 22.031 -8.43 1 96.88 268 LEU B CA 1
ATOM 5284 C C . LEU B 1 268 ? -8.68 21.156 -9.57 1 96.88 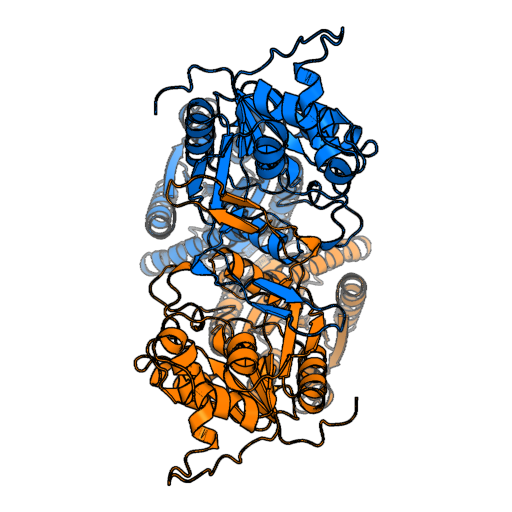268 LEU B C 1
ATOM 5286 O O . LEU B 1 268 ? -8.453 19.953 -9.578 1 96.88 268 LEU B O 1
ATOM 5290 N N . LYS B 1 269 ? -9.32 21.75 -10.562 1 95.31 269 LYS B N 1
ATOM 5291 C CA . LYS B 1 269 ? -10.023 20.984 -11.594 1 95.31 269 LYS B CA 1
ATOM 5292 C C . LYS B 1 269 ? -9.055 20.172 -12.43 1 95.31 269 LYS B C 1
ATOM 5294 O O . LYS B 1 269 ? -9.453 19.203 -13.078 1 95.31 269 LYS B O 1
ATOM 5299 N N . SER B 1 270 ? -7.805 20.578 -12.477 1 93 270 SER B N 1
ATOM 5300 C CA . SER B 1 270 ? -6.809 19.828 -13.242 1 93 270 SER B CA 1
ATOM 5301 C C . SER B 1 270 ? -6.473 18.516 -12.562 1 93 270 SER B C 1
ATOM 5303 O O . SER B 1 270 ? -5.969 17.594 -13.211 1 93 270 SER B O 1
ATOM 5305 N N . GLN B 1 271 ? -6.785 18.344 -11.328 1 92.94 271 GLN B N 1
ATOM 5306 C CA . GLN B 1 271 ? -6.355 17.172 -10.562 1 92.94 271 GLN B CA 1
ATOM 5307 C C . GLN B 1 271 ? -7.547 16.297 -10.188 1 92.94 271 GLN B C 1
ATOM 5309 O O . GLN B 1 271 ? -7.426 15.078 -10.125 1 92.94 271 GLN B O 1
ATOM 5314 N N . VAL B 1 272 ? -8.609 16.953 -9.945 1 95.44 272 VAL B N 1
ATOM 5315 C CA . VAL B 1 272 ? -9.758 16.219 -9.414 1 95.44 272 VAL B CA 1
ATOM 5316 C C . VAL B 1 272 ? -11.047 16.781 -10.016 1 95.44 272 VAL B C 1
ATOM 5318 O O . VAL B 1 272 ? -11.047 17.875 -10.586 1 95.44 272 VAL B O 1
ATOM 5321 N N . LYS B 1 273 ? -12.141 16.031 -9.922 1 94.5 273 LYS B N 1
ATOM 5322 C CA . LYS B 1 273 ? -13.453 16.547 -10.281 1 94.5 273 LYS B CA 1
ATOM 5323 C C . LYS B 1 273 ? -13.953 17.562 -9.25 1 94.5 273 LYS B C 1
ATOM 5325 O O . LYS B 1 273 ? -13.969 17.281 -8.055 1 94.5 273 LYS B O 1
ATOM 5330 N N . VAL B 1 274 ? -14.305 18.734 -9.742 1 94.56 274 VAL B N 1
ATOM 5331 C CA . VAL B 1 274 ? -14.703 19.797 -8.828 1 94.56 274 VAL B CA 1
ATOM 5332 C C . VAL B 1 274 ? -16.125 20.266 -9.164 1 94.56 274 VAL B C 1
ATOM 5334 O O . VAL B 1 274 ? -16.438 20.516 -10.328 1 94.56 274 VAL B O 1
ATOM 5337 N N . GLU B 1 275 ? -16.922 20.25 -8.211 1 89.94 275 GLU B N 1
ATOM 5338 C CA . GLU B 1 275 ? -18.25 20.828 -8.305 1 89.94 275 GLU B CA 1
ATOM 5339 C C . GLU B 1 275 ? -18.375 22.062 -7.406 1 89.94 275 GLU B C 1
ATOM 5341 O O . GLU B 1 275 ? -17.922 22.047 -6.262 1 89.94 275 GLU B O 1
ATOM 5346 N N . ALA B 1 276 ? -18.891 23.125 -7.938 1 87.62 276 ALA B N 1
ATOM 5347 C CA . ALA B 1 276 ? -19.047 24.359 -7.18 1 87.62 276 ALA B CA 1
ATOM 5348 C C . ALA B 1 276 ? -20.531 24.688 -6.965 1 87.62 276 ALA B C 1
ATOM 5350 O O . ALA B 1 276 ? -21.328 24.578 -7.891 1 87.62 276 ALA B O 1
ATOM 5351 N N . ILE B 1 277 ? -20.812 25 -5.785 1 82.06 277 ILE B N 1
ATOM 5352 C CA . ILE B 1 277 ? -22.172 25.359 -5.441 1 82.06 277 ILE B CA 1
ATOM 5353 C C . ILE B 1 277 ? -22.172 26.703 -4.699 1 82.06 277 ILE B C 1
ATOM 5355 O O . ILE B 1 277 ? -21.375 26.922 -3.787 1 82.06 277 ILE B O 1
ATOM 5359 N N . SER B 1 278 ? -22.859 27.609 -5.262 1 75.25 278 SER B N 1
ATOM 5360 C CA . SER B 1 278 ? -23.031 28.891 -4.59 1 75.25 278 SER B CA 1
ATOM 5361 C C . SER B 1 278 ? -24.359 28.938 -3.826 1 75.25 278 SER B C 1
ATOM 5363 O O . SER B 1 278 ? -25.422 28.781 -4.418 1 75.25 278 SER B O 1
ATOM 5365 N N . ILE B 1 279 ? -24.344 28.594 -2.572 1 62.81 279 ILE B N 1
ATOM 5366 C CA . ILE B 1 279 ? -25.641 28.5 -1.896 1 62.81 279 ILE B CA 1
ATOM 5367 C C . ILE B 1 279 ? -25.812 29.672 -0.943 1 62.81 279 ILE B C 1
ATOM 5369 O O . ILE B 1 279 ? -24.844 30.141 -0.328 1 62.81 279 ILE B O 1
ATOM 5373 N N . SER B 1 280 ? -26.812 30.484 -1.056 1 56.56 280 SER B N 1
ATOM 5374 C CA . SER B 1 280 ? -27.297 31.094 0.177 1 56.56 280 SER B CA 1
ATOM 5375 C C . SER B 1 280 ? -27.766 30.031 1.17 1 56.56 280 SER B C 1
ATOM 5377 O O . SER B 1 280 ? -28.641 29.219 0.86 1 56.56 280 SER B O 1
ATOM 5379 N N . LEU B 1 281 ? -26.828 29.234 1.79 1 51.38 281 LEU B N 1
ATOM 5380 C CA . LEU B 1 281 ? -27.047 28.047 2.611 1 51.38 281 LEU B CA 1
ATOM 5381 C C . LEU B 1 281 ? -28.406 28.125 3.309 1 51.38 281 LEU B C 1
ATOM 5383 O O . LEU B 1 281 ? -28.5 28.641 4.422 1 51.38 281 LEU B O 1
ATOM 5387 N N . SER B 1 282 ? -29.484 28.641 2.752 1 50.47 282 SER B N 1
ATOM 5388 C CA . SER B 1 282 ? -30.781 28.484 3.4 1 50.47 282 SER B CA 1
ATOM 5389 C C . SER B 1 282 ? -31.219 27.031 3.451 1 50.47 282 SER B C 1
ATOM 5391 O O . SER B 1 282 ? -30.766 26.219 2.633 1 50.47 282 SER B O 1
ATOM 5393 N N . LYS B 1 283 ? -31.797 26.531 4.609 1 55.09 283 LYS B N 1
ATOM 5394 C CA . LYS B 1 283 ? -32.219 25.25 5.18 1 55.09 283 LYS B CA 1
ATOM 5395 C C . LYS B 1 283 ? -32.656 24.281 4.09 1 55.09 283 LYS B C 1
ATOM 5397 O O . LYS B 1 283 ? -32.5 23.062 4.234 1 55.09 283 LYS B O 1
ATOM 5402 N N . ASN B 1 284 ? -33.281 24.719 2.947 1 52.66 284 ASN B N 1
ATOM 5403 C CA . ASN B 1 284 ? -34 23.766 2.1 1 52.66 284 ASN B CA 1
ATOM 5404 C C . ASN B 1 284 ? -33.375 23.672 0.718 1 52.66 284 ASN B C 1
ATOM 5406 O O . ASN B 1 284 ? -34.062 23.5 -0.283 1 52.66 284 ASN B O 1
ATOM 5410 N N . ASP B 1 285 ? -31.984 23.719 0.734 1 56.53 285 ASP B N 1
ATOM 5411 C CA . ASP B 1 285 ? -31.484 23.859 -0.629 1 56.53 285 ASP B CA 1
ATOM 5412 C C . ASP B 1 285 ? -31.344 22.5 -1.312 1 56.53 285 ASP B C 1
ATOM 5414 O O . ASP B 1 285 ? -30.531 21.672 -0.897 1 56.53 285 ASP B O 1
ATOM 5418 N N . SER B 1 286 ? -32.344 22.062 -2.156 1 59.62 286 SER B N 1
ATOM 5419 C CA . SER B 1 286 ? -32.438 20.875 -2.998 1 59.62 286 SER B CA 1
ATOM 5420 C C . SER B 1 286 ? -31.109 20.578 -3.686 1 59.62 286 SER B C 1
ATOM 5422 O O . SER B 1 286 ? -30.75 19.422 -3.898 1 59.62 286 SER B O 1
ATOM 5424 N N . HIS B 1 287 ? -30.375 21.656 -3.896 1 61.28 287 HIS B N 1
ATOM 5425 C CA . HIS B 1 287 ? -29.125 21.453 -4.617 1 61.28 287 HIS B CA 1
ATOM 5426 C C . HIS B 1 287 ? -28.094 20.734 -3.748 1 61.28 287 HIS B C 1
ATOM 5428 O O . HIS B 1 287 ? -27.391 19.844 -4.223 1 61.28 287 HIS B O 1
ATOM 5434 N N . LEU B 1 288 ? -28.047 21.062 -2.539 1 64.38 288 LEU B N 1
ATOM 5435 C CA . LEU B 1 288 ? -27.109 20.422 -1.63 1 64.38 288 LEU B CA 1
ATOM 5436 C C . LEU B 1 288 ? -27.453 18.953 -1.435 1 64.38 288 LEU B C 1
ATOM 5438 O O . LEU B 1 288 ? -26.578 18.094 -1.344 1 64.38 288 LEU B O 1
ATOM 5442 N N . GLN B 1 289 ? -28.766 18.719 -1.505 1 65.69 289 GLN B N 1
ATOM 5443 C CA . GLN B 1 289 ? -29.219 17.344 -1.353 1 65.69 289 GLN B CA 1
ATOM 5444 C C . GLN B 1 289 ? -28.734 16.469 -2.51 1 65.69 289 GLN B C 1
ATOM 5446 O O . GLN B 1 289 ? -28.359 15.32 -2.309 1 65.69 289 GLN B O 1
ATOM 5451 N N . ASN B 1 290 ? -28.719 17.078 -3.627 1 64.38 290 ASN B N 1
ATOM 5452 C CA . ASN B 1 290 ? -28.266 16.344 -4.793 1 64.38 290 ASN B CA 1
ATOM 5453 C C . ASN B 1 290 ? -26.766 16.047 -4.711 1 64.38 290 ASN B C 1
ATOM 5455 O O . ASN B 1 290 ? -26.312 15 -5.18 1 64.38 290 ASN B O 1
ATOM 5459 N N . ILE B 1 291 ? -26.109 16.969 -4.176 1 64.69 291 ILE B N 1
ATOM 5460 C CA . ILE B 1 291 ? -24.656 16.781 -4.059 1 64.69 291 ILE B CA 1
ATOM 5461 C C . ILE B 1 291 ? -24.359 15.633 -3.088 1 64.69 291 ILE B C 1
ATOM 5463 O O . ILE B 1 291 ? -23.484 14.805 -3.338 1 64.69 291 ILE B O 1
ATOM 5467 N N . PHE B 1 292 ? -25.156 15.617 -2.131 1 66.88 292 PHE B N 1
ATOM 5468 C CA . PHE B 1 292 ? -24.938 14.602 -1.105 1 66.88 292 PHE B CA 1
ATOM 5469 C C . PHE B 1 292 ? -25.297 13.219 -1.625 1 66.88 292 PHE B C 1
ATOM 5471 O O . PHE B 1 292 ? -24.766 12.211 -1.151 1 66.88 292 PHE B O 1
ATOM 5478 N N . SER B 1 293 ? -26.094 13.266 -2.744 1 62.44 293 SER B N 1
ATOM 5479 C CA . SER B 1 293 ? -26.438 11.984 -3.348 1 62.44 293 SER B CA 1
ATOM 5480 C C . SER B 1 293 ? -25.281 11.438 -4.184 1 62.44 293 SER B C 1
ATOM 5482 O O . SER B 1 293 ? -25.219 10.234 -4.457 1 62.44 293 SER B O 1
ATOM 5484 N N . GLY B 1 294 ? -24.297 12.383 -4.598 1 64.25 294 GLY B N 1
ATOM 5485 C CA . GLY B 1 294 ? -23.312 12.062 -5.605 1 64.25 294 GLY B CA 1
ATOM 5486 C C . GLY B 1 294 ? -22.047 11.461 -5.02 1 64.25 294 GLY B C 1
ATOM 5487 O O . GLY B 1 294 ? -21.047 11.305 -5.719 1 64.25 294 GLY B O 1
ATOM 5488 N N . GLU B 1 295 ? -21.953 10.805 -3.838 1 80.12 295 GLU B N 1
ATOM 5489 C CA . GLU B 1 295 ? -20.797 10.117 -3.252 1 80.12 295 GLU B CA 1
ATOM 5490 C C . GLU B 1 295 ? -19.609 11.055 -3.113 1 80.12 295 GLU B C 1
ATOM 5492 O O . GLU B 1 295 ? -18.469 10.68 -3.449 1 80.12 295 GLU B O 1
ATOM 5497 N N . CYS B 1 296 ? -19.719 12.266 -2.984 1 89.88 296 CYS B N 1
ATOM 5498 C CA . CYS B 1 296 ? -18.656 13.203 -2.654 1 89.88 296 CYS B CA 1
ATOM 5499 C C . CYS B 1 296 ? -18.359 13.18 -1.161 1 89.88 296 CYS B C 1
ATOM 5501 O O . CYS B 1 296 ? -19.266 13.289 -0.339 1 89.88 296 CYS B O 1
ATOM 5503 N N . TYR B 1 297 ? -17.094 13.062 -0.875 1 94.44 297 TYR B N 1
ATOM 5504 C CA . TYR B 1 297 ? -16.719 12.938 0.53 1 94.44 297 TYR B CA 1
ATOM 5505 C C . TYR B 1 297 ? -15.844 14.102 0.96 1 94.44 297 TYR B C 1
ATOM 5507 O O . TYR B 1 297 ? -15.305 14.109 2.068 1 94.44 297 TYR B O 1
ATOM 5515 N N . ASN B 1 298 ? -15.633 15.062 0.021 1 96.44 298 ASN B N 1
ATOM 5516 C CA . ASN B 1 298 ? -14.781 16.203 0.307 1 96.44 298 ASN B CA 1
ATOM 5517 C C . ASN B 1 298 ? -15.492 17.531 0.028 1 96.44 298 ASN B C 1
ATOM 5519 O O . ASN B 1 298 ? -15.953 17.766 -1.09 1 96.44 298 ASN B O 1
ATOM 5523 N N . PHE B 1 299 ? -15.516 18.391 1.038 1 94.19 299 PHE B N 1
ATOM 5524 C CA . PHE B 1 299 ? -16.234 19.656 0.931 1 94.19 299 PHE B CA 1
ATOM 5525 C C . PHE B 1 299 ? -15.344 20.828 1.372 1 94.19 299 PHE B C 1
ATOM 5527 O O . PHE B 1 299 ? -14.68 20.75 2.406 1 94.19 299 PHE B O 1
ATOM 5534 N N . LEU B 1 300 ? -15.289 21.781 0.585 1 94.56 300 LEU B N 1
ATOM 5535 C CA . LEU B 1 300 ? -14.633 23.047 0.902 1 94.56 300 LEU B CA 1
ATOM 5536 C C . LEU B 1 300 ? -15.648 24.172 1.07 1 94.56 300 LEU B C 1
ATOM 5538 O O . LEU B 1 300 ? -16.375 24.5 0.131 1 94.56 300 LEU B O 1
ATOM 5542 N N . CYS B 1 301 ? -15.719 24.719 2.262 1 91.19 301 CYS B N 1
ATOM 5543 C CA . CYS B 1 301 ? -16.641 25.828 2.529 1 91.19 301 CYS B CA 1
ATOM 5544 C C . CYS B 1 301 ? -15.883 27.141 2.686 1 91.19 301 CYS B C 1
ATOM 5546 O O . CYS B 1 301 ? -15.102 27.312 3.629 1 91.19 301 CYS B O 1
ATOM 5548 N N . ILE B 1 302 ? -16.094 28.031 1.815 1 89.38 302 ILE B N 1
ATOM 5549 C CA . ILE B 1 302 ? -15.414 29.312 1.842 1 89.38 302 ILE B CA 1
ATOM 5550 C C . ILE B 1 302 ? -16.328 30.359 2.465 1 89.38 302 ILE B C 1
ATOM 5552 O O . ILE B 1 302 ? -17.469 30.547 2.02 1 89.38 302 ILE B O 1
ATOM 5556 N N . ASN B 1 303 ? -15.852 30.938 3.543 1 79.38 303 ASN B N 1
ATOM 5557 C CA . ASN B 1 303 ? -16.641 31.953 4.238 1 79.38 303 ASN B CA 1
ATOM 5558 C C . ASN B 1 303 ? -15.773 33.156 4.656 1 79.38 303 ASN B C 1
ATOM 5560 O O . ASN B 1 303 ? -14.562 33 4.832 1 79.38 303 ASN B O 1
ATOM 5564 N N . ASP B 1 304 ? -16.281 34.375 4.617 1 72.5 304 ASP B N 1
ATOM 5565 C CA . ASP B 1 304 ? -15.578 35.562 5.07 1 72.5 304 ASP B CA 1
ATOM 5566 C C . ASP B 1 304 ? -15.883 35.844 6.539 1 72.5 304 ASP B C 1
ATOM 5568 O O . ASP B 1 304 ? -15.305 36.781 7.125 1 72.5 304 ASP B O 1
ATOM 5572 N N . LYS B 1 305 ? -16.875 35.062 6.98 1 64.94 305 LYS B N 1
ATOM 5573 C CA . LYS B 1 305 ? -17.297 35.281 8.359 1 64.94 305 LYS B CA 1
ATOM 5574 C C . LYS B 1 305 ? -16.453 34.469 9.336 1 64.94 305 LYS B C 1
ATOM 5576 O O . LYS B 1 305 ? -15.617 33.656 8.914 1 64.94 305 LYS B O 1
ATOM 5581 N N . GLU B 1 306 ? -16.672 34.75 10.625 1 61.72 306 GLU B N 1
ATOM 5582 C CA . GLU B 1 306 ? -16.031 34.031 11.711 1 61.72 306 GLU B CA 1
ATOM 5583 C C . GLU B 1 306 ? -16.375 32.531 11.656 1 61.72 306 GLU B C 1
ATOM 5585 O O . GLU B 1 306 ? -17.344 32.156 10.992 1 61.72 306 GLU B O 1
ATOM 5590 N N . TYR B 1 307 ? -15.477 31.688 12.344 1 58.62 307 TYR B N 1
ATOM 5591 C CA . TYR B 1 307 ? -15.562 30.234 12.414 1 58.62 307 TYR B CA 1
ATOM 5592 C C . TYR B 1 307 ? -16.875 29.797 13.07 1 58.62 307 TYR B C 1
ATOM 5594 O O . TYR B 1 307 ? -17.438 30.531 13.883 1 58.62 307 TYR B O 1
ATOM 5602 N N . ALA B 1 308 ? -17.391 28.562 12.664 1 58.66 308 ALA B N 1
ATOM 5603 C CA . ALA B 1 308 ? -18.453 27.781 13.297 1 58.66 308 ALA B CA 1
ATOM 5604 C C . ALA B 1 308 ? -19.781 28.531 13.289 1 58.66 308 ALA B C 1
ATOM 5606 O O . ALA B 1 308 ? -20.469 28.609 14.312 1 58.66 308 ALA B O 1
ATOM 5607 N N . THR B 1 309 ? -20.047 29.016 12.07 1 71.94 309 THR B N 1
ATOM 5608 C CA . THR B 1 309 ? -21.266 29.781 11.828 1 71.94 309 THR B CA 1
ATOM 5609 C C . THR B 1 309 ? -22.469 28.859 11.734 1 71.94 309 THR B C 1
ATOM 5611 O O . THR B 1 309 ? -22.328 27.641 11.625 1 71.94 309 THR B O 1
ATOM 5614 N N . GLU B 1 310 ? -23.625 29.297 12.125 1 74.44 310 GLU B N 1
ATOM 5615 C CA . GLU B 1 310 ? -24.906 28.641 11.945 1 74.44 310 GLU B CA 1
ATOM 5616 C C . GLU B 1 310 ? -24.969 27.906 10.609 1 74.44 310 GLU B C 1
ATOM 5618 O O . GLU B 1 310 ? -25.531 26.812 10.516 1 74.44 310 GLU B O 1
ATOM 5623 N N . GLU B 1 311 ? -24.281 28.359 9.695 1 75.62 311 GLU B N 1
ATOM 5624 C CA . GLU B 1 3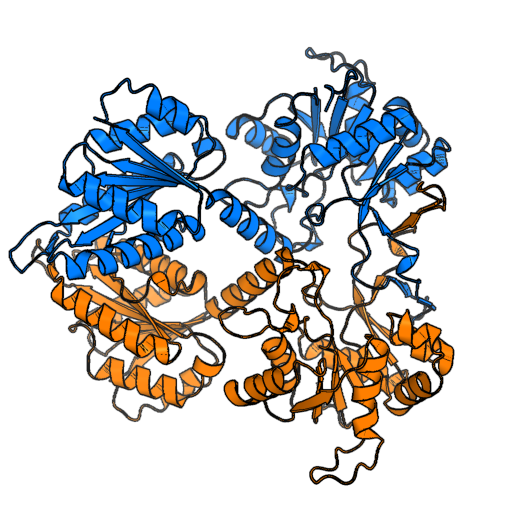11 ? -24.297 27.766 8.359 1 75.62 311 GLU B CA 1
ATOM 5625 C C . GLU B 1 311 ? -23.516 26.453 8.328 1 75.62 311 GLU B C 1
ATOM 5627 O O . GLU B 1 311 ? -23.938 25.484 7.684 1 75.62 311 GLU B O 1
ATOM 5632 N N . ILE B 1 312 ? -22.438 26.375 9.016 1 83.81 312 ILE B N 1
ATOM 5633 C CA . ILE B 1 312 ? -21.609 25.188 9.039 1 83.81 312 ILE B CA 1
ATOM 5634 C C . ILE B 1 312 ? -22.328 24.078 9.797 1 83.81 312 ILE B C 1
ATOM 5636 O O . ILE B 1 312 ? -22.281 22.906 9.391 1 83.81 312 ILE B O 1
ATOM 5640 N N . GLN B 1 313 ? -22.984 24.531 10.844 1 85.44 313 GLN B N 1
ATOM 5641 C CA . GLN B 1 313 ? -23.75 23.562 11.609 1 85.44 313 GLN B CA 1
ATOM 5642 C C . GLN B 1 313 ? -24.859 22.938 10.766 1 85.44 313 GLN B C 1
ATOM 5644 O O . GLN B 1 313 ? -25.125 21.75 10.867 1 85.44 313 GLN B O 1
ATOM 5649 N N . GLN B 1 314 ? -25.484 23.781 10 1 83.38 314 GLN B N 1
ATOM 5650 C CA . GLN B 1 314 ? -26.531 23.266 9.109 1 83.38 314 GLN B CA 1
ATOM 5651 C C . GLN B 1 314 ? -25.969 22.266 8.109 1 83.38 314 GLN B C 1
ATOM 5653 O O . GLN B 1 314 ? -26.594 21.234 7.836 1 83.38 314 GLN B O 1
ATOM 5658 N N . LEU B 1 315 ? -24.844 22.609 7.582 1 85 315 LEU B N 1
ATOM 5659 C CA . LEU B 1 315 ? -24.203 21.688 6.645 1 85 315 LEU B CA 1
ATOM 5660 C C . LEU B 1 315 ? -23.891 20.359 7.309 1 85 315 LEU B C 1
ATOM 5662 O O . LEU B 1 315 ? -24.141 19.297 6.738 1 85 315 LEU B O 1
ATOM 5666 N N . VAL B 1 316 ? -23.359 20.391 8.484 1 89.56 316 VAL B N 1
ATOM 5667 C CA . VAL B 1 316 ? -23 19.188 9.242 1 89.56 316 VAL B CA 1
ATOM 5668 C C . VAL B 1 316 ? -24.25 18.359 9.5 1 89.56 316 VAL B C 1
ATOM 5670 O O . VAL B 1 316 ? -24.234 17.125 9.359 1 89.56 316 VAL B O 1
ATOM 5673 N N . ASP B 1 317 ? -25.297 19.047 9.844 1 87.25 317 ASP B N 1
ATOM 5674 C CA . ASP B 1 317 ? -26.562 18.359 10.102 1 87.25 317 ASP B CA 1
ATOM 5675 C C . ASP B 1 317 ? -27.078 17.672 8.844 1 87.25 317 ASP B C 1
ATOM 5677 O O . ASP B 1 317 ? -27.578 16.531 8.914 1 87.25 317 ASP B O 1
ATOM 5681 N N . MET B 1 318 ? -26.938 18.328 7.762 1 85 318 MET B N 1
ATOM 5682 C CA . MET B 1 318 ? -27.375 17.75 6.492 1 85 318 MET B CA 1
ATOM 5683 C C . MET B 1 318 ? -26.531 16.516 6.141 1 85 318 MET B C 1
ATOM 5685 O O . MET B 1 318 ? -27.078 15.508 5.676 1 85 318 MET B O 1
ATOM 5689 N N . LEU B 1 319 ? -25.266 16.625 6.367 1 87.12 319 LEU B N 1
ATOM 5690 C CA . LEU B 1 319 ? -24.359 15.508 6.086 1 87.12 319 LEU B CA 1
ATOM 5691 C C . LEU B 1 319 ? -24.688 14.312 6.977 1 87.12 319 LEU B C 1
ATOM 5693 O O . LE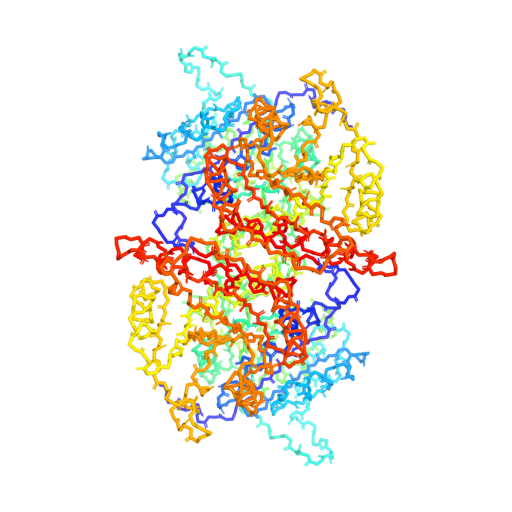U B 1 319 ? -24.703 13.172 6.512 1 87.12 319 LEU B O 1
ATOM 5697 N N . GLU B 1 320 ? -24.922 14.586 8.195 1 86.06 320 GLU B N 1
ATOM 5698 C CA . GLU B 1 320 ? -25.25 13.531 9.148 1 86.06 320 GLU B CA 1
ATOM 5699 C C . GLU B 1 320 ? -26.531 12.805 8.742 1 86.06 320 GLU B C 1
ATOM 5701 O O . GLU B 1 320 ? -26.609 11.578 8.836 1 86.06 320 GLU B O 1
ATOM 5706 N N . LYS B 1 321 ? -27.469 13.57 8.203 1 83.88 321 LYS B N 1
ATOM 5707 C CA . LYS B 1 321 ? -28.766 13.008 7.82 1 83.88 321 LYS B CA 1
ATOM 5708 C C . LYS B 1 321 ? -28.656 12.203 6.523 1 83.88 321 LYS B C 1
ATOM 5710 O O . LYS B 1 321 ? -29.438 11.281 6.293 1 83.88 321 LYS B O 1
ATOM 5715 N N . SER B 1 322 ? -27.75 12.57 5.656 1 81.81 322 SER B N 1
ATOM 5716 C CA . SER B 1 322 ? -27.594 11.906 4.371 1 81.81 322 SER B CA 1
ATOM 5717 C C . SER B 1 322 ? -26.969 10.516 4.535 1 81.81 322 SER B C 1
ATOM 5719 O O . SER B 1 322 ? -27.016 9.695 3.619 1 81.81 322 SER B O 1
ATOM 5721 N N . ASN B 1 323 ? -26.391 10.023 5.57 1 81 323 ASN B N 1
ATOM 5722 C CA . ASN B 1 323 ? -25.719 8.758 5.863 1 81 323 ASN B CA 1
ATOM 5723 C C . ASN B 1 323 ? -24.422 8.617 5.074 1 81 323 ASN B C 1
ATOM 5725 O O . ASN B 1 323 ? -23.844 7.527 5.016 1 81 323 ASN B O 1
ATOM 5729 N N . ILE B 1 324 ? -24.016 9.711 4.406 1 85.12 324 ILE B N 1
ATOM 5730 C CA . ILE B 1 324 ? -22.766 9.688 3.668 1 85.12 324 ILE B CA 1
ATOM 5731 C C . ILE B 1 324 ? -21.609 9.352 4.613 1 85.12 324 ILE B C 1
ATOM 5733 O O . ILE B 1 324 ? -20.734 8.555 4.273 1 85.12 324 ILE B O 1
ATOM 5737 N N . PRO B 1 325 ? -21.656 9.875 5.828 1 88.75 325 PRO B N 1
ATOM 5738 C CA . PRO B 1 325 ? -20.547 9.617 6.754 1 88.75 325 PRO B CA 1
ATOM 5739 C C . PRO B 1 325 ? -20.547 8.188 7.305 1 88.75 325 PRO B C 1
ATOM 5741 O O . PRO B 1 325 ? -19.609 7.785 7.992 1 88.75 325 PRO B O 1
ATOM 5744 N N . LEU B 1 326 ? -21.531 7.453 6.938 1 89.62 326 LEU B N 1
ATOM 5745 C CA . LEU B 1 326 ? -21.672 6.102 7.461 1 89.62 326 LEU B CA 1
ATOM 5746 C C . LEU B 1 326 ? -20.547 5.207 6.969 1 89.62 326 LEU B C 1
ATOM 5748 O O . LEU B 1 326 ? -19.984 4.422 7.738 1 89.62 326 LEU B O 1
ATOM 5752 N N . LEU B 1 327 ? -20.172 5.414 5.727 1 89.44 327 LEU B N 1
ATOM 5753 C CA . LEU B 1 327 ? -19.234 4.477 5.117 1 89.44 327 LEU B CA 1
ATOM 5754 C C . LEU B 1 327 ? -17.797 4.996 5.211 1 89.44 327 LEU B C 1
ATOM 5756 O O . LEU B 1 327 ? -16.875 4.23 5.477 1 89.44 327 LEU B O 1
ATOM 5760 N N . TYR B 1 328 ? -17.672 6.312 4.973 1 92.81 328 TYR B N 1
ATOM 5761 C CA . TYR B 1 328 ? -16.344 6.902 4.988 1 92.81 328 TYR B CA 1
ATOM 5762 C C . TYR B 1 328 ? -16.344 8.25 5.703 1 92.81 328 TYR B C 1
ATOM 5764 O O . TYR B 1 328 ? -17.359 8.945 5.711 1 92.81 328 TYR B O 1
ATOM 5772 N N . PRO B 1 329 ? -15.203 8.555 6.277 1 94.88 329 PRO B N 1
ATOM 5773 C CA . PRO B 1 329 ? -15.125 9.898 6.863 1 94.88 329 PRO B CA 1
ATOM 5774 C C . PRO B 1 329 ? -15.242 11 5.82 1 94.88 329 PRO B C 1
ATOM 5776 O O . PRO B 1 329 ? -14.672 10.898 4.73 1 94.88 329 PRO B O 1
ATOM 5779 N N . ILE B 1 330 ? -16.031 12.008 6.137 1 95.75 330 ILE B N 1
ATOM 5780 C CA . ILE B 1 330 ? -16.156 13.195 5.297 1 95.75 330 ILE B CA 1
ATOM 5781 C C . ILE B 1 330 ? -15.078 14.211 5.68 1 95.75 330 ILE B C 1
ATOM 5783 O O . ILE B 1 330 ? -14.797 14.414 6.863 1 95.75 330 ILE B O 1
ATOM 5787 N N . VAL B 1 331 ? -14.422 14.781 4.703 1 97.38 331 VAL B N 1
ATOM 5788 C CA . VAL B 1 331 ? -13.492 15.883 4.945 1 97.38 331 VAL B CA 1
ATOM 5789 C C . VAL B 1 331 ? -14.195 17.219 4.699 1 97.38 331 VAL B C 1
ATOM 5791 O O . VAL B 1 331 ? -14.766 17.438 3.629 1 97.38 331 VAL B O 1
ATOM 5794 N N . LEU B 1 332 ? -14.289 17.984 5.695 1 95.81 332 LEU B N 1
ATOM 5795 C CA . LEU B 1 332 ? -14.828 19.344 5.617 1 95.81 332 LEU B CA 1
ATOM 5796 C C . LEU B 1 332 ? -13.75 20.375 5.906 1 95.81 332 LEU B C 1
ATOM 5798 O O . LEU B 1 332 ? -13.258 20.469 7.031 1 95.81 332 LEU B O 1
ATOM 5802 N N . ILE B 1 333 ? -13.375 21.094 4.898 1 96.38 333 ILE B N 1
ATOM 5803 C CA . ILE B 1 333 ? -12.359 22.141 5.051 1 96.38 333 ILE B CA 1
ATOM 5804 C C . ILE B 1 333 ? -13.039 23.516 5.125 1 96.38 333 ILE B C 1
ATOM 5806 O O . ILE B 1 333 ? -13.672 23.953 4.164 1 96.38 333 ILE B O 1
ATOM 5810 N N . LEU B 1 334 ? -12.93 24.141 6.246 1 93.19 334 LEU B N 1
ATOM 5811 C CA . LEU B 1 334 ? -13.453 25.484 6.434 1 93.19 334 LEU B CA 1
ATOM 5812 C C . LEU B 1 334 ? -12.43 26.531 6.004 1 93.19 334 LEU B C 1
ATOM 5814 O O . LEU B 1 334 ? -11.383 26.688 6.641 1 93.19 334 LEU B O 1
ATOM 5818 N N . VAL B 1 335 ? -12.703 27.234 4.945 1 91.38 335 VAL B N 1
ATOM 5819 C CA . VAL B 1 335 ? -11.789 28.234 4.383 1 91.38 335 VAL B CA 1
ATOM 5820 C C . VAL B 1 335 ? -12.18 29.625 4.867 1 91.38 335 VAL B C 1
ATOM 5822 O O . VAL B 1 335 ? -13.289 30.094 4.602 1 91.38 335 VAL B O 1
ATOM 5825 N N . HIS B 1 336 ? -11.242 30.234 5.543 1 85.38 336 HIS B N 1
ATOM 5826 C CA . HIS B 1 336 ? -11.43 31.594 6.031 1 85.38 336 HIS B CA 1
ATOM 5827 C C . HIS B 1 336 ? -10.641 32.594 5.191 1 85.38 336 HIS B C 1
ATOM 5829 O O . HIS B 1 336 ? -9.422 32.438 5.02 1 85.38 336 HIS B O 1
ATOM 5835 N N . LEU B 1 337 ? -11.375 33.594 4.734 1 84.56 337 LEU B N 1
ATOM 5836 C CA . LEU B 1 337 ? -10.727 34.625 3.945 1 84.56 337 LEU B CA 1
ATOM 5837 C C . LEU B 1 337 ? -10.406 35.844 4.812 1 84.56 337 LEU B C 1
ATOM 5839 O O . LEU B 1 337 ? -11.273 36.375 5.523 1 84.56 337 LEU B O 1
ATOM 5843 N N . SER B 1 338 ? -9.203 36.125 4.902 1 78.81 338 SER B N 1
ATOM 5844 C CA . SER B 1 338 ? -8.781 37.375 5.566 1 78.81 338 SER B CA 1
ATOM 5845 C C . SER B 1 338 ? -8.445 38.438 4.551 1 78.81 338 SER B C 1
ATOM 5847 O O . SER B 1 338 ? -7.426 38.375 3.863 1 78.81 338 SER B O 1
ATOM 5849 N N . ILE B 1 339 ? -9.453 39.406 4.336 1 66.75 339 ILE B N 1
ATOM 5850 C CA . ILE B 1 339 ? -9.281 40.5 3.371 1 66.75 339 ILE B CA 1
ATOM 5851 C C . ILE B 1 339 ? -8.68 41.719 4.062 1 66.75 339 ILE B C 1
ATOM 5853 O O . ILE B 1 339 ? -9.289 42.281 4.973 1 66.75 339 ILE B O 1
ATOM 5857 N N . SER B 1 340 ? -7.875 41.656 5.039 1 58.91 340 SER B N 1
ATOM 5858 C CA . SER B 1 340 ? -7.484 42.844 5.773 1 58.91 340 SER B CA 1
ATOM 5859 C C . SER B 1 340 ? -6.305 43.531 5.105 1 58.91 340 SER B C 1
ATOM 5861 O O . SER B 1 340 ? -5.387 42.875 4.609 1 58.91 340 SER B O 1
ATOM 5863 N N . GLU B 1 341 ? -6.582 44.812 4.555 1 51.69 341 GLU B N 1
ATOM 5864 C CA . GLU B 1 341 ? -5.504 45.719 4.172 1 51.69 341 GLU B CA 1
ATOM 5865 C C . GLU B 1 341 ? -4.398 45.75 5.227 1 51.69 341 GLU B C 1
ATOM 5867 O O . GLU B 1 341 ? -3.295 46.219 4.969 1 51.69 341 GLU B O 1
ATOM 5872 N N . ASN B 1 342 ? -4.758 45.812 6.512 1 49.34 342 ASN B N 1
ATOM 5873 C CA . ASN B 1 342 ? -3.82 46.031 7.605 1 49.34 342 ASN B CA 1
ATOM 5874 C C . ASN B 1 342 ? -3.037 44.781 7.941 1 49.34 342 ASN B C 1
ATOM 5876 O O . ASN B 1 342 ? -3.537 43.656 7.762 1 49.34 342 ASN B O 1
ATOM 5880 N N . ILE B 1 343 ? -1.792 44.875 8.164 1 47.53 343 ILE B N 1
ATOM 5881 C CA . ILE B 1 343 ? -0.605 44.062 8.375 1 47.53 343 ILE B CA 1
ATOM 5882 C C . ILE B 1 343 ? -0.932 42.938 9.328 1 47.53 343 ILE B C 1
ATOM 5884 O O . ILE B 1 343 ? -0.509 41.781 9.117 1 47.53 343 ILE B O 1
ATOM 5888 N N . PHE B 1 344 ? -1.319 43.281 10.711 1 49.03 344 PHE B N 1
ATOM 5889 C CA . PHE B 1 344 ? -1.06 42.344 11.812 1 49.03 344 PHE B CA 1
ATOM 5890 C C . PHE B 1 344 ? -2.186 41.344 11.945 1 49.03 344 PHE B C 1
ATOM 5892 O O . PHE B 1 344 ? -3.201 41.594 12.594 1 49.03 344 PHE B O 1
ATOM 5899 N N . PHE B 1 345 ? -2.49 40.562 10.93 1 54.22 345 PHE B N 1
ATOM 5900 C CA . PHE B 1 345 ? -3.43 39.469 11.141 1 54.22 345 PHE B CA 1
ATOM 5901 C C . PHE B 1 345 ? -2.869 38.469 12.125 1 54.22 345 PHE B C 1
ATOM 5903 O O . PHE B 1 345 ? -1.707 38.062 12.023 1 54.22 345 PHE B O 1
ATOM 5910 N N . SER B 1 346 ? -3.475 38.375 13.406 1 63.16 346 SER B N 1
ATOM 5911 C CA . SER B 1 346 ? -3.125 37.375 14.383 1 63.16 346 SER B CA 1
ATOM 5912 C C . SER B 1 346 ? -4.254 36.344 14.555 1 63.16 346 SER B C 1
ATOM 5914 O O . SER B 1 346 ? -5.43 36.688 14.398 1 63.16 346 SER B O 1
ATOM 5916 N N . ILE B 1 347 ? -3.965 35.156 14.328 1 65.81 347 ILE B N 1
ATOM 5917 C CA . ILE B 1 347 ? -4.914 34.125 14.664 1 65.81 347 ILE B CA 1
ATOM 5918 C C . ILE B 1 347 ? -5.125 34.062 16.172 1 65.81 347 ILE B C 1
ATOM 5920 O O . ILE B 1 347 ? -4.172 33.906 16.938 1 65.81 347 ILE B O 1
ATOM 5924 N N . GLU B 1 348 ? -6.41 34.531 16.531 1 72 348 GLU B N 1
ATOM 5925 C CA . GLU B 1 348 ? -6.719 34.469 17.953 1 72 348 GLU B CA 1
ATOM 5926 C C . GLU B 1 348 ? -6.836 33 18.438 1 72 348 GLU B C 1
ATOM 5928 O O . GLU B 1 348 ? -7.516 32.188 17.797 1 72 348 GLU B O 1
ATOM 5933 N N . LEU B 1 349 ? -6.133 32.656 19.391 1 72.81 349 LEU B N 1
ATOM 5934 C CA . LEU B 1 349 ? -6.125 31.312 19.938 1 72.81 349 LEU B CA 1
ATOM 5935 C C . LEU B 1 349 ? -7.523 30.906 20.391 1 72.81 349 LEU B C 1
ATOM 5937 O O . LEU B 1 349 ? -7.867 29.719 20.359 1 72.81 349 LEU B O 1
ATOM 5941 N N . GLU B 1 350 ? -8.32 31.922 20.719 1 73.94 350 GLU B N 1
ATOM 5942 C CA . GLU B 1 350 ? -9.688 31.625 21.125 1 73.94 350 GLU B CA 1
ATOM 5943 C C . GLU B 1 350 ? -10.5 31.062 19.969 1 73.94 350 GLU B C 1
ATOM 5945 O O . GLU B 1 350 ? -11.289 30.141 20.141 1 73.94 350 GLU B O 1
ATOM 5950 N N . GLU B 1 351 ? -10.273 31.641 18.859 1 75.94 351 GLU B N 1
ATOM 5951 C CA . GLU B 1 351 ? -10.977 31.156 17.672 1 75.94 351 GLU B CA 1
ATOM 5952 C C . GLU B 1 351 ? -10.523 29.75 17.297 1 75.94 351 GLU B C 1
ATOM 5954 O O . GLU B 1 351 ? -11.336 28.922 16.906 1 75.94 351 GLU B O 1
ATOM 5959 N N . LEU B 1 352 ? -9.281 29.531 17.453 1 81.62 352 LEU B N 1
ATOM 5960 C CA . LEU B 1 352 ? -8.734 28.203 17.141 1 81.62 352 LEU B CA 1
ATOM 5961 C C . LEU B 1 352 ? -9.289 27.156 18.109 1 81.62 352 LEU B C 1
ATOM 5963 O O . LEU B 1 352 ? -9.586 26.031 17.703 1 81.62 352 LEU B O 1
ATOM 5967 N N . THR B 1 353 ? -9.414 27.562 19.312 1 83.81 353 THR B N 1
ATOM 5968 C CA . THR B 1 353 ? -9.969 26.641 20.312 1 83.81 353 THR B CA 1
ATOM 5969 C C . THR B 1 353 ? -11.406 26.281 19.984 1 83.81 353 THR B C 1
ATOM 5971 O O . THR B 1 353 ? -11.82 25.125 20.156 1 83.81 353 THR B O 1
ATOM 5974 N N . LYS B 1 354 ? -12.094 27.266 19.469 1 84 354 LYS B N 1
ATOM 5975 C CA . LYS B 1 354 ? -13.477 27.016 19.078 1 84 354 LYS B CA 1
ATOM 5976 C C . LYS B 1 354 ? -13.547 26.031 17.906 1 84 354 LYS B C 1
ATOM 5978 O O . LYS B 1 354 ? -14.367 25.125 17.906 1 84 354 LYS B O 1
ATOM 5983 N N . ILE B 1 355 ? -12.695 26.188 16.984 1 86.19 355 ILE B N 1
ATOM 5984 C CA . ILE B 1 355 ? -12.672 25.312 15.82 1 86.19 355 ILE B CA 1
ATOM 5985 C C . ILE B 1 355 ? -12.312 23.891 16.25 1 86.19 355 ILE B C 1
ATOM 5987 O O . ILE B 1 355 ? -12.906 22.922 15.781 1 86.19 355 ILE B O 1
ATOM 5991 N N . LYS B 1 356 ? -11.375 23.781 17.125 1 91.31 356 LYS B N 1
ATOM 5992 C CA . LYS B 1 356 ? -10.922 22.469 17.609 1 91.31 356 LYS B CA 1
ATOM 5993 C C . LYS B 1 356 ? -12.039 21.734 18.344 1 91.31 356 LYS B C 1
ATOM 5995 O O . LYS B 1 356 ? -12.242 20.531 18.156 1 91.31 356 LYS B O 1
ATOM 6000 N N . LYS B 1 357 ? -12.719 22.531 19.203 1 91.56 357 LYS B N 1
ATOM 6001 C CA . LYS B 1 357 ? -13.836 21.938 19.938 1 91.56 357 LYS B CA 1
ATOM 6002 C C . LYS B 1 357 ? -14.93 21.469 18.984 1 91.56 357 LYS B C 1
ATOM 6004 O O . LYS B 1 357 ? -15.438 20.344 19.109 1 91.56 357 LYS B O 1
ATOM 6009 N N . PHE B 1 358 ? -15.234 22.328 18.031 1 93.12 358 PHE B N 1
ATOM 6010 C CA . PHE B 1 358 ? -16.219 21.984 17.016 1 93.12 358 PHE B CA 1
ATOM 6011 C C . PHE B 1 358 ? -15.797 20.75 16.25 1 93.12 358 PHE B C 1
ATOM 6013 O O . PHE B 1 358 ? -16.594 19.828 16.047 1 93.12 358 PHE B O 1
ATOM 6020 N N . ALA B 1 359 ? -14.523 20.688 15.836 1 95.62 359 ALA B N 1
ATOM 6021 C CA . ALA B 1 359 ? -13.984 19.562 15.062 1 95.62 359 ALA B CA 1
ATOM 6022 C C . ALA B 1 359 ? -14.07 18.266 15.852 1 95.62 359 ALA B C 1
ATOM 6024 O O . ALA B 1 359 ? -14.406 17.219 15.297 1 95.62 359 ALA B O 1
ATOM 6025 N N . ARG B 1 360 ? -13.773 18.344 17.109 1 95.19 360 ARG B N 1
ATOM 6026 C CA . ARG B 1 360 ? -13.844 17.156 17.953 1 95.19 360 ARG B CA 1
ATOM 6027 C C . ARG B 1 360 ? -15.273 16.641 18.047 1 95.19 360 ARG B C 1
ATOM 6029 O O . ARG B 1 360 ? -15.5 15.43 18.016 1 95.19 360 ARG B O 1
ATOM 6036 N N . GLU B 1 361 ? -16.188 17.562 18.109 1 94.94 361 GLU B N 1
ATOM 6037 C CA . GLU B 1 361 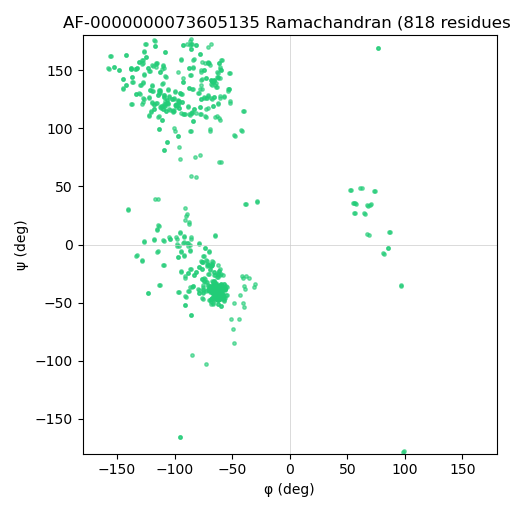? -17.594 17.188 18.219 1 94.94 361 GLU B CA 1
ATOM 6038 C C . GLU B 1 361 ? -18.078 16.5 16.938 1 94.94 361 GLU B C 1
ATOM 6040 O O . GLU B 1 361 ? -18.75 15.469 17 1 94.94 361 GLU B O 1
ATOM 6045 N N . VAL B 1 362 ? -17.734 17.109 15.859 1 95.25 362 VAL B N 1
ATOM 6046 C CA . VAL B 1 362 ? -18.266 16.609 14.594 1 95.25 362 VAL B CA 1
ATOM 6047 C C . VAL B 1 362 ? -17.531 15.344 14.18 1 95.25 362 VAL B C 1
ATOM 6049 O O . VAL B 1 362 ? -18.031 14.562 13.367 1 95.25 362 VAL B O 1
ATOM 6052 N N . LYS B 1 363 ? -16.297 15.133 14.727 1 96.44 363 LYS B N 1
ATOM 6053 C CA . LYS B 1 363 ? -15.57 13.891 14.477 1 96.44 363 LYS B CA 1
ATOM 6054 C C . LYS B 1 363 ? -16.391 12.672 14.898 1 96.44 363 LYS B C 1
ATOM 6056 O O . LYS B 1 363 ? -16.312 11.617 14.273 1 96.44 363 LYS B O 1
ATOM 6061 N N . LYS B 1 364 ? -17.172 12.844 15.945 1 94.38 364 LYS B N 1
ATOM 6062 C CA . LYS B 1 364 ? -18.031 11.773 16.422 1 94.38 364 LYS B CA 1
ATOM 6063 C C . LYS B 1 364 ? -19.047 11.367 15.344 1 94.38 364 LYS B C 1
ATOM 6065 O O . LYS B 1 364 ? -19.594 10.266 15.383 1 94.38 364 LYS B O 1
ATOM 6070 N N . LYS B 1 365 ? -19.312 12.25 14.453 1 94.12 365 LYS B N 1
ATOM 6071 C CA . LYS B 1 365 ? -20.234 12 13.344 1 94.12 365 LYS B CA 1
ATOM 6072 C C . LYS B 1 365 ? -19.469 11.562 12.094 1 94.12 365 LYS B C 1
ATOM 6074 O O . LYS B 1 365 ? -20.016 11.578 10.984 1 94.12 365 LYS B O 1
ATOM 6079 N N . ASN B 1 366 ? -18.219 11.273 12.203 1 95.38 366 ASN B N 1
ATOM 6080 C CA . ASN B 1 366 ? -17.344 10.797 11.133 1 95.38 366 ASN B CA 1
ATOM 6081 C C . ASN B 1 366 ? -17.062 11.883 10.102 1 95.38 366 ASN B C 1
ATOM 6083 O O . ASN B 1 366 ? -17.016 11.609 8.906 1 95.38 366 ASN B O 1
ATOM 6087 N N . ILE B 1 367 ? -16.984 13.094 10.594 1 96.31 367 ILE B N 1
ATOM 6088 C CA . ILE B 1 367 ? -16.625 14.242 9.766 1 96.31 367 ILE B CA 1
ATOM 6089 C C . ILE B 1 367 ? -15.328 14.859 10.273 1 96.31 367 ILE B C 1
ATOM 6091 O O . ILE B 1 367 ? -15.211 15.211 11.453 1 96.31 367 ILE B O 1
ATOM 6095 N N . LEU B 1 368 ? -14.32 14.906 9.461 1 97.75 368 LEU B N 1
ATOM 6096 C CA . LEU B 1 368 ? -13.031 15.508 9.781 1 97.75 368 LEU B CA 1
ATOM 6097 C C . LEU B 1 368 ? -12.984 16.969 9.344 1 97.75 368 LEU B C 1
ATOM 6099 O O . LEU B 1 368 ? -12.984 17.25 8.141 1 97.75 368 LEU B O 1
ATOM 6103 N N . VAL B 1 369 ? -12.93 17.828 10.289 1 96.56 369 VAL B N 1
ATOM 6104 C CA . VAL B 1 369 ? -12.961 19.266 9.992 1 96.56 369 VAL B CA 1
ATOM 6105 C C . VAL B 1 369 ? -11.555 19.844 10.086 1 96.56 369 VAL B C 1
ATOM 6107 O O . VAL B 1 369 ? -10.867 19.656 11.094 1 96.56 369 VAL B O 1
ATOM 6110 N N . TYR B 1 370 ? -11.125 20.469 9.047 1 96.69 370 TYR B N 1
ATOM 6111 C CA . TYR B 1 370 ? -9.875 21.219 9 1 96.69 370 TYR B CA 1
ATOM 6112 C C . TYR B 1 370 ? -10.117 22.688 8.688 1 96.69 370 TYR B C 1
ATOM 6114 O O . TYR B 1 370 ? -11.141 23.031 8.086 1 96.69 370 TYR B O 1
ATOM 6122 N N . GLY B 1 371 ? -9.227 23.516 9.117 1 93.44 371 GLY B N 1
ATOM 6123 C CA . GLY B 1 371 ? -9.281 24.922 8.797 1 93.44 371 GLY B CA 1
ATOM 6124 C C . GLY B 1 371 ? -8.219 25.359 7.801 1 93.44 371 GLY B C 1
ATOM 6125 O O . GLY B 1 371 ? -7.098 24.844 7.824 1 93.44 371 GLY B O 1
ATOM 6126 N N . LEU B 1 372 ? -8.547 26.266 6.953 1 92.94 372 LEU B N 1
ATOM 6127 C CA . LEU B 1 372 ? -7.633 26.844 5.98 1 92.94 372 LEU B CA 1
ATOM 6128 C C . LEU B 1 372 ? -7.82 28.359 5.898 1 92.94 372 LEU B C 1
ATOM 6130 O O . LEU B 1 372 ? -8.93 28.828 5.672 1 92.94 372 LEU B O 1
ATOM 6134 N N . LEU B 1 373 ? -6.789 29.062 6.168 1 89.69 373 LEU B N 1
ATOM 6135 C CA . LEU B 1 373 ? -6.809 30.516 6.086 1 89.69 373 LEU B CA 1
ATOM 6136 C C . LEU B 1 373 ? -6.16 31 4.793 1 89.69 373 LEU B C 1
ATOM 6138 O O . LEU B 1 373 ? -5.043 30.594 4.469 1 89.69 373 LEU B O 1
ATOM 6142 N N . ILE B 1 374 ? -6.867 31.781 4.055 1 88.06 374 ILE B N 1
ATOM 6143 C CA . ILE B 1 374 ? -6.348 32.406 2.842 1 88.06 374 ILE B CA 1
ATOM 6144 C C . ILE B 1 374 ? -6.219 33.906 3.049 1 88.06 374 ILE B C 1
ATOM 6146 O O . ILE B 1 374 ? -7.215 34.594 3.271 1 88.06 374 ILE B O 1
ATOM 6150 N N . GLN B 1 375 ? -5.051 34.375 2.971 1 80.12 375 GLN B N 1
ATOM 6151 C CA . GLN B 1 375 ? -4.805 35.812 3.104 1 80.12 375 GLN B CA 1
ATOM 6152 C C . GLN B 1 375 ? -4.836 36.5 1.744 1 80.12 375 GLN B C 1
ATOM 6154 O O . GLN B 1 375 ? -3.996 36.219 0.883 1 80.12 375 GLN B O 1
ATOM 6159 N N . CYS B 1 376 ? -5.898 37.375 1.556 1 74.62 376 CYS B N 1
ATOM 6160 C CA . CYS B 1 376 ? -6.066 38.094 0.289 1 74.62 376 CYS B CA 1
ATOM 6161 C C . CYS B 1 376 ? -5.465 39.469 0.356 1 74.62 376 CYS B C 1
ATOM 6163 O O . CYS B 1 376 ? -6.047 40.375 0.957 1 74.62 376 CYS B O 1
ATOM 6165 N N . LYS B 1 377 ? -4.172 39.688 0.333 1 68.19 377 LYS B N 1
ATOM 6166 C CA . LYS B 1 377 ? -3.615 41.031 0.352 1 68.19 377 LYS B CA 1
ATOM 6167 C C . LYS B 1 377 ? -3.818 41.719 -0.99 1 68.19 377 LYS B C 1
ATOM 6169 O O . LYS B 1 377 ? -4.891 42.281 -1.257 1 68.19 377 LYS B O 1
ATOM 6174 N N . ASP B 1 378 ? -2.746 41.812 -1.86 1 59.62 378 ASP B N 1
ATOM 6175 C CA . ASP B 1 378 ? -2.758 42.406 -3.188 1 59.62 378 ASP B CA 1
ATOM 6176 C C . ASP B 1 378 ? -3.037 41.375 -4.266 1 59.62 378 ASP B C 1
ATOM 6178 O O . ASP B 1 378 ? -2.812 40.188 -4.055 1 59.62 378 ASP B O 1
ATOM 6182 N N . HIS B 1 379 ? -3.768 41.781 -5.281 1 55.25 379 HIS B N 1
ATOM 6183 C CA . HIS B 1 379 ? -4.195 40.969 -6.402 1 55.25 379 HIS B CA 1
ATOM 6184 C C . HIS B 1 379 ? -3.07 40.031 -6.863 1 55.25 379 HIS B C 1
ATOM 6186 O O . HIS B 1 379 ? -3.318 38.875 -7.223 1 55.25 379 HIS B O 1
ATOM 6192 N N . PHE B 1 380 ? -1.829 40.562 -7.09 1 55.78 380 PHE B N 1
ATOM 6193 C CA . PHE B 1 380 ? -0.744 39.781 -7.691 1 55.78 380 PHE B CA 1
ATOM 6194 C C . PHE B 1 380 ? -0.361 38.594 -6.805 1 55.78 380 PHE B C 1
ATOM 6196 O O . PHE B 1 380 ? -0.063 37.531 -7.305 1 55.78 380 PHE B O 1
ATOM 6203 N N . SER B 1 381 ? -0.75 38.656 -5.559 1 80.12 381 SER B N 1
ATOM 6204 C CA . SER B 1 381 ? -0.297 37.656 -4.609 1 80.12 381 SER B CA 1
ATOM 6205 C C . SER B 1 381 ? -1.409 36.656 -4.281 1 80.12 381 SER B C 1
ATOM 6207 O O . SER B 1 381 ? -1.16 35.625 -3.666 1 80.12 381 SER B O 1
ATOM 6209 N N . LEU B 1 382 ? -2.502 36.938 -5.148 1 83.88 382 LEU B N 1
ATOM 6210 C CA . LEU B 1 382 ? -3.668 36.125 -4.789 1 83.88 382 LEU B CA 1
ATOM 6211 C C . LEU B 1 382 ? -3.605 34.75 -5.441 1 83.88 382 LEU B C 1
ATOM 6213 O O . LEU B 1 382 ? -3.928 33.75 -4.805 1 83.88 382 LEU B O 1
ATOM 6217 N N . GLN B 1 383 ? -3.07 34.781 -6.703 1 87.62 383 GLN B N 1
ATOM 6218 C CA . GLN B 1 383 ? -2.992 33.5 -7.406 1 87.62 383 GLN B CA 1
ATOM 6219 C C . GLN B 1 383 ? -2.043 32.531 -6.699 1 87.62 383 GLN B C 1
ATOM 6221 O O . GLN B 1 383 ? -2.334 31.344 -6.586 1 87.62 383 GLN B O 1
ATOM 6226 N N . GLU B 1 384 ? -0.966 33 -6.289 1 89.31 384 GLU B N 1
ATOM 6227 C CA . GLU B 1 384 ? -0 32.156 -5.578 1 89.31 384 GLU B CA 1
ATOM 6228 C C . GLU B 1 384 ? -0.587 31.625 -4.277 1 89.31 384 GLU B C 1
ATOM 6230 O O . GLU B 1 384 ? -0.38 30.453 -3.932 1 89.31 384 GLU B O 1
ATOM 6235 N N . THR B 1 385 ? -1.287 32.5 -3.621 1 91.25 385 THR B N 1
ATOM 6236 C CA . THR B 1 385 ? -1.927 32.125 -2.369 1 91.25 385 THR B CA 1
ATOM 6237 C C . THR B 1 385 ? -2.998 31.062 -2.619 1 91.25 385 THR B C 1
ATOM 6239 O O . THR B 1 385 ? -3.111 30.094 -1.864 1 91.25 385 THR B O 1
ATOM 6242 N N . VAL B 1 386 ? -3.703 31.219 -3.703 1 93.06 386 VAL B N 1
ATOM 6243 C CA . VAL B 1 386 ? -4.762 30.281 -4.043 1 93.06 386 VAL B CA 1
ATOM 6244 C C . VAL B 1 386 ? -4.152 28.938 -4.441 1 93.06 386 VAL B C 1
ATOM 6246 O O . VAL B 1 386 ? -4.68 27.875 -4.094 1 93.06 386 VAL B O 1
ATOM 6249 N N . ASN B 1 387 ? -3.055 29 -5.152 1 94.19 387 ASN B N 1
ATOM 6250 C CA . ASN B 1 387 ? -2.359 27.766 -5.504 1 94.19 387 ASN B CA 1
ATOM 6251 C C . ASN B 1 387 ? -1.893 27.016 -4.262 1 94.19 387 ASN B C 1
ATOM 6253 O O . ASN B 1 387 ? -1.993 25.781 -4.195 1 94.19 387 ASN B O 1
ATOM 6257 N N . SER B 1 388 ? -1.386 27.812 -3.336 1 94.44 388 SER B N 1
ATOM 6258 C CA . SER B 1 388 ? -0.986 27.219 -2.066 1 94.44 388 SER B CA 1
ATOM 6259 C C . SER B 1 388 ? -2.182 26.594 -1.344 1 94.44 388 SER B C 1
ATOM 6261 O O . SER B 1 388 ? -2.088 25.484 -0.808 1 94.44 388 SER B O 1
ATOM 6263 N N . ALA B 1 389 ? -3.277 27.281 -1.391 1 95.88 389 ALA B N 1
ATOM 6264 C CA . ALA B 1 389 ? -4.5 26.797 -0.763 1 95.88 389 ALA B CA 1
ATOM 6265 C C . ALA B 1 389 ? -4.977 25.5 -1.421 1 95.88 389 ALA B C 1
ATOM 6267 O O . ALA B 1 389 ? -5.398 24.562 -0.736 1 95.88 389 ALA B O 1
ATOM 6268 N N . ALA B 1 390 ? -4.883 25.469 -2.711 1 97.19 390 ALA B N 1
ATOM 6269 C CA . ALA B 1 390 ? -5.266 24.266 -3.453 1 97.19 390 ALA B CA 1
ATOM 6270 C C . ALA B 1 390 ? -4.383 23.094 -3.08 1 97.19 390 ALA B C 1
ATOM 6272 O O . ALA B 1 390 ? -4.875 21.969 -2.881 1 97.19 390 ALA B O 1
ATOM 6273 N N . ALA B 1 391 ? -3.096 23.344 -2.951 1 97.25 391 ALA B N 1
ATOM 6274 C CA . ALA B 1 391 ? -2.154 22.281 -2.582 1 97.25 391 ALA B CA 1
ATOM 6275 C C . ALA B 1 391 ? -2.447 21.75 -1.181 1 97.25 391 ALA B C 1
ATOM 6277 O O . ALA B 1 391 ? -2.434 20.547 -0.953 1 97.25 391 ALA B O 1
ATOM 6278 N N . LEU B 1 392 ? -2.689 22.656 -0.262 1 97.81 392 LEU B N 1
ATOM 6279 C CA . LEU B 1 392 ? -3.016 22.266 1.104 1 97.81 392 LEU B CA 1
ATOM 6280 C C . LEU B 1 392 ? -4.32 21.484 1.147 1 97.81 392 LEU B C 1
ATOM 6282 O O . LEU B 1 392 ? -4.43 20.484 1.872 1 97.81 392 LEU B O 1
ATOM 6286 N N . THR B 1 393 ? -5.285 21.938 0.375 1 97.94 393 THR B N 1
ATOM 6287 C CA . THR B 1 393 ? -6.566 21.234 0.281 1 97.94 393 THR B CA 1
ATOM 6288 C C . THR B 1 393 ? -6.367 19.797 -0.164 1 97.94 393 THR B C 1
ATOM 6290 O O . THR B 1 393 ? -6.871 18.875 0.474 1 97.94 393 THR B O 1
ATOM 6293 N N . MET B 1 394 ? -5.602 19.625 -1.19 1 98 394 MET B N 1
ATOM 6294 C CA . MET B 1 394 ? -5.344 18.297 -1.708 1 98 394 MET B CA 1
ATOM 6295 C C . MET B 1 394 ? -4.605 17.438 -0.678 1 98 394 MET B C 1
ATOM 6297 O O . MET B 1 394 ? -4.883 16.25 -0.535 1 98 394 MET B O 1
ATOM 6301 N N . ALA B 1 395 ? -3.666 18.047 0.009 1 97.88 395 ALA B N 1
ATOM 6302 C CA . ALA B 1 395 ? -2.922 17.328 1.039 1 97.88 395 ALA B CA 1
ATOM 6303 C C . ALA B 1 395 ? -3.855 16.812 2.129 1 97.88 395 ALA B C 1
ATOM 6305 O O . ALA B 1 395 ? -3.768 15.648 2.529 1 97.88 395 ALA B O 1
ATOM 6306 N N . LEU B 1 396 ? -4.781 17.656 2.578 1 98.12 396 LEU B N 1
ATOM 6307 C CA . LEU B 1 396 ? -5.711 17.297 3.643 1 98.12 396 LEU B CA 1
ATOM 6308 C C . LEU B 1 396 ? -6.66 16.203 3.188 1 98.12 396 LEU B C 1
ATOM 6310 O O . LEU B 1 396 ? -6.918 15.25 3.93 1 98.12 396 LEU B O 1
ATOM 6314 N N . ILE B 1 397 ? -7.141 16.344 1.945 1 97.62 397 ILE B N 1
ATOM 6315 C CA . ILE B 1 397 ? -8.117 15.398 1.406 1 97.62 397 ILE B CA 1
ATOM 6316 C C . ILE B 1 397 ? -7.449 14.047 1.172 1 97.62 397 ILE B C 1
ATOM 6318 O O . ILE B 1 397 ? -8.031 13 1.471 1 97.62 397 ILE B O 1
ATOM 6322 N N . LYS B 1 398 ? -6.242 13.992 0.708 1 96.69 398 LYS B N 1
ATOM 6323 C CA . LYS B 1 398 ? -5.547 12.75 0.38 1 96.69 398 LYS B CA 1
ATOM 6324 C C . LYS B 1 398 ? -5.082 12.031 1.643 1 96.69 398 LYS B C 1
ATOM 6326 O O . LYS B 1 398 ? -5.18 10.805 1.738 1 96.69 398 LYS B O 1
ATOM 6331 N N . ASP B 1 399 ? -4.574 12.758 2.609 1 96 399 ASP B N 1
ATOM 6332 C CA . ASP B 1 399 ? -4.059 12.133 3.824 1 96 399 ASP B CA 1
ATOM 6333 C C . ASP B 1 399 ? -5.191 11.742 4.766 1 96 399 ASP B C 1
ATOM 6335 O O . ASP B 1 399 ? -5.16 10.68 5.379 1 96 399 ASP B O 1
ATOM 6339 N N . ARG B 1 400 ? -6.199 12.688 4.883 1 96.75 400 ARG B N 1
ATOM 6340 C CA . ARG B 1 400 ? -7.355 12.461 5.746 1 96.75 400 ARG B CA 1
ATOM 6341 C C . ARG B 1 400 ? -6.918 12.086 7.156 1 96.75 400 ARG B C 1
ATOM 6343 O O . ARG B 1 400 ? -7.395 11.094 7.715 1 96.75 400 ARG B O 1
ATOM 6350 N N . ASN B 1 401 ? -6.008 12.773 7.73 1 96.81 401 ASN B N 1
ATOM 6351 C CA . ASN B 1 401 ? -5.441 12.445 9.039 1 96.81 401 ASN B CA 1
ATOM 6352 C C . ASN B 1 401 ? -6.316 12.969 10.172 1 96.81 401 ASN B C 1
ATOM 6354 O O . ASN B 1 401 ? -6.477 14.188 10.328 1 96.81 401 ASN B O 1
ATOM 6358 N N . PRO B 1 402 ? -6.863 12.117 10.984 1 96.75 402 PRO B N 1
ATOM 6359 C CA . PRO B 1 402 ? -7.758 12.562 12.055 1 96.75 402 PRO B CA 1
ATOM 6360 C C . PRO B 1 402 ? -7.031 13.367 13.133 1 96.75 402 PRO B C 1
ATOM 6362 O O . PRO B 1 402 ? -7.668 14.086 13.914 1 96.75 402 PRO B O 1
ATOM 6365 N N . GLU B 1 403 ? -5.754 13.289 13.195 1 96.69 403 GLU B N 1
ATOM 6366 C CA . GLU B 1 403 ? -4.996 14.008 14.211 1 96.69 403 GLU B CA 1
ATOM 6367 C C . GLU B 1 403 ? -4.883 15.492 13.875 1 96.69 403 GLU B C 1
ATOM 6369 O O . GLU B 1 403 ? -4.508 16.297 14.727 1 96.69 403 GLU B O 1
ATOM 6374 N N . LEU B 1 404 ? -5.188 15.836 12.641 1 97.5 404 LEU B N 1
ATOM 6375 C CA . LEU B 1 404 ? -5.031 17.219 12.211 1 97.5 404 LEU B CA 1
ATOM 6376 C C . LEU B 1 404 ? -6.363 17.969 12.266 1 97.5 404 LEU B C 1
ATOM 6378 O O . LEU B 1 404 ? -6.441 19.141 11.898 1 97.5 404 LEU B O 1
ATOM 6382 N N . ILE B 1 405 ? -7.402 17.344 12.766 1 97.5 405 ILE B N 1
ATOM 6383 C CA . ILE B 1 405 ? -8.703 18 12.82 1 97.5 405 ILE B CA 1
ATOM 6384 C C . ILE B 1 405 ? -8.609 19.234 13.727 1 97.5 405 ILE B C 1
ATOM 6386 O O . ILE B 1 405 ? -7.926 19.203 14.75 1 97.5 405 ILE B O 1
ATOM 6390 N N . GLY B 1 406 ? -9.305 20.281 13.352 1 94.81 406 GLY B N 1
ATOM 6391 C CA . GLY B 1 406 ? -9.367 21.5 14.141 1 94.81 406 GLY B CA 1
ATOM 6392 C C . GLY B 1 406 ? -8.18 22.422 13.93 1 94.81 406 GLY B C 1
ATOM 6393 O O . GLY B 1 406 ? -8.172 23.562 14.398 1 94.81 406 GLY B O 1
ATOM 6394 N N . GLN B 1 407 ? -7.145 21.922 13.188 1 94.69 407 GLN B N 1
ATOM 6395 C CA . GLN B 1 407 ? -5.996 22.781 12.898 1 94.69 407 GLN B CA 1
ATOM 6396 C C . GLN B 1 407 ? -6.34 23.828 11.844 1 94.69 407 GLN B C 1
ATOM 6398 O O . GLN B 1 407 ? -7.219 23.609 11.008 1 94.69 407 GLN B O 1
ATOM 6403 N N . LEU B 1 408 ? -5.688 24.938 11.93 1 92 408 LEU B N 1
ATOM 6404 C CA . LEU B 1 408 ? -5.812 26 10.945 1 92 408 LEU B CA 1
ATOM 6405 C C . LEU B 1 408 ? -4.527 26.156 10.141 1 92 408 LEU B C 1
ATOM 6407 O O . LEU B 1 408 ? -3.508 26.609 10.672 1 92 408 LEU B O 1
ATOM 6411 N N . LEU B 1 409 ? -4.605 25.719 8.922 1 93.88 409 LEU B N 1
ATOM 6412 C CA . LEU B 1 409 ? -3.469 25.875 8.023 1 93.88 409 LEU B CA 1
ATOM 6413 C C . LEU B 1 409 ? -3.533 27.234 7.309 1 93.88 409 LEU B C 1
ATOM 6415 O O . LEU B 1 409 ? -4.617 27.781 7.113 1 93.88 409 LEU B O 1
ATOM 6419 N N . VAL B 1 410 ? -2.4 27.719 6.957 1 91 410 VAL B N 1
ATOM 6420 C CA . VAL B 1 410 ? -2.338 29.062 6.359 1 91 410 VAL B CA 1
ATOM 6421 C C . VAL B 1 410 ? -1.74 28.969 4.957 1 91 410 VAL B C 1
ATOM 6423 O O . VAL B 1 410 ? -0.646 28.438 4.777 1 91 410 VAL B O 1
ATOM 6426 N N . ALA B 1 411 ? -2.479 29.438 4.008 1 92.12 411 ALA B N 1
ATOM 6427 C CA . ALA B 1 411 ? -2.006 29.469 2.627 1 92.12 411 ALA B CA 1
ATOM 6428 C C . ALA B 1 411 ? -1.292 30.781 2.324 1 92.12 411 ALA B C 1
ATOM 6430 O O . ALA B 1 411 ? -1.666 31.844 2.848 1 92.12 411 ALA B O 1
#

Solvent-accessible surface area (backbone atoms only — not comparable to full-atom values): 42612 Å² total; per-residue (Å²): 128,79,75,70,90,54,50,27,28,37,36,23,47,50,41,66,69,37,74,74,45,43,81,89,58,31,54,43,62,38,68,48,83,85,31,36,32,32,58,43,21,50,47,44,50,56,76,34,78,64,47,66,39,34,31,39,12,22,28,71,92,41,48,66,59,50,53,50,50,37,61,72,60,63,59,65,56,65,47,83,38,64,27,44,95,31,70,46,41,12,44,47,46,45,54,42,57,43,68,54,81,56,83,62,86,80,71,59,72,65,42,54,33,34,32,42,36,55,22,41,31,47,52,57,56,65,66,61,53,51,52,27,44,54,39,3,70,73,47,42,19,12,28,24,28,40,77,57,89,53,44,40,28,29,63,36,96,85,42,21,51,62,49,66,52,65,52,90,60,36,29,28,47,43,52,52,27,16,22,23,33,68,47,47,53,50,15,59,73,66,52,48,69,64,50,35,68,68,48,86,55,66,64,48,42,24,31,74,65,57,71,32,54,23,34,59,38,86,50,66,91,55,46,54,62,58,54,40,60,54,38,51,42,16,51,42,46,51,51,33,53,61,54,44,44,32,39,35,38,37,23,38,83,48,65,72,46,40,52,54,50,49,52,37,47,62,63,40,46,82,80,26,49,66,46,78,42,75,39,79,80,50,96,77,49,66,65,58,54,53,49,62,69,64,79,58,39,29,36,37,39,42,38,77,61,73,84,88,39,73,60,54,55,51,51,51,51,50,45,60,71,66,52,56,33,61,71,39,64,26,39,38,36,42,32,34,49,43,67,59,88,70,83,87,55,48,53,49,50,67,59,44,50,50,41,31,52,52,20,59,56,41,39,79,60,30,30,42,26,32,33,34,35,41,57,42,73,51,75,83,53,32,59,58,29,41,49,42,38,41,47,40,50,50,48,50,52,50,65,61,57,77,68,51,42,23,32,61,40,72,62,130,79,76,69,89,53,50,27,28,36,36,24,48,49,41,66,68,36,74,75,45,45,81,89,58,32,53,43,63,37,65,48,82,85,33,37,32,32,57,42,20,50,46,44,50,56,74,36,80,62,46,65,39,35,34,37,13,21,28,70,92,40,49,65,60,51,51,49,49,36,60,72,59,63,60,65,57,66,46,82,38,63,28,44,94,32,68,46,42,13,44,48,46,45,54,44,59,42,67,52,80,56,83,62,86,83,72,60,71,64,42,53,32,35,34,42,35,55,22,40,31,47,51,57,56,66,67,62,52,50,50,27,44,55,40,3,70,74,47,43,18,11,28,22,28,39,78,56,89,54,45,41,30,30,64,36,96,84,41,21,52,63,49,67,53,64,52,90,59,37,29,29,48,44,50,51,27,17,22,24,34,68,46,48,53,50,14,58,72,66,51,50,68,63,49,34,68,69,48,87,54,67,64,47,42,24,31,73,64,57,71,33,53,24,34,56,38,86,50,67,91,55,45,55,62,57,56,39,61,55,36,52,42,16,52,43,48,51,51,34,54,62,52,44,44,33,38,37,40,37,21,39,85,49,63,72,46,40,52,52,48,49,53,37,45,62,63,41,47,82,80,28,50,66,44,77,43,74,39,80,79,51,96,77,51,65,66,60,54,52,49,62,69,64,77,57,40,28,39,36,38,42,39,75,60,74,85,88,38,75,60,53,54,50,50,51,51,52,44,62,71,66,50,57,34,61,73,40,63,27,39,37,35,43,31,35,50,42,73,48,94,66,84,86,51,48,53,50,52,67,59,45,50,50,41,30,52,50,20,58,58,40,38,78,59,30,30,44,27,32,33,34,35,40,58,43,72,56,77,86,53,32,61,60,29,40,50,43,40,41,47,40,50,51,48,49,52,50,64,61,56,77,68,52,43,22,33,62,41,72,60

pLDDT: mean 89.53, std 12.93, range [36.84, 98.88]

Foldseek 3Di:
DPQPPWAEAEEAEAADQLPAADDRHRQQQDDFQHAGLLLLQLVQQQVQPRHQAYEYEYAPVCQVVVVVNCVLLVRPRYHYWHADPDRLRRRLRRLVLQVPCPPDDPNDHRTQKYKYAYSQQSDDHPVVVVVQRVQQNVQQKEFEWAQDPDWDFDADPVRHTDGTDDRVVDIHTFDTMMGRSCLLNQLSVPDDPCCSHPNDDSQVSSCVRVVGNYHYDYDDPSRDGDNYPVVSVVVSLVVLVVLLQEEEEEFEPDDVRVVLSVLLCVLQVVRHHYHYDHDPLDLDPVVVLVVLVVLHQHYEYEDQDAPPDPSVVSVLVSNLVSCSLSRHAHEYEYEYEDADQDDDDDDDVVSLVVQQVVQVVSVVSRYAYEYEYQYDHDPVVRSVSSNVVSVVSSVCSSVVDNVRGSYYHYD/DPQPPWAEAEEAEAADQLPAADDRHRQQQDDFQHAGLLLLQLVQQQVQPRHQAYEYEYAPVCQVVVVVNCVLLVRPRYHYWHADPDRLRRSLRRLVLQVPCPPDDPNDHRTQKYKYAYSQQSDDHPVVVVVQRVQQNVQQKEFEWAQDPDWDFDADPVRHTDGTDDRVVDIHTFDTMMGRSCLLNQLSVPDDPVCSHPNDDSQVSSCPRVVGNYHYDYDDPSRDGDNYPVVSVVVSLVVLVVLLQEEEEEFEPDDVRVVLSVLLCVLQVVRHHYHYDHDPLDLDPVVLVVVLVVLHQHYEYEDQDAPPDPSVVSSLVSNLVSCSLSRHAHEYEYEYEDADLDDDDDDDVVSLVVQQVVQVVSVVSRYAYHYEYQYDHDPVCRSVSSNVVSVVSSVCSSVVDNVRGSYYHYD